Protein AF-0000000076603874 (afdb_homodimer)

Organism: NCBI:txid33932

Secondary structure (DSSP, 8-state):
-HHHHHHHHHHHHHHTHHHHHHHHHHHHHS--BTT--HHHHHHHHHHHHHTT-EEEEE---HHHHTTSTT---S-S--TT--EEEEEE----SS---EEEEEE--B-----GGG-SS-TT---EETTEEESTTIIIIIHHHHHHHHHHHHHHHTTPPBSS-EEEEEES-GGGT-HHHHHHHHTT---S-EEE----TT-EEEEE-EEEEEEEEEE-B--BGGGGGGSB-HHHHHHHHHHHHHHHHHHHHHT---GGGTT-S-SS-EEEEEEEE-S-TTB---EEEEEEEEEE-TTS-HHHHHHHHHHHHHTHHHH-THHHHSPPEEEEEEEEE--EE--TT-HHHHHHHHHHHHHHSSPPPEEEESS--THHHHHHTS---EEEE-S--GGGTTSTT-EEEHHHHHHHHHHHHHHHHHHH-B-/-HHHHHHHHHHHHHHTHHHHHHHHHHHHHS--BTT--HHHHHHHHHHHHHTT-EEEEE---HHHHTTSTT---S-S--TT--EEEEEE----SS---EEEEEE--B-----GGG-SS-TT---EETTEEESTTIIIIIHHHHHHHHHHHHHHHTTPPBSS-EEEEEES-GGGT-HHHHHHHHTT---S-EEE----TT-EEEEE-EEEEEEEEEE-B--BGGGGGGSB-HHHHHHHHHHHHHHHHHHHHHT---GGGTT-S-SS-EEEEEEEE-S-TTB---EEEEEEEEEE-TTS-HHHHHHHHHHHHHTHHHH-TH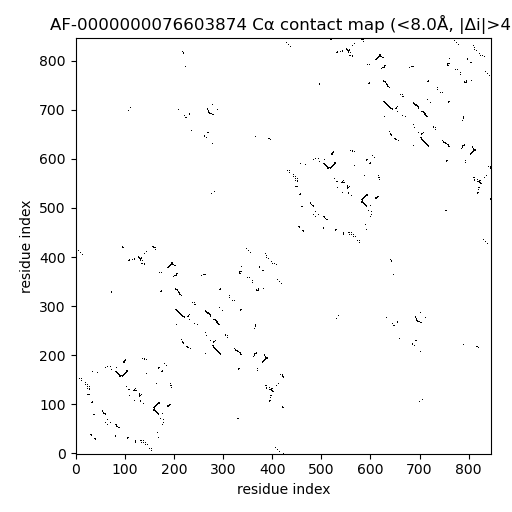HHHSPPEEEEEEEEE--EE--TT-HHHHHHHHHHHHHHSSPPPEEEESS--THHHHHHTS---EEEE-S--GGGTTSTT-EEEHHHHHHHHHHHHHHHHHHH-B-

Solvent-accessible surface area (backbone atoms only — not comparable to full-atom values): 40843 Å² total; per-residue (Å²): 108,67,65,59,52,46,52,52,30,44,51,48,45,63,74,41,45,64,59,47,52,52,52,40,26,57,44,23,50,33,73,16,32,85,68,38,28,38,68,34,43,51,54,53,49,52,53,42,51,75,71,66,36,52,72,48,76,47,55,56,55,46,79,64,45,67,72,38,90,80,54,46,52,75,64,87,62,36,69,57,31,45,31,39,38,34,34,49,79,32,76,69,65,93,29,41,29,32,31,42,44,33,42,62,36,32,75,81,76,70,67,66,87,68,32,89,57,62,54,47,58,26,48,74,56,94,63,24,34,33,12,56,28,25,12,47,21,42,35,22,44,42,18,52,52,49,18,53,47,28,39,53,77,68,69,56,51,37,8,14,36,39,35,39,34,44,22,32,40,50,93,44,28,18,60,31,55,52,44,43,49,74,69,63,62,79,46,66,29,36,43,28,27,44,31,45,59,57,24,38,22,42,30,28,15,5,30,36,30,39,34,37,40,28,59,40,30,34,6,29,21,38,48,41,85,67,28,37,46,4,64,63,52,42,54,56,52,50,50,52,53,52,49,48,30,54,57,59,48,72,67,67,75,62,72,46,40,70,88,44,98,50,51,44,30,60,24,70,2,28,39,38,28,38,88,38,34,56,25,27,12,37,40,25,40,38,28,19,25,40,47,33,48,63,90,53,53,71,66,57,54,54,48,52,54,52,51,56,58,58,52,44,35,79,79,37,69,65,34,65,84,42,55,70,44,79,43,80,46,35,24,35,28,42,33,26,65,42,67,90,80,36,66,66,58,49,46,46,45,51,28,35,23,69,72,69,73,42,80,65,53,68,34,44,39,35,40,52,50,58,52,8,48,38,34,69,73,66,66,24,52,36,39,39,42,14,32,8,38,53,77,35,27,67,20,61,69,11,34,23,44,50,68,40,32,53,51,42,13,45,28,51,33,44,27,48,46,66,55,12,26,67,106,108,68,65,60,53,45,52,52,30,45,50,50,46,64,74,42,46,65,60,49,52,53,52,40,26,58,42,23,50,33,72,16,32,84,71,41,28,40,67,34,44,50,53,52,50,52,53,41,52,76,71,65,36,53,72,48,75,47,54,57,55,45,78,64,45,66,72,38,92,80,54,47,53,74,64,86,60,38,70,57,33,44,31,39,37,34,33,48,79,33,74,67,67,94,28,41,29,33,31,42,44,33,42,63,35,33,76,81,77,71,66,66,87,68,31,90,55,64,54,45,58,28,48,75,55,95,62,25,34,33,11,57,27,27,11,46,22,42,35,20,43,42,18,51,52,50,17,55,47,29,39,53,76,67,68,55,51,36,7,14,36,39,34,39,33,43,22,31,40,50,91,44,28,18,59,32,54,52,45,44,48,74,71,64,60,80,47,66,29,35,43,27,26,44,30,46,60,58,24,39,22,42,30,28,15,6,28,36,31,36,36,36,41,28,60,40,30,34,5,29,22,39,48,41,86,67,27,37,47,4,64,65,52,41,53,55,52,53,50,51,53,52,50,49,31,56,55,60,48,70,68,67,74,62,72,46,40,68,88,44,96,51,51,43,30,62,25,69,2,28,40,41,27,38,89,39,33,56,26,26,12,37,40,25,39,40,27,19,26,40,44,32,50,61,89,52,53,71,66,58,53,55,49,52,54,53,51,56,60,57,53,44,34,79,79,36,68,65,35,65,84,44,55,71,43,79,42,83,46,35,23,35,28,41,34,25,65,42,68,90,78,36,65,67,58,49,48,45,45,50,28,36,22,68,72,70,71,43,78,67,55,71,36,44,40,36,38,51,48,59,49,9,47,38,34,70,72,65,65,24,52,37,37,38,42,15,32,7,38,52,76,34,27,68,21,61,68,10,34,24,44,51,66,40,29,53,50,42,14,47,27,50,33,44,25,47,46,67,55,12,27,66,106

Nearest PDB structures (foldseek):
  3pfo-assembly1_B  TM=9.427E-01  e=3.008E-47  Rhodopseudomonas palustris CGA009
  7uoi-assembly1_A  TM=8.224E-01  e=8.171E-36  Enterococcus faecium 1,231,410
  7rsf-assembly1_B  TM=7.096E-01  e=5.082E-32  Escherichia coli str. K-12 substr. MG1655
  3ic1-assembly1_A  TM=6.543E-01  e=7.851E-28  Haemophilus influenzae
  2pok-assembly1_B  TM=7.250E-01  e=7.933E-24  Streptococcus pneumoniae TIGR4

Foldseek 3Di:
DLVVLLVQLLVVLVVCLVVLLVLLLLLLLQQQAQLAQQSSVVSVVVLLVVLVWDKDKDWFDQVVQVPDPLDFAPDNGRPSFIKMKTKDAAQAPDFWEEEEEEESHFHDLPDQVQFPDGQRRQDDDPQKTWHTQAQRPSLQLSLQSSLVSSCVVSPFGFHYMYMYIHFYCQVFAQSGVLRCVVVPDDTQEYEYAHNPQQFKELWEKKKFKKKKKFFKFKDFLVPQVVIGASVVVVVVLVVLVVVLQVVVQVPDDDPLCVPPPRLWDKDWDDKDWDDDPRMRTGIMMIMIMTIGGLPGDPVVRVVSSVVSQVCVCVVDVVCVVPGMDMDTHRYIAAIGGDDCPDPLVVLLQVLLCVLVVDGHHYHYYSYGGNQRCCCPVVVHRYMYGHQGHPVCRSHHRGIGRSVSSSSSSSSSSSSSCVRRHTD/DLVVLLVQLLVVLVVCLVVLLVLLLLLLLQQQAQLAQQSSVVSVVVLLVVLVWDKDKDWFDQVVQVPDPLDFAPDNGRPSFIKMKTKDDAQAPDFWEEEEEEESHFHDLPDQVVFPDGQRRQDDDPQKTWHTQAQNPSLQLSLQSSLVSSCVVSPFGFHYMYMYIHFYCQVFAQSGVLSCVVVPDDTQEYEYAHNPQQFKALWEKKKFKKKKKFFKFKDFLVPQVVIGASVVVVVVLVVLVVVLQVVVQVPDDDVLCVPPPRLWDKDWDDKDWDDDPRMRTGIMMIMIMTIGGLPGDPVVRVVSSVVSQVCVCVVDVVCVVPGMDMDTHRYIAAIGGDDCPDPLVVLLQVLLCVLVVDGHHYHYYSYGGNQRCCCPVVVHRYMYGHQGHPVCRSHHRGIGRSVSSSSSSSSSSSSSCVRRHTD

Sequence (846 aa):
MTKQFKENIYEWIDKNEQKAVKLLQRLVQEKSVQGSESAAQAIVVEVCRELGFQIDIWEPNFKELEQNENFISNRKDFMNSPNVVAVMKGSGSGGNSIILNGHIDVVPEGEENQWNEAPYSGVVKEGKIYGRGTTDMKGGNVALLLAMEAIQQCGVKLKGDVIFQSVIEEESGGAGSLATILKNYHADAVLIPEPTNMKIFPKQQGSLWFRLKVHGRSAHGGTRYEGVSAIEKSVTVMEYVKDLETFRNSKIKDPLYSNIPIPLPINIGKIAGGNWPSSVPDLVTVEGRIGVGPDETIEEVKAELANKLVSLQKEDSWFIENPVELEWFGARWLPGSIPLDHSFLQVLSNNYLDVTKEKPIVEASPWGTDGGLFTNVANIPTVVFGPGVTEVAHYPNEYIEIKKMIQAAKIVASTLVDWCKVEMTKQFKENIYEWIDKNEQKAVKLLQRLVQEKSVQGSESAAQAIVVEVCRELGFQIDIWEPNFKELEQNENFISNRKDFMNSPNVVAVMKGSGSGGNSIILNGHIDVVPEGEENQWNEAPYSGVVKEGKIYGRGTTDMKGGNVALLLAMEAIQQCGVKLKGDVIFQSVIEEESGGAGSLATILKNYHADAVLIPEPTNMKIFPKQQGSLWFRLKVHGRSAHGGTRYEGVSAIEKSVTVMEYVKDLETFRNSKIKDPLYSNIPIPLPINIGKIAGGNWPSSVPDLVTVEGRIGVGPDETIEEVKAELANKLVSLQKEDSWFIENPVELEWFGARWLPGSIPLDHSFLQVLSNNYLDVTKEKPIVEASPWGTDGGLFTNVANIPTVVFGPGVTEVAHYPNEYIEIKKMIQAAKIVASTLVDWCKVE

Radius of gyration: 34.63 Å; Cα contacts (8 Å, |Δi|>4): 2188; chains: 2; bounding box: 53×109×70 Å

Structure (mmCIF, N/CA/C/O backbone):
data_AF-0000000076603874-model_v1
#
loop_
_entity.id
_entity.type
_entity.pdbx_description
1 polymer 'Acetylornithine deacetylase'
#
loop_
_atom_site.group_PDB
_atom_site.id
_atom_site.type_symbol
_atom_site.label_atom_id
_atom_site.label_alt_id
_atom_site.label_comp_id
_atom_site.label_asym_id
_atom_site.label_entity_id
_atom_site.label_seq_id
_atom_site.pdbx_PDB_ins_code
_atom_site.Cartn_x
_atom_site.Cartn_y
_atom_site.Cartn_z
_atom_site.occupancy
_atom_site.B_iso_or_equiv
_atom_site.auth_seq_id
_atom_site.auth_comp_id
_atom_site.auth_asym_id
_atom_site.auth_atom_id
_atom_site.pdbx_PDB_model_num
ATOM 1 N N . MET A 1 1 ? -10.219 55.344 25.531 1 64.38 1 MET A N 1
ATOM 2 C CA . MET A 1 1 ? -10.383 55.406 24.094 1 64.38 1 MET A CA 1
ATOM 3 C C . MET A 1 1 ? -10.219 54.031 23.453 1 64.38 1 MET A C 1
ATOM 5 O O . MET A 1 1 ? -11.094 53.594 22.703 1 64.38 1 MET A O 1
ATOM 9 N N . THR A 1 2 ? -9.336 53.438 24.031 1 80.88 2 THR A N 1
ATOM 10 C CA . THR A 1 2 ? -9.102 52.125 23.469 1 80.88 2 THR A CA 1
ATOM 11 C C . THR A 1 2 ? -10.211 51.156 23.859 1 80.88 2 THR A C 1
ATOM 13 O O . THR A 1 2 ? -10.656 50.344 23.062 1 80.88 2 THR A O 1
ATOM 16 N N . LYS A 1 3 ? -10.711 51.375 25.047 1 86.75 3 LYS A N 1
ATOM 17 C CA . LYS A 1 3 ? -11.789 50.5 25.516 1 86.75 3 LYS A CA 1
ATOM 18 C C . LYS A 1 3 ? -13.055 50.688 24.703 1 86.75 3 LYS A C 1
ATOM 20 O O . LYS A 1 3 ? -13.75 49.719 24.375 1 86.75 3 LYS A O 1
ATOM 25 N N . GLN A 1 4 ? -13.359 51.875 24.359 1 88 4 GLN A N 1
ATOM 26 C CA . GLN A 1 4 ? -14.547 52.156 23.562 1 88 4 GLN A CA 1
ATOM 27 C C . GLN A 1 4 ? -14.414 51.562 22.156 1 88 4 GLN A C 1
ATOM 29 O O . GLN A 1 4 ? -15.375 51.031 21.594 1 88 4 GLN A O 1
ATOM 34 N N . PHE A 1 5 ? -13.242 51.719 21.578 1 91.5 5 PHE A N 1
ATOM 35 C CA . PHE A 1 5 ? -12.984 51.125 20.266 1 91.5 5 PHE A CA 1
ATOM 36 C C . PHE A 1 5 ? -13.242 49.625 20.297 1 91.5 5 PHE A C 1
ATOM 38 O O . PHE A 1 5 ? -13.891 49.094 19.406 1 91.5 5 PHE A O 1
ATOM 45 N N . LYS A 1 6 ? -12.82 48.938 21.344 1 96.25 6 LYS A N 1
ATOM 46 C CA . LYS A 1 6 ? -12.953 47.5 21.453 1 96.25 6 LYS A CA 1
ATOM 47 C C . LYS A 1 6 ? -14.422 47.094 21.578 1 96.25 6 LYS A C 1
ATOM 49 O O . LYS A 1 6 ? -14.852 46.094 20.984 1 96.25 6 LYS A O 1
ATOM 54 N N . GLU A 1 7 ? -15.141 47.844 22.281 1 96.44 7 GLU A N 1
ATOM 55 C CA . GLU A 1 7 ? -16.562 47.562 22.453 1 96.44 7 GLU A CA 1
ATOM 56 C C . GLU A 1 7 ? -17.312 47.656 21.125 1 96.44 7 GLU A C 1
ATOM 58 O O . GLU A 1 7 ? -18.156 46.812 20.812 1 96.44 7 GLU A O 1
ATOM 63 N N . ASN A 1 8 ? -17 48.719 20.359 1 97.5 8 ASN A N 1
ATOM 64 C CA . ASN A 1 8 ? -17.594 48.875 19.031 1 97.5 8 ASN A CA 1
ATOM 65 C C . ASN A 1 8 ? -17.219 47.719 18.109 1 97.5 8 ASN A C 1
ATOM 67 O O . ASN A 1 8 ? -18.062 47.25 17.328 1 97.5 8 ASN A O 1
ATOM 71 N N . ILE A 1 9 ? -16.047 47.375 18.219 1 98.12 9 ILE A N 1
ATOM 72 C CA . ILE A 1 9 ? -15.531 46.281 17.406 1 98.12 9 ILE A CA 1
ATOM 73 C C . ILE A 1 9 ? -16.25 45 17.75 1 98.12 9 ILE A C 1
ATOM 75 O O . ILE A 1 9 ? -16.656 44.25 16.859 1 98.12 9 ILE A O 1
ATOM 79 N N . TYR A 1 10 ? -16.422 44.719 19.062 1 98.31 10 TYR A N 1
ATOM 80 C CA . TYR A 1 10 ? -17.109 43.5 19.5 1 98.31 10 TYR A CA 1
ATOM 81 C C . TYR A 1 10 ? -18.547 43.469 18.984 1 98.31 10 TYR A C 1
ATOM 83 O O . TYR A 1 10 ? -19.016 42.438 18.5 1 98.31 10 TYR A O 1
ATOM 91 N N . GLU A 1 11 ? -19.172 44.625 19.047 1 98.31 11 GLU A N 1
ATOM 92 C CA . GLU A 1 11 ? -20.547 44.719 18.594 1 98.31 11 GLU A CA 1
ATOM 93 C C . GLU A 1 11 ? -20.641 44.469 17.094 1 98.31 11 GLU A C 1
ATOM 95 O O . GLU A 1 11 ? -21.562 43.781 16.625 1 98.31 11 GLU A O 1
ATOM 100 N N . TRP A 1 12 ? -19.781 45.062 16.375 1 98.69 12 TRP A N 1
ATOM 101 C CA . TRP A 1 12 ? -19.781 44.875 14.93 1 98.69 12 TRP A CA 1
ATOM 102 C C . TRP A 1 12 ? -19.578 43.406 14.586 1 98.69 12 TRP A C 1
ATOM 104 O O . TRP A 1 12 ? -20.25 42.875 13.695 1 98.69 12 TRP A O 1
ATOM 114 N N . ILE A 1 13 ? -18.641 42.75 15.25 1 98.75 13 ILE A N 1
ATOM 115 C CA . ILE A 1 13 ? -18.344 41.344 14.992 1 98.75 13 ILE A CA 1
ATOM 116 C C . ILE A 1 13 ? -19.578 40.469 15.281 1 98.75 13 ILE A C 1
ATOM 118 O O . ILE A 1 13 ? -19.938 39.594 14.484 1 98.75 13 ILE A O 1
ATOM 122 N N . ASP A 1 14 ? -20.203 40.781 16.375 1 98.62 14 ASP A N 1
ATOM 123 C CA . ASP A 1 14 ? -21.406 40.031 16.734 1 98.62 14 ASP A CA 1
ATOM 124 C C . ASP A 1 14 ? -22.5 40.219 15.672 1 98.62 14 ASP A C 1
ATOM 126 O O . ASP A 1 14 ? -23.172 39.25 15.305 1 98.62 14 ASP A O 1
ATOM 130 N N . LYS A 1 15 ? -22.641 41.344 15.188 1 98.44 15 LYS A N 1
ATOM 131 C CA . LYS A 1 15 ? -23.688 41.656 14.211 1 98.44 15 LYS A CA 1
ATOM 132 C C . LYS A 1 15 ? -23.375 41.031 12.852 1 98.44 15 LYS A C 1
ATOM 134 O O . LYS A 1 15 ? -24.266 40.844 12.023 1 98.44 15 LYS A O 1
ATOM 139 N N . ASN A 1 16 ? -22.125 40.75 12.641 1 98.56 16 ASN A N 1
ATOM 140 C CA . ASN A 1 16 ? -21.719 40.219 11.336 1 98.56 16 ASN A CA 1
ATOM 141 C C . ASN A 1 16 ? -21.266 38.781 11.422 1 98.56 16 ASN A C 1
ATOM 143 O O . ASN A 1 16 ? -20.453 38.312 10.602 1 98.56 16 ASN A O 1
ATOM 147 N N . GLU A 1 17 ? -21.719 38.094 12.438 1 98.56 17 GLU A N 1
ATOM 148 C CA . GLU A 1 17 ? -21.438 36.656 12.609 1 98.56 17 GLU A CA 1
ATOM 149 C C . GLU A 1 17 ? -21.812 35.875 11.367 1 98.56 17 GLU A C 1
ATOM 151 O O . GLU A 1 17 ? -21.047 35 10.914 1 98.56 17 GLU A O 1
ATOM 156 N N . GLN A 1 18 ? -22.938 36.156 10.789 1 98.5 18 GLN A N 1
ATOM 157 C CA . GLN A 1 18 ? -23.438 35.438 9.633 1 98.5 18 GLN A CA 1
ATOM 158 C C . GLN A 1 18 ? -22.516 35.625 8.422 1 98.5 18 GLN A C 1
ATOM 160 O O . GLN A 1 18 ? -22.359 34.719 7.605 1 98.5 18 GLN A O 1
ATOM 165 N N . LYS A 1 19 ? -21.984 36.75 8.305 1 98.12 19 LYS A N 1
ATOM 166 C CA . LYS A 1 19 ? -21.016 37.031 7.242 1 98.12 19 LYS A CA 1
ATOM 167 C C . LYS A 1 19 ? -19.812 36.094 7.352 1 98.12 19 LYS A C 1
ATOM 169 O O . LYS A 1 19 ? -19.344 35.562 6.348 1 98.12 19 LYS A O 1
ATOM 174 N N . ALA A 1 20 ? -19.359 35.938 8.547 1 98.5 20 ALA A N 1
ATOM 175 C CA . ALA A 1 20 ? -18.234 35.031 8.797 1 98.5 20 ALA A CA 1
ATOM 176 C C . ALA A 1 20 ? -18.594 33.594 8.469 1 98.5 20 ALA A C 1
ATOM 178 O O . ALA A 1 20 ? -17.797 32.875 7.855 1 98.5 20 ALA A O 1
ATOM 179 N N . VAL A 1 21 ? -19.766 33.188 8.852 1 98.88 21 VAL A N 1
ATOM 180 C CA . VAL A 1 21 ? -20.25 31.828 8.602 1 98.88 21 VAL A CA 1
ATOM 181 C C . VAL A 1 21 ? -20.328 31.578 7.098 1 98.88 21 VAL A C 1
ATOM 183 O O . VAL A 1 21 ? -19.844 30.547 6.609 1 98.88 21 VAL A O 1
ATOM 186 N N . LYS A 1 22 ? -20.844 32.5 6.367 1 98.81 22 LYS A N 1
ATOM 187 C CA . LYS A 1 22 ? -21 32.344 4.922 1 98.81 22 LYS A CA 1
ATOM 188 C C . LYS A 1 22 ? -19.641 32.281 4.227 1 98.81 22 LYS A C 1
ATOM 190 O O . LYS A 1 22 ? -19.469 31.516 3.275 1 98.81 22 LYS A O 1
ATOM 195 N N . LEU A 1 23 ? -18.781 33.094 4.695 1 98.81 23 LEU A N 1
ATOM 196 C CA . LEU A 1 23 ? -17.438 33.062 4.113 1 98.81 23 LEU A CA 1
ATOM 197 C C . LEU A 1 23 ? -16.781 31.719 4.344 1 98.81 23 LEU A C 1
ATOM 199 O O . LEU A 1 23 ? -16.156 31.156 3.434 1 98.81 23 LEU A O 1
ATOM 203 N N . LEU A 1 24 ? -16.891 31.219 5.57 1 98.88 24 LEU A N 1
ATOM 204 C CA . LEU A 1 24 ? -16.281 29.922 5.867 1 98.88 24 LEU A CA 1
ATOM 205 C C . LEU A 1 24 ? -16.922 28.812 5.035 1 98.88 24 LEU A C 1
ATOM 207 O O . LEU A 1 24 ? -16.234 27.922 4.543 1 98.88 24 LEU A O 1
ATOM 211 N N . GLN A 1 25 ? -18.234 28.844 4.848 1 98.88 25 GLN A N 1
ATOM 212 C CA . GLN A 1 25 ? -18.922 27.859 4.012 1 98.88 25 GLN A CA 1
ATOM 213 C C . GLN A 1 25 ? -18.359 27.859 2.59 1 98.88 25 GLN A C 1
ATOM 215 O O . GLN A 1 25 ? -18.078 26.797 2.031 1 98.88 25 GLN A O 1
ATOM 220 N N . ARG A 1 26 ? -18.188 29.047 2.047 1 98.81 26 ARG A N 1
ATOM 221 C CA . ARG A 1 26 ? -17.672 29.156 0.689 1 98.81 26 ARG A CA 1
ATOM 222 C C . ARG A 1 26 ? -16.266 28.562 0.59 1 98.81 26 ARG A C 1
ATOM 224 O O . ARG A 1 26 ? -15.953 27.859 -0.371 1 98.81 26 ARG A O 1
ATOM 231 N N . LEU A 1 27 ? -15.492 28.859 1.568 1 98.88 27 LEU A N 1
ATOM 232 C CA . LEU A 1 27 ? -14.125 28.359 1.565 1 98.88 27 LEU A CA 1
ATOM 233 C C . LEU A 1 27 ? -14.094 26.844 1.699 1 98.88 27 LEU A C 1
ATOM 235 O O . LEU A 1 27 ? -13.312 26.172 1.021 1 98.88 27 LEU A O 1
ATOM 239 N N . VAL A 1 28 ? -14.938 26.297 2.572 1 98.75 28 VAL A N 1
ATOM 240 C CA . VAL A 1 28 ? -14.984 24.859 2.838 1 98.75 28 VAL A CA 1
ATOM 241 C C . VAL A 1 28 ? -15.477 24.125 1.597 1 98.75 28 VAL A C 1
ATOM 243 O O . VAL A 1 28 ? -15.016 23.016 1.306 1 98.75 28 VAL A O 1
ATOM 246 N N . GLN A 1 29 ? -16.312 24.703 0.869 1 98.69 29 GLN A N 1
ATOM 247 C CA . GLN A 1 29 ? -16.906 24.078 -0.311 1 98.69 29 GLN A CA 1
ATOM 248 C C . GLN A 1 29 ? -15.898 24 -1.454 1 98.69 29 GLN A C 1
ATOM 250 O O . GLN A 1 29 ? -16.109 23.281 -2.43 1 98.69 29 GLN A O 1
ATOM 255 N N . GLU A 1 30 ? -14.812 24.766 -1.323 1 98.31 30 GLU A N 1
ATOM 256 C CA . GLU A 1 30 ? -13.688 24.609 -2.242 1 98.31 30 GLU A CA 1
ATOM 257 C C . GLU A 1 30 ? -12.688 23.578 -1.711 1 98.31 30 GLU A C 1
ATOM 259 O O . GLU A 1 30 ? -12.062 23.797 -0.671 1 98.31 30 GLU A O 1
ATOM 264 N N . LYS A 1 31 ? -12.578 22.453 -2.387 1 97.19 31 LYS A N 1
ATOM 265 C CA . LYS A 1 31 ? -11.648 21.391 -2.012 1 97.19 31 LYS A CA 1
ATOM 266 C C . LYS A 1 31 ? -10.203 21.797 -2.287 1 97.19 31 LYS A C 1
ATOM 268 O O . LYS A 1 31 ? -9.656 21.484 -3.346 1 97.19 31 LYS A O 1
ATOM 273 N N . SER A 1 32 ? -9.57 22.375 -1.297 1 98.25 32 SER A N 1
ATOM 274 C CA . SER A 1 32 ? -8.234 22.938 -1.486 1 98.25 32 SER A CA 1
ATOM 275 C C . SER A 1 32 ? -7.156 21.953 -1.034 1 98.25 32 SER A C 1
ATOM 277 O O . SER A 1 32 ? -6.242 22.328 -0.294 1 98.25 32 SER A O 1
ATOM 279 N N . VAL A 1 33 ? -7.227 20.719 -1.446 1 97.38 33 VAL A N 1
ATOM 280 C CA . VAL A 1 33 ? -6.156 19.75 -1.191 1 97.38 33 VAL A CA 1
ATOM 281 C C . VAL A 1 33 ? -4.898 20.156 -1.958 1 97.38 33 VAL A C 1
ATOM 283 O O . VAL A 1 33 ? -4.953 21.031 -2.828 1 97.38 33 VAL A O 1
ATOM 286 N N . GLN A 1 34 ? -3.816 19.562 -1.618 1 96.12 34 GLN A N 1
ATOM 287 C CA . GLN A 1 34 ? -2.533 19.891 -2.232 1 96.12 34 GLN A CA 1
ATOM 288 C C . GLN A 1 34 ? -2.641 19.906 -3.754 1 96.12 34 GLN A C 1
ATOM 290 O O . GLN A 1 34 ? -3.123 18.953 -4.359 1 96.12 34 GLN A O 1
ATOM 295 N N . GLY A 1 35 ? -2.27 21 -4.332 1 96.19 35 GLY A N 1
ATOM 296 C CA . GLY A 1 35 ? -2.283 21.125 -5.781 1 96.19 35 GLY A CA 1
ATOM 297 C C . GLY A 1 35 ? -3.58 21.703 -6.316 1 96.19 35 GLY A C 1
ATOM 298 O O . GLY A 1 35 ? -3.686 22.016 -7.504 1 96.19 35 GLY A O 1
ATOM 299 N N . SER A 1 36 ? -4.566 21.953 -5.457 1 97.38 36 SER A N 1
ATOM 300 C CA . SER A 1 36 ? -5.883 22.422 -5.879 1 97.38 36 SER A CA 1
ATOM 301 C C . SER A 1 36 ? -6.359 23.578 -5.008 1 97.38 36 SER A C 1
ATOM 303 O O . SER A 1 36 ? -7.527 23.625 -4.613 1 97.38 36 SER A O 1
ATOM 305 N N . GLU A 1 37 ? -5.477 24.484 -4.719 1 98.31 37 GLU A N 1
ATOM 306 C CA . GLU A 1 37 ? -5.797 25.516 -3.746 1 98.31 37 GLU A CA 1
ATOM 307 C C . GLU A 1 37 ? -6.297 26.781 -4.434 1 98.31 37 GLU A C 1
ATOM 309 O O . GLU A 1 37 ? -6.801 27.703 -3.779 1 98.31 37 GLU A O 1
ATOM 314 N N . SER A 1 38 ? -6.297 26.844 -5.77 1 98.44 38 SER A N 1
ATOM 315 C CA . SER A 1 38 ? -6.523 28.078 -6.512 1 98.44 38 SER A CA 1
ATOM 316 C C . SER A 1 38 ? -7.93 28.625 -6.273 1 98.44 38 SER A C 1
ATOM 318 O O . SER A 1 38 ? -8.125 29.828 -6.105 1 98.44 38 SER A O 1
ATOM 320 N N . ALA A 1 39 ? -8.883 27.766 -6.27 1 98.5 39 ALA A N 1
ATOM 321 C CA . ALA A 1 39 ? -10.266 28.203 -6.141 1 98.5 39 ALA A CA 1
ATOM 322 C C . ALA A 1 39 ? -10.523 28.812 -4.762 1 98.5 39 ALA A C 1
ATOM 324 O O . ALA A 1 39 ? -11.211 29.812 -4.637 1 98.5 39 ALA A O 1
ATOM 325 N N . ALA A 1 40 ? -10.016 28.219 -3.74 1 98.75 40 ALA A N 1
ATOM 326 C CA . ALA A 1 40 ? -10.156 28.75 -2.391 1 98.75 40 ALA A CA 1
ATOM 327 C C . ALA A 1 40 ? -9.438 30.094 -2.262 1 98.75 40 ALA A C 1
ATOM 329 O O . ALA A 1 40 ? -9.953 31.031 -1.654 1 98.75 40 ALA A O 1
ATOM 330 N N . GLN A 1 41 ? -8.297 30.188 -2.854 1 98.88 41 GLN A N 1
ATOM 331 C CA . GLN A 1 41 ? -7.523 31.422 -2.793 1 98.88 41 GLN A CA 1
ATOM 332 C C . GLN A 1 41 ? -8.234 32.562 -3.537 1 98.88 41 GLN A C 1
ATOM 334 O O . GLN A 1 41 ? -8.125 33.719 -3.154 1 98.88 41 GLN A O 1
ATOM 339 N N . ALA A 1 42 ? -8.93 32.188 -4.578 1 98.81 42 ALA A N 1
ATOM 340 C CA . ALA A 1 42 ? -9.695 33.188 -5.309 1 98.81 42 ALA A CA 1
ATOM 341 C C . ALA A 1 42 ? -10.734 33.844 -4.402 1 98.81 42 ALA A C 1
ATOM 343 O O . ALA A 1 42 ? -10.984 35.062 -4.504 1 98.81 42 ALA A O 1
ATOM 344 N N . ILE A 1 43 ? -11.336 33.094 -3.564 1 98.88 43 ILE A N 1
ATOM 345 C CA . ILE A 1 43 ? -12.289 33.656 -2.607 1 98.88 43 ILE A CA 1
ATOM 346 C C . ILE A 1 43 ? -11.586 34.594 -1.65 1 98.88 43 ILE A C 1
ATOM 348 O O . ILE A 1 43 ? -12.094 35.688 -1.353 1 98.88 43 ILE A O 1
ATOM 352 N N . VAL A 1 44 ? -10.414 34.219 -1.182 1 98.88 44 VAL A N 1
ATOM 353 C CA . VAL A 1 44 ? -9.633 35.062 -0.277 1 98.88 44 VAL A CA 1
ATOM 354 C C . VAL A 1 44 ? -9.305 36.375 -0.955 1 98.88 44 VAL A C 1
ATOM 356 O O . VAL A 1 44 ? -9.445 37.438 -0.35 1 98.88 44 VAL A O 1
ATOM 359 N N . VAL A 1 45 ? -8.875 36.281 -2.184 1 98.81 45 VAL A N 1
ATOM 360 C CA . VAL A 1 45 ? -8.523 37.469 -2.957 1 98.81 45 VAL A CA 1
ATOM 361 C C . VAL A 1 45 ? -9.734 38.406 -3.057 1 98.81 45 VAL A C 1
ATOM 363 O O . VAL A 1 45 ? -9.617 39.625 -2.869 1 98.81 45 VAL A O 1
ATOM 366 N N . GLU A 1 46 ? -10.82 37.844 -3.359 1 98.75 46 GLU A N 1
ATOM 367 C CA . GLU A 1 46 ? -12.047 38.625 -3.494 1 98.75 46 GLU A CA 1
ATOM 368 C C . GLU A 1 46 ? -12.375 39.375 -2.203 1 98.75 46 GLU A C 1
ATOM 370 O O . GLU A 1 46 ? -12.688 40.562 -2.227 1 98.75 46 GLU A O 1
ATOM 375 N N . VAL A 1 47 ? -12.289 38.688 -1.109 1 98.62 47 VAL A N 1
ATOM 376 C CA . VAL A 1 47 ? -12.594 39.281 0.19 1 98.62 47 VAL A CA 1
ATOM 377 C C . VAL A 1 47 ? -11.617 40.406 0.487 1 98.62 47 VAL A C 1
ATOM 379 O O . V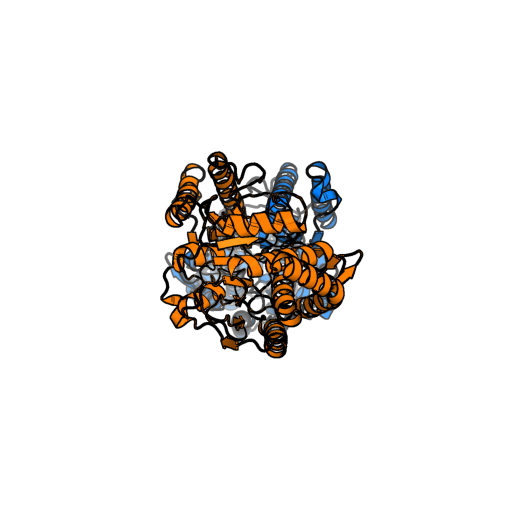AL A 1 47 ? -12.031 41.5 0.893 1 98.62 47 VAL A O 1
ATOM 382 N N . CYS A 1 48 ? -10.352 40.188 0.302 1 98.62 48 CYS A N 1
ATOM 383 C CA . CYS A 1 48 ? -9.328 41.188 0.6 1 98.62 48 CYS A CA 1
ATOM 384 C C . CYS A 1 48 ? -9.453 42.406 -0.322 1 98.62 48 CYS A C 1
ATOM 386 O O . CYS A 1 48 ? -9.219 43.531 0.096 1 98.62 48 CYS A O 1
ATOM 388 N N . ARG A 1 49 ? -9.82 42.125 -1.545 1 98.19 49 ARG A N 1
ATOM 389 C CA . ARG A 1 49 ? -10.047 43.188 -2.494 1 98.19 49 ARG A CA 1
ATOM 390 C C . ARG A 1 49 ? -11.219 44.062 -2.053 1 98.19 49 ARG A C 1
ATOM 392 O O . ARG A 1 49 ? -11.148 45.312 -2.119 1 98.19 49 ARG A O 1
ATOM 399 N N . GLU A 1 50 ? -12.25 43.469 -1.701 1 97.88 50 GLU A N 1
ATOM 400 C CA . GLU A 1 50 ? -13.43 44.188 -1.232 1 97.88 50 GLU A CA 1
ATOM 401 C C . GLU A 1 50 ? -13.102 45.062 -0.02 1 97.88 50 GLU A C 1
ATOM 403 O O . GLU A 1 50 ? -13.688 46.125 0.164 1 97.88 50 GLU A O 1
ATOM 408 N N . LEU A 1 51 ? -12.117 44.625 0.767 1 97.12 51 LEU A N 1
ATOM 409 C CA . LEU A 1 51 ? -11.727 45.344 1.971 1 97.12 51 LEU A CA 1
ATOM 410 C C . LEU A 1 51 ? -10.719 46.438 1.645 1 97.12 51 LEU A C 1
ATOM 412 O O . LEU A 1 51 ? -10.367 47.25 2.51 1 97.12 51 LEU A O 1
ATOM 416 N N . GLY A 1 52 ? -10.227 46.438 0.416 1 97.25 52 GLY A N 1
ATOM 417 C CA . GLY A 1 52 ? -9.328 47.5 -0.037 1 97.25 52 GLY A CA 1
ATOM 418 C C . GLY A 1 52 ? -7.891 47.281 0.411 1 97.25 52 GLY A C 1
ATOM 419 O O . GLY A 1 52 ? -7.117 48.25 0.499 1 97.25 52 GLY A O 1
ATOM 420 N N . PHE A 1 53 ? -7.516 46.094 0.74 1 97.94 53 PHE A N 1
ATOM 421 C CA . PHE A 1 53 ? -6.148 45.812 1.147 1 97.94 53 PHE A CA 1
ATOM 422 C C . PHE A 1 53 ? -5.215 45.781 -0.058 1 97.94 53 PHE A C 1
ATOM 424 O O . PHE A 1 53 ? -5.668 45.656 -1.195 1 97.94 53 PHE A O 1
ATOM 431 N N . GLN A 1 54 ? -3.943 46.094 0.215 1 98 54 GLN A N 1
ATOM 432 C CA . GLN A 1 54 ? -2.932 45.844 -0.807 1 98 54 GLN A CA 1
ATOM 433 C C . GLN A 1 54 ? -2.639 44.375 -0.949 1 98 54 GLN A C 1
ATOM 435 O O . GLN A 1 54 ? -2.242 43.719 0.018 1 98 54 GLN A O 1
ATOM 440 N N . ILE A 1 55 ? -2.826 43.875 -2.211 1 98.56 55 ILE A N 1
ATOM 441 C CA . ILE A 1 55 ? -2.807 42.438 -2.369 1 98.56 55 ILE A CA 1
ATOM 442 C C . ILE A 1 55 ? -1.622 42.031 -3.242 1 98.56 55 ILE A C 1
ATOM 444 O O . ILE A 1 55 ? -1.305 42.719 -4.223 1 98.56 55 ILE A O 1
ATOM 448 N N . ASP A 1 56 ? -0.944 41.031 -2.889 1 98.69 56 ASP A N 1
ATOM 449 C CA . ASP A 1 56 ? 0.072 40.312 -3.66 1 98.69 56 ASP A CA 1
ATOM 450 C C . ASP A 1 56 ? -0.31 38.844 -3.854 1 98.69 56 ASP A C 1
ATOM 452 O O . ASP A 1 56 ? -0.587 38.156 -2.885 1 98.69 56 ASP A O 1
ATOM 456 N N . ILE A 1 57 ? -0.447 38.438 -5.125 1 98.62 57 ILE A N 1
ATOM 457 C CA . ILE A 1 57 ? -0.805 37.062 -5.473 1 98.62 57 ILE A CA 1
ATOM 458 C C . ILE A 1 57 ? 0.281 36.469 -6.359 1 98.62 57 ILE A C 1
ATOM 460 O O . ILE A 1 57 ? 0.655 37.031 -7.379 1 98.62 57 ILE A O 1
ATOM 464 N N . TRP A 1 58 ? 0.855 35.281 -5.93 1 98.5 58 TRP A N 1
ATOM 465 C CA . TRP A 1 58 ? 1.86 34.656 -6.773 1 98.5 58 TRP A CA 1
ATOM 466 C C . TRP A 1 58 ? 1.95 33.156 -6.484 1 98.5 58 TRP A C 1
ATOM 468 O O . TRP A 1 58 ? 1.561 32.719 -5.406 1 98.5 58 TRP A O 1
ATOM 478 N N . GLU A 1 59 ? 2.338 32.375 -7.445 1 98.19 59 GLU A N 1
ATOM 479 C CA . GLU A 1 59 ? 2.752 31 -7.23 1 98.19 59 GLU A CA 1
ATOM 480 C C . GLU A 1 59 ? 4.207 30.922 -6.781 1 98.19 59 GLU A C 1
ATOM 482 O O . GLU A 1 59 ? 5.094 31.469 -7.438 1 98.19 59 GLU A O 1
ATOM 487 N N . PRO A 1 60 ? 4.457 30.312 -5.66 1 98.06 60 PRO A N 1
ATOM 488 C CA . PRO A 1 60 ? 5.848 30.203 -5.219 1 98.06 60 PRO A CA 1
ATOM 489 C C . PRO A 1 60 ? 6.758 29.594 -6.281 1 98.06 60 PRO A C 1
ATOM 491 O O . PRO A 1 60 ? 6.352 28.672 -6.992 1 98.06 60 PRO A O 1
ATOM 494 N N . ASN A 1 61 ? 7.969 30.125 -6.383 1 96.62 61 ASN A N 1
ATOM 495 C CA . ASN A 1 61 ? 8.953 29.641 -7.344 1 96.62 61 ASN A CA 1
ATOM 496 C C . ASN A 1 61 ? 9.781 28.5 -6.773 1 96.62 61 ASN A C 1
ATOM 498 O O . ASN A 1 61 ? 10.641 28.719 -5.91 1 96.62 61 ASN A O 1
ATOM 502 N N . PHE A 1 62 ? 9.586 27.391 -7.363 1 96.56 62 PHE A N 1
ATOM 503 C CA . PHE A 1 62 ? 10.25 26.188 -6.852 1 96.56 62 PHE A CA 1
ATOM 504 C C . PHE A 1 62 ? 11.758 26.359 -6.883 1 96.56 62 PHE A C 1
ATOM 506 O O . PHE A 1 62 ? 12.453 25.984 -5.934 1 96.56 62 PHE A O 1
ATOM 513 N N . LYS A 1 63 ? 12.391 26.859 -7.961 1 95.75 63 LYS A N 1
ATOM 514 C CA . LYS A 1 63 ? 13.836 27.016 -8.125 1 95.75 63 LYS A CA 1
ATOM 515 C C . LYS A 1 63 ? 14.406 27.953 -7.055 1 95.75 63 LYS A C 1
ATOM 517 O O . LYS A 1 63 ? 15.531 27.75 -6.582 1 95.75 63 LYS A O 1
ATOM 522 N N . GLU A 1 64 ? 13.648 28.906 -6.668 1 96.56 64 GLU A N 1
ATOM 523 C CA . GLU A 1 64 ? 14.062 29.812 -5.605 1 96.56 64 GLU A CA 1
ATOM 524 C C . GLU A 1 64 ? 14.008 29.125 -4.242 1 96.56 64 GLU A C 1
ATOM 526 O O . GLU A 1 64 ? 14.953 29.234 -3.451 1 96.56 64 GLU A O 1
ATOM 531 N N . LEU A 1 65 ? 12.945 28.438 -4.012 1 97.38 65 LEU A N 1
ATOM 532 C CA . LEU A 1 65 ? 12.742 27.797 -2.725 1 97.38 65 LEU A CA 1
ATOM 533 C C . LEU A 1 65 ? 13.781 26.703 -2.504 1 97.38 65 LEU A C 1
ATOM 535 O O . LEU A 1 65 ? 14.25 26.5 -1.38 1 97.38 65 LEU A O 1
ATOM 539 N N . GLU A 1 66 ? 14.117 25.984 -3.578 1 95.75 66 GLU A N 1
ATOM 540 C CA . GLU A 1 66 ? 15.016 24.828 -3.475 1 95.75 66 GLU A CA 1
ATOM 541 C C . GLU A 1 66 ? 16.406 25.266 -3.012 1 95.75 66 GLU A C 1
ATOM 543 O O . GLU A 1 66 ? 17.188 24.438 -2.541 1 95.75 66 GLU A O 1
ATOM 548 N N . GLN A 1 67 ? 16.75 26.578 -3.068 1 96.5 67 GLN A N 1
ATOM 549 C CA . GLN A 1 67 ? 18.047 27.109 -2.65 1 96.5 67 GLN A CA 1
ATOM 550 C C . GLN A 1 67 ? 18.109 27.266 -1.135 1 96.5 67 GLN A C 1
ATOM 552 O O . GLN A 1 67 ? 19.188 27.438 -0.568 1 96.5 67 GLN A O 1
ATOM 557 N N . ASN A 1 68 ? 16.984 27.25 -0.504 1 95.56 68 ASN A N 1
ATOM 558 C CA . ASN A 1 68 ? 16.938 27.391 0.947 1 95.56 68 ASN A CA 1
ATOM 559 C C . ASN A 1 68 ? 17.094 26.047 1.645 1 95.56 68 ASN A C 1
ATOM 561 O O . ASN A 1 68 ? 16.438 25.062 1.279 1 95.56 68 ASN A O 1
ATOM 565 N N . GLU A 1 69 ? 17.891 26 2.684 1 94.38 69 GLU A N 1
ATOM 566 C CA . GLU A 1 69 ? 18.234 24.75 3.365 1 94.38 69 GLU A CA 1
ATOM 567 C C . GLU A 1 69 ? 17.047 24.203 4.129 1 94.38 69 GLU A C 1
ATOM 569 O O . GLU A 1 69 ? 17.016 23.016 4.453 1 94.38 69 GLU A O 1
ATOM 574 N N . ASN A 1 70 ? 16.094 25.016 4.383 1 92.62 70 ASN A N 1
ATOM 575 C CA . ASN A 1 70 ? 14.945 24.594 5.172 1 92.62 70 ASN A CA 1
ATOM 576 C C . ASN A 1 70 ? 13.789 24.141 4.285 1 92.62 70 ASN A C 1
ATOM 578 O O . ASN A 1 70 ? 12.719 23.781 4.781 1 92.62 70 ASN A O 1
ATOM 582 N N . PHE A 1 71 ? 14.078 24.078 2.969 1 94.81 71 PHE A N 1
ATOM 583 C CA . PHE A 1 71 ? 13.039 23.703 2.02 1 94.81 71 PHE A CA 1
ATOM 584 C C . PHE A 1 71 ? 13.086 22.219 1.717 1 94.81 71 PHE A C 1
ATOM 586 O O . PHE A 1 71 ? 14.148 21.688 1.383 1 94.81 71 PHE A O 1
ATOM 593 N N . ILE A 1 72 ? 11.945 21.594 1.896 1 94.12 72 ILE A N 1
ATOM 594 C CA . ILE A 1 72 ? 11.688 20.25 1.398 1 94.12 72 ILE A CA 1
ATOM 595 C C . ILE A 1 72 ? 10.25 20.141 0.894 1 94.12 72 ILE A C 1
ATOM 597 O O . ILE A 1 72 ? 9.344 20.75 1.471 1 94.12 72 ILE A O 1
ATOM 601 N N . SER A 1 73 ? 10.023 19.438 -0.276 1 94.69 73 SER A N 1
ATOM 602 C CA . SER A 1 73 ? 8.695 19.328 -0.859 1 94.69 73 SER A CA 1
ATOM 603 C C . SER A 1 73 ? 8.523 18 -1.593 1 94.69 73 SER A C 1
ATOM 605 O O . SER A 1 73 ? 9.5 17.438 -2.104 1 94.69 73 SER A O 1
ATOM 607 N N . ASN A 1 74 ? 7.352 17.531 -1.527 1 93.75 74 ASN A N 1
ATOM 608 C CA . ASN A 1 74 ? 7.039 16.359 -2.324 1 93.75 74 ASN A CA 1
ATOM 609 C C . ASN A 1 74 ? 6.535 16.734 -3.713 1 93.75 74 ASN A C 1
ATOM 611 O O . ASN A 1 74 ? 6.082 15.875 -4.469 1 93.75 74 ASN A O 1
ATOM 615 N N . ARG A 1 75 ? 6.488 18.047 -4.027 1 95.19 75 ARG A N 1
ATOM 616 C CA . ARG A 1 75 ? 6.129 18.578 -5.34 1 95.19 75 ARG A CA 1
ATOM 617 C C . ARG A 1 75 ? 7.344 19.172 -6.043 1 95.19 75 ARG A C 1
ATOM 619 O O . ARG A 1 75 ? 8.336 19.516 -5.395 1 95.19 75 ARG A O 1
ATOM 626 N N . LYS A 1 76 ? 7.219 19.344 -7.426 1 94.88 76 LYS A N 1
ATOM 627 C CA . LYS A 1 76 ? 8.305 19.906 -8.211 1 94.88 76 LYS A CA 1
ATOM 628 C C . LYS A 1 76 ? 7.941 21.297 -8.734 1 94.88 76 LYS A C 1
ATOM 630 O O . LYS A 1 76 ? 8.781 21.984 -9.312 1 94.88 76 LYS A O 1
ATOM 635 N N . ASP A 1 77 ? 6.738 21.625 -8.516 1 96.12 77 ASP A N 1
ATOM 636 C CA . ASP A 1 77 ? 6.246 22.969 -8.828 1 96.12 77 ASP A CA 1
ATOM 637 C C . ASP A 1 77 ? 4.992 23.297 -8.016 1 96.12 77 ASP A C 1
ATOM 639 O O . ASP A 1 77 ? 4.434 22.422 -7.352 1 96.12 77 ASP A O 1
ATOM 643 N N . PHE A 1 78 ? 4.574 24.516 -8.086 1 97.62 78 PHE A N 1
ATOM 644 C CA . PHE A 1 78 ? 3.414 24.938 -7.312 1 97.62 78 PHE A CA 1
ATOM 645 C C . PHE A 1 78 ? 2.371 25.594 -8.211 1 97.62 78 PHE A C 1
ATOM 647 O O . PHE A 1 78 ? 1.74 26.578 -7.824 1 97.62 78 PHE A O 1
ATOM 654 N N . MET A 1 79 ? 2.232 24.984 -9.398 1 96.25 79 MET A N 1
ATOM 655 C CA . MET A 1 79 ? 1.216 25.469 -10.328 1 96.25 79 MET A CA 1
ATOM 656 C C . MET A 1 79 ? -0.181 25.312 -9.734 1 96.25 79 MET A C 1
ATOM 658 O O . MET A 1 79 ? -0.486 24.297 -9.109 1 96.25 79 MET A O 1
ATOM 662 N N . ASN A 1 80 ? -1.037 26.328 -9.859 1 95.12 80 ASN A N 1
ATOM 663 C CA . ASN A 1 80 ? -2.424 26.344 -9.406 1 95.12 80 ASN A CA 1
ATOM 664 C C . ASN A 1 80 ? -2.516 26.438 -7.887 1 95.12 80 ASN A C 1
ATOM 666 O O . ASN A 1 80 ? -3.555 26.125 -7.301 1 95.12 80 ASN A O 1
ATOM 670 N N . SER A 1 81 ? -1.451 26.812 -7.324 1 98 81 SER A N 1
ATOM 671 C CA . SER A 1 81 ? -1.397 26.969 -5.875 1 98 81 SER A CA 1
ATOM 672 C C . SER A 1 81 ? -0.797 28.312 -5.492 1 98 81 SER A C 1
ATOM 674 O O . SER A 1 81 ? 0.299 28.375 -4.93 1 98 81 SER A O 1
ATOM 676 N N . PRO A 1 82 ? -1.519 29.375 -5.672 1 98.62 82 PRO A N 1
ATOM 677 C CA . PRO A 1 82 ? -0.952 30.688 -5.336 1 98.62 82 PRO A CA 1
ATOM 678 C C . PRO A 1 82 ? -1.021 31 -3.844 1 98.62 82 PRO A C 1
ATOM 680 O O . PRO A 1 82 ? -1.943 30.547 -3.158 1 98.62 82 PRO A O 1
ATOM 683 N N . ASN A 1 83 ? -0.016 31.734 -3.385 1 98.81 83 ASN A N 1
ATOM 684 C CA . ASN A 1 83 ? -0.12 32.469 -2.123 1 98.81 83 ASN A CA 1
ATOM 685 C C . ASN A 1 83 ? -0.869 33.781 -2.291 1 98.81 83 ASN A C 1
ATOM 687 O O . ASN A 1 83 ? -0.878 34.344 -3.379 1 98.81 83 ASN A O 1
ATOM 691 N N . VAL A 1 84 ? -1.525 34.188 -1.248 1 98.94 84 VAL A N 1
ATOM 692 C CA . VAL A 1 84 ? -2.16 35.5 -1.195 1 98.94 84 VAL A CA 1
ATOM 693 C C . VAL A 1 84 ? -1.693 36.25 0.05 1 98.94 84 VAL A C 1
ATOM 695 O O . VAL A 1 84 ? -1.797 35.75 1.167 1 98.94 84 VAL A O 1
ATOM 698 N N . VAL A 1 85 ? -1.125 37.406 -0.143 1 98.88 85 VAL A N 1
ATOM 699 C CA . VAL A 1 85 ? -0.785 38.312 0.955 1 98.88 85 VAL A CA 1
ATOM 700 C C . VAL A 1 85 ? -1.568 39.625 0.816 1 98.88 85 VAL A C 1
ATOM 702 O O . VAL A 1 85 ? -1.66 40.188 -0.277 1 98.88 85 VAL A O 1
ATOM 705 N N . ALA A 1 86 ? -2.195 40.062 1.858 1 98.88 86 ALA A N 1
ATOM 706 C CA . ALA A 1 86 ? -2.949 41.312 1.908 1 98.88 86 ALA A CA 1
ATOM 707 C C . ALA A 1 86 ? -2.496 42.156 3.08 1 98.88 86 ALA A C 1
ATOM 709 O O . ALA A 1 86 ? -2.342 41.688 4.199 1 98.88 86 ALA A O 1
ATOM 710 N N . VAL A 1 87 ? -2.295 43.438 2.834 1 98.5 87 VAL A N 1
ATOM 711 C CA . VAL A 1 87 ? -1.748 44.312 3.857 1 98.5 87 VAL A CA 1
ATOM 712 C C . VAL A 1 87 ? -2.76 45.406 4.184 1 98.5 87 VAL A C 1
ATOM 714 O O . VAL A 1 87 ? -3.195 46.156 3.297 1 98.5 87 VAL A O 1
ATOM 717 N N . MET A 1 88 ? -3.176 45.406 5.402 1 98 88 MET A N 1
ATOM 718 C CA . MET A 1 88 ? -3.824 46.594 5.973 1 98 88 MET A CA 1
ATOM 719 C C . MET A 1 88 ? -2.793 47.594 6.508 1 98 88 MET A C 1
ATOM 721 O O . MET A 1 88 ? -2.27 47.406 7.609 1 98 88 MET A O 1
ATOM 725 N N . LYS A 1 89 ? -2.607 48.656 5.719 1 96.5 89 LYS A N 1
ATOM 726 C CA . LYS A 1 89 ? -1.521 49.562 6.012 1 96.5 89 LYS A CA 1
ATOM 727 C C . LYS A 1 89 ? -1.848 50.438 7.234 1 96.5 89 LYS A C 1
ATOM 729 O O . LYS A 1 89 ? -2.961 50.938 7.355 1 96.5 89 LYS A O 1
ATOM 734 N N . GLY A 1 90 ? -0.845 50.469 8.141 1 95.62 90 GLY A N 1
ATOM 735 C CA . GLY A 1 90 ? -0.947 51.406 9.266 1 95.62 90 GLY A CA 1
ATOM 736 C C . GLY A 1 90 ? -0.44 52.781 8.938 1 95.62 90 GLY A C 1
ATOM 737 O O . GLY A 1 90 ? -0.007 53.062 7.816 1 95.62 90 GLY A O 1
ATOM 738 N N . SER A 1 91 ? -0.512 53.625 9.945 1 92.25 91 SER A N 1
ATOM 739 C CA . SER A 1 91 ? -0.062 55 9.742 1 92.25 91 SER A CA 1
ATOM 740 C C . SER A 1 91 ? 1.452 55.125 9.875 1 92.25 91 SER A C 1
ATOM 742 O O . SER A 1 91 ? 2.045 56.125 9.469 1 92.25 91 SER A O 1
ATOM 744 N N . GLY A 1 92 ? 2.178 54.094 10.336 1 84.56 92 GLY A N 1
ATOM 745 C CA . GLY A 1 92 ? 3.627 54 10.328 1 84.56 92 GLY A CA 1
ATOM 746 C C . GLY A 1 92 ? 4.27 54.469 11.609 1 84.56 92 GLY A C 1
ATOM 747 O O . GLY A 1 92 ? 5.438 54.188 11.875 1 84.56 92 GLY A O 1
ATOM 748 N N . SER A 1 93 ? 3.627 55.156 12.5 1 82.56 93 SER A N 1
ATOM 749 C CA . SER A 1 93 ? 4.363 55.781 13.594 1 82.56 93 SER A CA 1
ATOM 750 C C . SER A 1 93 ? 3.99 55.156 14.938 1 82.56 93 SER A C 1
ATOM 752 O O . SER A 1 93 ? 2.844 55.25 15.383 1 82.56 93 SER A O 1
ATOM 754 N N . GLY A 1 94 ? 5.039 54.438 15.523 1 87.75 94 GLY A N 1
ATOM 755 C CA . GLY A 1 94 ? 4.957 54.125 16.938 1 87.75 94 GLY A CA 1
ATOM 756 C C . GLY A 1 94 ? 4.215 52.844 17.234 1 87.75 94 GLY A C 1
ATOM 757 O O . GLY A 1 94 ? 4.078 52.438 18.391 1 87.75 94 GLY A O 1
ATOM 758 N N . GLY A 1 95 ? 3.654 52.125 16.266 1 92.81 95 GLY A N 1
ATOM 759 C CA . GLY A 1 95 ? 2.977 50.844 16.5 1 92.81 95 GLY A CA 1
ATOM 760 C C . GLY A 1 95 ? 3.734 49.656 15.945 1 92.81 95 GLY A C 1
ATOM 761 O O . GLY A 1 95 ? 4.555 49.812 15.031 1 92.81 95 GLY A O 1
ATOM 762 N N . ASN A 1 96 ? 3.551 48.531 16.578 1 97.62 96 ASN A N 1
ATOM 763 C CA . ASN A 1 96 ? 4.168 47.281 16.094 1 97.62 96 ASN A CA 1
ATOM 764 C C . ASN A 1 96 ? 3.398 46.688 14.922 1 97.62 96 ASN A C 1
ATOM 766 O O . ASN A 1 96 ? 2.172 46.812 14.867 1 97.62 96 ASN A O 1
ATOM 770 N N . SER A 1 97 ? 4.047 46.125 13.984 1 98.38 97 SER A N 1
ATOM 771 C CA . SER A 1 97 ? 3.428 45.375 12.891 1 98.38 97 SER A CA 1
ATOM 772 C C . SER A 1 97 ? 3.209 43.906 13.266 1 98.38 97 SER A C 1
ATOM 774 O O . SER A 1 97 ? 3.799 43.406 14.227 1 98.38 97 SER A O 1
ATOM 776 N N . ILE A 1 98 ? 2.318 43.281 12.5 1 98.75 98 ILE A N 1
ATOM 777 C CA . ILE A 1 98 ? 2.025 41.906 12.797 1 98.75 98 ILE A CA 1
ATOM 778 C C . ILE A 1 98 ? 1.697 41.156 11.5 1 98.75 98 ILE A C 1
ATOM 780 O O . ILE A 1 98 ? 1.089 41.719 10.594 1 98.75 98 ILE A O 1
ATOM 784 N N . ILE A 1 99 ? 2.184 39.906 11.406 1 98.94 99 ILE A N 1
ATOM 785 C CA . ILE A 1 99 ? 1.767 38.969 10.367 1 98.94 99 ILE A CA 1
ATOM 786 C C . ILE A 1 99 ? 0.707 38 10.922 1 98.94 99 ILE A C 1
ATOM 788 O O . ILE A 1 99 ? 0.891 37.406 11.992 1 98.94 99 ILE A O 1
ATOM 792 N N . LEU A 1 100 ? -0.446 37.969 10.297 1 98.94 100 LEU A N 1
ATOM 793 C CA . LEU A 1 100 ? -1.471 36.938 10.492 1 98.94 100 LEU A CA 1
ATOM 794 C C . LEU A 1 100 ? -1.386 35.875 9.422 1 98.94 100 LEU A C 1
ATOM 796 O O . LEU A 1 100 ? -1.883 36.062 8.305 1 98.94 100 LEU A O 1
ATOM 800 N N . ASN A 1 101 ? -0.771 34.688 9.805 1 98.88 101 ASN A N 1
ATOM 801 C CA . ASN A 1 101 ? -0.463 33.656 8.836 1 98.88 101 ASN A CA 1
ATOM 802 C C . ASN A 1 101 ? -1.417 32.469 8.969 1 98.88 101 ASN A C 1
ATOM 804 O O . ASN A 1 101 ? -1.579 31.906 10.055 1 98.88 101 ASN A O 1
ATOM 808 N N . GLY A 1 102 ? -2.1 32.094 7.945 1 98.69 102 GLY A N 1
ATOM 809 C CA . GLY A 1 102 ? -2.988 30.953 7.922 1 98.69 102 GLY A CA 1
ATOM 810 C C . GLY A 1 102 ? -2.912 30.156 6.629 1 98.69 102 GLY A C 1
ATOM 811 O O . GLY A 1 102 ? -2.816 30.75 5.543 1 98.69 102 GLY A O 1
ATOM 812 N N . HIS A 1 103 ? -2.891 28.844 6.703 1 98.81 103 HIS A N 1
ATOM 813 C CA . HIS A 1 103 ? -2.811 28.047 5.484 1 98.81 103 HIS A CA 1
ATOM 814 C C . HIS A 1 103 ? -4.199 27.719 4.945 1 98.81 103 HIS A C 1
ATOM 816 O O . HIS A 1 103 ? -5.16 27.609 5.715 1 98.81 103 HIS A O 1
ATOM 822 N N . ILE A 1 104 ? -4.254 27.594 3.602 1 98.88 104 ILE A N 1
ATOM 823 C CA . ILE A 1 104 ? -5.52 27.375 2.906 1 98.88 104 ILE A CA 1
ATOM 824 C C . ILE A 1 104 ? -5.672 25.906 2.535 1 98.88 104 ILE A C 1
ATOM 826 O O . ILE A 1 104 ? -6.781 25.438 2.27 1 98.88 104 ILE A O 1
ATOM 830 N N . ASP A 1 105 ? -4.527 25.156 2.443 1 98.44 105 ASP A N 1
ATOM 831 C CA . ASP A 1 105 ? -4.547 23.766 2.027 1 98.44 105 ASP A CA 1
ATOM 832 C C . ASP A 1 105 ? -5.102 22.875 3.135 1 98.44 105 ASP A C 1
ATOM 834 O O . ASP A 1 105 ? -4.953 23.172 4.32 1 98.44 105 ASP A O 1
ATOM 838 N N . VAL A 1 106 ? -5.773 21.812 2.709 1 98.31 106 VAL A N 1
ATOM 839 C CA . VAL A 1 106 ? -6.297 20.812 3.637 1 98.31 106 VAL A CA 1
ATOM 840 C C . VAL A 1 106 ? -5.781 19.422 3.256 1 98.31 106 VAL A C 1
ATOM 842 O O . VAL A 1 106 ? -5.246 19.234 2.16 1 98.31 106 VAL A O 1
ATOM 845 N N . VAL A 1 107 ? -5.84 18.469 4.188 1 97.62 107 VAL A N 1
ATOM 846 C CA . VAL A 1 107 ? -5.418 17.094 3.934 1 97.62 107 VAL A CA 1
ATOM 847 C C . VAL A 1 107 ? -6.57 16.312 3.305 1 97.62 107 VAL A C 1
ATOM 849 O O . VAL A 1 107 ? -7.723 16.75 3.344 1 97.62 107 VAL A O 1
ATOM 852 N N . PRO A 1 108 ? -6.305 15.164 2.705 1 96.25 108 PRO A N 1
ATOM 853 C CA . PRO A 1 108 ? -7.371 14.344 2.131 1 96.25 108 PRO A CA 1
ATOM 854 C C . PRO A 1 108 ? -8.453 13.977 3.15 1 96.25 108 PRO A C 1
ATOM 856 O O . PRO A 1 108 ? -8.164 13.883 4.348 1 96.25 108 PRO A O 1
ATOM 859 N N . GLU A 1 109 ? -9.641 13.781 2.619 1 96.44 109 GLU A N 1
ATOM 860 C CA . GLU A 1 109 ? -10.797 13.594 3.49 1 96.44 109 GLU A CA 1
ATOM 861 C C . GLU A 1 109 ? -10.867 12.164 4.023 1 96.44 109 GLU A C 1
ATOM 863 O O . GLU A 1 109 ? -11.609 11.883 4.969 1 96.44 109 GLU A O 1
ATOM 868 N N . GLY A 1 110 ? -10.062 11.258 3.447 1 94.19 110 GLY A N 1
ATOM 869 C CA . GLY A 1 110 ? -10.141 9.875 3.889 1 94.19 110 GLY A CA 1
ATOM 870 C C . GLY A 1 110 ? -11.398 9.164 3.42 1 94.19 110 GLY A C 1
ATOM 871 O O . GLY A 1 110 ? -11.938 9.492 2.363 1 94.19 110 GLY A O 1
ATOM 872 N N . GLU A 1 111 ? -11.836 8.156 4.246 1 94.5 111 GLU A N 1
ATOM 873 C CA . GLU A 1 111 ? -12.992 7.348 3.883 1 94.5 111 GLU A CA 1
ATOM 874 C C . GLU A 1 111 ? -14.281 8.156 3.977 1 94.5 111 GLU A C 1
ATOM 876 O O . GLU A 1 111 ? -14.742 8.484 5.074 1 94.5 111 GLU A O 1
ATOM 881 N N . GLU A 1 112 ? -14.945 8.258 2.879 1 94.5 112 GLU A N 1
ATOM 882 C CA . GLU A 1 112 ? -16.141 9.086 2.807 1 94.5 112 GLU A CA 1
ATOM 883 C C . GLU A 1 112 ? -17.281 8.492 3.631 1 94.5 112 GLU A C 1
ATOM 885 O O . GLU A 1 112 ? -18.094 9.227 4.188 1 94.5 112 GLU A O 1
ATOM 890 N N . ASN A 1 113 ? -17.25 7.215 3.789 1 94 113 ASN A N 1
ATOM 891 C CA . ASN A 1 113 ? -18.328 6.543 4.488 1 94 113 ASN A CA 1
ATOM 892 C C . ASN A 1 113 ? -18.297 6.832 5.988 1 94 113 ASN A C 1
ATOM 894 O O . ASN A 1 113 ? -19.266 6.555 6.699 1 94 113 ASN A O 1
ATOM 898 N N . GLN A 1 114 ? -17.219 7.422 6.438 1 95.44 114 GLN A N 1
ATOM 899 C CA . GLN A 1 114 ? -17.109 7.762 7.852 1 95.44 114 GLN A CA 1
ATOM 900 C C . GLN A 1 114 ? -17.656 9.164 8.117 1 95.44 114 GLN A C 1
ATOM 902 O O . GLN A 1 114 ? -17.75 9.586 9.273 1 95.44 114 GLN A O 1
ATOM 907 N N . TRP A 1 115 ? -18.062 9.914 7.078 1 97.12 115 TRP A N 1
ATOM 908 C CA . TRP A 1 115 ? -18.609 11.266 7.203 1 97.12 115 TRP A CA 1
ATOM 909 C C . TRP A 1 115 ? -20.125 11.234 7.281 1 97.12 115 TRP A C 1
ATOM 911 O O . TRP A 1 115 ? -20.781 10.523 6.512 1 97.12 115 TRP A O 1
ATOM 921 N N . ASN A 1 116 ? -20.656 11.945 8.234 1 97.31 116 ASN A N 1
ATOM 922 C CA . ASN A 1 116 ? -22.109 12.086 8.32 1 97.31 116 ASN A CA 1
ATOM 923 C C . ASN A 1 116 ? -22.641 13.023 7.238 1 97.31 116 ASN A C 1
ATOM 925 O O . ASN A 1 116 ? -23.75 12.812 6.723 1 97.31 116 ASN A O 1
ATOM 929 N N . GLU A 1 117 ? -21.875 14.125 7.031 1 95.94 117 GLU A N 1
ATOM 930 C CA . GLU A 1 117 ? -22.094 15.039 5.918 1 95.94 117 GLU A CA 1
ATOM 931 C C . GLU A 1 117 ? -20.922 15.008 4.941 1 95.94 117 GLU A C 1
ATOM 933 O O . GLU A 1 117 ? -19.812 14.641 5.316 1 95.94 117 GLU A O 1
ATOM 938 N N . ALA A 1 118 ? -21.25 15.328 3.695 1 97.5 118 ALA A N 1
ATOM 939 C CA . ALA A 1 118 ? -20.156 15.352 2.725 1 97.5 118 ALA A CA 1
ATOM 940 C C . ALA A 1 118 ? -18.984 16.188 3.234 1 97.5 118 ALA A C 1
ATOM 942 O O . ALA A 1 118 ? -19.188 17.234 3.848 1 97.5 118 ALA A O 1
ATOM 943 N N . PRO A 1 119 ? -17.797 15.734 3.021 1 98.19 119 PRO A N 1
ATOM 944 C CA . PRO A 1 119 ? -16.625 16.375 3.607 1 98.19 119 PRO A CA 1
ATOM 945 C C . PRO A 1 119 ? -16.516 17.859 3.236 1 98.19 119 PRO A C 1
ATOM 947 O O . PRO A 1 119 ? -15.922 18.641 3.979 1 98.19 119 PRO A O 1
ATOM 950 N N . TYR A 1 120 ? -17.109 18.266 2.115 1 98.5 120 TYR A N 1
ATOM 951 C CA . TYR A 1 120 ? -16.969 19.641 1.667 1 98.5 120 TYR A CA 1
ATOM 952 C C . TYR A 1 120 ? -18.328 20.328 1.562 1 98.5 120 TYR A C 1
ATOM 954 O O . TYR A 1 120 ? -18.547 21.172 0.687 1 98.5 120 TYR A O 1
ATOM 962 N N . SER A 1 121 ? -19.172 20.031 2.5 1 97.62 121 SER A N 1
ATOM 963 C CA . SER A 1 121 ? -20.531 20.562 2.473 1 97.62 121 SER A CA 1
ATOM 964 C C . SER A 1 121 ? -20.594 21.969 3.07 1 97.62 121 SER A C 1
ATOM 966 O O . SER A 1 121 ? -21.344 22.828 2.596 1 97.62 121 SER A O 1
ATOM 968 N N . GLY A 1 122 ? -19.859 22.219 4.133 1 98.38 122 GLY A N 1
ATOM 969 C CA . GLY A 1 122 ? -19.969 23.469 4.875 1 98.38 122 GLY A CA 1
ATOM 970 C C . GLY A 1 122 ? -21.281 23.609 5.625 1 98.38 122 GLY A C 1
ATOM 971 O O . GLY A 1 122 ? -21.688 24.719 5.969 1 98.38 122 GLY A O 1
ATOM 972 N N . VAL A 1 123 ? -21.875 22.547 5.91 1 98.38 123 VAL A N 1
ATOM 973 C CA . VAL A 1 123 ? -23.203 22.562 6.52 1 98.38 123 VAL A CA 1
ATOM 974 C C . VAL A 1 123 ? -23.109 23.109 7.941 1 98.38 123 VAL A C 1
ATOM 976 O O . VAL A 1 123 ? -22.141 22.844 8.656 1 98.38 123 VAL A O 1
ATOM 979 N N . VAL A 1 124 ? -24.125 23.922 8.312 1 98.56 124 VAL A N 1
ATOM 980 C CA . VAL A 1 124 ? -24.234 24.469 9.656 1 98.56 124 VAL A CA 1
ATOM 981 C C . VAL A 1 124 ? -25.281 23.672 10.453 1 98.56 124 VAL A C 1
ATOM 983 O O . VAL A 1 124 ? -26.422 23.547 10.023 1 98.56 124 VAL A O 1
ATOM 986 N N . LYS A 1 125 ? -24.812 23.109 11.508 1 97.81 125 LYS A N 1
ATOM 987 C CA . LYS A 1 125 ? -25.719 22.359 12.383 1 97.81 125 LYS A CA 1
ATOM 988 C C . LYS A 1 125 ? -25.344 22.562 13.852 1 97.81 125 LYS A C 1
ATOM 990 O O . LYS A 1 125 ? -24.188 22.359 14.242 1 97.81 125 LYS A O 1
ATOM 995 N N . GLU A 1 126 ? -26.328 23.047 14.656 1 97.5 126 GLU A N 1
ATOM 996 C CA . GLU A 1 126 ? -26.203 23.141 16.109 1 97.5 126 GLU A CA 1
ATOM 997 C C . GLU A 1 126 ? -25 24 16.5 1 97.5 126 GLU A C 1
ATOM 999 O O . GLU A 1 126 ? -24.172 23.578 17.297 1 97.5 126 GLU A O 1
ATOM 1004 N N . GLY A 1 127 ? -24.781 25.047 15.852 1 98.44 127 GLY A N 1
ATOM 1005 C CA . GLY A 1 127 ? -23.766 26.031 16.203 1 98.44 127 GLY A CA 1
ATOM 1006 C C . GLY A 1 127 ? -22.391 25.672 15.703 1 98.44 127 GLY A C 1
ATOM 1007 O O . GLY A 1 127 ? -21.406 26.312 16.062 1 98.44 127 GLY A O 1
ATOM 1008 N N . LYS A 1 128 ? -22.391 24.641 14.812 1 98.69 128 LYS A N 1
ATOM 1009 C CA . LYS A 1 128 ? -21.125 24.172 14.242 1 98.69 128 LYS A CA 1
ATOM 1010 C C . LYS A 1 128 ? -21.156 24.203 12.719 1 98.69 128 LYS A C 1
ATOM 1012 O O . LYS A 1 128 ? -22.234 24.094 12.117 1 98.69 128 LYS A O 1
ATOM 1017 N N . ILE A 1 129 ? -20.047 24.469 12.148 1 98.81 129 ILE A N 1
ATOM 1018 C CA . ILE A 1 129 ? -19.875 24.297 10.711 1 98.81 129 ILE A CA 1
ATOM 1019 C C . ILE A 1 129 ? -19.031 23.047 10.438 1 98.81 129 ILE A C 1
ATOM 1021 O O . ILE A 1 129 ? -17.938 22.891 10.992 1 98.81 129 ILE A O 1
ATOM 1025 N N . TYR A 1 130 ? -19.594 22.188 9.625 1 98.69 130 TYR A N 1
ATOM 1026 C CA . TYR A 1 130 ? -18.938 20.922 9.359 1 98.69 130 TYR A CA 1
ATOM 1027 C C . TYR A 1 130 ? -18.266 20.938 7.984 1 98.69 130 TYR A C 1
ATOM 1029 O O . TYR A 1 130 ? -18.781 21.562 7.047 1 98.69 130 TYR A O 1
ATOM 1037 N N . GLY A 1 131 ? -17.125 20.234 7.938 1 98.62 131 GLY A N 1
ATOM 1038 C CA . GLY A 1 131 ? -16.406 20.047 6.684 1 98.62 131 GLY A CA 1
ATOM 1039 C C . GLY A 1 131 ? -14.906 20.047 6.848 1 98.62 131 GLY A C 1
ATOM 1040 O O . GLY A 1 131 ? -14.383 20.594 7.816 1 98.62 131 GLY A O 1
ATOM 1041 N N . ARG A 1 132 ? -14.242 19.406 5.863 1 98.69 132 ARG A N 1
ATOM 1042 C CA . ARG A 1 132 ? -12.781 19.406 5.863 1 98.69 132 ARG A CA 1
ATOM 1043 C C . ARG A 1 132 ? -12.227 20.812 5.754 1 98.69 132 ARG A C 1
ATOM 1045 O O . ARG A 1 132 ? -12.586 21.562 4.836 1 98.69 132 ARG A O 1
ATOM 1052 N N . GLY A 1 133 ? -11.422 21.25 6.738 1 98.56 133 GLY A N 1
ATOM 1053 C CA . GLY A 1 133 ? -10.797 22.562 6.734 1 98.56 133 GLY A CA 1
ATOM 1054 C C . GLY A 1 133 ? -11.469 23.547 7.668 1 98.56 133 GLY A C 1
ATOM 1055 O O . GLY A 1 133 ? -10.93 24.625 7.949 1 98.56 133 GLY A O 1
ATOM 1056 N N . THR A 1 134 ? -12.609 23.203 8.203 1 98.75 134 THR A N 1
ATOM 1057 C CA . THR A 1 134 ? -13.289 24.125 9.109 1 98.75 134 THR A CA 1
ATOM 1058 C C . THR A 1 134 ? -12.414 24.422 10.32 1 98.75 134 THR A C 1
ATOM 1060 O O . THR A 1 134 ? -12.117 25.578 10.602 1 98.75 134 THR A O 1
ATOM 1063 N N . THR A 1 135 ? -11.945 23.375 10.945 1 98.56 135 THR A N 1
ATOM 1064 C CA . THR A 1 135 ? -11.109 23.547 12.133 1 98.56 135 THR A CA 1
ATOM 1065 C C . THR A 1 135 ? -9.648 23.734 11.742 1 98.56 135 THR A C 1
ATOM 1067 O O . THR A 1 135 ? -8.891 24.406 12.453 1 98.56 135 THR A O 1
ATOM 1070 N N . ASP A 1 136 ? -9.086 23.203 10.664 1 98.12 136 ASP A N 1
ATOM 1071 C CA . ASP A 1 136 ? -7.68 23.156 10.281 1 98.12 136 ASP A CA 1
ATOM 1072 C C . ASP A 1 136 ? -7.492 23.562 8.82 1 98.12 136 ASP A C 1
ATOM 1074 O O . ASP A 1 136 ? -7.441 22.719 7.934 1 98.12 136 ASP A O 1
ATOM 1078 N N . MET A 1 137 ? -7.484 24.844 8.461 1 97.56 137 MET A N 1
ATOM 1079 C CA . MET A 1 137 ? -7.789 25.812 9.508 1 97.56 137 MET A CA 1
ATOM 1080 C C . MET A 1 137 ? -8.477 27.047 8.922 1 97.56 137 MET A C 1
ATOM 1082 O O . MET A 1 137 ? -8.172 28.172 9.312 1 97.56 137 MET A O 1
ATOM 1086 N N . LYS A 1 138 ? -9.336 26.812 7.918 1 98.81 138 LYS A N 1
ATOM 1087 C CA . LYS A 1 138 ? -10.016 27.906 7.23 1 98.81 138 LYS A CA 1
ATOM 1088 C C . LYS A 1 138 ? -10.867 28.719 8.195 1 98.81 138 LYS A C 1
ATOM 1090 O O . LYS A 1 138 ? -11.039 29.922 8.008 1 98.81 138 LYS A O 1
ATOM 1095 N N . GLY A 1 139 ? -11.43 28.109 9.203 1 98.88 139 GLY A N 1
ATOM 1096 C CA . GLY A 1 139 ? -12.156 28.844 10.227 1 98.88 139 GLY A CA 1
ATOM 1097 C C . GLY A 1 139 ? -11.297 29.844 10.961 1 98.88 139 GLY A C 1
ATOM 1098 O O . GLY A 1 139 ? -11.75 30.953 11.266 1 98.88 139 GLY A O 1
ATOM 1099 N N . GLY A 1 140 ? -10.078 29.438 11.297 1 98.88 140 GLY A N 1
ATOM 1100 C CA . GLY A 1 140 ? -9.133 30.391 11.867 1 98.88 140 GLY A CA 1
ATOM 1101 C C . GLY A 1 140 ? -8.828 31.562 10.953 1 98.88 140 GLY A C 1
ATOM 1102 O O . GLY A 1 140 ? -8.734 32.688 11.398 1 98.88 140 GLY A O 1
ATOM 1103 N N . ASN A 1 141 ? -8.664 31.297 9.656 1 98.88 141 ASN A N 1
ATOM 1104 C CA . ASN A 1 141 ? -8.438 32.344 8.672 1 98.88 141 ASN A CA 1
ATOM 1105 C C . ASN A 1 141 ? -9.594 33.344 8.633 1 98.88 141 ASN A C 1
ATOM 1107 O O . ASN A 1 141 ? -9.383 34.562 8.562 1 98.88 141 ASN A O 1
ATOM 1111 N N . VAL A 1 142 ? -10.773 32.812 8.672 1 98.94 142 VAL A N 1
ATOM 1112 C CA . VAL A 1 142 ? -11.969 33.656 8.633 1 98.94 142 VAL A CA 1
ATOM 1113 C C . VAL A 1 142 ? -12.016 34.531 9.867 1 98.94 142 VAL A C 1
ATOM 1115 O O . VAL A 1 142 ? -12.391 35.719 9.781 1 98.94 142 VAL A O 1
ATOM 1118 N N . ALA A 1 143 ? -11.641 33.969 11.023 1 98.94 143 ALA A N 1
ATOM 1119 C CA . ALA A 1 143 ? -11.578 34.781 12.25 1 98.94 143 ALA A CA 1
ATOM 1120 C C . ALA A 1 143 ? -10.625 35.969 12.086 1 98.94 143 ALA A C 1
ATOM 1122 O O . ALA A 1 143 ? -10.914 37.062 12.531 1 98.94 143 ALA A O 1
ATOM 1123 N N . LEU A 1 144 ? -9.484 35.719 11.469 1 98.94 144 LEU A N 1
ATOM 1124 C CA . LEU A 1 144 ? -8.508 36.781 11.242 1 98.94 144 LEU A CA 1
ATOM 1125 C C . LEU A 1 144 ? -9.094 37.875 10.344 1 98.94 144 LEU A C 1
ATOM 1127 O O . LEU A 1 144 ? -8.977 39.062 10.648 1 98.94 144 LEU A O 1
ATOM 1131 N N . LEU A 1 145 ? -9.688 37.469 9.25 1 98.88 145 LEU A N 1
ATOM 1132 C CA . LEU A 1 145 ? -10.25 38.438 8.289 1 98.88 145 LEU A CA 1
ATOM 1133 C C . LEU A 1 145 ? -11.383 39.219 8.922 1 98.88 145 LEU A C 1
ATOM 1135 O O . LEU A 1 145 ? -11.5 40.438 8.672 1 98.88 145 LEU A O 1
ATOM 1139 N N . LEU A 1 146 ? -12.195 38.562 9.68 1 98.81 146 LEU A N 1
ATOM 1140 C CA . LEU A 1 146 ? -13.289 39.219 10.359 1 98.81 146 LEU A CA 1
ATOM 1141 C C . LEU A 1 146 ? -12.758 40.281 11.328 1 98.81 146 LEU A C 1
ATOM 1143 O O . LEU A 1 146 ? -13.32 41.375 11.43 1 98.81 146 LEU A O 1
ATOM 1147 N N . ALA A 1 147 ? -11.703 39.938 12.086 1 98.88 147 ALA A N 1
ATOM 1148 C CA . ALA A 1 147 ? -11.078 40.875 13 1 98.88 147 ALA A CA 1
ATOM 1149 C C . ALA A 1 147 ? -10.594 42.125 12.258 1 98.88 147 ALA A C 1
ATOM 1151 O O . ALA A 1 147 ? -10.844 43.25 12.695 1 98.88 147 ALA A O 1
ATOM 1152 N N . MET A 1 148 ? -9.906 41.938 11.156 1 98.81 148 MET A N 1
ATOM 1153 C CA . MET A 1 148 ? -9.383 43.062 10.359 1 98.81 148 MET A CA 1
ATOM 1154 C C . MET A 1 148 ? -10.508 43.906 9.812 1 98.81 148 MET A C 1
ATOM 1156 O O . MET A 1 148 ? -10.438 45.156 9.859 1 98.81 148 MET A O 1
ATOM 1160 N N . GLU A 1 149 ? -11.508 43.25 9.289 1 98.69 149 GLU A N 1
ATOM 1161 C CA . GLU A 1 149 ? -12.648 43.969 8.742 1 98.69 149 GLU A CA 1
ATOM 1162 C C . GLU A 1 149 ? -13.344 44.812 9.812 1 98.69 149 GLU A C 1
ATOM 1164 O O . GLU A 1 149 ? -13.742 45.969 9.562 1 98.69 149 GLU A O 1
ATOM 1169 N N . ALA A 1 150 ? -13.547 44.219 10.945 1 98.69 150 ALA A N 1
ATOM 1170 C CA . ALA A 1 150 ? -14.211 44.906 12.039 1 98.69 150 ALA A CA 1
ATOM 1171 C C . ALA A 1 150 ? -13.477 46.188 12.406 1 98.69 150 ALA A C 1
ATOM 1173 O O . ALA A 1 150 ? -14.094 47.219 12.625 1 98.69 150 ALA A O 1
ATOM 1174 N N . ILE A 1 151 ? -12.18 46.094 12.516 1 98.25 151 ILE A N 1
ATOM 1175 C CA . ILE A 1 151 ? -11.359 47.25 12.844 1 98.25 151 ILE A CA 1
ATOM 1176 C C . ILE A 1 151 ? -11.57 48.344 11.797 1 98.25 151 ILE A C 1
ATOM 1178 O O . ILE A 1 151 ? -11.781 49.531 12.141 1 98.25 151 ILE A O 1
ATOM 1182 N N . GLN A 1 152 ? -11.547 47.969 10.578 1 97.06 152 GLN A N 1
ATOM 1183 C CA . GLN A 1 152 ? -11.727 48.906 9.477 1 97.06 152 GLN A CA 1
ATOM 1184 C C . GLN A 1 152 ? -13.125 49.531 9.508 1 97.06 152 GLN A C 1
ATOM 1186 O O . GLN A 1 152 ? -13.281 50.75 9.375 1 97.06 152 GLN A O 1
ATOM 1191 N N . GLN A 1 153 ? -14.117 48.719 9.648 1 97.12 153 GLN A N 1
ATOM 1192 C CA . GLN A 1 153 ? -15.508 49.156 9.562 1 97.12 153 GLN A CA 1
ATOM 1193 C C . GLN A 1 153 ? -15.883 50.031 10.75 1 97.12 153 GLN A C 1
ATOM 1195 O O . GLN A 1 153 ? -16.797 50.875 10.664 1 97.12 153 GLN A O 1
ATOM 1200 N N . CYS A 1 154 ? -15.18 49.906 11.805 1 97.38 154 CYS A N 1
ATOM 1201 C CA . CYS A 1 154 ? -15.438 50.719 12.992 1 97.38 154 CYS A CA 1
ATOM 1202 C C . CYS A 1 154 ? -14.625 52 12.953 1 97.38 154 CYS A C 1
ATOM 1204 O O . CYS A 1 154 ? -14.641 52.781 13.906 1 97.38 154 CYS A O 1
ATOM 1206 N N . GLY A 1 155 ? -13.828 52.25 11.93 1 95.06 155 GLY A N 1
ATOM 1207 C CA . GLY A 1 155 ? -13.102 53.469 11.719 1 95.06 155 GLY A CA 1
ATOM 1208 C C . GLY A 1 155 ? -11.828 53.562 12.539 1 95.06 155 GLY A C 1
ATOM 1209 O O . GLY A 1 155 ? -11.305 54.656 12.758 1 95.06 155 GLY A O 1
ATOM 1210 N N . VAL A 1 156 ? -11.367 52.5 13 1 95.44 156 VAL A N 1
ATOM 1211 C CA . VAL A 1 156 ? -10.148 52.469 13.797 1 95.44 156 VAL A CA 1
ATOM 1212 C C . VAL A 1 156 ? -8.93 52.438 12.875 1 95.44 156 VAL A C 1
ATOM 1214 O O . VAL A 1 156 ? -8.805 51.5 12.062 1 95.44 156 VAL A O 1
ATOM 1217 N N . LYS A 1 157 ? -8.086 53.406 12.992 1 95.06 157 LYS A N 1
ATOM 1218 C CA . LYS A 1 157 ? -6.844 53.438 12.227 1 95.06 157 LYS A CA 1
ATOM 1219 C C . LYS A 1 157 ? -5.668 52.969 13.086 1 95.06 157 LYS A C 1
ATOM 1221 O O . LYS A 1 157 ? -5.375 53.562 14.117 1 95.06 157 LYS A O 1
ATOM 1226 N N . LEU A 1 158 ? -4.988 51.938 12.625 1 97.19 158 LEU A N 1
ATOM 1227 C CA . LEU A 1 158 ? -3.857 51.406 13.375 1 97.19 158 LEU A CA 1
ATOM 1228 C C . LEU A 1 158 ? -2.559 52.094 12.953 1 97.19 158 LEU A C 1
ATOM 1230 O O . LEU A 1 158 ? -2.451 52.594 11.836 1 97.19 158 LEU A O 1
ATOM 1234 N N . LYS A 1 159 ? -1.612 52.125 13.875 1 97.5 159 LYS A N 1
ATOM 1235 C CA . LYS A 1 159 ? -0.286 52.656 13.57 1 97.5 159 LYS A CA 1
ATOM 1236 C C . LYS A 1 159 ? 0.578 51.594 12.875 1 97.5 159 LYS A C 1
ATOM 1238 O O . LYS A 1 159 ? 1.292 51.906 11.922 1 97.5 159 LYS A O 1
ATOM 1243 N N . GLY A 1 160 ? 0.556 50.375 13.344 1 97.75 160 GLY A N 1
ATOM 1244 C CA . GLY A 1 160 ? 1.337 49.312 12.75 1 97.75 160 GLY A CA 1
ATOM 1245 C C . GLY A 1 160 ? 0.624 48.625 11.602 1 97.75 160 GLY A C 1
ATOM 1246 O O . GLY A 1 160 ? -0.607 48.562 11.57 1 97.75 160 GLY A O 1
ATOM 1247 N N . ASP A 1 161 ? 1.352 48.062 10.68 1 98.06 161 ASP A N 1
ATOM 1248 C CA . ASP A 1 161 ? 0.804 47.281 9.57 1 98.06 161 ASP A CA 1
ATOM 1249 C C . ASP A 1 161 ? 0.281 45.938 10.047 1 98.06 161 ASP A C 1
ATOM 1251 O O . ASP A 1 161 ? 0.855 45.312 10.945 1 98.06 161 ASP A O 1
ATOM 1255 N N . VAL A 1 162 ? -0.82 45.562 9.492 1 98.75 162 VAL A N 1
ATOM 1256 C CA . VAL A 1 162 ? -1.316 44.188 9.641 1 98.75 162 VAL A CA 1
ATOM 1257 C C . VAL A 1 162 ? -1.205 43.438 8.312 1 98.75 162 VAL A C 1
ATOM 1259 O O . VAL A 1 162 ? -1.832 43.844 7.324 1 98.75 162 VAL A O 1
ATOM 1262 N N . ILE A 1 163 ? -0.417 42.406 8.289 1 98.88 163 ILE A N 1
ATOM 1263 C CA . ILE A 1 163 ? -0.156 41.625 7.074 1 98.88 163 ILE A CA 1
ATOM 1264 C C . ILE A 1 163 ? -0.847 40.281 7.164 1 98.88 163 ILE A C 1
ATOM 1266 O O . ILE A 1 163 ? -0.422 39.406 7.93 1 98.88 163 ILE A O 1
ATOM 1270 N N . PHE A 1 164 ? -1.895 40.094 6.402 1 98.88 164 PHE A N 1
ATOM 1271 C CA . PHE A 1 164 ? -2.596 38.812 6.312 1 98.88 164 PHE A CA 1
ATOM 1272 C C . PHE A 1 164 ? -1.983 37.938 5.23 1 98.88 164 PHE A C 1
ATOM 1274 O O . PHE A 1 164 ? -1.807 38.375 4.094 1 98.88 164 PHE A O 1
ATOM 1281 N N . GLN A 1 165 ? -1.647 36.719 5.602 1 98.94 165 GLN A N 1
ATOM 1282 C CA . GLN A 1 165 ? -1.093 35.781 4.652 1 98.94 165 GLN A CA 1
ATOM 1283 C C . GLN A 1 165 ? -1.957 34.531 4.57 1 98.94 165 GLN A C 1
ATOM 1285 O O . GLN A 1 165 ? -2.15 33.812 5.57 1 98.94 165 GLN A O 1
ATOM 1290 N N . SER A 1 166 ? -2.557 34.219 3.424 1 98.94 166 SER A N 1
ATOM 1291 C CA . SER A 1 166 ? -3.143 32.938 3.084 1 98.94 166 SER A CA 1
ATOM 1292 C C . SER A 1 166 ? -2.182 32.094 2.252 1 98.94 166 SER A C 1
ATOM 1294 O O . SER A 1 166 ? -1.996 32.344 1.06 1 98.94 166 SER A O 1
ATOM 1296 N N . VAL A 1 167 ? -1.609 31 2.896 1 98.88 167 VAL A N 1
ATOM 1297 C CA . VAL A 1 167 ? -0.478 30.312 2.277 1 98.88 167 VAL A CA 1
ATOM 1298 C C . VAL A 1 167 ? -0.86 28.875 1.949 1 98.88 167 VAL A C 1
ATOM 1300 O O . VAL A 1 167 ? -1.839 28.359 2.484 1 98.88 167 VAL A O 1
ATOM 1303 N N . ILE A 1 168 ? -0.094 28.266 1.024 1 98.5 168 ILE A N 1
ATOM 1304 C CA . ILE A 1 168 ? -0.303 26.891 0.615 1 98.5 168 ILE A CA 1
ATOM 1305 C C . ILE A 1 168 ? 0.757 26 1.256 1 98.5 168 ILE A C 1
ATOM 1307 O O . ILE A 1 168 ? 1.726 26.484 1.837 1 98.5 168 ILE A O 1
ATOM 1311 N N . GLU A 1 169 ? 0.578 24.719 1.316 1 97.38 169 GLU A N 1
ATOM 1312 C CA . GLU A 1 169 ? 1.555 23.656 1.541 1 97.38 169 GLU A CA 1
ATOM 1313 C C . GLU A 1 169 ? 1.93 23.547 3.018 1 97.38 169 GLU A C 1
ATOM 1315 O O . GLU A 1 169 ? 2.934 22.922 3.367 1 97.38 169 GLU A O 1
ATOM 1320 N N . GLU A 1 170 ? 1.204 24.172 3.904 1 97.62 170 GLU A N 1
ATOM 1321 C CA . GLU A 1 170 ? 1.495 23.938 5.316 1 97.62 170 GLU A CA 1
ATOM 1322 C C . GLU A 1 170 ? 1.387 22.453 5.664 1 97.62 170 GLU A C 1
ATOM 1324 O O . GLU A 1 170 ? 2.223 21.922 6.395 1 97.62 170 GLU A O 1
ATOM 1329 N N . GLU A 1 171 ? 0.46 21.734 5.133 1 96.56 171 GLU A N 1
ATOM 1330 C CA . GLU A 1 171 ? 0.203 20.344 5.438 1 96.56 171 GLU A CA 1
ATOM 1331 C C . GLU A 1 171 ? 1.313 19.438 4.895 1 96.56 171 GLU A C 1
ATOM 1333 O O . GLU A 1 171 ? 1.366 18.25 5.207 1 96.56 171 GLU A O 1
ATOM 1338 N N . SER A 1 172 ? 2.176 20.031 4.059 1 94.56 172 SER A N 1
ATOM 1339 C CA . SER A 1 172 ? 3.268 19.281 3.453 1 94.56 172 SER A CA 1
ATOM 1340 C C . SER A 1 172 ? 4.59 20.031 3.564 1 94.56 172 SER A C 1
ATOM 1342 O O . SER A 1 172 ? 5.406 20 2.643 1 94.56 172 SER A O 1
ATOM 1344 N N . GLY A 1 173 ? 4.754 20.859 4.582 1 93.06 173 GLY A N 1
ATOM 1345 C CA . GLY A 1 173 ? 6.105 21.312 4.883 1 93.06 173 GLY A CA 1
ATOM 1346 C C . GLY A 1 173 ? 6.234 22.828 4.922 1 93.06 173 GLY A C 1
ATOM 1347 O O . GLY A 1 173 ? 7.285 23.359 5.293 1 93.06 173 GLY A O 1
ATOM 1348 N N . GLY A 1 174 ? 5.332 23.656 4.398 1 96.62 174 GLY A N 1
ATOM 1349 C CA . GLY A 1 174 ? 5.309 25.094 4.645 1 96.62 174 GLY A CA 1
ATOM 1350 C C . GLY A 1 174 ? 5.926 25.906 3.521 1 96.62 174 GLY A C 1
ATOM 1351 O O . GLY A 1 174 ? 6.402 27.016 3.742 1 96.62 174 GLY A O 1
ATOM 1352 N N . ALA A 1 175 ? 5.988 25.344 2.289 1 97.44 175 ALA A N 1
ATOM 1353 C CA . ALA A 1 175 ? 6.574 26.031 1.15 1 97.44 175 ALA A CA 1
ATOM 1354 C C . ALA A 1 175 ? 5.953 27.422 0.975 1 97.44 175 ALA A C 1
ATOM 1356 O O . ALA A 1 175 ? 6.645 28.375 0.617 1 97.44 175 ALA A O 1
ATOM 1357 N N . GLY A 1 176 ? 4.695 27.516 1.223 1 98.44 176 GLY A N 1
ATOM 1358 C CA . GLY A 1 176 ? 4.012 28.797 1.088 1 98.44 176 GLY A CA 1
ATOM 1359 C C . GLY A 1 176 ? 4.531 29.844 2.041 1 98.44 176 GLY A C 1
ATOM 1360 O O . GLY A 1 176 ? 4.82 30.969 1.629 1 98.44 176 GLY A O 1
ATOM 1361 N N . SER A 1 177 ? 4.625 29.547 3.307 1 98.69 177 SER A N 1
ATOM 1362 C CA . SER A 1 177 ? 5.125 30.5 4.305 1 98.69 177 SER A CA 1
ATOM 1363 C C . SER A 1 177 ? 6.59 30.844 4.047 1 98.69 177 SER A C 1
ATOM 1365 O O . SER A 1 177 ? 6.992 32 4.199 1 98.69 177 SER A O 1
ATOM 1367 N N . LEU A 1 178 ? 7.387 29.828 3.672 1 98.5 178 LEU A N 1
ATOM 1368 C CA . LEU A 1 178 ? 8.781 30.094 3.336 1 98.5 178 LEU A CA 1
ATOM 1369 C C . LEU A 1 178 ? 8.875 31.109 2.195 1 98.5 178 LEU A C 1
ATOM 1371 O O . LEU A 1 178 ? 9.727 32 2.219 1 98.5 178 LEU A O 1
ATOM 1375 N N . ALA A 1 179 ? 8.031 30.953 1.218 1 98.62 179 ALA A N 1
ATOM 1376 C CA . ALA A 1 179 ? 8.023 31.875 0.076 1 98.62 179 ALA A CA 1
ATOM 1377 C C . ALA A 1 179 ? 7.754 33.312 0.52 1 98.62 179 ALA A C 1
ATOM 1379 O O . ALA A 1 179 ? 8.328 34.25 -0.029 1 98.62 179 ALA A O 1
ATOM 1380 N N . THR A 1 180 ? 6.844 33.562 1.493 1 98.75 180 THR A N 1
ATOM 1381 C CA . THR A 1 180 ? 6.57 34.906 1.979 1 98.75 180 THR A CA 1
ATOM 1382 C C . THR A 1 180 ? 7.793 35.469 2.682 1 98.75 180 THR A C 1
ATOM 1384 O O . THR A 1 180 ? 8.078 36.688 2.562 1 98.75 180 THR A O 1
ATOM 1387 N N . ILE A 1 181 ? 8.469 34.625 3.449 1 98.56 181 ILE A N 1
ATOM 1388 C CA . ILE A 1 181 ? 9.672 35.031 4.152 1 98.56 181 ILE A CA 1
ATOM 1389 C C . ILE A 1 181 ? 10.727 35.469 3.141 1 98.56 181 ILE A C 1
ATOM 1391 O O . ILE A 1 181 ? 11.359 36.531 3.305 1 98.56 181 ILE A O 1
ATOM 1395 N N . LEU A 1 182 ? 10.883 34.719 2.068 1 97.88 182 LEU A N 1
ATOM 1396 C CA . LEU A 1 182 ? 11.891 35 1.052 1 97.88 182 LEU A CA 1
ATOM 1397 C C . LEU A 1 182 ? 11.523 36.25 0.245 1 97.88 182 LEU A C 1
ATOM 1399 O O . LEU A 1 182 ? 12.391 36.875 -0.352 1 97.88 182 LEU A O 1
ATOM 1403 N N . LYS A 1 183 ? 10.297 36.594 0.209 1 97.56 183 LYS A N 1
ATOM 1404 C CA . LYS A 1 183 ? 9.852 37.812 -0.439 1 97.56 183 LYS A CA 1
ATOM 1405 C C . LYS A 1 183 ? 9.961 39 0.507 1 97.56 183 LYS A C 1
ATOM 1407 O O . LYS A 1 183 ? 9.492 40.094 0.19 1 97.56 183 LYS A O 1
ATOM 1412 N N . ASN A 1 184 ? 10.414 38.812 1.718 1 97.12 184 ASN A N 1
ATOM 1413 C CA . ASN A 1 184 ? 10.797 39.844 2.703 1 97.12 184 ASN A CA 1
ATOM 1414 C C . ASN A 1 184 ? 9.578 40.438 3.395 1 97.12 184 ASN A C 1
ATOM 1416 O O . ASN A 1 184 ? 9.586 41.594 3.764 1 97.12 184 ASN A O 1
ATOM 1420 N N . TYR A 1 185 ? 8.539 39.688 3.41 1 98.06 185 TYR A N 1
ATOM 1421 C CA . TYR A 1 185 ? 7.496 40.094 4.34 1 98.06 185 TYR A CA 1
ATOM 1422 C C . TYR A 1 185 ? 7.953 39.938 5.781 1 98.06 185 TYR A C 1
ATOM 1424 O O . TYR A 1 185 ? 8.398 38.875 6.188 1 98.06 185 TYR A O 1
ATOM 1432 N N . HIS A 1 186 ? 7.91 40.906 6.508 1 97.44 186 HIS A N 1
ATOM 1433 C CA . HIS A 1 186 ? 8.398 40.938 7.883 1 97.44 186 HIS A CA 1
ATOM 1434 C C . HIS A 1 186 ? 7.457 41.719 8.789 1 97.44 186 HIS A C 1
ATOM 1436 O O . HIS A 1 186 ? 6.695 42.562 8.32 1 97.44 186 HIS A O 1
ATOM 1442 N N . ALA A 1 187 ? 7.453 41.406 10.102 1 98.38 187 ALA A N 1
ATOM 1443 C CA . ALA A 1 187 ? 6.68 42.094 11.133 1 98.38 187 ALA A CA 1
ATOM 1444 C C . ALA A 1 187 ? 7.281 41.875 12.516 1 98.38 187 ALA A C 1
ATOM 1446 O O . ALA A 1 187 ? 8.281 41.156 12.648 1 98.38 187 ALA A O 1
ATOM 1447 N N . ASP A 1 188 ? 6.719 42.5 13.469 1 98.31 188 ASP A N 1
ATOM 1448 C CA . ASP A 1 188 ? 7.246 42.438 14.828 1 98.31 188 ASP A CA 1
ATOM 1449 C C . ASP A 1 188 ? 6.77 41.156 15.539 1 98.31 188 ASP A C 1
ATOM 1451 O O . ASP A 1 188 ? 7.355 40.75 16.531 1 98.31 188 ASP A O 1
ATOM 1455 N N . ALA A 1 189 ? 5.73 40.562 15.047 1 98.75 189 ALA A N 1
ATOM 1456 C CA . ALA A 1 189 ? 5.211 39.312 15.57 1 98.75 189 ALA A CA 1
ATOM 1457 C C . ALA A 1 189 ? 4.395 38.562 14.516 1 98.75 189 ALA A C 1
ATOM 1459 O O . ALA A 1 189 ? 3.986 39.156 13.516 1 98.75 189 ALA A O 1
ATOM 1460 N N . VAL A 1 190 ? 4.223 37.25 14.758 1 98.88 190 VAL A N 1
ATOM 1461 C CA . VAL A 1 190 ? 3.371 36.438 13.906 1 98.88 190 VAL A CA 1
ATOM 1462 C C . VAL A 1 190 ? 2.328 35.719 14.766 1 98.88 190 VAL A C 1
ATOM 1464 O O . VAL A 1 190 ? 2.643 35.219 15.852 1 98.88 190 VAL A O 1
ATOM 1467 N N . LEU A 1 191 ? 1.099 35.75 14.336 1 98.88 191 LEU A N 1
ATOM 1468 C CA . LEU A 1 191 ? 0.018 34.938 14.914 1 98.88 191 LEU A CA 1
ATOM 1469 C C . LEU A 1 191 ? -0.519 33.938 13.898 1 98.88 191 LEU A C 1
ATOM 1471 O O . LEU A 1 191 ? -0.832 34.312 12.758 1 98.88 191 LEU A O 1
ATOM 1475 N N . ILE A 1 192 ? -0.572 32.688 14.266 1 98.88 192 ILE A N 1
ATOM 1476 C CA . ILE A 1 192 ? -1.083 31.609 13.406 1 98.88 192 ILE A CA 1
ATOM 1477 C C . ILE A 1 192 ? -2.32 30.984 14.047 1 98.88 192 ILE A C 1
ATOM 1479 O O . ILE A 1 192 ? -2.246 30.438 15.148 1 98.88 192 ILE A O 1
ATOM 1483 N N . PRO A 1 193 ? -3.465 30.969 13.359 1 98.81 193 PRO A N 1
ATOM 1484 C CA . PRO A 1 193 ? -4.723 30.562 13.992 1 98.81 193 PRO A CA 1
ATOM 1485 C C . PRO A 1 193 ? -5.012 29.078 13.828 1 98.81 193 PRO A C 1
ATOM 1487 O O . PRO A 1 193 ? -6.121 28.688 13.445 1 98.81 193 PRO A O 1
ATOM 1490 N N . GLU A 1 194 ? -4.098 28.234 14.164 1 98.44 194 GLU A N 1
ATOM 1491 C CA . GLU A 1 194 ? -4.266 26.781 14.141 1 98.44 194 GLU A CA 1
ATOM 1492 C C . GLU A 1 194 ? -5.34 26.328 15.133 1 98.44 194 GLU A C 1
ATOM 1494 O O . GLU A 1 194 ? -5.734 27.109 16.016 1 98.44 194 GLU A O 1
ATOM 1499 N N . PRO A 1 195 ? -5.828 25.125 14.945 1 98.44 195 PRO A N 1
ATOM 1500 C CA . PRO A 1 195 ? -6.863 24.641 15.867 1 98.44 195 PRO A CA 1
ATOM 1501 C C . PRO A 1 195 ? -6.301 24.234 17.219 1 98.44 195 PRO A C 1
ATOM 1503 O O . PRO A 1 195 ? -6.102 23.047 17.484 1 98.44 195 PRO A O 1
ATOM 1506 N N . THR A 1 196 ? -6.297 25.172 18.172 1 98.12 196 THR A N 1
ATOM 1507 C CA . THR A 1 196 ? -5.66 24.969 19.469 1 98.12 196 THR A CA 1
ATOM 1508 C C . THR A 1 196 ? -6.703 24.797 20.562 1 98.12 196 THR A C 1
ATOM 1510 O O . THR A 1 196 ? -6.367 24.75 21.75 1 98.12 196 THR A O 1
ATOM 1513 N N . ASN A 1 197 ? -7.973 24.766 20.234 1 97.88 197 ASN A N 1
ATOM 1514 C CA . ASN A 1 197 ? -9.023 24.797 21.25 1 97.88 197 ASN A CA 1
ATOM 1515 C C . ASN A 1 197 ? -8.953 26.062 22.094 1 97.88 197 ASN A C 1
ATOM 1517 O O . ASN A 1 197 ? -9.133 26.031 23.312 1 97.88 197 ASN A O 1
ATOM 1521 N N . MET A 1 198 ? -8.555 27.156 21.547 1 98.56 198 MET A N 1
ATOM 1522 C CA . MET A 1 198 ? -8.438 28.469 22.156 1 98.56 198 MET A CA 1
ATOM 1523 C C . MET A 1 198 ? -7.281 28.5 23.156 1 98.56 198 MET A C 1
ATOM 1525 O O . MET A 1 198 ? -7.168 29.438 23.953 1 98.56 198 MET A O 1
ATOM 1529 N N . LYS A 1 199 ? -6.453 27.5 23.125 1 98.5 199 LYS A N 1
ATOM 1530 C CA . LYS A 1 199 ? -5.23 27.547 23.922 1 98.5 199 LYS A CA 1
ATOM 1531 C C . LYS A 1 199 ? -4.145 28.359 23.219 1 98.5 199 LYS A C 1
ATOM 1533 O O . LYS A 1 199 ? -4.156 28.469 21.984 1 98.5 199 LYS A O 1
ATOM 1538 N N . ILE A 1 200 ? -3.273 28.938 24.031 1 98.62 200 ILE A N 1
ATOM 1539 C CA . ILE A 1 200 ? -2.17 29.719 23.469 1 98.62 200 ILE A CA 1
ATOM 1540 C C . ILE A 1 200 ? -0.892 28.875 23.484 1 98.62 200 ILE A C 1
ATOM 1542 O O . ILE A 1 200 ? -0.489 28.375 24.531 1 98.62 200 ILE A O 1
ATOM 1546 N N . PHE A 1 201 ? -0.252 28.703 22.312 1 98.38 201 PHE A N 1
ATOM 1547 C CA . PHE A 1 201 ? 0.965 27.906 22.203 1 98.38 201 PHE A CA 1
ATOM 1548 C C . PHE A 1 201 ? 2.16 28.797 21.875 1 98.38 201 PHE A C 1
ATOM 1550 O O . PHE A 1 201 ? 2.385 29.156 20.719 1 98.38 201 PHE A O 1
ATOM 1557 N N . PRO A 1 202 ? 2.988 29.156 22.859 1 98 202 PRO A N 1
ATOM 1558 C CA . PRO A 1 202 ? 4.234 29.875 22.594 1 98 202 PRO A CA 1
ATOM 1559 C C . PRO A 1 202 ? 5.355 28.953 22.109 1 98 202 PRO A C 1
ATOM 1561 O O . PRO A 1 202 ? 6.422 29.438 21.719 1 98 202 PRO A O 1
ATOM 1564 N N . LYS A 1 203 ? 5.016 27.688 22.172 1 96.38 203 LYS A N 1
ATOM 1565 C CA . LYS A 1 203 ? 5.969 26.641 21.828 1 96.38 203 LYS A CA 1
ATOM 1566 C C . LYS A 1 203 ? 5.32 25.594 20.922 1 96.38 203 LYS A C 1
ATOM 1568 O O . LYS A 1 203 ? 4.172 25.203 21.141 1 96.38 203 LYS A O 1
ATOM 1573 N N . GLN A 1 204 ? 6.086 25.219 19.844 1 94.81 204 GLN A N 1
ATOM 1574 C CA . GLN A 1 204 ? 5.543 24.219 18.938 1 94.81 204 GLN A CA 1
ATOM 1575 C C . GLN A 1 204 ? 6.613 23.203 18.516 1 94.81 204 GLN A C 1
ATOM 1577 O O . GLN A 1 204 ? 7.789 23.562 18.391 1 94.81 204 GLN A O 1
ATOM 1582 N N . GLN A 1 205 ? 6.211 22.016 18.344 1 95.62 205 GLN A N 1
ATOM 1583 C CA . GLN A 1 205 ? 7.07 20.953 17.828 1 95.62 205 GLN A CA 1
ATOM 1584 C C . GLN A 1 205 ? 7.312 21.125 16.328 1 95.62 205 GLN A C 1
ATOM 1586 O O . GLN A 1 205 ? 6.543 21.812 15.648 1 95.62 205 GLN A O 1
ATOM 1591 N N . GLY A 1 206 ? 8.484 20.625 15.828 1 96.69 206 GLY A N 1
ATOM 1592 C CA . GLY A 1 206 ? 8.656 20.344 14.414 1 96.69 206 GLY A CA 1
ATOM 1593 C C . GLY A 1 206 ? 8.297 18.922 14.023 1 96.69 206 GLY A C 1
ATOM 1594 O O . GLY A 1 206 ? 7.797 18.156 14.852 1 96.69 206 GLY A O 1
ATOM 1595 N N . SER A 1 207 ? 8.453 18.641 12.805 1 97.56 207 SER A N 1
ATOM 1596 C CA . SER A 1 207 ? 8.195 17.297 12.312 1 97.56 207 SER A CA 1
ATOM 1597 C C . SER A 1 207 ? 8.945 17.016 11.016 1 97.56 207 SER A C 1
ATOM 1599 O O . SER A 1 207 ? 9.266 17.953 10.273 1 97.56 207 SER A O 1
ATOM 1601 N N . LEU A 1 208 ? 9.203 15.781 10.797 1 98.06 208 LEU A N 1
ATOM 1602 C CA . LEU A 1 208 ? 9.852 15.32 9.578 1 98.06 208 LEU A CA 1
ATOM 1603 C C . LEU A 1 208 ? 9.109 14.125 8.984 1 98.06 208 LEU A C 1
ATOM 1605 O O . LEU A 1 208 ? 8.75 13.188 9.711 1 98.06 208 LEU A O 1
ATOM 1609 N N . TRP A 1 209 ? 8.875 14.188 7.688 1 98.44 209 TRP A N 1
ATOM 1610 C CA . TRP A 1 209 ? 8.43 12.977 7.012 1 98.44 209 TRP A CA 1
ATOM 1611 C C . TRP A 1 209 ? 9.602 12.039 6.738 1 98.44 209 TRP A C 1
ATOM 1613 O O . TRP A 1 209 ? 10.695 12.492 6.414 1 98.44 209 TRP A O 1
ATOM 1623 N N . PHE A 1 210 ? 9.32 10.797 6.898 1 98.69 210 PHE A N 1
ATOM 1624 C CA . PHE A 1 210 ? 10.305 9.781 6.555 1 98.69 210 PHE A CA 1
ATOM 1625 C C . PHE A 1 210 ? 9.672 8.648 5.762 1 98.69 210 PHE A C 1
ATOM 1627 O O . PHE A 1 210 ? 8.453 8.453 5.82 1 98.69 210 PHE A O 1
ATOM 1634 N N . ARG A 1 211 ? 10.453 8.047 4.973 1 98.75 2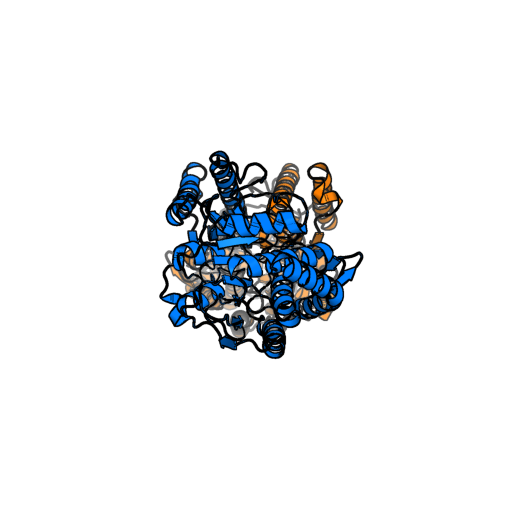11 ARG A N 1
ATOM 1635 C CA . ARG A 1 211 ? 10.086 6.848 4.219 1 98.75 211 ARG A CA 1
ATOM 1636 C C . ARG A 1 211 ? 11.062 5.707 4.504 1 98.75 211 ARG A C 1
ATOM 1638 O O . ARG A 1 211 ? 12.273 5.895 4.445 1 98.75 211 ARG A O 1
ATOM 1645 N N . LEU A 1 212 ? 10.492 4.582 4.812 1 98.88 212 LEU A N 1
ATOM 1646 C CA . LEU A 1 212 ? 11.266 3.367 5.039 1 98.88 212 LEU A CA 1
ATOM 1647 C C . LEU A 1 212 ? 10.992 2.336 3.947 1 98.88 212 LEU A C 1
ATOM 1649 O O . LEU A 1 212 ? 9.836 2.029 3.654 1 98.88 212 LEU A O 1
ATOM 1653 N N . LYS A 1 213 ? 12 1.891 3.322 1 98.62 213 LYS A N 1
ATOM 1654 C CA . LYS A 1 213 ? 11.898 0.739 2.432 1 98.62 213 LYS A CA 1
ATOM 1655 C C . LYS A 1 213 ? 12.406 -0.53 3.115 1 98.62 213 LYS A C 1
ATOM 1657 O O . LYS A 1 213 ? 13.562 -0.601 3.523 1 98.62 213 LYS A O 1
ATOM 1662 N N . VAL A 1 214 ? 11.578 -1.45 3.266 1 98.69 214 VAL A N 1
ATOM 1663 C CA . VAL A 1 214 ? 11.875 -2.727 3.904 1 98.69 214 VAL A CA 1
ATOM 1664 C C . VAL A 1 214 ? 11.93 -3.832 2.85 1 98.69 214 VAL A C 1
ATOM 1666 O O . VAL A 1 214 ? 10.945 -4.086 2.154 1 98.69 214 VAL A O 1
ATOM 1669 N N . HIS A 1 215 ? 13.07 -4.461 2.77 1 98.19 215 HIS A N 1
ATOM 1670 C CA . HIS A 1 215 ? 13.297 -5.457 1.729 1 98.19 215 HIS A CA 1
ATOM 1671 C C . HIS A 1 215 ? 13.047 -6.867 2.25 1 98.19 215 HIS A C 1
ATOM 1673 O O . HIS A 1 215 ? 13.305 -7.152 3.424 1 98.19 215 HIS A O 1
ATOM 1679 N N . GLY A 1 216 ? 12.539 -7.684 1.419 1 98.25 216 GLY A N 1
ATOM 1680 C CA . GLY A 1 216 ? 12.43 -9.125 1.587 1 98.25 216 GLY A CA 1
ATOM 1681 C C . GLY A 1 216 ? 13.008 -9.906 0.424 1 98.25 216 GLY A C 1
ATOM 1682 O O . GLY A 1 216 ? 13.984 -9.484 -0.189 1 98.25 216 GLY A O 1
ATOM 1683 N N . ARG A 1 217 ? 12.484 -11.07 0.243 1 97.38 217 ARG A N 1
ATOM 1684 C CA . ARG A 1 217 ? 12.867 -11.961 -0.852 1 97.38 217 ARG A CA 1
ATOM 1685 C C . ARG A 1 217 ? 11.656 -12.742 -1.365 1 97.38 217 ARG A C 1
ATOM 1687 O O . ARG A 1 217 ? 11.031 -13.492 -0.612 1 97.38 217 ARG A O 1
ATOM 1694 N N . SER A 1 218 ? 11.391 -12.539 -2.625 1 97.25 218 SER A N 1
ATOM 1695 C CA . SER A 1 218 ? 10.195 -13.133 -3.203 1 97.25 218 SER A CA 1
ATOM 1696 C C . SER A 1 218 ? 10.312 -14.656 -3.27 1 97.25 218 SER A C 1
ATOM 1698 O O . SER A 1 218 ? 11.414 -15.195 -3.35 1 97.25 218 SER A O 1
ATOM 1700 N N . ALA A 1 219 ? 9.18 -15.328 -3.256 1 97.56 219 ALA A N 1
ATOM 1701 C CA . ALA A 1 219 ? 8.992 -16.766 -3.445 1 97.56 219 ALA A CA 1
ATOM 1702 C C . ALA A 1 219 ? 7.539 -17.094 -3.77 1 97.56 219 ALA A C 1
ATOM 1704 O O . ALA A 1 219 ? 6.668 -16.219 -3.688 1 97.56 219 ALA A O 1
ATOM 1705 N N . HIS A 1 220 ? 7.367 -18.234 -4.191 1 97.31 220 HIS A N 1
ATOM 1706 C CA . HIS A 1 220 ? 6.004 -18.703 -4.441 1 97.31 220 HIS A CA 1
ATOM 1707 C C . HIS A 1 220 ? 5.199 -18.766 -3.152 1 97.31 220 HIS A C 1
ATOM 1709 O O . HIS A 1 220 ? 5.711 -19.188 -2.115 1 97.31 220 HIS A O 1
ATOM 1715 N N . GLY A 1 221 ? 3.949 -18.359 -3.215 1 96.75 221 GLY A N 1
ATOM 1716 C CA . GLY A 1 221 ? 3.094 -18.391 -2.041 1 96.75 221 GLY A CA 1
ATOM 1717 C C . GLY A 1 221 ? 2.91 -19.781 -1.462 1 96.75 221 GLY A C 1
ATOM 1718 O O . GLY A 1 221 ? 2.672 -19.938 -0.262 1 96.75 221 GLY A O 1
ATOM 1719 N N . GLY A 1 222 ? 2.986 -20.812 -2.287 1 96.31 222 GLY A N 1
ATOM 1720 C CA . GLY A 1 222 ? 2.846 -22.203 -1.854 1 96.31 222 GLY A CA 1
ATOM 1721 C C . GLY A 1 222 ? 4.078 -22.734 -1.142 1 96.31 222 GLY A C 1
ATOM 1722 O O . GLY A 1 222 ? 4.02 -23.766 -0.485 1 96.31 222 GLY A O 1
ATOM 1723 N N . THR A 1 223 ? 5.188 -22.094 -1.312 1 96.56 223 THR A N 1
ATOM 1724 C CA . THR A 1 223 ? 6.445 -22.391 -0.636 1 96.56 223 THR A CA 1
ATOM 1725 C C . THR A 1 223 ? 7.035 -21.125 -0.019 1 96.56 223 THR A C 1
ATOM 1727 O O . THR A 1 223 ? 8.234 -20.859 -0.157 1 96.56 223 THR A O 1
ATOM 1730 N N . ARG A 1 224 ? 6.215 -20.406 0.655 1 96.44 224 ARG A N 1
ATOM 1731 C CA . ARG A 1 224 ? 6.582 -19.078 1.107 1 96.44 224 ARG A CA 1
ATOM 1732 C C . ARG A 1 224 ? 7.805 -19.125 2.02 1 96.44 224 ARG A C 1
ATOM 1734 O O . ARG A 1 224 ? 8.508 -18.125 2.18 1 96.44 224 ARG A O 1
ATOM 1741 N N . TYR A 1 225 ? 8.141 -20.328 2.594 1 96.12 225 TYR A N 1
ATOM 1742 C CA . TYR A 1 225 ? 9.289 -20.484 3.482 1 96.12 225 TYR A CA 1
ATOM 1743 C C . TYR A 1 225 ? 10.594 -20.406 2.705 1 96.12 225 TYR A C 1
ATOM 1745 O O . TYR A 1 225 ? 11.672 -20.297 3.299 1 96.12 225 TYR A O 1
ATOM 1753 N N . GLU A 1 226 ? 10.484 -20.391 1.396 1 96.38 226 GLU A N 1
ATOM 1754 C CA . GLU A 1 226 ? 11.672 -20.203 0.569 1 96.38 226 GLU A CA 1
ATOM 1755 C C . GLU A 1 226 ? 12.047 -18.734 0.456 1 96.38 226 GLU A C 1
ATOM 1757 O O . GLU A 1 226 ? 13.156 -18.406 0.034 1 96.38 226 GLU A O 1
ATOM 1762 N N . GLY A 1 227 ? 11.133 -17.844 0.823 1 97.31 227 GLY A N 1
ATOM 1763 C CA . GLY A 1 227 ? 11.359 -16.406 0.731 1 97.31 227 GLY A CA 1
ATOM 1764 C C . GLY A 1 227 ? 11.422 -15.719 2.084 1 97.31 227 GLY A C 1
ATOM 1765 O O . GLY A 1 227 ? 11.594 -16.375 3.111 1 97.31 227 GLY A O 1
ATOM 1766 N N . VAL A 1 228 ? 11.492 -14.461 2.098 1 98.12 228 VAL A N 1
ATOM 1767 C CA . VAL A 1 228 ? 11.43 -13.602 3.271 1 98.12 228 VAL A CA 1
ATOM 1768 C C . VAL A 1 228 ? 10.391 -12.508 3.049 1 98.12 228 VAL A C 1
ATOM 1770 O O . VAL A 1 228 ? 10.547 -11.664 2.158 1 98.12 228 VAL A O 1
ATOM 1773 N N . SER A 1 229 ? 9.359 -12.484 3.846 1 98.31 229 SER A N 1
ATOM 1774 C CA . SER A 1 229 ? 8.25 -11.562 3.656 1 98.31 229 SER A CA 1
ATOM 1775 C C . SER A 1 229 ? 8.617 -10.148 4.098 1 98.31 229 SER A C 1
ATOM 1777 O O . SER A 1 229 ? 8.789 -9.891 5.289 1 98.31 229 SER A O 1
ATOM 1779 N N . ALA A 1 230 ? 8.609 -9.227 3.146 1 98.69 230 ALA A N 1
ATOM 1780 C CA . ALA A 1 230 ? 8.836 -7.82 3.482 1 98.69 230 ALA A CA 1
ATOM 1781 C C . ALA A 1 230 ? 7.73 -7.289 4.387 1 98.69 230 ALA A C 1
ATOM 1783 O O . ALA A 1 230 ? 7.969 -6.41 5.219 1 98.69 230 ALA A O 1
ATOM 1784 N N . ILE A 1 231 ? 6.504 -7.82 4.258 1 98.75 231 ILE A N 1
ATOM 1785 C CA . ILE A 1 231 ? 5.391 -7.41 5.109 1 98.75 231 ILE A CA 1
ATOM 1786 C C . ILE A 1 231 ? 5.68 -7.797 6.559 1 98.75 231 ILE A C 1
ATOM 1788 O O . ILE A 1 231 ? 5.562 -6.969 7.461 1 98.75 231 ILE A O 1
ATOM 1792 N N . GLU A 1 232 ? 6.113 -9.016 6.77 1 98.12 232 GLU A N 1
ATOM 1793 C CA . GLU A 1 232 ? 6.43 -9.453 8.125 1 98.12 232 GLU A CA 1
ATOM 1794 C C . GLU A 1 232 ? 7.594 -8.656 8.703 1 98.12 232 GLU A C 1
ATOM 1796 O O . GLU A 1 232 ? 7.566 -8.273 9.875 1 98.12 232 GLU A O 1
ATOM 1801 N N . LYS A 1 233 ? 8.617 -8.406 7.887 1 98.56 233 LYS A N 1
ATOM 1802 C CA . LYS A 1 233 ? 9.758 -7.617 8.344 1 98.56 233 LYS A CA 1
ATOM 1803 C C . LYS A 1 233 ? 9.336 -6.184 8.664 1 98.56 233 LYS A C 1
ATOM 1805 O O . LYS A 1 233 ? 9.867 -5.566 9.594 1 98.56 233 LYS A O 1
ATOM 1810 N N . SER A 1 234 ? 8.391 -5.629 7.91 1 98.62 234 SER A N 1
ATOM 1811 C CA . SER A 1 234 ? 7.91 -4.273 8.156 1 98.62 234 SER A CA 1
ATOM 1812 C C . SER A 1 234 ? 7.219 -4.168 9.516 1 98.62 234 SER A C 1
ATOM 1814 O O . SER A 1 234 ? 7.285 -3.129 10.172 1 98.62 234 SER A O 1
ATOM 1816 N N . VAL A 1 235 ? 6.52 -5.254 9.945 1 98.12 235 VAL A N 1
ATOM 1817 C CA . VAL A 1 235 ? 5.898 -5.277 11.266 1 98.12 235 VAL A CA 1
ATOM 1818 C C . VAL A 1 235 ? 6.965 -5.082 12.344 1 98.12 235 VAL A C 1
ATOM 1820 O O . VAL A 1 235 ? 6.781 -4.289 13.266 1 98.12 235 VAL A O 1
ATOM 1823 N N . THR A 1 236 ? 8.078 -5.762 12.172 1 97.88 236 THR A N 1
ATOM 1824 C CA . THR A 1 236 ? 9.188 -5.617 13.109 1 97.88 236 THR A CA 1
ATOM 1825 C C . THR A 1 236 ? 9.727 -4.191 13.094 1 97.88 236 THR A C 1
ATOM 1827 O O . THR A 1 236 ? 9.984 -3.607 14.148 1 97.88 236 THR A O 1
ATOM 1830 N N . VAL A 1 237 ? 9.891 -3.646 11.93 1 98.56 237 VAL A N 1
ATOM 1831 C CA . VAL A 1 237 ? 10.406 -2.291 11.773 1 98.56 237 VAL A CA 1
ATOM 1832 C C . VAL A 1 237 ? 9.484 -1.298 12.477 1 98.56 237 VAL A C 1
ATOM 1834 O O . VAL A 1 237 ? 9.945 -0.424 13.211 1 98.56 237 VAL A O 1
ATOM 1837 N N . MET A 1 238 ? 8.195 -1.442 12.281 1 98.31 238 MET A N 1
ATOM 1838 C CA . MET A 1 238 ? 7.215 -0.531 12.875 1 98.31 238 MET A CA 1
ATOM 1839 C C . MET A 1 238 ? 7.223 -0.64 14.398 1 98.31 238 MET A C 1
ATOM 1841 O O . MET A 1 238 ? 7 0.351 15.094 1 98.31 238 MET A O 1
ATOM 1845 N N . GLU A 1 239 ? 7.477 -1.818 14.914 1 97.75 239 GLU A N 1
ATOM 1846 C CA . GLU A 1 239 ? 7.602 -1.992 16.359 1 97.75 239 GLU A CA 1
ATOM 1847 C C . GLU A 1 239 ? 8.781 -1.194 16.906 1 97.75 239 GLU A C 1
ATOM 1849 O O . GLU A 1 239 ? 8.688 -0.598 17.984 1 97.75 239 GLU A O 1
ATOM 1854 N N . TYR A 1 240 ? 9.836 -1.192 16.203 1 98.19 240 TYR A N 1
ATOM 1855 C CA . TYR A 1 240 ? 11.016 -0.452 16.625 1 98.19 240 TYR A CA 1
ATOM 1856 C C . TYR A 1 240 ? 10.766 1.051 16.578 1 98.19 240 TYR A C 1
ATOM 1858 O O . TYR A 1 240 ? 11.258 1.795 17.438 1 98.19 240 TYR A O 1
ATOM 1866 N N . VAL A 1 241 ? 10.047 1.479 15.578 1 98.56 241 VAL A N 1
ATOM 1867 C CA . VAL A 1 241 ? 9.68 2.889 15.492 1 98.56 241 VAL A CA 1
ATOM 1868 C C . VAL A 1 241 ? 8.812 3.27 16.688 1 98.56 241 VAL A C 1
ATOM 1870 O O . VAL A 1 241 ? 9.016 4.328 17.297 1 98.56 241 VAL A O 1
ATOM 1873 N N . LYS A 1 242 ? 7.883 2.416 17.047 1 98.19 242 LYS A N 1
ATOM 1874 C CA . LYS A 1 242 ? 7.039 2.643 18.203 1 98.19 242 LYS A CA 1
ATOM 1875 C C . LYS A 1 242 ? 7.867 2.711 19.484 1 98.19 242 LYS A C 1
ATOM 1877 O O . LYS A 1 242 ? 7.609 3.541 20.359 1 98.19 242 LYS A O 1
ATOM 1882 N N . ASP A 1 243 ? 8.844 1.852 19.609 1 98.31 243 ASP A N 1
ATOM 1883 C CA . ASP A 1 243 ? 9.75 1.851 20.766 1 98.31 243 ASP A CA 1
ATOM 1884 C C . ASP A 1 243 ? 10.508 3.17 20.859 1 98.31 243 ASP A C 1
ATOM 1886 O O . ASP A 1 243 ? 10.727 3.686 21.953 1 98.31 243 ASP A O 1
ATOM 1890 N N . LEU A 1 244 ? 10.914 3.631 19.734 1 98.69 244 LEU A N 1
ATOM 1891 C CA . LEU A 1 244 ? 11.609 4.914 19.719 1 98.69 244 LEU A CA 1
ATOM 1892 C C . LEU A 1 244 ? 10.711 6.027 20.234 1 98.69 244 LEU A C 1
ATOM 1894 O O . LEU A 1 244 ? 11.156 6.887 21 1 98.69 244 LEU A O 1
ATOM 1898 N N . GLU A 1 245 ? 9.469 6.008 19.797 1 98.62 245 GLU A N 1
ATOM 1899 C CA . GLU A 1 245 ? 8.516 7.004 20.281 1 98.62 245 GLU A CA 1
ATOM 1900 C C . GLU A 1 245 ? 8.422 6.977 21.812 1 98.62 245 GLU A C 1
ATOM 1902 O O . GLU A 1 245 ? 8.469 8.023 22.453 1 98.62 245 GLU A O 1
ATOM 1907 N N . THR A 1 246 ? 8.25 5.777 22.328 1 98.56 246 THR A N 1
ATOM 1908 C CA . THR A 1 246 ? 8.141 5.602 23.781 1 98.56 246 THR A CA 1
ATOM 1909 C C . THR A 1 246 ? 9.375 6.152 24.484 1 98.56 246 THR A C 1
ATOM 1911 O O . THR A 1 246 ? 9.258 6.871 25.484 1 98.56 246 THR A O 1
ATOM 1914 N N . PHE A 1 247 ? 10.508 5.844 23.969 1 98.5 247 PHE A N 1
ATOM 1915 C CA . PHE A 1 247 ? 11.773 6.281 24.547 1 98.5 247 PHE A CA 1
ATOM 1916 C C . PHE A 1 247 ? 11.875 7.801 24.531 1 98.5 247 PHE A C 1
ATOM 1918 O O . PHE A 1 247 ? 12.188 8.414 25.547 1 98.5 247 PHE A O 1
ATOM 1925 N N . ARG A 1 248 ? 11.625 8.422 23.406 1 98.12 248 ARG A N 1
ATOM 1926 C CA . ARG A 1 248 ? 11.734 9.867 23.25 1 98.12 248 ARG A CA 1
ATOM 1927 C C . ARG A 1 248 ? 10.781 10.594 24.188 1 98.12 248 ARG A C 1
ATOM 1929 O O . ARG A 1 248 ? 11.156 11.594 24.797 1 98.12 248 ARG A O 1
ATOM 1936 N N . ASN A 1 249 ? 9.594 10.062 24.312 1 98.12 249 ASN A N 1
ATOM 1937 C CA . ASN A 1 249 ? 8.594 10.727 25.141 1 98.12 249 ASN A CA 1
ATOM 1938 C C . ASN A 1 249 ? 8.891 10.555 26.625 1 98.12 249 ASN A C 1
ATOM 1940 O O . ASN A 1 249 ? 8.492 11.383 27.438 1 98.12 249 ASN A O 1
ATOM 1944 N N . SER A 1 250 ? 9.625 9.523 27.031 1 97.75 250 SER A N 1
ATOM 1945 C CA . SER A 1 250 ? 10 9.305 28.422 1 97.75 250 SER A CA 1
ATOM 1946 C C . SER A 1 250 ? 10.969 10.375 28.906 1 97.75 250 SER A C 1
ATOM 1948 O O . SER A 1 250 ? 11.117 10.578 30.109 1 97.75 250 SER A O 1
ATOM 1950 N N . LYS A 1 251 ? 11.547 11.156 28.016 1 95.75 251 LYS A N 1
ATOM 1951 C CA . LYS A 1 251 ? 12.57 12.133 28.359 1 95.75 251 LYS A CA 1
ATOM 1952 C C . LYS A 1 251 ? 11.984 13.531 28.484 1 95.75 251 LYS A C 1
ATOM 1954 O O . LYS A 1 251 ? 12.656 14.469 28.922 1 95.75 251 LYS A O 1
ATOM 1959 N N . ILE A 1 252 ? 10.789 13.711 28.141 1 95.31 252 ILE A N 1
ATOM 1960 C CA . ILE A 1 252 ? 10.18 15.039 28.109 1 95.31 252 ILE A CA 1
ATOM 1961 C C . ILE A 1 252 ? 9.867 15.492 29.531 1 95.31 252 ILE A C 1
ATOM 1963 O O . ILE A 1 252 ? 9.188 14.789 30.281 1 95.31 252 ILE A O 1
ATOM 1967 N N . LYS A 1 253 ? 10.359 16.766 29.938 1 93.75 253 LYS A N 1
ATOM 1968 C CA . LYS A 1 253 ? 10.148 17.312 31.266 1 93.75 253 LYS A CA 1
ATOM 1969 C C . LYS A 1 253 ? 9.484 18.688 31.203 1 93.75 253 LYS A C 1
ATOM 1971 O O . LYS A 1 253 ? 9.039 19.219 32.219 1 93.75 253 LYS A O 1
ATOM 1976 N N . ASP A 1 254 ? 9.344 19.266 30.062 1 94.56 254 ASP A N 1
ATOM 1977 C CA . ASP A 1 254 ? 8.75 20.594 29.891 1 94.56 254 ASP A CA 1
ATOM 1978 C C . ASP A 1 254 ? 7.305 20.625 30.375 1 94.56 254 ASP A C 1
ATOM 1980 O O . ASP A 1 254 ? 6.461 19.891 29.859 1 94.56 254 ASP A O 1
ATOM 1984 N N . PRO A 1 255 ? 6.984 21.469 31.297 1 95.62 255 PRO A N 1
ATOM 1985 C CA . PRO A 1 255 ? 5.637 21.5 31.859 1 95.62 255 PRO A CA 1
ATOM 1986 C C . PRO A 1 255 ? 4.562 21.859 30.844 1 95.62 255 PRO A C 1
ATOM 1988 O O . PRO A 1 255 ? 3.393 21.516 31.016 1 95.62 255 PRO A O 1
ATOM 1991 N N . LEU A 1 256 ? 4.898 22.484 29.75 1 96.75 256 LEU A N 1
ATOM 1992 C CA . LEU A 1 256 ? 3.928 22.875 28.734 1 96.75 256 LEU A CA 1
ATOM 1993 C C . LEU A 1 256 ? 3.385 21.656 28 1 96.75 256 LEU A C 1
ATOM 1995 O O . LEU A 1 256 ? 2.379 21.75 27.297 1 96.75 256 LEU A O 1
ATOM 1999 N N . TYR A 1 257 ? 4.031 20.469 28.219 1 96.06 257 TYR A N 1
ATOM 2000 C CA . TYR A 1 257 ? 3.59 19.234 27.578 1 96.06 257 TYR A CA 1
ATOM 2001 C C . TYR A 1 257 ? 2.887 18.312 28.578 1 96.06 257 TYR A C 1
ATOM 2003 O O . TYR A 1 257 ? 2.506 17.188 28.25 1 96.06 257 TYR A O 1
ATOM 2011 N N . SER A 1 258 ? 2.625 18.781 29.781 1 95.38 258 SER A N 1
ATOM 2012 C CA . SER A 1 258 ? 2.205 17.922 30.891 1 95.38 258 SER A CA 1
ATOM 2013 C C . SER A 1 258 ? 0.843 17.297 30.609 1 95.38 258 SER A C 1
ATOM 2015 O O . SER A 1 258 ? 0.563 16.188 31.062 1 95.38 258 SER A O 1
ATOM 2017 N N . ASN A 1 259 ? 0.01 17.953 29.828 1 94.69 259 ASN A N 1
ATOM 2018 C CA . ASN A 1 259 ? -1.338 17.453 29.594 1 94.69 259 ASN A CA 1
ATOM 2019 C C . ASN A 1 259 ? -1.466 16.828 28.203 1 94.69 259 ASN A C 1
ATOM 2021 O O . ASN A 1 259 ? -2.576 16.609 27.719 1 94.69 259 ASN A O 1
ATOM 2025 N N . ILE A 1 260 ? -0.394 16.578 27.578 1 95.31 260 ILE A N 1
ATOM 2026 C CA . ILE A 1 260 ? -0.378 15.992 26.234 1 95.31 260 ILE A CA 1
ATOM 2027 C C . ILE A 1 260 ? -0.012 14.508 26.328 1 95.31 260 ILE A C 1
ATOM 2029 O O . ILE A 1 260 ? 1.079 14.156 26.781 1 95.31 260 ILE A O 1
ATOM 2033 N N . PRO A 1 261 ? -0.886 13.562 25.875 1 96.38 261 PRO A N 1
ATOM 2034 C CA . PRO A 1 261 ? -0.635 12.125 26.016 1 96.38 261 PRO A CA 1
ATOM 2035 C C . PRO A 1 261 ? 0.664 11.688 25.344 1 96.38 261 PRO A C 1
ATOM 2037 O O . PRO A 1 261 ? 1.413 10.883 25.906 1 96.38 261 PRO A O 1
ATOM 2040 N N . ILE A 1 262 ? 0.964 12.195 24.141 1 97.56 262 ILE A N 1
ATOM 2041 C CA . ILE A 1 262 ? 2.184 11.891 23.406 1 97.56 262 ILE A CA 1
ATOM 2042 C C . ILE A 1 262 ? 2.797 13.188 22.859 1 97.56 262 ILE A C 1
ATOM 2044 O O . ILE A 1 262 ? 2.484 13.609 21.75 1 97.56 262 ILE A O 1
ATOM 2048 N N . PRO A 1 263 ? 3.65 13.773 23.531 1 97.19 263 PRO A N 1
ATOM 2049 C CA . PRO A 1 263 ? 4.227 15.07 23.172 1 97.19 263 PRO A CA 1
ATOM 2050 C C . PRO A 1 263 ? 4.977 15.039 21.844 1 97.19 263 PRO A C 1
ATOM 2052 O O . PRO A 1 263 ? 4.902 15.992 21.062 1 97.19 263 PRO A O 1
ATOM 2055 N N . LEU A 1 264 ? 5.727 13.938 21.625 1 97.75 264 LEU A N 1
ATOM 2056 C CA . LEU A 1 264 ? 6.496 13.766 20.391 1 97.75 264 LEU A CA 1
ATOM 2057 C C . LEU A 1 264 ? 6.062 12.508 19.641 1 97.75 264 LEU A C 1
ATOM 2059 O O . LEU A 1 264 ? 6.824 11.539 19.547 1 97.75 264 LEU A O 1
ATOM 2063 N N . PRO A 1 265 ? 4.977 12.609 19.016 1 98.12 265 PRO A N 1
ATOM 2064 C CA . PRO A 1 265 ? 4.445 11.414 18.359 1 98.12 265 PRO A CA 1
ATOM 2065 C C . PRO A 1 265 ? 5.223 11.039 17.094 1 98.12 265 PRO A C 1
ATOM 2067 O O . PRO A 1 265 ? 5.793 11.914 16.438 1 98.12 265 PRO A O 1
ATOM 2070 N N . ILE A 1 266 ? 5.344 9.805 16.844 1 98.69 266 ILE A N 1
ATOM 2071 C CA . ILE A 1 266 ? 5.719 9.25 15.547 1 98.69 266 ILE A CA 1
ATOM 2072 C C . ILE A 1 266 ? 4.523 8.531 14.922 1 98.69 266 ILE A C 1
ATOM 2074 O O . ILE A 1 266 ? 3.977 7.598 15.516 1 98.69 266 ILE A O 1
ATOM 2078 N N . ASN A 1 267 ? 4.102 8.977 13.758 1 98.56 267 ASN A N 1
ATOM 2079 C CA . ASN A 1 267 ? 2.934 8.422 13.086 1 98.56 267 ASN A CA 1
ATOM 2080 C C . ASN A 1 267 ? 3.314 7.738 11.773 1 98.56 267 ASN A C 1
ATOM 2082 O O . ASN A 1 267 ? 4.078 8.297 10.984 1 98.56 267 ASN A O 1
ATOM 2086 N N . ILE A 1 268 ? 2.881 6.527 11.633 1 98.69 268 ILE A N 1
ATOM 2087 C CA . ILE A 1 268 ? 2.957 5.871 10.336 1 98.69 268 ILE A CA 1
ATOM 2088 C C . ILE A 1 268 ? 1.636 6.047 9.586 1 98.69 268 ILE A C 1
ATOM 2090 O O . ILE A 1 268 ? 0.611 5.488 9.984 1 98.69 268 ILE A O 1
ATOM 2094 N N . GLY A 1 269 ? 1.719 6.766 8.477 1 98.56 269 GLY A N 1
ATOM 2095 C CA . GLY A 1 269 ? 0.475 7.18 7.852 1 98.56 269 GLY A CA 1
ATOM 2096 C C . GLY A 1 269 ? 0.195 6.457 6.547 1 98.56 269 GLY A C 1
ATOM 2097 O O . GLY A 1 269 ? -0.924 6.508 6.031 1 98.56 269 GLY A O 1
ATOM 2098 N N . LYS A 1 270 ? 1.179 5.754 5.98 1 98.5 270 LYS A N 1
ATOM 2099 C CA . LYS A 1 270 ? 1.011 5.055 4.711 1 98.5 270 LYS A CA 1
ATOM 2100 C C . LYS A 1 270 ? 1.87 3.795 4.66 1 98.5 270 LYS A C 1
ATOM 2102 O O . LYS A 1 270 ? 2.992 3.781 5.168 1 98.5 270 LYS A O 1
ATOM 2107 N N . ILE A 1 271 ? 1.356 2.768 4.055 1 98.81 271 ILE A N 1
ATOM 2108 C CA . ILE A 1 271 ? 2.084 1.523 3.822 1 98.81 271 ILE A CA 1
ATOM 2109 C C . ILE A 1 271 ? 1.707 0.952 2.457 1 98.81 271 ILE A C 1
ATOM 2111 O O . ILE A 1 271 ? 0.55 1.038 2.037 1 98.81 271 ILE A O 1
ATOM 2115 N N . ALA A 1 272 ? 2.654 0.469 1.734 1 98.62 272 ALA A N 1
ATOM 2116 C CA . ALA A 1 272 ? 2.402 -0.166 0.443 1 98.62 272 ALA A CA 1
ATOM 2117 C C . ALA A 1 272 ? 3.508 -1.158 0.094 1 98.62 272 ALA A C 1
ATOM 2119 O O . ALA A 1 272 ? 4.691 -0.865 0.273 1 98.62 272 ALA A O 1
ATOM 2120 N N . GLY A 1 273 ? 3.08 -2.322 -0.355 1 98.12 273 GLY A N 1
ATOM 2121 C CA . GLY A 1 273 ? 4.082 -3.283 -0.786 1 98.12 273 GLY A CA 1
ATOM 2122 C C . GLY A 1 273 ? 3.486 -4.582 -1.292 1 98.12 273 GLY A C 1
ATOM 2123 O O . GLY A 1 273 ? 2.322 -4.883 -1.021 1 98.12 273 GLY A O 1
ATOM 2124 N N . GLY A 1 274 ? 4.32 -5.316 -2.016 1 96.94 274 GLY A N 1
ATOM 2125 C CA . GLY A 1 274 ? 3.883 -6.543 -2.658 1 96.94 274 GLY A CA 1
ATOM 2126 C C . GLY A 1 274 ? 3.195 -6.312 -3.99 1 96.94 274 GLY A C 1
ATOM 2127 O O . GLY A 1 274 ? 2.582 -5.262 -4.203 1 96.94 274 GLY A O 1
ATOM 2128 N N . ASN A 1 275 ? 3.309 -7.336 -4.844 1 93.12 275 ASN A N 1
ATOM 2129 C CA . ASN A 1 275 ? 2.811 -7.148 -6.203 1 93.12 275 ASN A CA 1
ATOM 2130 C C . ASN A 1 275 ? 1.841 -8.258 -6.605 1 93.12 275 ASN A C 1
ATOM 2132 O O . ASN A 1 275 ? 1.187 -8.164 -7.645 1 93.12 275 ASN A O 1
ATOM 2136 N N . TRP A 1 276 ? 1.754 -9.25 -5.832 1 95.75 276 TRP A N 1
ATOM 2137 C CA . TRP A 1 276 ? 0.984 -10.43 -6.207 1 95.75 276 TRP A CA 1
ATOM 2138 C C . TRP A 1 276 ? 0.528 -11.195 -4.969 1 95.75 276 TRP A C 1
ATOM 2140 O O . TRP A 1 276 ? 1.34 -11.539 -4.105 1 95.75 276 TRP A O 1
ATOM 2150 N N . PRO A 1 277 ? -0.766 -11.492 -4.824 1 97 277 PRO A N 1
ATOM 2151 C CA . PRO A 1 277 ? -1.255 -12.188 -3.629 1 97 277 PRO A CA 1
ATOM 2152 C C . PRO A 1 277 ? -0.577 -13.539 -3.41 1 97 277 PRO A C 1
ATOM 2154 O O . PRO A 1 277 ? -0.365 -13.945 -2.268 1 97 277 PRO A O 1
ATOM 2157 N N . SER A 1 278 ? -0.195 -14.18 -4.484 1 97.19 278 SER A N 1
ATOM 2158 C CA . SER A 1 278 ? 0.352 -15.531 -4.422 1 97.19 278 SER A CA 1
ATOM 2159 C C . SER A 1 278 ? 1.877 -15.508 -4.41 1 97.19 278 SER A C 1
ATOM 2161 O O . SER A 1 278 ? 2.52 -16.531 -4.66 1 97.19 278 SER A O 1
ATOM 2163 N N . SER A 1 279 ? 2.502 -14.414 -4.152 1 97.81 279 SER A N 1
ATOM 2164 C CA . SER A 1 279 ? 3.951 -14.297 -4.023 1 97.81 279 SER A CA 1
ATOM 2165 C C . SER A 1 279 ? 4.336 -13.641 -2.703 1 97.81 279 SER A C 1
ATOM 2167 O O . SER A 1 279 ? 3.625 -12.758 -2.213 1 97.81 279 SER A O 1
ATOM 2169 N N . VAL A 1 280 ? 5.438 -14.102 -2.152 1 98.31 280 VAL A N 1
ATOM 2170 C CA . VAL A 1 280 ? 6.012 -13.438 -0.986 1 98.31 280 VAL A CA 1
ATOM 2171 C C . VAL A 1 280 ? 6.504 -12.047 -1.372 1 98.31 280 VAL A C 1
ATOM 2173 O O . VAL A 1 280 ? 7.25 -11.891 -2.34 1 98.31 280 VAL A O 1
ATOM 2176 N N . PRO A 1 281 ? 6.031 -11.031 -0.689 1 98.31 281 PRO A N 1
ATOM 2177 C CA . PRO A 1 281 ? 6.449 -9.68 -1.063 1 98.31 281 PRO A CA 1
ATOM 2178 C C . PRO A 1 281 ? 7.918 -9.406 -0.751 1 98.31 281 PRO A C 1
ATOM 2180 O O . PRO A 1 281 ? 8.398 -9.773 0.323 1 98.31 281 PRO A O 1
ATOM 2183 N N . ASP A 1 282 ? 8.586 -8.703 -1.686 1 98.44 282 ASP A N 1
ATOM 2184 C CA . ASP A 1 282 ? 10.023 -8.508 -1.513 1 98.44 282 ASP A CA 1
ATOM 2185 C C . ASP A 1 282 ? 10.352 -7.047 -1.211 1 98.44 282 ASP A C 1
ATOM 2187 O O . ASP A 1 282 ? 11.508 -6.703 -0.959 1 98.44 282 ASP A O 1
ATOM 2191 N N . LEU A 1 283 ? 9.312 -6.234 -1.16 1 98.56 283 LEU A N 1
ATOM 2192 C CA . LEU A 1 283 ? 9.523 -4.828 -0.828 1 98.56 283 LEU A CA 1
ATOM 2193 C C . LEU A 1 283 ? 8.258 -4.211 -0.24 1 98.56 283 LEU A C 1
ATOM 2195 O O . LEU A 1 283 ? 7.164 -4.41 -0.77 1 98.56 283 LEU A O 1
ATOM 2199 N N . VAL A 1 284 ? 8.383 -3.529 0.841 1 98.69 284 VAL A N 1
ATOM 2200 C CA . VAL A 1 284 ? 7.324 -2.73 1.446 1 98.69 284 VAL A CA 1
ATOM 2201 C C . VAL A 1 284 ? 7.848 -1.328 1.754 1 98.69 284 VAL A C 1
ATOM 2203 O O . VAL A 1 284 ? 8.977 -1.167 2.223 1 98.69 284 VAL A O 1
ATOM 2206 N N . THR A 1 285 ? 7.117 -0.36 1.426 1 98.75 285 THR A N 1
ATOM 2207 C CA . THR A 1 285 ? 7.414 1.025 1.771 1 98.75 285 THR A CA 1
ATOM 2208 C C . THR A 1 285 ? 6.488 1.521 2.877 1 98.75 285 THR A C 1
ATOM 2210 O O . THR A 1 285 ? 5.27 1.331 2.805 1 98.75 285 THR A O 1
ATOM 2213 N N . VAL A 1 286 ? 7.051 2.111 3.887 1 98.75 286 VAL A N 1
ATOM 2214 C CA . VAL A 1 286 ? 6.336 2.709 5.012 1 98.75 286 VAL A CA 1
ATOM 2215 C C . VAL A 1 286 ? 6.66 4.199 5.094 1 98.75 286 VAL A C 1
ATOM 2217 O O . VAL A 1 286 ? 7.828 4.594 5.055 1 98.75 286 VAL A O 1
ATOM 2220 N N . GLU A 1 287 ? 5.645 5.031 5.125 1 98.75 287 GLU A N 1
ATOM 2221 C CA . GLU A 1 287 ? 5.832 6.473 5.254 1 98.75 287 GLU A CA 1
ATOM 2222 C C . GLU A 1 287 ? 5.219 6.996 6.551 1 98.75 287 GLU A C 1
ATOM 2224 O O . GLU A 1 287 ? 4.121 6.586 6.934 1 98.75 287 GLU A O 1
ATOM 2229 N N . GLY A 1 288 ? 5.969 7.859 7.199 1 98.56 288 GLY A N 1
ATOM 2230 C CA . GLY A 1 288 ? 5.496 8.398 8.461 1 98.56 288 GLY A CA 1
ATOM 2231 C C . GLY A 1 288 ? 6.059 9.773 8.773 1 98.56 288 GLY A C 1
ATOM 2232 O O . GLY A 1 288 ? 6.66 10.414 7.906 1 98.56 288 GLY A O 1
ATOM 2233 N N . ARG A 1 289 ? 5.668 10.242 9.961 1 98.12 289 ARG A N 1
ATOM 2234 C CA . ARG A 1 289 ? 6.113 11.523 10.492 1 98.12 289 ARG A CA 1
ATOM 2235 C C . ARG A 1 289 ? 6.695 11.359 11.898 1 98.12 289 ARG A C 1
ATOM 2237 O O . ARG A 1 289 ? 6.137 10.641 12.727 1 98.12 289 ARG A O 1
ATOM 2244 N N . ILE A 1 290 ? 7.836 12.016 12.133 1 98.75 290 ILE A N 1
ATOM 2245 C CA . ILE A 1 290 ? 8.453 12.008 13.461 1 98.75 290 ILE A CA 1
ATOM 2246 C C . ILE A 1 290 ? 8.531 13.43 14 1 98.75 290 ILE A C 1
ATOM 2248 O O . ILE A 1 290 ? 8.977 14.344 13.305 1 98.75 290 ILE A O 1
ATOM 2252 N N . GLY A 1 291 ? 8.055 13.625 15.195 1 98.38 291 GLY A N 1
ATOM 2253 C CA . GLY A 1 291 ? 8.094 14.93 15.828 1 98.38 291 GLY A CA 1
ATOM 2254 C C . GLY A 1 291 ? 9.484 15.344 16.266 1 98.38 291 GLY A C 1
ATOM 2255 O O . GLY A 1 291 ? 10.273 14.508 16.719 1 98.38 291 GLY A O 1
ATOM 2256 N N . VAL A 1 292 ? 9.742 16.625 16.172 1 97.88 292 VAL A N 1
ATOM 2257 C CA . VAL A 1 292 ? 10.977 17.25 16.656 1 97.88 292 VAL A CA 1
ATOM 2258 C C . VAL A 1 292 ? 10.664 18.219 17.797 1 97.88 292 VAL A C 1
ATOM 2260 O O . VAL A 1 292 ? 9.938 19.188 17.609 1 97.88 292 VAL A O 1
ATOM 2263 N N . GLY A 1 293 ? 11.195 18 18.922 1 96.12 293 GLY A N 1
ATOM 2264 C CA . GLY A 1 293 ? 10.945 18.859 20.062 1 96.12 293 GLY A CA 1
ATOM 2265 C C . GLY A 1 293 ? 11.562 20.234 19.906 1 96.12 293 GLY A C 1
ATOM 2266 O O . GLY A 1 293 ? 12.531 20.406 19.172 1 96.12 293 GLY A O 1
ATOM 2267 N N . PRO A 1 294 ? 10.992 21.172 20.656 1 92.38 294 PRO A N 1
ATOM 2268 C CA . PRO A 1 294 ? 11.508 22.547 20.562 1 92.38 294 PRO A CA 1
ATOM 2269 C C . PRO A 1 294 ? 12.969 22.656 21.016 1 92.38 294 PRO A C 1
ATOM 2271 O O . PRO A 1 294 ? 13.656 23.594 20.641 1 92.38 294 PRO A O 1
ATOM 2274 N N . ASP A 1 295 ? 13.422 21.719 21.781 1 91.25 295 ASP A N 1
ATOM 2275 C CA . ASP A 1 295 ? 14.781 21.781 22.297 1 91.25 295 ASP A CA 1
ATOM 2276 C C . ASP A 1 295 ? 15.695 20.812 21.547 1 91.25 295 ASP A C 1
ATOM 2278 O O . ASP A 1 295 ? 16.812 20.547 21.984 1 91.25 295 ASP A O 1
ATOM 2282 N N . GLU A 1 296 ? 15.172 20.25 20.5 1 94.94 296 GLU A N 1
ATOM 2283 C CA . GLU A 1 296 ? 15.945 19.328 19.672 1 94.94 296 GLU A CA 1
ATOM 2284 C C . GLU A 1 296 ? 16.312 19.953 18.344 1 94.94 296 GLU A C 1
ATOM 2286 O O . GLU A 1 296 ? 15.688 20.922 17.906 1 94.94 296 GLU A O 1
ATOM 2291 N N . THR A 1 297 ? 17.406 19.453 17.766 1 94.62 297 THR A N 1
ATOM 2292 C CA . THR A 1 297 ? 17.703 19.797 16.391 1 94.62 297 THR A CA 1
ATOM 2293 C C . THR A 1 297 ? 17.172 18.734 15.43 1 94.62 297 THR A C 1
ATOM 2295 O O . THR A 1 297 ? 16.969 17.594 15.828 1 94.62 297 THR A O 1
ATOM 2298 N N . ILE A 1 298 ? 17.016 19.156 14.266 1 95.69 298 ILE A N 1
ATOM 2299 C CA . ILE A 1 298 ? 16.562 18.25 13.211 1 95.69 298 ILE A CA 1
ATOM 2300 C C . ILE A 1 298 ? 17.562 17.094 13.062 1 95.69 298 ILE A C 1
ATOM 2302 O O . ILE A 1 298 ? 17.172 15.93 12.977 1 95.69 298 ILE A O 1
ATOM 2306 N N . GLU A 1 299 ? 18.812 17.391 13.109 1 97 299 GLU A N 1
ATOM 2307 C CA . GLU A 1 299 ? 19.875 16.406 12.898 1 97 299 GLU A CA 1
ATOM 2308 C C . GLU A 1 299 ? 19.891 15.383 14.023 1 97 299 GLU A C 1
ATOM 2310 O O . GLU A 1 299 ? 20.141 14.203 13.781 1 97 299 GLU A O 1
ATOM 2315 N N . GLU A 1 300 ? 19.625 15.836 15.203 1 97.69 300 GLU A N 1
ATOM 2316 C CA . GLU A 1 300 ? 19.578 14.906 16.328 1 97.69 300 GLU A CA 1
ATOM 2317 C C . GLU A 1 300 ? 18.453 13.891 16.156 1 97.69 300 GLU A C 1
ATOM 2319 O O . GLU A 1 300 ? 18.641 12.703 16.406 1 97.69 300 GLU A O 1
ATOM 2324 N N . VAL A 1 301 ? 17.328 14.328 15.742 1 98.44 301 VAL A N 1
ATOM 2325 C CA . VAL A 1 301 ? 16.172 13.461 15.578 1 98.44 301 VAL A CA 1
ATOM 2326 C C . VAL A 1 301 ? 16.391 12.5 14.422 1 98.44 301 VAL A C 1
ATOM 2328 O O . VAL A 1 301 ? 16.078 11.312 14.516 1 98.44 301 VAL A O 1
ATOM 2331 N N . LYS A 1 302 ? 16.969 13.008 13.312 1 98.38 302 LYS A N 1
ATOM 2332 C CA . LYS A 1 302 ? 17.312 12.148 12.188 1 98.38 302 LYS A CA 1
ATOM 2333 C C . LYS A 1 302 ? 18.25 11.023 12.625 1 98.38 302 LYS A C 1
ATOM 2335 O O . LYS A 1 302 ? 18.047 9.859 12.258 1 98.38 302 LYS A O 1
ATOM 2340 N N . ALA A 1 303 ? 19.219 11.344 13.422 1 98.56 303 ALA A N 1
ATOM 2341 C CA . ALA A 1 303 ? 20.203 10.367 13.898 1 98.56 303 ALA A CA 1
ATOM 2342 C C . ALA A 1 303 ? 19.547 9.336 14.805 1 98.56 303 ALA A C 1
ATOM 2344 O O . ALA A 1 303 ? 19.906 8.148 14.773 1 98.56 303 ALA A O 1
ATOM 2345 N N . GLU A 1 304 ? 18.625 9.766 15.609 1 98.44 304 GLU A N 1
ATOM 2346 C CA . GLU A 1 304 ? 17.953 8.852 16.531 1 98.44 304 GLU A CA 1
ATOM 2347 C C . GLU A 1 304 ? 17.188 7.77 15.758 1 98.44 304 GLU A C 1
ATOM 2349 O O . GLU A 1 304 ? 17.266 6.59 16.109 1 98.44 304 GLU A O 1
ATOM 2354 N N . LEU A 1 305 ? 16.469 8.195 14.734 1 98.75 305 LEU A N 1
ATOM 2355 C CA . LEU A 1 305 ? 15.727 7.211 13.953 1 98.75 305 LEU A CA 1
ATOM 2356 C C . LEU A 1 305 ? 16.672 6.289 13.195 1 98.75 305 LEU A C 1
ATOM 2358 O O . LEU A 1 305 ? 16.484 5.07 13.18 1 98.75 305 LEU A O 1
ATOM 2362 N N . ALA A 1 306 ? 17.688 6.859 12.617 1 98.62 306 ALA A N 1
ATOM 2363 C CA . ALA A 1 306 ? 18.672 6.062 11.891 1 98.62 306 ALA A CA 1
ATOM 2364 C C . ALA A 1 306 ? 19.312 5.012 12.797 1 98.62 306 ALA A C 1
ATOM 2366 O O . ALA A 1 306 ? 19.438 3.846 12.414 1 98.62 306 ALA A O 1
ATOM 2367 N N . ASN A 1 307 ? 19.703 5.465 13.953 1 98.44 307 ASN A N 1
ATOM 2368 C CA . ASN A 1 307 ? 20.344 4.562 14.906 1 98.44 307 ASN A CA 1
ATOM 2369 C C . ASN A 1 307 ? 19.391 3.455 15.359 1 98.44 307 ASN A C 1
ATOM 2371 O O . ASN A 1 307 ? 19.812 2.311 15.539 1 98.44 307 ASN A O 1
ATOM 2375 N N . LYS A 1 308 ? 18.172 3.818 15.602 1 98.31 308 LYS A N 1
ATOM 2376 C CA . LYS A 1 308 ? 17.188 2.82 16 1 98.31 308 LYS A CA 1
ATOM 2377 C C . LYS A 1 308 ? 17.016 1.746 14.93 1 98.31 308 LYS A C 1
ATOM 2379 O O . LYS A 1 308 ? 16.922 0.559 15.25 1 98.31 308 LYS A O 1
ATOM 2384 N N . LEU A 1 309 ? 16.984 2.133 13.656 1 98.31 309 LEU A N 1
ATOM 2385 C CA . LEU A 1 309 ? 16.844 1.196 12.547 1 98.31 309 LEU A CA 1
ATOM 2386 C C . LEU A 1 309 ? 18.062 0.285 12.438 1 98.31 309 LEU A C 1
ATOM 2388 O O . LEU A 1 309 ? 17.922 -0.903 12.133 1 98.31 309 LEU A O 1
ATOM 2392 N N . VAL A 1 310 ? 19.203 0.809 12.695 1 97.38 310 VAL A N 1
ATOM 2393 C CA . VAL A 1 310 ? 20.422 0.014 12.672 1 97.38 310 VAL A CA 1
ATOM 2394 C C . VAL A 1 310 ? 20.375 -1.047 13.766 1 97.38 310 VAL A C 1
ATOM 2396 O O . VAL A 1 310 ? 20.875 -2.162 13.586 1 97.38 310 VAL A O 1
ATOM 2399 N N . SER A 1 311 ? 19.781 -0.733 14.844 1 97.44 311 SER A N 1
ATOM 2400 C CA . SER A 1 311 ? 19.734 -1.642 15.984 1 97.44 311 SER A CA 1
ATOM 2401 C C . SER A 1 311 ? 18.891 -2.881 15.672 1 97.44 311 SER A C 1
ATOM 2403 O O . SER A 1 311 ? 19 -3.893 16.375 1 97.44 311 SER A O 1
ATOM 2405 N N . LEU A 1 312 ? 18.109 -2.832 14.641 1 96.62 312 LEU A N 1
ATOM 2406 C CA . LEU A 1 312 ? 17.344 -3.986 14.195 1 96.62 312 LEU A CA 1
ATOM 2407 C C . LEU A 1 312 ? 18.266 -5.168 13.898 1 96.62 312 LEU A C 1
ATOM 2409 O O . LEU A 1 312 ? 17.844 -6.324 14.008 1 96.62 312 LEU A O 1
ATOM 2413 N N . GLN A 1 313 ? 19.469 -4.848 13.453 1 96.19 313 GLN A N 1
ATOM 2414 C CA . GLN A 1 313 ? 20.438 -5.867 13.07 1 96.19 313 GLN A CA 1
ATOM 2415 C C . GLN A 1 313 ? 20.75 -6.797 14.234 1 96.19 313 GLN A C 1
ATOM 2417 O O . GLN A 1 313 ? 21.141 -7.945 14.031 1 96.19 313 GLN A O 1
ATOM 2422 N N . LYS A 1 314 ? 20.547 -6.355 15.43 1 94.69 314 LYS A N 1
ATOM 2423 C CA . LYS A 1 314 ? 20.844 -7.141 16.625 1 94.69 314 LYS A CA 1
ATOM 2424 C C . LYS A 1 314 ? 19.75 -8.18 16.875 1 94.69 314 LYS A C 1
ATOM 2426 O O . LYS A 1 314 ? 20.016 -9.242 17.438 1 94.69 314 LYS A O 1
ATOM 2431 N N . GLU A 1 315 ? 18.562 -7.891 16.469 1 89.94 315 GLU A N 1
ATOM 2432 C CA . GLU A 1 315 ? 17.422 -8.75 16.766 1 89.94 315 GLU A CA 1
ATOM 2433 C C . GLU A 1 315 ? 17.141 -9.711 15.609 1 89.94 315 GLU A C 1
ATOM 2435 O O . GLU A 1 315 ? 16.656 -10.82 15.828 1 89.94 315 GLU A O 1
ATOM 2440 N N . ASP A 1 316 ? 17.391 -9.289 14.461 1 93.94 316 ASP A N 1
ATOM 2441 C CA . ASP A 1 316 ? 17.078 -10.055 13.258 1 93.94 316 ASP A CA 1
ATOM 2442 C C . ASP A 1 316 ? 18.219 -9.969 12.242 1 93.94 316 ASP A C 1
ATOM 2444 O O . ASP A 1 316 ? 18.453 -8.914 11.648 1 93.94 316 ASP A O 1
ATOM 2448 N N . SER A 1 317 ? 18.891 -11.086 11.992 1 95.5 317 SER A N 1
ATOM 2449 C CA . SER A 1 317 ? 20.078 -11.133 11.156 1 95.5 317 SER A CA 1
ATOM 2450 C C . SER A 1 317 ? 19.766 -10.766 9.711 1 95.5 317 SER A C 1
ATOM 2452 O O . SER A 1 317 ? 20.656 -10.398 8.945 1 95.5 317 SER A O 1
ATOM 2454 N N . TRP A 1 318 ? 18.5 -10.828 9.336 1 97.31 318 TRP A N 1
ATOM 2455 C CA . TRP A 1 318 ? 18.094 -10.438 7.988 1 97.31 318 TRP A CA 1
ATOM 2456 C C . TRP A 1 318 ? 18.484 -9 7.695 1 97.31 318 TRP A C 1
ATOM 2458 O O . TRP A 1 318 ? 18.891 -8.672 6.574 1 97.31 318 TRP A O 1
ATOM 2468 N N . PHE A 1 319 ? 18.469 -8.117 8.672 1 97.88 319 PHE A N 1
ATOM 2469 C CA . PHE A 1 319 ? 18.672 -6.684 8.492 1 97.88 319 PHE A CA 1
ATOM 2470 C C . PHE A 1 319 ? 20.156 -6.359 8.383 1 97.88 319 PHE A C 1
ATOM 2472 O O . PHE A 1 319 ? 20.531 -5.227 8.07 1 97.88 319 PHE A O 1
ATOM 2479 N N . ILE A 1 320 ? 21.047 -7.328 8.703 1 97.19 320 ILE A N 1
ATOM 2480 C CA . ILE A 1 320 ? 22.469 -7.113 8.5 1 97.19 320 ILE A CA 1
ATOM 2481 C C . ILE A 1 320 ? 22.781 -7.02 7.004 1 97.19 320 ILE A C 1
ATOM 2483 O O . ILE A 1 320 ? 23.422 -6.07 6.551 1 97.19 320 ILE A O 1
ATOM 2487 N N . GLU A 1 321 ? 22.203 -7.938 6.227 1 95.88 321 GLU A N 1
ATOM 2488 C CA . GLU A 1 321 ? 22.469 -7.984 4.789 1 95.88 321 GLU A CA 1
ATOM 2489 C C . GLU A 1 321 ? 21.469 -7.129 4.023 1 95.88 321 GLU A C 1
ATOM 2491 O O . GLU A 1 321 ? 21.719 -6.723 2.887 1 95.88 321 GLU A O 1
ATOM 2496 N N . ASN A 1 322 ? 20.328 -6.902 4.605 1 97.25 322 ASN A N 1
ATOM 2497 C CA . ASN A 1 322 ? 19.25 -6.141 3.992 1 97.25 322 ASN A CA 1
ATOM 2498 C C . ASN A 1 322 ? 18.766 -5.016 4.906 1 97.25 322 ASN A C 1
ATOM 2500 O O . ASN A 1 322 ? 17.609 -5.027 5.359 1 97.25 322 ASN A O 1
ATOM 2504 N N . PRO A 1 323 ? 19.609 -4.035 5.109 1 97.62 323 PRO A N 1
ATOM 2505 C CA . PRO A 1 323 ? 19.219 -2.953 6.02 1 97.62 323 PRO A CA 1
ATOM 2506 C C . PRO A 1 323 ? 18.016 -2.162 5.516 1 97.62 323 PRO A C 1
ATOM 2508 O O . PRO A 1 323 ? 17.797 -2.064 4.309 1 97.62 323 PRO A O 1
ATOM 2511 N N . VAL A 1 324 ? 17.281 -1.641 6.438 1 98.5 324 VAL A N 1
ATOM 2512 C CA . VAL A 1 324 ? 16.172 -0.754 6.094 1 98.5 324 VAL A CA 1
ATOM 2513 C C . VAL A 1 324 ? 16.703 0.52 5.449 1 98.5 324 VAL A C 1
ATOM 2515 O O . VAL A 1 324 ? 17.672 1.117 5.945 1 98.5 324 VAL A O 1
ATOM 2518 N N . GLU A 1 325 ? 16.172 0.935 4.281 1 98.5 325 GLU A N 1
ATOM 2519 C CA . GLU A 1 325 ? 16.531 2.209 3.67 1 98.5 325 GLU A CA 1
ATOM 2520 C C . GLU A 1 325 ? 15.695 3.352 4.234 1 98.5 325 GLU A C 1
ATOM 2522 O O . GLU A 1 325 ? 14.461 3.275 4.258 1 98.5 325 GLU A O 1
ATOM 2527 N N . LEU A 1 326 ? 16.328 4.348 4.746 1 98.62 326 LEU A N 1
ATOM 2528 C CA . LEU A 1 326 ? 15.688 5.527 5.309 1 98.62 326 LEU A CA 1
ATOM 2529 C C . LEU A 1 326 ? 15.844 6.727 4.375 1 98.62 326 LEU A C 1
ATOM 2531 O O . LEU A 1 326 ? 16.969 7.055 3.969 1 98.62 326 LEU A O 1
ATOM 2535 N N . GLU A 1 327 ? 14.766 7.324 4 1 98.31 327 GLU A N 1
ATOM 2536 C CA . GLU A 1 327 ? 14.758 8.539 3.189 1 98.31 327 GLU A CA 1
ATOM 2537 C C . GLU A 1 327 ? 13.945 9.648 3.863 1 98.31 327 GLU A C 1
ATOM 2539 O O . GLU A 1 327 ? 12.812 9.422 4.281 1 98.31 327 GLU A O 1
ATOM 2544 N N . TRP A 1 328 ? 14.602 10.781 4.031 1 97.31 328 TRP A N 1
ATOM 2545 C CA . TRP A 1 328 ? 13.875 11.977 4.449 1 97.31 328 TRP A CA 1
ATOM 2546 C C . TRP A 1 328 ? 13.289 12.703 3.242 1 97.31 328 TRP A C 1
ATOM 2548 O O . TRP A 1 328 ? 14.031 13.18 2.375 1 97.31 328 TRP A O 1
ATOM 2558 N N . PHE A 1 329 ? 11.961 12.836 3.195 1 95.06 329 PHE A N 1
ATOM 2559 C CA . PHE A 1 329 ? 11.359 13.312 1.96 1 95.06 329 PHE A CA 1
ATOM 2560 C C . PHE A 1 329 ? 10.164 14.219 2.258 1 95.06 329 PHE A C 1
ATOM 2562 O O . PHE A 1 329 ? 9.711 14.297 3.4 1 95.06 329 PHE A O 1
ATOM 2569 N N . GLY A 1 330 ? 9.773 14.914 1.368 1 93.62 330 GLY A N 1
ATOM 2570 C CA . GLY A 1 330 ? 8.406 15.391 1.201 1 93.62 330 GLY A CA 1
ATOM 2571 C C . GLY A 1 330 ? 8.094 16.609 2.057 1 93.62 330 GLY A C 1
ATOM 2572 O O . GLY A 1 330 ? 7.531 17.578 1.566 1 93.62 330 GLY A O 1
ATOM 2573 N N . ALA A 1 331 ? 8.5 16.547 3.416 1 96.31 331 ALA A N 1
ATOM 2574 C CA . ALA A 1 331 ? 8.031 17.641 4.27 1 96.31 331 ALA A CA 1
ATOM 2575 C C . ALA A 1 331 ? 8.883 17.75 5.535 1 96.31 331 ALA A C 1
ATOM 2577 O O . ALA A 1 331 ? 9.359 16.734 6.059 1 96.31 331 ALA A O 1
ATOM 2578 N N . ARG A 1 332 ? 9 18.984 5.977 1 96.62 332 ARG A N 1
ATOM 2579 C CA . ARG A 1 332 ? 9.719 19.328 7.203 1 96.62 332 ARG A CA 1
ATOM 2580 C C . ARG A 1 332 ? 9.125 20.578 7.852 1 96.62 332 ARG A C 1
ATOM 2582 O O . ARG A 1 332 ? 8.883 21.578 7.18 1 96.62 332 ARG A O 1
ATOM 2589 N N . TRP A 1 333 ? 8.82 20.484 9.055 1 97.38 333 TRP A N 1
ATOM 2590 C CA . TRP A 1 333 ? 8.445 21.609 9.906 1 97.38 333 TRP A CA 1
ATOM 2591 C C . TRP A 1 333 ? 9.508 21.875 10.969 1 97.38 333 TRP A C 1
ATOM 2593 O O . TRP A 1 333 ? 9.961 20.938 11.641 1 97.38 333 TRP A O 1
ATOM 2603 N N . LEU A 1 334 ? 9.906 23.094 11.102 1 96.94 334 LEU A N 1
ATOM 2604 C CA . LEU A 1 334 ? 10.867 23.453 12.141 1 96.94 334 LEU A CA 1
ATOM 2605 C C . LEU A 1 334 ? 10.164 23.703 13.469 1 96.94 334 LEU A C 1
ATOM 2607 O O . LEU A 1 334 ? 9.062 24.266 13.5 1 96.94 334 LEU A O 1
ATOM 2611 N N . PRO A 1 335 ? 10.797 23.219 14.531 1 96.75 335 PRO A N 1
ATOM 2612 C CA . PRO A 1 335 ? 10.258 23.609 15.836 1 96.75 335 PRO A CA 1
ATOM 2613 C C . PRO A 1 335 ? 10.477 25.094 16.141 1 96.75 335 PRO A C 1
ATOM 2615 O O . PRO A 1 335 ? 11.195 25.781 15.414 1 96.75 335 PRO A O 1
ATOM 2618 N N . GLY A 1 336 ? 9.766 25.609 17.141 1 94.62 336 GLY A N 1
ATOM 2619 C CA . GLY A 1 336 ? 9.938 27 17.516 1 94.62 336 GLY A CA 1
ATOM 2620 C C . GLY A 1 336 ? 9.344 27.328 18.875 1 94.62 336 GLY A C 1
ATOM 2621 O O . GLY A 1 336 ? 8.492 26.594 19.375 1 94.62 336 GLY A O 1
ATOM 2622 N N . SER A 1 337 ? 9.859 28.344 19.469 1 95.94 337 SER A N 1
ATOM 2623 C CA . SER A 1 337 ? 9.344 28.844 20.734 1 95.94 337 SER A CA 1
ATOM 2624 C C . SER A 1 337 ? 9.672 30.328 20.938 1 95.94 337 SER A C 1
ATOM 2626 O O . SER A 1 337 ? 10.578 30.844 20.281 1 95.94 337 SER A O 1
ATOM 2628 N N . ILE A 1 338 ? 8.891 30.953 21.688 1 96.5 338 ILE A N 1
ATOM 2629 C CA . ILE A 1 338 ? 9.203 32.312 22.172 1 96.5 338 ILE A CA 1
ATOM 2630 C C . ILE A 1 338 ? 9.258 32.312 23.688 1 96.5 338 ILE A C 1
ATOM 2632 O O . ILE A 1 338 ? 8.656 31.453 24.344 1 96.5 338 ILE A O 1
ATOM 2636 N N . PRO A 1 339 ? 10 33.281 24.234 1 96.44 339 PRO A N 1
ATOM 2637 C CA . PRO A 1 339 ? 9.992 33.375 25.688 1 96.44 339 PRO A CA 1
ATOM 2638 C C . PRO A 1 339 ? 8.602 33.594 26.266 1 96.44 339 PRO A C 1
ATOM 2640 O O . PRO A 1 339 ? 7.812 34.375 25.688 1 96.44 339 PRO A O 1
ATOM 2643 N N . LEU A 1 340 ? 8.32 33 27.422 1 96.38 340 LEU A N 1
ATOM 2644 C CA . LEU A 1 340 ? 6.996 33.062 28.031 1 96.38 340 LEU A CA 1
ATOM 2645 C C . LEU A 1 340 ? 6.691 34.469 28.516 1 96.38 340 LEU A C 1
ATOM 2647 O O . LEU A 1 340 ? 5.535 34.812 28.781 1 96.38 340 LEU A O 1
ATOM 2651 N N . ASP A 1 341 ? 7.684 35.281 28.641 1 97.06 341 ASP A N 1
ATOM 2652 C CA . ASP A 1 341 ? 7.473 36.656 29.109 1 97.06 341 ASP A CA 1
ATOM 2653 C C . ASP A 1 341 ? 7.496 37.625 27.938 1 97.06 341 ASP A C 1
ATOM 2655 O O . ASP A 1 341 ? 7.562 38.844 28.141 1 97.06 341 ASP A O 1
ATOM 2659 N N . HIS A 1 342 ? 7.547 37.125 26.766 1 97.81 342 HIS A N 1
ATOM 2660 C CA . HIS A 1 342 ? 7.555 38 25.609 1 97.81 342 HIS A CA 1
ATOM 2661 C C . HIS A 1 342 ? 6.344 38.938 25.609 1 97.81 342 HIS A C 1
ATOM 2663 O O . HIS A 1 342 ? 5.234 38.531 25.953 1 97.81 342 HIS A O 1
ATOM 2669 N N . SER A 1 343 ? 6.48 40.125 25.188 1 98.12 343 SER A N 1
ATOM 2670 C CA . SER A 1 343 ? 5.449 41.156 25.234 1 98.12 343 SER A CA 1
ATOM 2671 C C . SER A 1 343 ? 4.25 40.781 24.375 1 98.12 343 SER A C 1
ATOM 2673 O O . SER A 1 343 ? 3.105 41.062 24.734 1 98.12 343 SER A O 1
ATOM 2675 N N . PHE A 1 344 ? 4.48 40.188 23.266 1 98.12 344 PHE A N 1
ATOM 2676 C CA . PHE A 1 344 ? 3.383 39.812 22.391 1 98.12 344 PHE A CA 1
ATOM 2677 C C . PHE A 1 344 ? 2.479 38.781 23.062 1 98.12 344 PHE A C 1
ATOM 2679 O O . PHE A 1 344 ? 1.253 38.875 22.953 1 98.12 344 PHE A O 1
ATOM 2686 N N . LEU A 1 345 ? 3.092 37.844 23.703 1 98.31 345 LEU A N 1
ATOM 2687 C CA . LEU A 1 345 ? 2.326 36.812 24.438 1 98.31 345 LEU A CA 1
ATOM 2688 C C . LEU A 1 345 ? 1.487 37.469 25.531 1 98.31 345 LEU A C 1
ATOM 2690 O O . LEU A 1 345 ? 0.339 37.094 25.766 1 98.31 345 LEU A O 1
ATOM 2694 N N . GLN A 1 346 ? 2.004 38.469 26.125 1 98.12 346 GLN A N 1
ATOM 2695 C CA . GLN A 1 346 ? 1.293 39.188 27.172 1 98.12 346 GLN A CA 1
ATOM 2696 C C . GLN A 1 346 ? 0.09 39.938 26.609 1 98.12 346 GLN A C 1
ATOM 2698 O O . GLN A 1 346 ? -1 39.906 27.188 1 98.12 346 GLN A O 1
ATOM 2703 N N . VAL A 1 347 ? 0.312 40.625 25.5 1 98.38 347 VAL A N 1
ATOM 2704 C CA . VAL A 1 347 ? -0.76 41.375 24.875 1 98.38 347 VAL A CA 1
ATOM 2705 C C . VAL A 1 347 ? -1.896 40.438 24.469 1 98.38 347 VAL A C 1
ATOM 2707 O O . VAL A 1 347 ? -3.066 40.719 24.734 1 98.38 347 VAL A O 1
ATOM 2710 N N . LEU A 1 348 ? -1.539 39.344 23.875 1 98.69 348 LEU A N 1
ATOM 2711 C CA . LEU A 1 348 ? -2.537 38.344 23.453 1 98.69 348 LEU A CA 1
ATOM 2712 C C . LEU A 1 348 ? -3.283 37.781 24.641 1 98.69 348 LEU A C 1
ATOM 2714 O O . LEU A 1 348 ? -4.512 37.688 24.625 1 98.69 348 LEU A O 1
ATOM 2718 N N . SER A 1 349 ? -2.572 37.406 25.719 1 98.62 349 SER A N 1
ATOM 2719 C CA . SER A 1 349 ? -3.16 36.844 26.906 1 98.62 349 SER A CA 1
ATOM 2720 C C . SER A 1 349 ? -4.098 37.812 27.609 1 98.62 349 SER A C 1
ATOM 2722 O O . SER A 1 349 ? -5.164 37.438 28.078 1 98.62 349 SER A O 1
ATOM 2724 N N . ASN A 1 350 ? -3.705 39.062 27.656 1 98.31 350 ASN A N 1
ATOM 2725 C CA . ASN A 1 350 ? -4.539 40.094 28.281 1 98.31 350 ASN A CA 1
ATOM 2726 C C . ASN A 1 350 ? -5.848 40.281 27.516 1 98.31 350 ASN A C 1
ATOM 2728 O O . ASN A 1 350 ? -6.906 40.438 28.125 1 98.31 350 ASN A O 1
ATOM 2732 N N . ASN A 1 351 ? -5.734 40.344 26.234 1 98.5 351 ASN A N 1
ATOM 2733 C CA . ASN A 1 351 ? -6.941 40.531 25.438 1 98.5 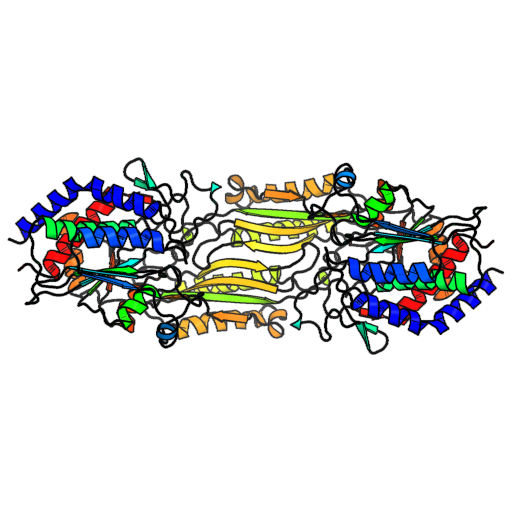351 ASN A CA 1
ATOM 2734 C C . ASN A 1 351 ? -7.836 39.281 25.469 1 98.5 351 ASN A C 1
ATOM 2736 O O . ASN A 1 351 ? -9.062 39.406 25.422 1 98.5 351 ASN A O 1
ATOM 2740 N N . TYR A 1 352 ? -7.211 38.062 25.562 1 98.62 352 TYR A N 1
ATOM 2741 C CA . TYR A 1 352 ? -7.977 36.844 25.812 1 98.62 352 TYR A CA 1
ATOM 2742 C C . TYR A 1 352 ? -8.812 36.969 27.078 1 98.62 352 TYR A C 1
ATOM 2744 O O . TYR A 1 352 ? -10.016 36.688 27.078 1 98.62 352 TYR A O 1
ATOM 2752 N N . LEU A 1 353 ? -8.164 37.406 28.141 1 98.19 353 LEU A N 1
ATOM 2753 C CA . LEU A 1 353 ? -8.812 37.562 29.438 1 98.19 353 LEU A CA 1
ATOM 2754 C C . LEU A 1 353 ? -9.922 38.594 29.344 1 98.19 353 LEU A C 1
ATOM 2756 O O . LEU A 1 353 ? -11 38.438 29.922 1 98.19 353 LEU A O 1
ATOM 2760 N N . ASP A 1 354 ? -9.68 39.656 28.656 1 96.94 354 ASP A N 1
ATOM 2761 C CA . ASP A 1 354 ? -10.648 40.75 28.547 1 96.94 354 ASP A CA 1
ATOM 2762 C C . ASP A 1 354 ? -11.922 40.25 27.844 1 96.94 354 ASP A C 1
ATOM 2764 O O . ASP A 1 354 ? -13.023 40.656 28.234 1 96.94 354 ASP A O 1
ATOM 2768 N N . VAL A 1 355 ? -11.742 39.469 26.812 1 97.69 355 VAL A N 1
ATOM 2769 C CA . VAL A 1 355 ? -12.867 39.062 25.984 1 97.69 355 VAL A CA 1
ATOM 2770 C C . VAL A 1 355 ? -13.609 37.906 26.672 1 97.69 355 VAL A C 1
ATOM 2772 O O . VAL A 1 355 ? -14.844 37.875 26.688 1 97.69 355 VAL A O 1
ATOM 2775 N N . THR A 1 356 ? -12.852 36.969 27.234 1 97.69 356 THR A N 1
ATOM 2776 C CA . THR A 1 356 ? -13.469 35.719 27.719 1 97.69 356 THR A CA 1
ATOM 2777 C C . THR A 1 356 ? -13.727 35.781 29.219 1 97.69 356 THR A C 1
ATOM 2779 O O . THR A 1 356 ? -14.484 34.969 29.75 1 97.69 356 THR A O 1
ATOM 2782 N N . LYS A 1 357 ? -13.016 36.625 29.891 1 97.5 357 LYS A N 1
ATOM 2783 C CA . LYS A 1 357 ? -13.07 36.781 31.344 1 97.5 357 LYS A CA 1
ATOM 2784 C C . LYS A 1 357 ? -12.438 35.562 32.031 1 97.5 357 LYS A C 1
ATOM 2786 O O . LYS A 1 357 ? -12.695 35.312 33.219 1 97.5 357 LYS A O 1
ATOM 2791 N N . GLU A 1 358 ? -11.648 34.812 31.312 1 97.81 358 GLU A N 1
ATOM 2792 C CA . GLU A 1 358 ? -10.867 33.688 31.828 1 97.81 358 GLU A CA 1
ATOM 2793 C C . GLU A 1 358 ? -9.422 33.781 31.344 1 97.81 358 GLU A C 1
ATOM 2795 O O . GLU A 1 358 ? -9.148 34.219 30.234 1 97.81 358 GLU A O 1
ATOM 2800 N N . LYS A 1 359 ? -8.539 33.281 32.188 1 97.5 359 LYS A N 1
ATOM 2801 C CA . LYS A 1 359 ? -7.145 33.188 31.75 1 97.5 359 LYS A CA 1
ATOM 2802 C C . LYS A 1 359 ? -6.961 32.125 30.672 1 97.5 359 LYS A C 1
ATOM 2804 O O . LYS A 1 359 ? -7.566 31.047 30.75 1 97.5 359 LYS A O 1
ATOM 2809 N N . PRO A 1 360 ? -6.176 32.438 29.734 1 97.75 360 PRO A N 1
ATOM 2810 C CA . PRO A 1 360 ? -5.941 31.391 28.719 1 97.75 360 PRO A CA 1
ATOM 2811 C C . PRO A 1 360 ? -5.102 30.234 29.25 1 97.75 360 PRO A C 1
ATOM 2813 O O . PRO A 1 360 ? -4.27 30.422 30.141 1 97.75 360 PRO A O 1
ATOM 2816 N N . ILE A 1 361 ? -5.336 29.047 28.766 1 97.75 361 ILE A N 1
ATOM 2817 C CA . ILE A 1 361 ? -4.449 27.906 28.969 1 97.75 361 ILE A CA 1
ATOM 2818 C C . ILE A 1 361 ? -3.26 28 28.016 1 97.75 361 ILE A C 1
ATOM 2820 O O . ILE A 1 361 ? -3.438 28.156 26.812 1 97.75 361 ILE A O 1
ATOM 2824 N N . VAL A 1 362 ? -2.049 27.984 28.531 1 97.88 362 VAL A N 1
ATOM 2825 C CA . VAL A 1 362 ? -0.82 28.047 27.734 1 97.88 362 VAL A CA 1
ATOM 2826 C C . VAL A 1 362 ? -0.173 26.656 27.703 1 97.88 362 VAL A C 1
ATOM 2828 O O . VAL A 1 362 ? 0.095 26.062 28.75 1 97.88 362 VAL A O 1
ATOM 2831 N N . GLU A 1 363 ? 0.044 26.078 26.562 1 97.44 363 GLU A N 1
ATOM 2832 C CA . GLU A 1 363 ? 0.654 24.766 26.359 1 97.44 363 GLU A CA 1
ATOM 2833 C C . GLU A 1 363 ? 1.572 24.781 25.141 1 97.44 363 GLU A C 1
ATOM 2835 O O . GLU A 1 363 ? 1.796 25.828 24.531 1 97.44 363 GLU A O 1
ATOM 2840 N N . ALA A 1 364 ? 2.225 23.672 24.922 1 96.5 364 ALA A N 1
ATOM 2841 C CA . ALA A 1 364 ? 3.023 23.469 23.719 1 96.5 364 ALA A CA 1
ATOM 2842 C C . ALA A 1 364 ? 2.285 22.594 22.703 1 96.5 364 ALA A C 1
ATOM 2844 O O . ALA A 1 364 ? 1.538 21.688 23.094 1 96.5 364 ALA A O 1
ATOM 2845 N N . SER A 1 365 ? 2.518 22.875 21.484 1 95.62 365 SER A N 1
ATOM 2846 C CA . SER A 1 365 ? 1.855 22.094 20.453 1 95.62 365 SER A CA 1
ATOM 2847 C C . SER A 1 365 ? 2.572 20.766 20.219 1 95.62 365 SER A C 1
ATOM 2849 O O . SER A 1 365 ? 3.795 20.734 20.062 1 95.62 365 SER A O 1
ATOM 2851 N N . PRO A 1 366 ? 1.872 19.672 20.125 1 94.69 366 PRO A N 1
ATOM 2852 C CA . PRO A 1 366 ? 2.471 18.391 19.75 1 94.69 366 PRO A CA 1
ATOM 2853 C C . PRO A 1 366 ? 2.541 18.188 18.234 1 94.69 366 PRO A C 1
ATOM 2855 O O . PRO A 1 366 ? 2.758 17.062 17.781 1 94.69 366 PRO A O 1
ATOM 2858 N N . TRP A 1 367 ? 2.256 19.172 17.469 1 95.25 367 TRP A N 1
ATOM 2859 C CA . TRP A 1 367 ? 2.314 19.125 16 1 95.25 367 TRP A CA 1
ATOM 2860 C C . TRP A 1 367 ? 3.055 20.344 15.461 1 95.25 367 TRP A C 1
ATOM 2862 O O . TRP A 1 367 ? 3.258 21.328 16.172 1 95.25 367 TRP A O 1
ATOM 2872 N N . GLY A 1 368 ? 3.521 20.156 14.273 1 95.25 368 GLY A N 1
ATOM 2873 C CA . GLY A 1 368 ? 4.23 21.234 13.617 1 95.25 368 GLY A CA 1
ATOM 2874 C C . GLY A 1 368 ? 3.307 22.188 12.875 1 95.25 368 GLY A C 1
ATOM 2875 O O . GLY A 1 368 ? 2.205 21.797 12.477 1 95.25 368 GLY A O 1
ATOM 2876 N N . THR A 1 369 ? 3.713 23.406 12.805 1 96.75 369 THR A N 1
ATOM 2877 C CA . THR A 1 369 ? 3.057 24.453 12.016 1 96.75 369 THR A CA 1
ATOM 2878 C C . THR A 1 369 ? 4.086 25.266 11.242 1 96.75 369 THR A C 1
ATOM 2880 O O . THR A 1 369 ? 5.281 24.969 11.281 1 96.75 369 THR A O 1
ATOM 2883 N N . ASP A 1 370 ? 3.602 26.25 10.547 1 98 370 ASP A N 1
ATOM 2884 C CA . ASP A 1 370 ? 4.504 27.156 9.836 1 98 370 ASP A CA 1
ATOM 2885 C C . ASP A 1 370 ? 5.27 28.047 10.805 1 98 370 ASP A C 1
ATOM 2887 O O . ASP A 1 370 ? 6.199 28.75 10.406 1 98 370 ASP A O 1
ATOM 2891 N N . GLY A 1 371 ? 4.895 28.016 12.039 1 97.81 371 GLY A N 1
ATOM 2892 C CA . GLY A 1 371 ? 5.484 28.906 13.031 1 97.81 371 GLY A CA 1
ATOM 2893 C C . GLY A 1 371 ? 6.988 28.75 13.156 1 97.81 371 GLY A C 1
ATOM 2894 O O . GLY A 1 371 ? 7.711 29.719 13.375 1 97.81 371 GLY A O 1
ATOM 2895 N N . GLY A 1 372 ? 7.449 27.547 12.992 1 96.81 372 GLY A N 1
ATOM 2896 C CA . GLY A 1 372 ? 8.875 27.281 13.078 1 96.81 372 GLY A CA 1
ATOM 2897 C C . GLY A 1 372 ? 9.688 28.016 12.031 1 96.81 372 GLY A C 1
ATOM 2898 O O . GLY A 1 372 ? 10.82 28.422 12.281 1 96.81 372 GLY A O 1
ATOM 2899 N N . LEU A 1 373 ? 9.133 28.188 10.875 1 97.5 373 LEU A N 1
ATOM 2900 C CA . LEU A 1 373 ? 9.805 28.922 9.812 1 97.5 373 LEU A CA 1
ATOM 2901 C C . LEU A 1 373 ? 9.984 30.391 10.188 1 97.5 373 LEU A C 1
ATOM 2903 O O . LEU A 1 373 ? 11.047 30.969 9.977 1 97.5 373 LEU A O 1
ATOM 2907 N N . PHE A 1 374 ? 8.969 30.969 10.797 1 98.38 374 PHE A N 1
ATOM 2908 C CA . PHE A 1 374 ? 9.031 32.375 11.172 1 98.38 374 PHE A CA 1
ATOM 2909 C C . PHE A 1 374 ? 10.023 32.594 12.312 1 98.38 374 PHE A C 1
ATOM 2911 O O . PHE A 1 374 ? 10.797 33.531 12.305 1 98.38 374 PHE A O 1
ATOM 2918 N N . THR A 1 375 ? 9.977 31.672 13.242 1 96.44 375 THR A N 1
ATOM 2919 C CA . THR A 1 375 ? 10.852 31.828 14.398 1 96.44 375 THR A CA 1
ATOM 2920 C C . THR A 1 375 ? 12.312 31.594 14 1 96.44 375 THR A C 1
ATOM 2922 O O . THR A 1 375 ? 13.195 32.344 14.414 1 96.44 375 THR A O 1
ATOM 2925 N N . ASN A 1 376 ? 12.57 30.625 13.156 1 94.69 376 ASN A N 1
ATOM 2926 C CA . ASN A 1 376 ? 13.938 30.172 12.938 1 94.69 376 ASN A CA 1
ATOM 2927 C C . ASN A 1 376 ? 14.539 30.797 11.688 1 94.69 376 ASN A C 1
ATOM 2929 O O . ASN A 1 376 ? 15.758 31 11.602 1 94.69 376 ASN A O 1
ATOM 2933 N N . VAL A 1 377 ? 13.734 31.031 10.703 1 95.5 377 VAL A N 1
ATOM 2934 C CA . VAL A 1 377 ? 14.25 31.531 9.438 1 95.5 377 VAL A CA 1
ATOM 2935 C C . VAL A 1 377 ? 14.133 33.062 9.398 1 95.5 377 VAL A C 1
ATOM 2937 O O . VAL A 1 377 ? 15.078 33.75 9.031 1 95.5 377 VAL A O 1
ATOM 2940 N N . ALA A 1 378 ? 13.016 33.594 9.875 1 97.31 378 ALA A N 1
ATOM 2941 C CA . ALA A 1 378 ? 12.766 35.031 9.789 1 97.31 378 ALA A CA 1
ATOM 2942 C C . ALA A 1 378 ? 13.078 35.719 11.109 1 97.31 378 ALA A C 1
ATOM 2944 O O . ALA A 1 378 ? 13.156 36.938 11.172 1 97.31 378 ALA A O 1
ATOM 2945 N N . ASN A 1 379 ? 13.312 34.938 12.18 1 97.25 379 ASN A N 1
ATOM 2946 C CA . ASN A 1 379 ? 13.578 35.469 13.516 1 97.25 379 ASN A CA 1
ATOM 2947 C C . ASN A 1 379 ? 12.453 36.406 13.992 1 97.25 379 ASN A C 1
ATOM 2949 O O . ASN A 1 379 ? 12.719 37.5 14.492 1 97.25 379 ASN A O 1
ATOM 2953 N N . ILE A 1 380 ? 11.266 36.031 13.805 1 98.38 380 ILE A N 1
ATOM 2954 C CA . ILE A 1 380 ? 10.102 36.781 14.258 1 98.38 380 ILE A CA 1
ATOM 2955 C C . ILE A 1 380 ? 9.383 36 15.359 1 98.38 380 ILE A C 1
ATOM 2957 O O . ILE A 1 380 ? 9.062 34.812 15.188 1 98.38 380 ILE A O 1
ATOM 2961 N N . PRO A 1 381 ? 9.141 36.594 16.547 1 98.44 381 PRO A N 1
ATOM 2962 C CA . PRO A 1 381 ? 8.359 35.906 17.562 1 98.44 381 PRO A CA 1
ATOM 2963 C C . PRO A 1 381 ? 6.988 35.469 17.047 1 98.44 381 PRO A C 1
ATOM 2965 O O . PRO A 1 381 ? 6.254 36.25 16.469 1 98.44 381 PRO A O 1
ATOM 2968 N N . THR A 1 382 ? 6.672 34.188 17.281 1 98.38 382 THR A N 1
ATOM 2969 C CA . THR A 1 382 ? 5.477 33.594 16.703 1 98.38 382 THR A CA 1
ATOM 2970 C C . THR A 1 382 ? 4.664 32.844 17.766 1 98.38 382 THR A C 1
ATOM 2972 O O . THR A 1 382 ? 5.219 32.094 18.578 1 98.38 382 THR A O 1
ATOM 2975 N N . VAL A 1 383 ? 3.375 33.094 17.797 1 98.62 383 VAL A N 1
ATOM 2976 C CA . VAL A 1 383 ? 2.447 32.406 18.688 1 98.62 383 VAL A CA 1
ATOM 2977 C C . VAL A 1 383 ? 1.352 31.734 17.859 1 98.62 383 VAL A C 1
ATOM 2979 O O . VAL A 1 383 ? 0.908 32.25 16.844 1 98.62 383 VAL A O 1
ATOM 2982 N N . VAL A 1 384 ? 0.985 30.531 18.297 1 98.5 384 VAL A N 1
ATOM 2983 C CA . VAL A 1 384 ? -0.11 29.781 17.688 1 98.5 384 VAL A CA 1
ATOM 2984 C C . VAL A 1 384 ? -1.342 29.844 18.594 1 98.5 384 VAL A C 1
ATOM 2986 O O . VAL A 1 384 ? -1.264 29.531 19.781 1 98.5 384 VAL A O 1
ATOM 2989 N N . PHE A 1 385 ? -2.439 30.344 18.062 1 98.69 385 PHE A N 1
ATOM 2990 C CA . PHE A 1 385 ? -3.699 30.5 18.781 1 98.69 385 PHE A CA 1
ATOM 2991 C C . PHE A 1 385 ? -4.871 30.547 17.812 1 98.69 385 PHE A C 1
ATOM 2993 O O . PHE A 1 385 ? -4.891 31.375 16.891 1 98.69 385 PHE A O 1
ATOM 3000 N N . GLY A 1 386 ? -5.867 29.656 18.031 1 98.44 386 GLY A N 1
ATOM 3001 C CA . GLY A 1 386 ? -7.023 29.703 17.156 1 98.44 386 GLY A CA 1
ATOM 3002 C C . GLY A 1 386 ? -8.219 28.938 17.688 1 98.44 386 GLY A C 1
ATOM 3003 O O . GLY A 1 386 ? -8.125 28.281 18.734 1 98.44 386 GLY A O 1
ATOM 3004 N N . PRO A 1 387 ? -9.273 29.047 17.031 1 98.56 387 PRO A N 1
ATOM 3005 C CA . PRO A 1 387 ? -10.562 28.578 17.547 1 98.56 387 PRO A CA 1
ATOM 3006 C C . PRO A 1 387 ? -10.828 27.109 17.219 1 98.56 387 PRO A C 1
ATOM 3008 O O . PRO A 1 387 ? -11.773 26.516 17.75 1 98.56 387 PRO A O 1
ATOM 3011 N N . GLY A 1 388 ? -10.078 26.5 16.391 1 97.5 388 GLY A N 1
ATOM 3012 C CA . GLY A 1 388 ? -10.398 25.172 15.93 1 97.5 388 GLY A CA 1
ATOM 3013 C C . GLY A 1 388 ? -10.289 24.109 17.016 1 97.5 388 GLY A C 1
ATOM 3014 O O . GLY A 1 388 ? -9.539 24.297 17.984 1 97.5 388 GLY A O 1
ATOM 3015 N N . VAL A 1 389 ? -10.992 23.016 16.797 1 97.25 389 VAL A N 1
ATOM 3016 C CA . VAL A 1 389 ? -11.016 21.875 17.703 1 97.25 389 VAL A CA 1
ATOM 3017 C C . VAL A 1 389 ? -9.898 20.891 17.328 1 97.25 389 VAL A C 1
ATOM 3019 O O . VAL A 1 389 ? -9.945 20.266 16.281 1 97.25 389 VAL A O 1
ATOM 3022 N N . THR A 1 390 ? -8.953 20.719 18.219 1 96 390 THR A N 1
ATOM 3023 C CA . THR A 1 390 ? -7.75 19.938 17.938 1 96 390 THR A CA 1
ATOM 3024 C C . THR A 1 390 ? -8.102 18.484 17.625 1 96 390 THR A C 1
ATOM 3026 O O . THR A 1 390 ? -7.559 17.906 16.688 1 96 390 THR A O 1
ATOM 3029 N N . GLU A 1 391 ? -9.055 17.938 18.297 1 95.44 391 GLU A N 1
ATOM 3030 C CA . GLU A 1 391 ? -9.375 16.5 18.25 1 95.44 391 GLU A CA 1
ATOM 3031 C C . GLU A 1 391 ? -9.984 16.109 16.906 1 95.44 391 GLU A C 1
ATOM 3033 O O . GLU A 1 391 ? -9.984 14.938 16.547 1 95.44 391 GLU A O 1
ATOM 3038 N N . VAL A 1 392 ? -10.492 17.078 16.188 1 96.75 392 VAL A N 1
ATOM 3039 C CA . VAL A 1 392 ? -11.203 16.719 14.961 1 96.75 392 VAL A CA 1
ATOM 3040 C C . VAL A 1 392 ? -10.414 17.188 13.75 1 96.75 392 VAL A C 1
ATOM 3042 O O . VAL A 1 392 ? -10.914 17.156 12.617 1 96.75 392 VAL A O 1
ATOM 3045 N N . ALA A 1 393 ? -9.172 17.672 14.016 1 96.81 393 ALA A N 1
ATOM 3046 C CA . ALA A 1 393 ? -8.281 17.938 12.883 1 96.81 393 ALA A CA 1
ATOM 3047 C C . ALA A 1 393 ? -7.926 16.625 12.164 1 96.81 393 ALA A C 1
ATOM 3049 O O . ALA A 1 393 ? -7.605 15.625 12.805 1 96.81 393 ALA A O 1
ATOM 3050 N N . HIS A 1 394 ? -7.934 16.609 10.82 1 96.38 394 HIS A N 1
ATOM 3051 C CA . HIS A 1 394 ? -7.672 15.438 9.992 1 96.38 394 HIS A CA 1
ATOM 3052 C C . HIS A 1 394 ? -8.672 14.32 10.273 1 96.38 394 HIS A C 1
ATOM 3054 O O . HIS A 1 394 ? -8.438 13.172 9.914 1 96.38 394 HIS A O 1
ATOM 3060 N N . TYR A 1 395 ? -9.758 14.609 10.891 1 96.06 395 TYR A N 1
ATOM 3061 C CA . TYR A 1 395 ? -10.75 13.664 11.383 1 96.06 395 TYR A CA 1
ATOM 3062 C C . TYR A 1 395 ? -12.023 13.719 10.539 1 96.06 395 TYR A C 1
ATOM 3064 O O . TYR A 1 395 ? -12.352 14.766 9.977 1 96.06 395 TYR A O 1
ATOM 3072 N N . PRO A 1 396 ? -12.664 12.578 10.383 1 96.25 396 PRO A N 1
ATOM 3073 C CA . PRO A 1 396 ? -13.992 12.703 9.781 1 96.25 396 PRO A CA 1
ATOM 3074 C C . PRO A 1 396 ? -14.938 13.562 10.617 1 96.25 396 PRO A C 1
ATOM 3076 O O . PRO A 1 396 ? -14.812 13.617 11.844 1 96.25 396 PRO A O 1
ATOM 3079 N N . ASN A 1 397 ? -15.844 14.203 9.93 1 97.44 397 ASN A N 1
ATOM 3080 C CA . ASN A 1 397 ? -16.797 15.086 10.586 1 97.44 397 ASN A CA 1
ATOM 3081 C C . ASN A 1 397 ? -16.109 16.25 11.289 1 97.44 397 ASN A C 1
ATOM 3083 O O . ASN A 1 397 ? -16.484 16.641 12.391 1 97.44 397 ASN A O 1
ATOM 3087 N N . GLU A 1 398 ? -15.062 16.641 10.68 1 98.38 398 GLU A N 1
ATOM 3088 C CA . GLU A 1 398 ? -14.375 17.844 11.133 1 98.38 398 GLU A CA 1
ATOM 3089 C C . GLU A 1 398 ? -15.352 19.016 11.266 1 98.38 398 GLU A C 1
ATOM 3091 O O . GLU A 1 398 ? -16.266 19.172 10.453 1 98.38 398 GLU A O 1
ATOM 3096 N N . TYR A 1 399 ? -15.164 19.844 12.336 1 98.69 399 TYR A N 1
ATOM 3097 C CA . TYR A 1 399 ? -16.047 20.969 12.539 1 98.69 399 TYR A CA 1
ATOM 3098 C C . TYR A 1 399 ? -15.359 22.078 13.32 1 98.69 399 TYR A C 1
ATOM 3100 O O . TYR A 1 399 ? -14.281 21.875 13.891 1 98.69 399 TYR A O 1
ATOM 3108 N N . ILE A 1 400 ? -15.906 23.219 13.273 1 98.81 400 ILE A N 1
ATOM 3109 C CA . ILE A 1 400 ? -15.539 24.328 14.141 1 98.81 400 ILE A CA 1
ATOM 3110 C C . ILE A 1 400 ? -16.797 24.906 14.805 1 98.81 400 ILE A C 1
ATOM 3112 O O . ILE A 1 400 ? -17.891 24.828 14.242 1 98.81 400 ILE A O 1
ATOM 3116 N N . GLU A 1 401 ? -16.656 25.359 15.984 1 98.88 401 GLU A N 1
ATOM 3117 C CA . GLU A 1 401 ? -17.766 26.031 16.672 1 98.88 401 GLU A CA 1
ATOM 3118 C C . GLU A 1 401 ? -17.844 27.5 16.297 1 98.88 401 GLU A C 1
ATOM 3120 O O . GLU A 1 401 ? -16.859 28.234 16.422 1 98.88 401 GLU A O 1
ATOM 3125 N N . ILE A 1 402 ? -18.984 27.938 15.891 1 98.88 402 ILE A N 1
ATOM 3126 C CA . ILE A 1 402 ? -19.172 29.312 15.438 1 98.88 402 ILE A CA 1
ATOM 3127 C C . ILE A 1 402 ? -18.859 30.281 16.578 1 98.88 402 ILE A C 1
ATOM 3129 O O . ILE A 1 402 ? -18.172 31.281 16.375 1 98.88 402 ILE A O 1
ATOM 3133 N N . LYS A 1 403 ? -19.281 29.953 17.734 1 98.69 403 LYS A N 1
ATOM 3134 C CA . LYS A 1 403 ? -19.062 30.812 18.891 1 98.69 403 LYS A CA 1
ATOM 3135 C C . LYS A 1 403 ? -17.562 31.016 19.141 1 98.69 403 LYS A C 1
ATOM 3137 O O . LYS A 1 403 ? -17.125 32.125 19.438 1 98.69 403 LYS A O 1
ATOM 3142 N N . LYS A 1 404 ? -16.828 29.953 19.016 1 98.81 404 LYS A N 1
ATOM 3143 C CA . LYS A 1 404 ? -15.383 30.047 19.234 1 98.81 404 LYS A CA 1
ATOM 3144 C C . LYS A 1 404 ? -14.711 30.844 18.125 1 98.81 404 LYS A C 1
ATOM 3146 O O . LYS A 1 404 ? -13.75 31.578 18.359 1 98.81 404 LYS A O 1
ATOM 3151 N N . MET A 1 405 ? -15.164 30.656 16.891 1 98.81 405 MET A N 1
ATOM 3152 C CA . MET A 1 405 ? -14.648 31.438 15.766 1 98.81 405 MET A CA 1
ATOM 3153 C C . MET A 1 405 ? -14.844 32.938 16 1 98.81 405 MET A C 1
ATOM 3155 O O . MET A 1 405 ? -13.922 33.719 15.797 1 98.81 405 MET A O 1
ATOM 3159 N N . ILE A 1 406 ? -16 33.312 16.547 1 98.88 406 ILE A N 1
ATOM 3160 C CA . ILE A 1 406 ? -16.344 34.688 16.797 1 98.88 406 ILE A CA 1
ATOM 3161 C C . ILE A 1 406 ? -15.531 35.219 17.969 1 98.88 406 ILE A C 1
ATOM 3163 O O . ILE A 1 406 ? -15.016 36.344 17.938 1 98.88 406 ILE A O 1
ATOM 3167 N N . GLN A 1 407 ? -15.422 34.406 18.953 1 98.81 407 GLN A N 1
ATOM 3168 C CA . GLN A 1 407 ? -14.617 34.781 20.109 1 98.81 407 GLN A CA 1
ATOM 3169 C C . GLN A 1 407 ? -13.164 35 19.719 1 98.81 407 GLN A C 1
ATOM 3171 O O . GLN A 1 407 ? -12.547 35.969 20.188 1 98.81 407 GLN A O 1
ATOM 3176 N N . ALA A 1 408 ? -12.664 34.125 18.953 1 98.88 408 ALA A N 1
ATOM 3177 C CA . ALA A 1 408 ? -11.289 34.281 18.469 1 98.88 408 ALA A CA 1
ATOM 3178 C C . ALA A 1 408 ? -11.125 35.594 17.688 1 98.88 408 ALA A C 1
ATOM 3180 O O . ALA A 1 408 ? -10.117 36.281 17.828 1 98.88 408 ALA A O 1
ATOM 3181 N N . ALA A 1 409 ? -12.078 35.906 16.844 1 98.94 409 ALA A N 1
ATOM 3182 C CA . ALA A 1 409 ? -12.031 37.156 16.078 1 98.94 409 ALA A CA 1
ATOM 3183 C C . ALA A 1 409 ? -11.961 38.344 17 1 98.94 409 ALA A C 1
ATOM 3185 O O . ALA A 1 409 ? -11.203 39.281 16.75 1 98.94 409 ALA A O 1
ATOM 3186 N N . LYS A 1 410 ? -12.719 38.344 18.062 1 98.88 410 LYS A N 1
ATOM 3187 C CA . LYS A 1 410 ? -12.719 39.469 19.031 1 98.88 410 LYS A CA 1
ATOM 3188 C C . LYS A 1 410 ? -11.359 39.594 19.719 1 98.88 410 LYS A C 1
ATOM 3190 O O . LYS A 1 410 ? -10.836 40.688 19.859 1 98.88 410 LYS A O 1
ATOM 3195 N N . ILE A 1 411 ? -10.844 38.469 20.094 1 98.88 411 ILE A N 1
ATOM 3196 C CA . ILE A 1 411 ? -9.555 38.469 20.766 1 98.88 411 ILE A CA 1
ATOM 3197 C C . ILE A 1 411 ? -8.469 38.969 19.828 1 98.88 411 ILE A C 1
ATOM 3199 O O . ILE A 1 411 ? -7.641 39.812 20.219 1 98.88 411 ILE A O 1
ATOM 3203 N N . VAL A 1 412 ? -8.492 38.5 18.609 1 98.94 412 VAL A N 1
ATOM 3204 C CA . VAL A 1 412 ? -7.508 38.938 17.609 1 98.94 412 VAL A CA 1
ATOM 3205 C C . VAL A 1 412 ? -7.652 40.438 17.344 1 98.94 412 VAL A C 1
ATOM 3207 O O . VAL A 1 412 ? -6.66 41.156 17.328 1 98.94 412 VAL A O 1
ATOM 3210 N N . ALA A 1 413 ? -8.875 40.906 17.172 1 98.81 413 ALA A N 1
ATOM 3211 C CA . ALA A 1 413 ? -9.102 42.312 16.922 1 98.81 413 ALA A CA 1
ATOM 3212 C C . ALA A 1 413 ? -8.562 43.188 18.062 1 98.81 413 ALA A C 1
ATOM 3214 O O . ALA A 1 413 ? -7.895 44.188 17.828 1 98.81 413 ALA A O 1
ATOM 3215 N N . SER A 1 414 ? -8.852 42.75 19.266 1 98.56 414 SER A N 1
ATOM 3216 C CA . SER A 1 414 ? -8.367 43.469 20.422 1 98.56 414 SER A CA 1
ATOM 3217 C C . SER A 1 414 ? -6.844 43.469 20.5 1 98.56 414 SER A C 1
ATOM 3219 O O . SER A 1 414 ? -6.223 44.469 20.875 1 98.56 414 SER A O 1
ATOM 3221 N N . THR A 1 415 ? -6.309 42.312 20.172 1 98.75 415 THR A N 1
ATOM 3222 C CA . THR A 1 415 ? -4.855 42.188 20.156 1 98.75 415 THR A CA 1
ATOM 3223 C C . THR A 1 415 ? -4.238 43.125 19.109 1 98.75 415 THR A C 1
ATOM 3225 O O . THR A 1 415 ? -3.209 43.75 19.375 1 98.75 415 THR A O 1
ATOM 3228 N N . LEU A 1 416 ? -4.855 43.188 17.953 1 98.56 416 LEU A N 1
ATOM 3229 C CA . LEU A 1 416 ? -4.375 44.062 16.906 1 98.56 416 LEU A CA 1
ATOM 3230 C C . LEU A 1 416 ? -4.418 45.531 17.375 1 98.56 416 LEU A C 1
ATOM 3232 O O . LEU A 1 416 ? -3.475 46.281 17.141 1 98.56 416 LEU A O 1
ATOM 3236 N N . VAL A 1 417 ? -5.457 45.906 18.031 1 98.06 417 VAL A N 1
ATOM 3237 C CA . VAL A 1 417 ? -5.637 47.281 18.516 1 98.06 417 VAL A CA 1
ATOM 3238 C C . VAL A 1 417 ? -4.527 47.625 19.516 1 98.06 417 VAL A C 1
ATOM 3240 O O . VAL A 1 417 ? -3.92 48.688 19.438 1 98.06 417 VAL A O 1
ATOM 3243 N N . ASP A 1 418 ? -4.262 46.719 20.391 1 97.94 418 ASP A N 1
ATOM 3244 C CA . ASP A 1 418 ? -3.293 46.969 21.453 1 97.94 418 ASP A CA 1
ATOM 3245 C C . ASP A 1 418 ? -1.863 46.844 20.938 1 97.94 418 ASP A C 1
ATOM 3247 O O . ASP A 1 418 ? -0.98 47.625 21.328 1 97.94 418 ASP A O 1
ATOM 3251 N N . TRP A 1 419 ? -1.575 45.844 20.109 1 97.94 419 TRP A N 1
ATOM 3252 C CA . TRP A 1 419 ? -0.228 45.562 19.625 1 97.94 419 TRP A CA 1
ATOM 3253 C C . TRP A 1 419 ? 0.204 46.594 18.578 1 97.94 419 TRP A C 1
ATOM 3255 O O . TRP A 1 419 ? 1.331 47.094 18.625 1 97.94 419 TRP A O 1
ATOM 3265 N N . CYS A 1 420 ? -0.706 46.906 17.656 1 97.88 420 CYS A N 1
ATOM 3266 C CA . CYS A 1 420 ? -0.396 47.812 16.562 1 97.88 420 CYS A CA 1
ATOM 3267 C C . CYS A 1 420 ? -0.654 49.25 16.984 1 97.88 420 CYS A C 1
ATOM 3269 O O . CYS A 1 420 ? -0.172 50.188 16.328 1 97.88 420 CYS A O 1
ATOM 3271 N N . LYS A 1 421 ? -1.443 49.469 18 1 96.25 421 LYS A N 1
ATOM 3272 C CA . LYS A 1 421 ? -1.775 50.781 18.531 1 96.25 421 LYS A CA 1
ATOM 3273 C C . LYS A 1 421 ? -2.703 51.562 17.594 1 96.25 421 LYS A C 1
ATOM 3275 O O . LYS A 1 421 ? -2.668 51.344 16.375 1 96.25 421 LYS A O 1
ATOM 3280 N N . VAL A 1 422 ? -3.441 52.344 18.219 1 94.38 422 VAL A N 1
ATOM 3281 C CA . VAL A 1 422 ? -4.387 53.156 17.469 1 94.38 422 VAL A CA 1
ATOM 3282 C C . VAL A 1 422 ? -3.777 54.531 17.203 1 94.38 422 VAL A C 1
ATOM 3284 O O . VAL A 1 422 ? -3.053 55.062 18.031 1 94.38 422 VAL A O 1
ATOM 3287 N N . GLU A 1 423 ? -4.059 54.969 16.094 1 90.19 423 GLU A N 1
ATOM 3288 C CA . GLU A 1 423 ? -3.6 56.312 15.75 1 90.19 423 GLU A CA 1
ATOM 3289 C C . GLU A 1 423 ? -4.254 57.375 16.641 1 90.19 423 GLU A C 1
ATOM 3291 O O . GLU A 1 423 ? -5.457 57.312 16.906 1 90.19 423 GLU A O 1
ATOM 3296 N N . MET B 1 1 ? 9.812 -54 -29.625 1 64.19 1 MET B N 1
ATOM 3297 C CA . MET B 1 1 ? 9.508 -52.938 -30.578 1 64.19 1 MET B CA 1
ATOM 3298 C C . MET B 1 1 ? 9.367 -51.594 -29.875 1 64.19 1 MET B C 1
ATOM 3300 O O . MET B 1 1 ? 10.016 -50.625 -30.25 1 64.19 1 MET B O 1
ATOM 3304 N N . THR B 1 2 ? 8.789 -51.75 -28.797 1 80.56 2 THR B N 1
ATOM 3305 C CA . THR B 1 2 ? 8.586 -50.5 -28.078 1 80.56 2 THR B CA 1
ATOM 3306 C C . THR B 1 2 ? 9.898 -50.031 -27.469 1 80.56 2 THR B C 1
ATOM 3308 O O . THR B 1 2 ? 10.188 -48.812 -27.469 1 80.56 2 THR B O 1
ATOM 3311 N N . LYS B 1 3 ? 10.703 -50.969 -27.078 1 86.31 3 LYS B N 1
ATOM 3312 C CA . LYS B 1 3 ? 11.984 -50.594 -26.484 1 86.31 3 LYS B CA 1
ATOM 3313 C C . LYS B 1 3 ? 12.898 -49.938 -27.516 1 86.31 3 LYS B C 1
ATOM 3315 O O . LYS B 1 3 ? 13.586 -48.969 -27.188 1 86.31 3 LYS B O 1
ATOM 3320 N N . GLN B 1 4 ? 12.914 -50.406 -28.688 1 87.88 4 GLN B N 1
ATOM 3321 C CA . GLN B 1 4 ? 13.742 -49.812 -29.734 1 87.88 4 GLN B CA 1
ATOM 3322 C C . GLN B 1 4 ? 13.266 -48.406 -30.078 1 87.88 4 GLN B C 1
ATOM 3324 O O . GLN B 1 4 ? 14.078 -47.5 -30.312 1 87.88 4 GLN B O 1
ATOM 3329 N N . PHE B 1 5 ? 11.953 -48.25 -30.188 1 91.38 5 PHE B N 1
ATOM 3330 C CA . PHE B 1 5 ? 11.391 -46.906 -30.438 1 91.38 5 PHE B CA 1
ATOM 3331 C C . PHE B 1 5 ? 11.867 -45.938 -29.375 1 91.38 5 PHE B C 1
ATOM 3333 O O . PHE B 1 5 ? 12.281 -44.812 -29.703 1 91.38 5 PHE B O 1
ATOM 3340 N N . LYS B 1 6 ? 11.906 -46.312 -28.125 1 96.31 6 LYS B N 1
ATOM 3341 C CA . LYS B 1 6 ? 12.273 -45.438 -27.016 1 96.31 6 LYS B CA 1
ATOM 3342 C C . LYS B 1 6 ? 13.75 -45.062 -27.094 1 96.31 6 LYS B C 1
ATOM 3344 O O . LYS B 1 6 ? 14.117 -43.906 -26.844 1 96.31 6 LYS B O 1
ATOM 3349 N N . GLU B 1 7 ? 14.531 -45.969 -27.453 1 96.44 7 GLU B N 1
ATOM 3350 C CA . GLU B 1 7 ? 15.961 -45.688 -27.562 1 96.44 7 GLU B CA 1
ATOM 3351 C C . GLU B 1 7 ? 16.234 -44.688 -28.672 1 96.44 7 GLU B C 1
ATOM 3353 O O . GLU B 1 7 ? 17.062 -43.781 -28.484 1 96.44 7 GLU B O 1
ATOM 3358 N N . ASN B 1 8 ? 15.555 -44.812 -29.812 1 97.44 8 ASN B N 1
ATOM 3359 C CA . ASN B 1 8 ? 15.688 -43.875 -30.906 1 97.44 8 ASN B CA 1
ATOM 3360 C C . ASN B 1 8 ? 15.211 -42.469 -30.484 1 97.44 8 ASN B C 1
ATOM 3362 O O . ASN B 1 8 ? 15.828 -41.469 -30.844 1 97.44 8 ASN B O 1
ATOM 3366 N N . ILE B 1 9 ? 14.203 -42.5 -29.797 1 98.12 9 ILE B N 1
ATOM 3367 C CA . ILE B 1 9 ? 13.625 -41.281 -29.312 1 98.12 9 ILE B CA 1
ATOM 3368 C C . ILE B 1 9 ? 14.602 -40.594 -28.359 1 98.12 9 ILE B C 1
ATOM 3370 O O . ILE B 1 9 ? 14.82 -39.375 -28.438 1 98.12 9 ILE B O 1
ATOM 3374 N N . TYR B 1 10 ? 15.203 -41.344 -27.422 1 98.31 10 TYR B N 1
ATOM 3375 C CA . TYR B 1 10 ? 16.172 -40.781 -26.469 1 98.31 10 TYR B CA 1
ATOM 3376 C C . TYR B 1 10 ? 17.359 -40.188 -27.203 1 98.31 10 TYR B C 1
ATOM 3378 O O . TYR B 1 10 ? 17.797 -39.094 -26.875 1 98.31 10 TYR B O 1
ATOM 3386 N N . GLU B 1 11 ? 17.797 -40.875 -28.188 1 98.31 11 GLU B N 1
ATOM 3387 C CA . GLU B 1 11 ? 18.938 -40.406 -28.969 1 98.31 11 GLU B CA 1
ATOM 3388 C C . GLU B 1 11 ? 18.594 -39.094 -29.703 1 98.31 11 GLU B C 1
ATOM 3390 O O . GLU B 1 11 ? 19.406 -38.188 -29.734 1 98.31 11 GLU B O 1
ATOM 3395 N N . TRP B 1 12 ? 17.484 -39.094 -30.297 1 98.69 12 TRP B N 1
ATOM 3396 C CA . TRP B 1 12 ? 17.062 -37.875 -31.016 1 98.69 12 TRP B CA 1
ATOM 3397 C C . TRP B 1 12 ? 16.984 -36.688 -30.062 1 98.69 12 TRP B C 1
ATOM 3399 O O . TRP B 1 12 ? 17.422 -35.594 -30.391 1 98.69 12 TRP B O 1
ATOM 3409 N N . ILE B 1 13 ? 16.406 -36.906 -28.891 1 98.75 13 ILE B N 1
ATOM 3410 C CA . ILE B 1 13 ? 16.234 -35.844 -27.891 1 98.75 13 ILE B CA 1
ATOM 3411 C C . ILE B 1 13 ? 17.609 -35.312 -27.469 1 98.75 13 ILE B C 1
ATOM 3413 O O . ILE B 1 13 ? 17.828 -34.094 -27.406 1 98.75 13 ILE B O 1
ATOM 3417 N N . ASP B 1 14 ? 18.5 -36.219 -27.234 1 98.62 14 ASP B N 1
ATOM 3418 C CA . ASP B 1 14 ? 19.844 -35.844 -26.844 1 98.62 14 ASP B CA 1
ATOM 3419 C C . ASP B 1 14 ? 20.516 -35 -27.938 1 98.62 14 ASP B C 1
ATOM 3421 O O . ASP B 1 14 ? 21.172 -34 -27.641 1 98.62 14 ASP B O 1
ATOM 3425 N N . LYS B 1 15 ? 20.344 -35.375 -29.125 1 98.44 15 LYS B N 1
ATOM 3426 C CA . LYS B 1 15 ? 20.969 -34.688 -30.25 1 98.44 15 LYS B CA 1
ATOM 3427 C C . LYS B 1 15 ? 20.344 -33.312 -30.484 1 98.44 15 LYS B C 1
ATOM 3429 O O . LYS B 1 15 ? 20.953 -32.438 -31.125 1 98.44 15 LYS B O 1
ATOM 3434 N N . ASN B 1 16 ? 19.156 -33.156 -30.016 1 98.62 16 ASN B N 1
ATOM 3435 C CA . ASN B 1 16 ? 18.453 -31.891 -30.266 1 98.62 16 ASN B CA 1
ATOM 3436 C C . ASN B 1 16 ? 18.25 -31.078 -28.984 1 98.62 16 ASN B C 1
ATOM 3438 O O . ASN B 1 16 ? 17.312 -30.297 -28.891 1 98.62 16 ASN B O 1
ATOM 3442 N N . GLU B 1 17 ? 19.094 -31.328 -28.031 1 98.56 17 GLU B N 1
ATOM 3443 C CA . GLU B 1 17 ? 19.094 -30.578 -26.766 1 98.56 17 GLU B CA 1
ATOM 3444 C C . GLU B 1 17 ? 19.188 -29.078 -27.031 1 98.56 17 GLU B C 1
ATOM 3446 O O . GLU B 1 17 ? 18.453 -28.297 -26.422 1 98.56 17 GLU B O 1
ATOM 3451 N N . GLN B 1 18 ? 20.016 -28.688 -27.938 1 98.5 18 GLN B N 1
ATOM 3452 C CA . GLN B 1 18 ? 20.234 -27.266 -28.203 1 98.5 18 GLN B CA 1
ATOM 3453 C C . GLN B 1 18 ? 18.969 -26.625 -28.781 1 98.5 18 GLN B C 1
ATOM 3455 O O . GLN B 1 18 ? 18.703 -25.438 -28.547 1 98.5 18 GLN B O 1
ATOM 3460 N N . LYS B 1 19 ? 18.266 -27.359 -29.547 1 98.12 19 LYS B N 1
ATOM 3461 C CA . LYS B 1 19 ? 17 -26.875 -30.078 1 98.12 19 LYS B CA 1
ATOM 3462 C C . LYS B 1 19 ? 16.031 -26.531 -28.953 1 98.12 19 LYS B C 1
ATOM 3464 O O . LYS B 1 19 ? 15.359 -25.484 -29 1 98.12 19 LYS B O 1
ATOM 3469 N N . ALA B 1 20 ? 15.992 -27.359 -27.969 1 98.5 20 ALA B N 1
ATOM 3470 C CA . ALA B 1 20 ? 15.141 -27.125 -26.812 1 98.5 20 ALA B CA 1
ATOM 3471 C C . ALA B 1 20 ? 15.594 -25.891 -26.047 1 98.5 20 ALA B C 1
ATOM 3473 O O . ALA B 1 20 ? 14.766 -25.078 -25.625 1 98.5 20 ALA B O 1
ATOM 3474 N N . VAL B 1 21 ? 16.875 -25.75 -25.891 1 98.88 21 VAL B N 1
ATOM 3475 C CA . VAL B 1 21 ? 17.438 -24.625 -25.172 1 98.88 21 VAL B CA 1
ATOM 3476 C C . VAL B 1 21 ? 17.094 -23.312 -25.891 1 98.88 21 VAL B C 1
ATOM 3478 O O . VAL B 1 21 ? 16.641 -22.359 -25.266 1 98.88 21 VAL B O 1
ATOM 3481 N N . LYS B 1 22 ? 17.219 -23.281 -27.156 1 98.81 22 LYS B N 1
ATOM 3482 C CA . LYS B 1 22 ? 16.938 -22.094 -27.953 1 98.81 22 LYS B CA 1
ATOM 3483 C C . LYS B 1 22 ? 15.469 -21.719 -27.891 1 98.81 22 LYS B C 1
ATOM 3485 O O . LYS B 1 22 ? 15.117 -20.547 -27.828 1 98.81 22 LYS B O 1
ATOM 3490 N N . LEU B 1 23 ? 14.672 -22.734 -27.969 1 98.81 23 LEU B N 1
ATOM 3491 C CA . LEU B 1 23 ? 13.242 -22.469 -27.875 1 98.81 23 LEU B CA 1
ATOM 3492 C C . LEU B 1 23 ? 12.883 -21.859 -26.516 1 98.81 23 LEU B C 1
ATOM 3494 O O . LEU B 1 23 ? 12.109 -20.906 -26.453 1 98.81 23 LEU B O 1
ATOM 3498 N N . LEU B 1 24 ? 13.438 -22.422 -25.453 1 98.88 24 LEU B N 1
ATOM 3499 C CA . LEU B 1 24 ? 13.156 -21.891 -24.125 1 98.88 24 LEU B CA 1
ATOM 3500 C C . LEU B 1 24 ? 13.664 -20.469 -23.984 1 98.88 24 LEU B C 1
ATOM 3502 O O . LEU B 1 24 ? 12.992 -19.609 -23.406 1 98.88 24 LEU B O 1
ATOM 3506 N N . GLN B 1 25 ? 14.828 -20.156 -24.516 1 98.88 25 GLN B N 1
ATOM 3507 C CA . GLN B 1 25 ? 15.359 -18.797 -24.5 1 98.88 25 GLN B CA 1
ATOM 3508 C C . GLN B 1 25 ? 14.398 -17.812 -25.156 1 98.88 25 GLN B C 1
ATOM 3510 O O . GLN B 1 25 ? 14.102 -16.75 -24.609 1 98.88 25 GLN B O 1
ATOM 3515 N N . ARG B 1 26 ? 13.906 -18.203 -26.297 1 98.81 26 ARG B N 1
ATOM 3516 C CA . ARG B 1 26 ? 12.977 -17.328 -27.031 1 98.81 26 ARG B CA 1
ATOM 3517 C C . ARG B 1 26 ? 11.711 -17.078 -26.219 1 98.81 26 ARG B C 1
ATOM 3519 O O . ARG B 1 26 ? 11.219 -15.953 -26.156 1 98.81 26 ARG B O 1
ATOM 3526 N N . LEU B 1 27 ? 11.242 -18.109 -25.609 1 98.88 27 LEU B N 1
ATOM 3527 C CA . LEU B 1 27 ? 10.023 -17.984 -24.828 1 98.88 27 LEU B CA 1
ATOM 3528 C C . LEU B 1 27 ? 10.258 -17.109 -23.609 1 98.88 27 LEU B C 1
ATOM 3530 O O . LEU B 1 27 ? 9.414 -16.281 -23.266 1 98.88 27 LEU B O 1
ATOM 3534 N N . VAL B 1 28 ? 11.398 -17.281 -22.953 1 98.75 28 VAL B N 1
ATOM 3535 C CA . VAL B 1 28 ? 11.734 -16.531 -21.734 1 98.75 28 VAL B CA 1
ATOM 3536 C C . VAL B 1 28 ? 11.914 -15.055 -22.062 1 98.75 28 VAL B C 1
ATOM 3538 O O . VAL B 1 28 ? 11.562 -14.188 -21.266 1 98.75 28 VAL B O 1
ATOM 3541 N N . GLN B 1 29 ? 12.398 -14.766 -23.188 1 98.69 29 GLN B N 1
ATOM 3542 C CA . GLN B 1 29 ? 12.68 -13.398 -23.594 1 98.69 29 GLN B CA 1
ATOM 3543 C C . GLN B 1 29 ? 11.391 -12.641 -23.906 1 98.69 29 GLN B C 1
ATOM 3545 O O . GLN B 1 29 ? 11.398 -11.406 -24 1 98.69 29 GLN B O 1
ATOM 3550 N N . GLU B 1 30 ? 10.305 -13.391 -24.062 1 98.31 30 GLU B N 1
ATOM 3551 C CA . GLU B 1 30 ? 8.984 -12.766 -24.125 1 98.31 30 GLU B CA 1
ATOM 3552 C C . GLU B 1 30 ? 8.359 -12.641 -22.75 1 98.31 30 GLU B C 1
ATOM 3554 O O . GLU B 1 30 ? 8.055 -13.656 -22.109 1 98.31 30 GLU B O 1
ATOM 3559 N N . LYS B 1 31 ? 8.219 -11.422 -22.266 1 97.25 31 LYS B N 1
ATOM 3560 C CA . LYS B 1 31 ? 7.625 -11.148 -20.969 1 97.25 31 LYS B CA 1
ATOM 3561 C C . LYS B 1 31 ? 6.121 -11.406 -20.984 1 97.25 31 LYS B C 1
ATOM 3563 O O . LYS B 1 31 ? 5.332 -10.484 -21.203 1 97.25 31 LYS B O 1
ATOM 3568 N N . SER B 1 32 ? 5.738 -12.609 -20.641 1 98.25 32 SER B N 1
ATOM 3569 C CA . SER B 1 32 ? 4.34 -13.016 -20.766 1 98.25 32 SER B CA 1
ATOM 3570 C C . SER B 1 32 ? 3.611 -12.875 -19.422 1 98.25 32 SER B C 1
ATOM 3572 O O . SER B 1 32 ? 2.924 -13.797 -18.984 1 98.25 32 SER B O 1
ATOM 3574 N N . VAL B 1 33 ? 3.732 -11.75 -18.766 1 97.44 33 VAL B N 1
ATOM 3575 C CA . VAL B 1 33 ? 2.945 -11.469 -17.562 1 97.44 33 VAL B CA 1
ATOM 3576 C C . VAL B 1 33 ? 1.469 -11.344 -17.938 1 97.44 33 VAL B C 1
ATOM 3578 O O . VAL B 1 33 ? 1.126 -11.25 -19.125 1 97.44 33 VAL B O 1
ATOM 3581 N N . GLN B 1 34 ? 0.648 -11.359 -16.953 1 96.19 34 GLN B N 1
ATOM 3582 C CA . GLN B 1 34 ? -0.795 -11.305 -17.156 1 96.19 34 GLN B CA 1
ATOM 3583 C C . GLN B 1 34 ? -1.168 -10.164 -18.109 1 96.19 34 GLN B C 1
ATOM 3585 O O . GLN B 1 34 ? -0.761 -9.023 -17.906 1 96.19 34 GLN B O 1
ATOM 3590 N N . GLY B 1 35 ? -1.859 -10.508 -19.141 1 96.25 35 GLY B N 1
ATOM 3591 C CA . GLY B 1 35 ? -2.316 -9.508 -20.094 1 96.25 35 GLY B CA 1
ATOM 3592 C C . GLY B 1 35 ? -1.351 -9.297 -21.25 1 96.25 35 GLY B C 1
ATOM 3593 O O . GLY B 1 35 ? -1.667 -8.594 -22.219 1 96.25 35 GLY B O 1
ATOM 3594 N N . SER B 1 36 ? -0.192 -9.938 -21.219 1 97.44 36 SER B N 1
ATOM 3595 C CA . SER B 1 36 ? 0.845 -9.742 -22.234 1 97.44 36 SER B CA 1
ATOM 3596 C C . SER B 1 36 ? 1.393 -11.078 -22.719 1 97.44 36 SER B C 1
ATOM 3598 O O . SER B 1 36 ? 2.605 -11.234 -22.875 1 97.44 36 SER B O 1
ATOM 3600 N N . GLU B 1 37 ? 0.521 -12.008 -22.969 1 98.31 37 GLU B N 1
ATOM 3601 C CA . GLU B 1 37 ? 0.976 -13.367 -23.266 1 98.31 37 GLU B CA 1
ATOM 3602 C C . GLU B 1 37 ? 1.046 -13.602 -24.766 1 98.31 37 GLU B C 1
ATOM 3604 O O . GLU B 1 37 ? 1.589 -14.617 -25.219 1 98.31 37 GLU B O 1
ATOM 3609 N N . SER B 1 38 ? 0.614 -12.648 -25.594 1 98.44 38 SER B N 1
ATOM 3610 C CA . SER B 1 38 ? 0.419 -12.867 -27.031 1 98.44 38 SER B CA 1
ATOM 3611 C C . SER B 1 38 ? 1.738 -13.188 -27.719 1 98.44 38 SER B C 1
ATOM 3613 O O . SER B 1 38 ? 1.795 -14.07 -28.594 1 98.44 38 SER B O 1
ATOM 3615 N N . ALA B 1 39 ? 2.76 -12.492 -27.375 1 98.5 39 ALA B N 1
ATOM 3616 C CA . ALA B 1 39 ? 4.035 -12.68 -28.062 1 98.5 39 ALA B CA 1
ATOM 3617 C C . ALA B 1 39 ? 4.617 -14.062 -27.781 1 98.5 39 ALA B C 1
ATOM 3619 O O . ALA B 1 39 ? 5.16 -14.711 -28.672 1 98.5 39 ALA B O 1
ATOM 3620 N N . ALA B 1 40 ? 4.551 -14.508 -26.578 1 98.75 40 ALA B N 1
ATOM 3621 C CA . ALA B 1 40 ? 5.02 -15.852 -26.234 1 98.75 40 ALA B CA 1
ATOM 3622 C C . ALA B 1 40 ? 4.188 -16.922 -26.938 1 98.75 40 ALA B C 1
ATOM 3624 O O . ALA B 1 40 ? 4.73 -17.906 -27.438 1 98.75 40 ALA B O 1
ATOM 3625 N N . GLN B 1 41 ? 2.922 -16.703 -26.984 1 98.88 41 GLN B N 1
ATOM 3626 C CA . GLN B 1 41 ? 2.035 -17.672 -27.641 1 98.88 41 GLN B CA 1
ATOM 3627 C C . GLN B 1 41 ? 2.307 -17.734 -29.141 1 98.88 41 GLN B C 1
ATOM 3629 O O . GLN B 1 41 ? 2.158 -18.797 -29.75 1 98.88 41 GLN B O 1
ATOM 3634 N N . ALA B 1 42 ? 2.676 -16.625 -29.703 1 98.81 42 ALA B N 1
ATOM 3635 C CA . ALA B 1 42 ? 3.029 -16.625 -31.125 1 98.81 42 ALA B CA 1
ATOM 3636 C C . ALA B 1 42 ? 4.184 -17.578 -31.391 1 98.81 42 ALA B C 1
ATOM 3638 O O . ALA B 1 42 ? 4.207 -18.25 -32.438 1 98.81 42 ALA B O 1
ATOM 3639 N N . ILE B 1 43 ? 5.113 -17.641 -30.547 1 98.88 43 ILE B N 1
ATOM 3640 C CA . ILE B 1 43 ? 6.23 -18.562 -30.672 1 98.88 43 ILE B CA 1
ATOM 3641 C C . ILE B 1 43 ? 5.723 -20 -30.609 1 98.88 43 ILE B C 1
ATOM 3643 O O . ILE B 1 43 ? 6.133 -20.844 -31.406 1 98.88 43 ILE B O 1
ATOM 3647 N N . VAL B 1 44 ? 4.836 -20.266 -29.672 1 98.88 44 VAL B N 1
ATOM 3648 C CA . VAL B 1 44 ? 4.262 -21.594 -29.516 1 98.88 44 VAL B CA 1
ATOM 3649 C C . VAL B 1 44 ? 3.545 -22 -30.797 1 98.88 44 VAL B C 1
ATOM 3651 O O . VAL B 1 44 ? 3.707 -23.125 -31.281 1 98.88 44 VAL B O 1
ATOM 3654 N N . VAL B 1 45 ? 2.771 -21.078 -31.328 1 98.81 45 VAL B N 1
ATOM 3655 C CA . VAL B 1 45 ? 2.029 -21.328 -32.562 1 98.81 45 VAL B CA 1
ATOM 3656 C C . VAL B 1 45 ? 3 -21.688 -33.688 1 98.81 45 VAL B C 1
ATOM 3658 O O . VAL B 1 45 ? 2.77 -22.625 -34.438 1 98.81 45 VAL B O 1
ATOM 3661 N N . GLU B 1 46 ? 4.004 -20.938 -33.781 1 98.75 46 GLU B N 1
ATOM 3662 C CA . GLU B 1 46 ? 5 -21.156 -34.812 1 98.75 46 GLU B CA 1
ATOM 3663 C C . GLU B 1 46 ? 5.598 -22.562 -34.719 1 98.75 46 GLU B C 1
ATOM 3665 O O . GLU B 1 46 ? 5.703 -23.266 -35.719 1 98.75 46 GLU B O 1
ATOM 3670 N N . VAL B 1 47 ? 5.965 -22.953 -33.531 1 98.62 47 VAL B N 1
ATOM 3671 C CA . VAL B 1 47 ? 6.57 -24.266 -33.312 1 98.62 47 VAL B CA 1
ATOM 3672 C C . VAL B 1 47 ? 5.578 -25.359 -33.688 1 98.62 47 VAL B C 1
ATOM 3674 O O . VAL B 1 47 ? 5.934 -26.312 -34.375 1 98.62 47 VAL B O 1
ATOM 3677 N N . CYS B 1 48 ? 4.359 -25.266 -33.219 1 98.62 48 CYS B N 1
ATOM 3678 C CA . CYS B 1 48 ? 3.344 -26.281 -33.469 1 98.62 48 CYS B CA 1
ATOM 3679 C C . CYS B 1 48 ? 3.004 -26.359 -34.969 1 98.62 48 CYS B C 1
ATOM 3681 O O . CYS B 1 48 ? 2.752 -27.453 -35.5 1 98.62 48 CYS B O 1
ATOM 3683 N N . ARG B 1 49 ? 3.004 -25.219 -35.594 1 98.19 49 ARG B N 1
ATOM 3684 C CA . ARG B 1 49 ? 2.77 -25.188 -37.031 1 98.19 49 ARG B CA 1
ATOM 3685 C C . ARG B 1 49 ? 3.881 -25.906 -37.781 1 98.19 49 ARG B C 1
ATOM 3687 O O . ARG B 1 49 ? 3.609 -26.672 -38.719 1 98.19 49 ARG B O 1
ATOM 3694 N N . GLU B 1 50 ? 5.039 -25.641 -37.438 1 97.94 50 GLU B N 1
ATOM 3695 C CA . GLU B 1 50 ? 6.191 -26.281 -38.062 1 97.94 50 GLU B CA 1
ATOM 3696 C C . GLU B 1 50 ? 6.129 -27.797 -37.906 1 97.94 50 GLU B C 1
ATOM 3698 O O . GLU B 1 50 ? 6.582 -28.547 -38.781 1 97.94 50 GLU B O 1
ATOM 3703 N N . LEU B 1 51 ? 5.512 -28.234 -36.812 1 97.19 51 LEU B N 1
ATOM 3704 C CA . LEU B 1 51 ? 5.414 -29.672 -36.531 1 97.19 51 LEU B CA 1
ATOM 3705 C C . LEU B 1 51 ? 4.203 -30.281 -37.219 1 97.19 51 LEU B C 1
ATOM 3707 O O . LEU B 1 51 ? 4.02 -31.5 -37.188 1 97.19 51 LEU B O 1
ATOM 3711 N N . GLY B 1 52 ? 3.359 -29.438 -37.781 1 97.25 52 GLY B N 1
ATOM 3712 C CA . GLY B 1 52 ? 2.219 -29.906 -38.562 1 97.25 52 GLY B CA 1
ATOM 3713 C C . GLY B 1 52 ? 1.042 -30.312 -37.688 1 97.25 52 GLY B C 1
ATOM 3714 O O . GLY B 1 52 ? 0.202 -31.125 -38.125 1 97.25 52 GLY B O 1
ATOM 3715 N N . PHE B 1 53 ? 0.959 -29.859 -36.5 1 97.94 53 PHE B N 1
ATOM 3716 C CA . PHE B 1 53 ? -0.158 -30.172 -35.625 1 97.94 53 PHE B CA 1
ATOM 3717 C C . PHE B 1 53 ? -1.403 -29.391 -36.031 1 97.94 53 PHE B C 1
ATOM 3719 O O . PHE B 1 53 ? -1.309 -28.391 -36.75 1 97.94 53 PHE B O 1
ATOM 3726 N N . GLN B 1 54 ? -2.555 -29.969 -35.719 1 97.94 54 GLN B N 1
ATOM 3727 C CA . GLN B 1 54 ? -3.787 -29.203 -35.812 1 97.94 54 GLN B CA 1
ATOM 3728 C C . GLN B 1 54 ? -3.887 -28.156 -34.688 1 97.94 54 GLN B C 1
ATOM 3730 O O . GLN B 1 54 ? -3.859 -28.516 -33.531 1 97.94 54 GLN B O 1
ATOM 3735 N N . ILE B 1 55 ? -4.039 -26.891 -35.156 1 98.56 55 ILE B N 1
ATOM 3736 C CA . ILE B 1 55 ? -3.889 -25.828 -34.156 1 98.56 55 ILE B CA 1
ATOM 3737 C C . ILE B 1 55 ? -5.211 -25.094 -34 1 98.56 55 ILE B C 1
ATOM 3739 O O . ILE B 1 55 ? -5.918 -24.844 -35 1 98.56 55 ILE B O 1
ATOM 3743 N N . ASP B 1 56 ? -5.59 -24.781 -32.844 1 98.69 56 ASP B N 1
ATOM 3744 C CA . ASP B 1 56 ? -6.68 -23.891 -32.438 1 98.69 56 ASP B CA 1
ATOM 3745 C C . ASP B 1 56 ? -6.168 -22.75 -31.578 1 98.69 56 ASP B C 1
ATOM 3747 O O . ASP B 1 56 ? -5.5 -22.969 -30.578 1 98.69 56 ASP B O 1
ATOM 3751 N N . ILE B 1 57 ? -6.375 -21.5 -32.062 1 98.62 57 ILE B N 1
ATOM 3752 C CA . ILE B 1 57 ? -5.945 -20.297 -31.359 1 98.62 57 ILE B CA 1
ATOM 3753 C C . ILE B 1 57 ? -7.148 -19.406 -31.094 1 98.62 57 ILE B C 1
ATOM 3755 O O . ILE B 1 57 ? -7.906 -19.078 -32 1 98.62 57 ILE B O 1
ATOM 3759 N N . TRP B 1 58 ? -7.371 -19.031 -29.781 1 98.56 58 TRP B N 1
ATOM 3760 C CA . TRP B 1 58 ? -8.484 -18.141 -29.484 1 98.56 58 TRP B CA 1
ATOM 3761 C C . TRP B 1 58 ? -8.258 -17.391 -28.172 1 98.56 58 TRP B C 1
ATOM 3763 O O . TRP B 1 58 ? -7.492 -17.844 -27.328 1 98.56 58 TRP B O 1
ATOM 3773 N N . GLU B 1 59 ? -8.812 -16.234 -28.062 1 98.19 59 GLU B N 1
ATOM 3774 C CA . GLU B 1 59 ? -8.938 -15.562 -26.766 1 98.19 59 GLU B CA 1
ATOM 3775 C C . GLU B 1 59 ? -10.156 -16.062 -26 1 98.19 59 GLU B C 1
ATOM 3777 O O . GLU B 1 59 ? -11.273 -16.047 -26.516 1 98.19 59 GLU B O 1
ATOM 3782 N N . PRO B 1 60 ? -9.945 -16.531 -24.797 1 98.06 60 PRO B N 1
ATOM 3783 C CA . PRO B 1 60 ? -11.102 -16.984 -24.031 1 98.06 60 PRO B CA 1
ATOM 3784 C C . PRO B 1 60 ? -12.195 -15.93 -23.922 1 98.06 60 PRO B C 1
ATOM 3786 O O . PRO B 1 60 ? -11.898 -14.734 -23.781 1 98.06 60 PRO B O 1
ATOM 3789 N N . ASN B 1 61 ? -13.445 -16.359 -24 1 96.69 61 ASN B N 1
ATOM 3790 C CA . ASN B 1 61 ? -14.602 -15.477 -23.906 1 96.69 61 ASN B CA 1
ATOM 3791 C C . ASN B 1 61 ? -15.039 -15.273 -22.453 1 96.69 61 ASN B C 1
ATOM 3793 O O . ASN B 1 61 ? -15.609 -16.172 -21.844 1 96.69 61 ASN B O 1
ATOM 3797 N N . PHE B 1 62 ? -14.852 -14.094 -22.031 1 96.62 62 PHE B N 1
ATOM 3798 C CA . PHE B 1 62 ? -15.148 -13.789 -20.641 1 96.62 62 PHE B CA 1
ATOM 3799 C C . PHE B 1 62 ? -16.609 -14.094 -20.312 1 96.62 62 PHE B C 1
ATOM 3801 O O . PHE B 1 62 ? -16.906 -14.664 -19.266 1 96.62 62 PHE B O 1
ATOM 3808 N N . LYS B 1 63 ? -17.609 -13.695 -21.125 1 95.75 63 LYS B N 1
ATOM 3809 C CA . LYS B 1 63 ? -19.047 -13.883 -20.891 1 95.75 63 LYS B CA 1
ATOM 3810 C C . LYS B 1 63 ? -19.391 -15.367 -20.781 1 95.75 63 LYS B C 1
ATOM 3812 O O . LYS B 1 63 ? -20.266 -15.742 -20 1 95.75 63 LYS B O 1
ATOM 3817 N N . GLU B 1 64 ? -18.703 -16.156 -21.5 1 96.56 64 GLU B N 1
ATOM 3818 C CA . GLU B 1 64 ? -18.906 -17.594 -21.422 1 96.56 64 GLU B CA 1
ATOM 3819 C C . GLU B 1 64 ? -18.328 -18.172 -20.125 1 96.56 64 GLU B C 1
ATOM 3821 O O . GLU B 1 64 ? -19 -18.969 -19.438 1 96.56 64 GLU B O 1
ATOM 3826 N N . LEU B 1 65 ? -17.156 -17.75 -19.812 1 97.38 65 LEU B N 1
ATOM 3827 C CA . LEU B 1 65 ? -16.484 -18.266 -18.625 1 97.38 65 LEU B CA 1
ATOM 3828 C C . LEU B 1 65 ? -17.234 -17.859 -17.359 1 97.38 65 LEU B C 1
ATOM 3830 O O . LEU B 1 65 ? -17.297 -18.641 -16.406 1 97.38 65 LEU B O 1
ATOM 3834 N N . GLU B 1 66 ? -17.766 -16.641 -17.344 1 95.75 66 GLU B N 1
ATOM 3835 C CA . GLU B 1 66 ? -18.406 -16.109 -16.156 1 95.75 66 GLU B CA 1
ATOM 3836 C C . GLU B 1 66 ? -19.625 -16.938 -15.773 1 95.75 66 GLU B C 1
ATOM 3838 O O . GLU B 1 66 ? -20.109 -16.859 -14.633 1 95.75 66 GLU B O 1
ATOM 3843 N N . GLN B 1 67 ? -20.172 -17.781 -16.688 1 96.56 67 GLN B N 1
ATOM 3844 C CA . GLN B 1 67 ? -21.344 -18.625 -16.438 1 96.56 67 GLN B CA 1
ATOM 3845 C C . GLN B 1 67 ? -20.953 -19.875 -15.648 1 96.56 67 GLN B C 1
ATOM 3847 O O . GLN B 1 67 ? -21.828 -20.562 -15.109 1 96.56 67 GLN B O 1
ATOM 3852 N N . ASN B 1 68 ? -19.703 -20.172 -15.617 1 95.62 68 ASN B N 1
ATOM 3853 C CA . ASN B 1 68 ? -19.234 -21.344 -14.883 1 95.62 68 ASN B CA 1
ATOM 3854 C C . ASN B 1 68 ? -18.984 -21.016 -13.414 1 95.62 68 ASN B C 1
ATOM 3856 O O . ASN B 1 68 ? -18.328 -20.016 -13.102 1 95.62 68 ASN B O 1
ATOM 3860 N N . GLU B 1 69 ? -19.406 -21.875 -12.516 1 94.38 69 GLU B N 1
ATOM 3861 C CA . GLU B 1 69 ? -19.344 -21.625 -11.078 1 94.38 69 GLU B CA 1
ATOM 3862 C C . GLU B 1 69 ? -17.891 -21.672 -10.578 1 94.38 69 GLU B C 1
ATOM 3864 O O . GLU B 1 69 ? -17.594 -21.141 -9.508 1 94.38 69 GLU B O 1
ATOM 3869 N N . ASN B 1 70 ? -17.047 -22.25 -11.352 1 92.75 70 ASN B N 1
ATOM 3870 C CA . ASN B 1 70 ? -15.664 -22.406 -10.922 1 92.75 70 ASN B CA 1
ATOM 3871 C C . ASN B 1 70 ? -14.781 -21.281 -11.469 1 92.75 70 ASN B C 1
ATOM 3873 O O . ASN B 1 70 ? -13.57 -21.281 -11.25 1 92.75 70 ASN B O 1
ATOM 3877 N N . PHE B 1 71 ? -15.453 -20.297 -12.102 1 94.81 71 PHE B N 1
ATOM 3878 C CA . PHE B 1 71 ? -14.711 -19.203 -12.703 1 94.81 71 PHE B CA 1
ATOM 3879 C C . PHE B 1 71 ? -14.633 -18.016 -11.75 1 94.81 71 PHE B C 1
ATOM 3881 O O . PHE B 1 71 ? -15.648 -17.562 -11.227 1 94.81 71 PHE B O 1
ATOM 3888 N N . ILE B 1 72 ? -13.398 -17.578 -11.531 1 94.12 72 ILE B N 1
ATOM 3889 C CA . ILE B 1 72 ? -13.109 -16.297 -10.898 1 94.12 72 ILE B CA 1
ATOM 3890 C C . ILE B 1 72 ? -11.898 -15.648 -11.562 1 94.12 72 ILE B C 1
ATOM 3892 O O . ILE B 1 72 ? -10.953 -16.344 -11.945 1 94.12 72 ILE B O 1
ATOM 3896 N N . SER B 1 73 ? -11.945 -14.289 -11.797 1 94.88 73 SER B N 1
ATOM 3897 C CA . SER B 1 73 ? -10.852 -13.586 -12.461 1 94.88 73 SER B CA 1
ATOM 3898 C C . SER B 1 73 ? -10.727 -12.148 -11.961 1 94.88 73 SER B C 1
ATOM 3900 O O . SER B 1 73 ? -11.719 -11.547 -11.547 1 94.88 73 SER B O 1
ATOM 3902 N N . ASN B 1 74 ? -9.539 -11.727 -11.93 1 93.94 74 ASN B N 1
ATOM 3903 C CA . ASN B 1 74 ? -9.32 -10.32 -11.617 1 93.94 74 ASN B CA 1
ATOM 3904 C C . ASN B 1 74 ? -9.32 -9.461 -12.875 1 93.94 74 ASN B C 1
ATOM 3906 O O . ASN B 1 74 ? -9.008 -8.266 -12.82 1 93.94 74 ASN B O 1
ATOM 3910 N N . ARG B 1 75 ? -9.555 -10.078 -14.047 1 95.06 75 ARG B N 1
ATOM 3911 C CA . ARG B 1 75 ? -9.695 -9.383 -15.328 1 95.06 75 ARG B CA 1
ATOM 3912 C C . ARG B 1 75 ? -11.141 -9.422 -15.812 1 95.06 75 ARG B C 1
ATOM 3914 O O . ARG B 1 75 ? -11.922 -10.273 -15.383 1 95.06 75 ARG B O 1
ATOM 3921 N N . LYS B 1 76 ? -11.492 -8.477 -16.797 1 94.88 76 LYS B N 1
ATOM 3922 C CA . LYS B 1 76 ? -12.844 -8.414 -17.344 1 94.88 76 LYS B CA 1
ATOM 3923 C C . LYS B 1 76 ? -12.859 -8.867 -18.797 1 94.88 76 LYS B C 1
ATOM 3925 O O . LYS B 1 76 ? -13.93 -9 -19.406 1 94.88 76 LYS B O 1
ATOM 3930 N N . ASP B 1 77 ? -11.719 -9.078 -19.281 1 96.19 77 ASP B N 1
ATOM 3931 C CA . ASP B 1 77 ? -11.547 -9.648 -20.625 1 96.19 77 ASP B CA 1
ATOM 3932 C C . ASP B 1 77 ? -10.172 -10.281 -20.781 1 96.19 77 ASP B C 1
ATOM 3934 O O . ASP B 1 77 ? -9.305 -10.125 -19.906 1 96.19 77 ASP B O 1
ATOM 3938 N N . PHE B 1 78 ? -9.977 -10.961 -21.859 1 97.69 78 PHE B N 1
ATOM 3939 C CA . PHE B 1 78 ? -8.711 -11.648 -22.078 1 97.69 78 PHE B CA 1
ATOM 3940 C C . PHE B 1 78 ? -8.102 -11.25 -23.422 1 97.69 78 PHE B C 1
ATOM 3942 O O . PHE B 1 78 ? -7.535 -12.094 -24.125 1 97.69 78 PHE B O 1
ATOM 3949 N N . MET B 1 79 ? -8.25 -9.953 -23.703 1 96.19 79 MET B N 1
ATOM 3950 C CA . MET B 1 79 ? -7.648 -9.422 -24.922 1 96.19 79 MET B CA 1
ATOM 3951 C C . MET B 1 79 ? -6.133 -9.57 -24.891 1 96.19 79 MET B C 1
ATOM 3953 O O . MET B 1 79 ? -5.504 -9.344 -23.859 1 96.19 79 MET B O 1
ATOM 3957 N N . ASN B 1 80 ? -5.523 -10 -25.984 1 95.06 80 ASN B N 1
ATOM 3958 C CA . ASN B 1 80 ? -4.082 -10.148 -26.172 1 95.06 80 ASN B CA 1
ATOM 3959 C C . ASN B 1 80 ? -3.541 -11.336 -25.375 1 95.06 80 ASN B C 1
ATOM 3961 O O . ASN B 1 80 ? -2.338 -11.414 -25.109 1 95.06 80 ASN B O 1
ATOM 3965 N N . SER B 1 81 ? -4.414 -12.148 -25 1 98 81 SER B N 1
ATOM 3966 C CA . SER B 1 81 ? -4.039 -13.344 -24.234 1 98 81 SER B CA 1
ATOM 3967 C C . SER B 1 81 ? -4.68 -14.594 -24.844 1 98 81 SER B C 1
ATOM 3969 O O . SER B 1 81 ? -5.543 -15.211 -24.203 1 98 81 SER B O 1
ATOM 3971 N N . PRO B 1 82 ? -4.215 -15.047 -25.953 1 98.62 82 PRO B N 1
ATOM 3972 C CA . PRO B 1 82 ? -4.832 -16.234 -26.562 1 98.62 82 PRO B CA 1
ATOM 3973 C C . PRO B 1 82 ? -4.348 -17.531 -25.938 1 98.62 82 PRO B C 1
ATOM 3975 O O . PRO B 1 82 ? -3.199 -17.625 -25.484 1 98.62 82 PRO B O 1
ATOM 3978 N N . ASN B 1 83 ? -5.266 -18.5 -25.906 1 98.81 83 ASN B N 1
ATOM 3979 C CA . ASN B 1 83 ? -4.879 -19.906 -25.734 1 98.81 83 ASN B CA 1
ATOM 3980 C C . ASN B 1 83 ? -4.418 -20.531 -27.047 1 98.81 83 ASN B C 1
ATOM 3982 O O . ASN B 1 83 ? -4.828 -20.078 -28.125 1 98.81 83 ASN B O 1
ATOM 3986 N N . VAL B 1 84 ? -3.537 -21.484 -26.953 1 98.94 84 VAL B N 1
ATOM 3987 C CA . VAL B 1 84 ? -3.115 -22.281 -28.094 1 98.94 84 VAL B CA 1
ATOM 3988 C C . VAL B 1 84 ? -3.281 -23.766 -27.781 1 98.94 84 VAL B C 1
ATOM 3990 O O . VAL B 1 84 ? -2.764 -24.25 -26.766 1 98.94 84 VAL B O 1
ATOM 3993 N N . VAL B 1 85 ? -4.047 -24.453 -28.578 1 98.88 85 VAL B N 1
ATOM 3994 C CA . VAL B 1 85 ? -4.156 -25.906 -28.484 1 98.88 85 VAL B CA 1
ATOM 3995 C C . VAL B 1 85 ? -3.652 -26.531 -29.781 1 98.88 85 VAL B C 1
ATOM 3997 O O . VAL B 1 85 ? -3.98 -26.062 -30.875 1 98.88 85 VAL B O 1
ATOM 4000 N N . ALA B 1 86 ? -2.805 -27.5 -29.688 1 98.88 86 ALA B N 1
ATOM 4001 C CA . ALA B 1 86 ? -2.264 -28.234 -30.828 1 98.88 86 ALA B CA 1
ATOM 4002 C C . ALA B 1 86 ? -2.459 -29.75 -30.641 1 98.88 86 ALA B C 1
ATOM 4004 O O . ALA B 1 86 ? -2.186 -30.281 -29.562 1 98.88 86 ALA B O 1
ATOM 4005 N N . VAL B 1 87 ? -2.908 -30.422 -31.672 1 98.5 87 VAL B N 1
ATOM 4006 C CA . VAL B 1 87 ? -3.24 -31.828 -31.547 1 98.5 87 VAL B CA 1
ATOM 4007 C C . VAL B 1 87 ? -2.352 -32.656 -32.5 1 98.5 87 VAL B C 1
ATOM 4009 O O . VAL B 1 87 ? -2.32 -32.406 -33.688 1 98.5 87 VAL B O 1
ATOM 4012 N N . MET B 1 88 ? -1.588 -33.5 -31.906 1 98 88 MET B N 1
ATOM 4013 C CA . MET B 1 88 ? -0.975 -34.594 -32.656 1 98 88 MET B CA 1
ATOM 4014 C C . MET B 1 88 ? -1.927 -35.781 -32.75 1 98 88 MET B C 1
ATOM 4016 O O . MET B 1 88 ? -2.049 -36.562 -31.797 1 98 88 MET B O 1
ATOM 4020 N N . LYS B 1 89 ? -2.498 -35.906 -33.938 1 96.5 89 LYS B N 1
ATOM 4021 C CA . LYS B 1 89 ? -3.562 -36.906 -34.125 1 96.5 89 LYS B CA 1
ATOM 4022 C C . LYS B 1 89 ? -3.002 -38.312 -34.156 1 96.5 89 LYS B C 1
ATOM 4024 O O . LYS B 1 89 ? -1.998 -38.594 -34.812 1 96.5 89 LYS B O 1
ATOM 4029 N N . GLY B 1 90 ? -3.676 -39.156 -33.312 1 95.62 90 GLY B N 1
ATOM 4030 C CA . GLY B 1 90 ? -3.369 -40.594 -33.375 1 95.62 90 GLY B CA 1
ATOM 4031 C C . GLY B 1 90 ? -4.145 -41.312 -34.469 1 95.62 90 GLY B C 1
ATOM 4032 O O . GLY B 1 90 ? -4.945 -40.719 -35.188 1 95.62 90 GLY B O 1
ATOM 4033 N N . SER B 1 91 ? -3.877 -42.594 -34.5 1 92.19 91 SER B N 1
ATOM 4034 C CA . SER B 1 91 ? -4.559 -43.406 -35.531 1 92.19 91 SER B CA 1
ATOM 4035 C C . SER B 1 91 ? -5.957 -43.812 -35.062 1 92.19 91 SER B C 1
ATOM 4037 O O . SER B 1 91 ? -6.781 -44.25 -35.875 1 92.19 91 SER B O 1
ATOM 4039 N N . GLY B 1 92 ? -6.359 -43.594 -33.812 1 84.5 92 GLY B N 1
ATOM 4040 C CA . GLY B 1 92 ? -7.711 -43.75 -33.312 1 84.5 92 GLY B CA 1
ATOM 4041 C C . GLY B 1 92 ? -7.98 -45.094 -32.688 1 84.5 92 GLY B C 1
ATOM 4042 O O . GLY B 1 92 ? -8.953 -45.281 -31.969 1 84.5 92 GLY B O 1
ATOM 4043 N N . SER B 1 93 ? -7.207 -46.125 -32.875 1 82.5 93 SER B N 1
ATOM 4044 C CA . SER B 1 93 ? -7.648 -47.469 -32.469 1 82.5 93 SER B CA 1
ATOM 4045 C C . SER B 1 93 ? -6.797 -48 -31.328 1 82.5 93 SER B C 1
ATOM 4047 O O . SER B 1 93 ? -5.598 -48.25 -31.516 1 82.5 93 SER B O 1
ATOM 4049 N N . GLY B 1 94 ? -7.496 -48.094 -30.109 1 87.62 94 GLY B N 1
ATOM 4050 C CA . GLY B 1 94 ? -6.938 -48.938 -29.062 1 87.62 94 GLY B CA 1
ATOM 4051 C C . GLY B 1 94 ? -5.961 -48.219 -28.156 1 87.62 94 GLY B C 1
ATOM 4052 O O . GLY B 1 94 ? -5.418 -48.781 -27.219 1 87.62 94 GLY B O 1
ATOM 4053 N N . GLY B 1 95 ? -5.625 -46.938 -28.375 1 92.88 95 GLY B N 1
ATOM 4054 C CA . GLY B 1 95 ? -4.734 -46.188 -27.5 1 92.88 95 GLY B CA 1
ATOM 4055 C C . GLY B 1 95 ? -5.445 -45.125 -26.703 1 92.88 95 GLY B C 1
ATOM 4056 O O . GLY B 1 95 ? -6.523 -44.656 -27.094 1 92.88 95 GLY B O 1
ATOM 4057 N N . ASN B 1 96 ? -4.918 -44.844 -25.547 1 97.56 96 ASN B N 1
ATOM 4058 C CA . ASN B 1 96 ? -5.465 -43.75 -24.719 1 97.56 96 ASN B CA 1
ATOM 4059 C C . ASN B 1 96 ? -5.016 -42.375 -25.219 1 97.56 96 ASN B C 1
ATOM 4061 O O . ASN B 1 96 ? -3.895 -42.25 -25.703 1 97.56 96 ASN B O 1
ATOM 4065 N N . SER B 1 97 ? -5.832 -41.406 -25.141 1 98.38 97 SER B N 1
ATOM 4066 C CA . SER B 1 97 ? -5.477 -40 -25.422 1 98.38 97 SER B CA 1
ATOM 4067 C C . SER B 1 97 ? -4.941 -39.312 -24.172 1 98.38 97 SER B C 1
ATOM 4069 O O . SER B 1 97 ? -5.125 -39.781 -23.047 1 98.38 97 SER B O 1
ATOM 4071 N N . ILE B 1 98 ? -4.246 -38.219 -24.438 1 98.75 98 ILE B N 1
ATOM 4072 C CA . ILE B 1 98 ? -3.68 -37.5 -23.312 1 98.75 98 ILE B CA 1
ATOM 4073 C C . ILE B 1 98 ? -3.66 -36 -23.625 1 98.75 98 ILE B C 1
ATOM 4075 O O . ILE B 1 98 ? -3.445 -35.594 -24.766 1 98.75 98 ILE B O 1
ATOM 4079 N N . ILE B 1 99 ? -3.961 -35.156 -22.594 1 98.94 99 ILE B N 1
ATOM 4080 C CA . ILE B 1 99 ? -3.752 -33.719 -22.641 1 98.94 99 ILE B CA 1
ATOM 4081 C C . ILE B 1 99 ? -2.443 -33.375 -21.938 1 98.94 99 ILE B C 1
ATOM 4083 O O . ILE B 1 99 ? -2.199 -33.812 -20.812 1 98.94 99 ILE B O 1
ATOM 4087 N N . LEU B 1 100 ? -1.556 -32.719 -22.625 1 98.94 100 LEU B N 1
ATOM 4088 C CA . LEU B 1 100 ? -0.381 -32.062 -22.062 1 98.94 100 LEU B CA 1
ATOM 4089 C C . LEU B 1 100 ? -0.635 -30.562 -21.875 1 98.94 100 LEU B C 1
ATOM 4091 O O . LEU B 1 100 ? -0.545 -29.781 -22.828 1 98.94 100 LEU B O 1
ATOM 4095 N N . ASN B 1 101 ? -0.91 -30.172 -20.578 1 98.88 101 ASN B N 1
ATOM 4096 C CA . ASN B 1 101 ? -1.345 -28.812 -20.281 1 98.88 101 ASN B CA 1
ATOM 4097 C C . ASN B 1 101 ? -0.234 -28 -19.609 1 98.88 101 ASN B C 1
ATOM 4099 O O . ASN B 1 101 ? 0.338 -28.438 -18.609 1 98.88 101 ASN B O 1
ATOM 4103 N N . GLY B 1 102 ? 0.15 -26.906 -20.141 1 98.69 102 GLY B N 1
ATOM 4104 C CA . GLY B 1 102 ? 1.146 -26.016 -19.578 1 98.69 102 GLY B CA 1
ATOM 4105 C C . GLY B 1 102 ? 0.789 -24.547 -19.734 1 98.69 102 GLY B C 1
ATOM 4106 O O . GLY B 1 102 ? 0.281 -24.125 -20.766 1 98.69 102 GLY B O 1
ATOM 4107 N N . HIS B 1 103 ? 0.989 -23.734 -18.688 1 98.81 103 HIS B N 1
ATOM 4108 C CA . HIS B 1 103 ? 0.651 -22.328 -18.797 1 98.81 103 HIS B CA 1
ATOM 4109 C C . HIS B 1 103 ? 1.838 -21.516 -19.297 1 98.81 103 HIS B C 1
ATOM 4111 O O . HIS B 1 103 ? 2.992 -21.875 -19.062 1 98.81 103 HIS B O 1
ATOM 4117 N N . ILE B 1 104 ? 1.486 -20.422 -20 1 98.88 104 ILE B N 1
ATOM 4118 C CA . ILE B 1 104 ? 2.488 -19.578 -20.656 1 98.88 104 ILE B CA 1
ATOM 4119 C C . ILE B 1 104 ? 2.732 -18.328 -19.828 1 98.88 104 ILE B C 1
ATOM 4121 O O . ILE B 1 104 ? 3.756 -17.656 -19.984 1 98.88 104 ILE B O 1
ATOM 4125 N N . ASP B 1 105 ? 1.737 -17.938 -18.969 1 98.44 105 ASP B N 1
ATOM 4126 C CA . ASP B 1 105 ? 1.833 -16.719 -18.172 1 98.44 105 ASP B CA 1
ATOM 4127 C C . ASP B 1 105 ? 2.828 -16.875 -17.031 1 98.44 105 ASP B C 1
ATOM 4129 O O . ASP B 1 105 ? 3.012 -17.984 -16.516 1 98.44 105 ASP B O 1
ATOM 4133 N N . VAL B 1 106 ? 3.486 -15.773 -16.688 1 98.31 106 VAL B N 1
ATOM 4134 C CA . VAL B 1 106 ? 4.41 -15.742 -15.562 1 98.31 106 VAL B CA 1
ATOM 4135 C C . VAL B 1 106 ? 4.008 -14.633 -14.594 1 98.31 106 VAL B C 1
ATOM 4137 O O . VAL B 1 106 ? 3.199 -13.773 -14.93 1 98.31 106 VAL B O 1
ATOM 4140 N N . VAL B 1 107 ? 4.488 -14.703 -13.359 1 97.69 107 VAL B N 1
ATOM 4141 C CA . VAL B 1 107 ? 4.215 -13.68 -12.352 1 97.69 107 VAL B CA 1
ATOM 4142 C C . VAL B 1 107 ? 5.219 -12.539 -12.492 1 97.69 107 VAL B C 1
ATOM 4144 O O . VAL B 1 107 ? 6.246 -12.68 -13.156 1 97.69 107 VAL B O 1
ATOM 4147 N N . PRO B 1 108 ? 4.957 -11.375 -11.898 1 96.38 108 PRO B N 1
ATOM 4148 C CA . PRO B 1 108 ? 5.902 -10.266 -11.961 1 96.38 108 PRO B CA 1
ATOM 4149 C C . PRO B 1 108 ? 7.281 -10.633 -11.414 1 96.38 108 PRO B C 1
ATOM 4151 O O . PRO B 1 108 ? 7.398 -11.5 -10.555 1 96.38 108 PRO B O 1
ATOM 4154 N N . GLU B 1 109 ? 8.273 -9.938 -11.953 1 96.5 109 GLU B N 1
ATOM 4155 C CA . GLU B 1 109 ? 9.656 -10.297 -11.656 1 96.5 109 GLU B CA 1
ATOM 4156 C C . GLU B 1 109 ? 10.086 -9.75 -10.297 1 96.5 109 GLU B C 1
ATOM 4158 O O . GLU B 1 109 ? 11.117 -10.156 -9.758 1 96.5 109 GLU B O 1
ATOM 4163 N N . GLY B 1 110 ? 9.289 -8.836 -9.711 1 94.31 110 GLY B N 1
ATOM 4164 C CA . GLY B 1 110 ? 9.695 -8.25 -8.445 1 94.31 110 GLY 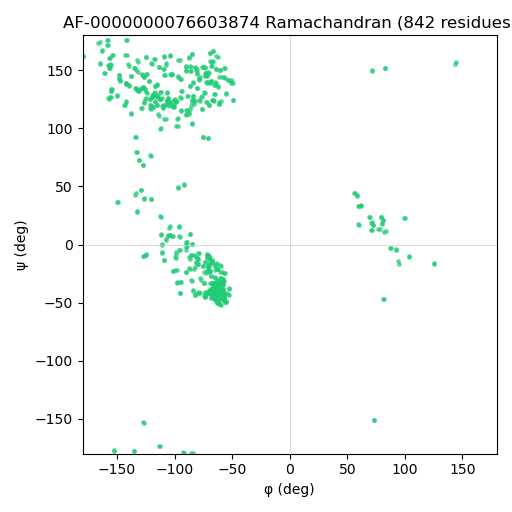B CA 1
ATOM 4165 C C . GLY B 1 110 ? 10.836 -7.258 -8.586 1 94.31 110 GLY B C 1
ATOM 4166 O O . GLY B 1 110 ? 10.977 -6.605 -9.625 1 94.31 110 GLY B O 1
ATOM 4167 N N . GLU B 1 111 ? 11.648 -7.152 -7.477 1 94.56 111 GLU B N 1
ATOM 4168 C CA . GLU B 1 111 ? 12.75 -6.191 -7.453 1 94.56 111 GLU B CA 1
ATOM 4169 C C . GLU B 1 111 ? 13.867 -6.605 -8.398 1 94.56 111 GLU B C 1
ATOM 4171 O O . GLU B 1 111 ? 14.586 -7.57 -8.133 1 94.56 111 GLU B O 1
ATOM 4176 N N . GLU B 1 112 ? 14.133 -5.758 -9.328 1 94.62 112 GLU B N 1
ATOM 4177 C CA . GLU B 1 112 ? 15.117 -6.078 -10.359 1 94.62 112 GLU B CA 1
ATOM 4178 C C . GLU B 1 112 ? 16.531 -6.148 -9.773 1 94.62 112 GLU B C 1
ATOM 4180 O O . GLU B 1 112 ? 17.359 -6.93 -10.242 1 94.62 112 GLU B O 1
ATOM 4185 N N . ASN B 1 113 ? 16.734 -5.434 -8.719 1 94.06 113 ASN B N 1
ATOM 4186 C CA . ASN B 1 113 ? 18.078 -5.367 -8.141 1 94.06 113 ASN B CA 1
ATOM 4187 C C . ASN B 1 113 ? 18.453 -6.68 -7.461 1 94.06 113 ASN B C 1
ATOM 4189 O O . ASN B 1 113 ? 19.625 -6.891 -7.129 1 94.06 113 ASN B O 1
ATOM 4193 N N . GLN B 1 114 ? 17.484 -7.547 -7.297 1 95.5 114 GLN B N 1
ATOM 4194 C CA . GLN B 1 114 ? 17.781 -8.836 -6.68 1 95.5 114 GLN B CA 1
ATOM 4195 C C . GLN B 1 114 ? 18.156 -9.875 -7.734 1 95.5 114 GLN B C 1
ATOM 4197 O O . GLN B 1 114 ? 18.531 -11 -7.398 1 95.5 114 GLN B O 1
ATOM 4202 N N . TRP B 1 115 ? 18.125 -9.531 -9.039 1 97.19 115 TRP B N 1
ATOM 4203 C CA . TRP B 1 115 ? 18.484 -10.422 -10.133 1 97.19 115 TRP B CA 1
ATOM 4204 C C . TRP B 1 115 ? 19.938 -10.242 -10.539 1 97.19 115 TRP B C 1
ATOM 4206 O O . TRP B 1 115 ? 20.422 -9.109 -10.664 1 97.19 115 TRP B O 1
ATOM 4216 N N . ASN B 1 116 ? 20.609 -11.336 -10.664 1 97.38 116 ASN B N 1
ATOM 4217 C CA . ASN B 1 116 ? 21.984 -11.281 -11.164 1 97.38 116 ASN B CA 1
ATOM 4218 C C . ASN B 1 116 ? 22.016 -11 -12.664 1 97.38 116 ASN B C 1
ATOM 4220 O O . ASN B 1 116 ? 22.922 -10.32 -13.148 1 97.38 116 ASN B O 1
ATOM 4224 N N . GLU B 1 117 ? 21.078 -11.688 -13.367 1 95.94 117 GLU B N 1
ATOM 4225 C CA . GLU B 1 117 ? 20.812 -11.414 -14.781 1 95.94 117 GLU B CA 1
ATOM 4226 C C . GLU B 1 117 ? 19.406 -10.836 -14.969 1 95.94 117 GLU B C 1
ATOM 4228 O O . GLU B 1 117 ? 18.531 -11.031 -14.133 1 95.94 117 GLU B O 1
ATOM 4233 N N . ALA B 1 118 ? 19.297 -10.062 -16.047 1 97.56 118 ALA B N 1
ATOM 4234 C CA . ALA B 1 118 ? 17.969 -9.516 -16.312 1 97.56 118 ALA B CA 1
ATOM 4235 C C . ALA B 1 118 ? 16.906 -10.609 -16.266 1 97.56 118 ALA B C 1
ATOM 4237 O O . ALA B 1 118 ? 17.125 -11.719 -16.75 1 97.56 118 ALA B O 1
ATOM 4238 N N . PRO B 1 119 ? 15.781 -10.32 -15.688 1 98.25 119 PRO B N 1
ATOM 4239 C CA . PRO B 1 119 ? 14.758 -11.344 -15.453 1 98.25 119 PRO B CA 1
ATOM 4240 C C . PRO B 1 119 ? 14.32 -12.039 -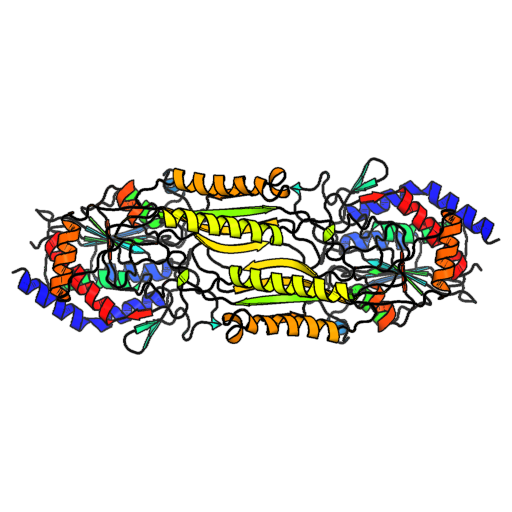16.734 1 98.25 119 PRO B C 1
ATOM 4242 O O . PRO B 1 119 ? 13.883 -13.195 -16.703 1 98.25 119 PRO B O 1
ATOM 4245 N N . TYR B 1 120 ? 14.477 -11.391 -17.891 1 98.5 120 TYR B N 1
ATOM 4246 C CA . TYR B 1 120 ? 14.008 -11.977 -19.141 1 98.5 120 TYR B CA 1
ATOM 4247 C C . TYR B 1 120 ? 15.156 -12.148 -20.125 1 98.5 120 TYR B C 1
ATOM 4249 O O . TYR B 1 120 ? 14.969 -12.008 -21.344 1 98.5 120 TYR B O 1
ATOM 4257 N N . SER B 1 121 ? 16.266 -12.531 -19.625 1 97.62 121 SER B N 1
ATOM 4258 C CA . SER B 1 121 ? 17.453 -12.664 -20.453 1 97.62 121 SER B CA 1
ATOM 4259 C C . SER B 1 121 ? 17.484 -14.016 -21.156 1 97.62 121 SER B C 1
ATOM 4261 O O . SER B 1 121 ? 17.922 -14.109 -22.312 1 97.62 121 SER B O 1
ATOM 4263 N N . GLY B 1 122 ? 17.094 -15.086 -20.5 1 98.38 122 GLY B N 1
ATOM 4264 C CA . GLY B 1 122 ? 17.25 -16.438 -21.031 1 98.38 122 GLY B CA 1
ATOM 4265 C C . GLY B 1 122 ? 18.688 -16.891 -21.094 1 98.38 122 GLY B C 1
ATOM 4266 O O . GLY B 1 122 ? 19.016 -17.812 -21.844 1 98.38 122 GLY B O 1
ATOM 4267 N N . VAL B 1 123 ? 19.5 -16.328 -20.312 1 98.38 123 VAL B N 1
ATOM 4268 C CA . VAL B 1 123 ? 20.922 -16.609 -20.375 1 98.38 123 VAL B CA 1
ATOM 4269 C C . VAL B 1 123 ? 21.203 -18.031 -19.922 1 98.38 123 VAL B C 1
ATOM 4271 O O . VAL B 1 123 ? 20.562 -18.531 -19 1 98.38 123 VAL B O 1
ATOM 4274 N N . VAL B 1 124 ? 22.141 -18.688 -20.625 1 98.56 124 VAL B N 1
ATOM 4275 C CA . VAL B 1 124 ? 22.594 -20.031 -20.281 1 98.56 124 VAL B CA 1
ATOM 4276 C C . VAL B 1 124 ? 23.922 -19.953 -19.547 1 98.56 124 VAL B C 1
ATOM 4278 O O . VAL B 1 124 ? 24.891 -19.391 -20.047 1 98.56 124 VAL B O 1
ATOM 4281 N N . LYS B 1 125 ? 23.906 -20.438 -18.359 1 97.81 125 LYS B N 1
ATOM 4282 C CA . LYS B 1 125 ? 25.125 -20.469 -17.547 1 97.81 125 LYS B CA 1
ATOM 4283 C C . LYS B 1 125 ? 25.203 -21.75 -16.719 1 97.81 125 LYS B C 1
ATOM 4285 O O . LYS B 1 125 ? 24.266 -22.078 -15.992 1 97.81 125 LYS B O 1
ATOM 4290 N N . GLU B 1 126 ? 26.312 -22.531 -16.906 1 97.5 126 GLU B N 1
ATOM 4291 C CA . GLU B 1 126 ? 26.609 -23.688 -16.078 1 97.5 126 GLU B CA 1
ATOM 4292 C C . GLU B 1 126 ? 25.484 -24.703 -16.125 1 97.5 126 GLU B C 1
ATOM 4294 O O . GLU B 1 126 ? 25.016 -25.156 -15.07 1 97.5 126 GLU B O 1
ATOM 4299 N N . GLY B 1 127 ? 24.938 -24.969 -17.219 1 98.44 127 GLY B N 1
ATOM 4300 C CA . GLY B 1 127 ? 23.953 -26.016 -17.438 1 98.44 127 GLY B CA 1
ATOM 4301 C C . GLY B 1 127 ? 22.547 -25.594 -17.047 1 98.44 127 GLY B C 1
ATOM 4302 O O . GLY B 1 127 ? 21.641 -26.422 -17 1 98.44 127 GLY B O 1
ATOM 4303 N N . LYS B 1 128 ? 22.422 -24.266 -16.797 1 98.69 128 LYS B N 1
ATOM 4304 C CA . LYS B 1 128 ? 21.125 -23.719 -16.391 1 98.69 128 LYS B CA 1
ATOM 4305 C C . LYS B 1 128 ? 20.688 -22.594 -17.328 1 98.69 128 LYS B C 1
ATOM 4307 O O . LYS B 1 128 ? 21.516 -21.922 -17.938 1 98.69 128 LYS B O 1
ATOM 4312 N N . ILE B 1 129 ? 19.422 -22.5 -17.516 1 98.81 129 ILE B N 1
ATOM 4313 C CA . ILE B 1 129 ? 18.844 -21.328 -18.172 1 98.81 129 ILE B CA 1
ATOM 4314 C C . ILE B 1 129 ? 18.141 -20.438 -17.156 1 98.81 129 ILE B C 1
ATOM 4316 O O . ILE B 1 129 ? 17.312 -20.922 -16.375 1 98.81 129 ILE B O 1
ATOM 4320 N N . TYR B 1 130 ? 18.547 -19.203 -17.172 1 98.69 130 TYR B N 1
ATOM 4321 C CA . TYR B 1 130 ? 18.031 -18.281 -16.172 1 98.69 130 TYR B CA 1
ATOM 4322 C C . TYR B 1 130 ? 16.984 -17.359 -16.797 1 98.69 130 TYR B C 1
ATOM 4324 O O . TYR B 1 130 ? 17.078 -16.984 -17.969 1 98.69 130 TYR B O 1
ATOM 4332 N N . GLY B 1 131 ? 16 -17.016 -15.938 1 98.69 131 GLY B N 1
ATOM 4333 C CA . GLY B 1 131 ? 14.969 -16.078 -16.328 1 98.69 131 GLY B CA 1
ATOM 4334 C C . GLY B 1 131 ? 13.602 -16.422 -15.758 1 98.69 131 GLY B C 1
ATOM 4335 O O . GLY B 1 131 ? 13.328 -17.578 -15.445 1 98.69 131 GLY B O 1
ATOM 4336 N N . ARG B 1 132 ? 12.773 -15.352 -15.656 1 98.69 132 ARG B N 1
ATOM 4337 C CA . ARG B 1 132 ? 11.398 -15.555 -15.195 1 98.69 132 ARG B CA 1
ATOM 4338 C C . ARG B 1 132 ? 10.641 -16.469 -16.141 1 98.69 132 ARG B C 1
ATOM 4340 O O . ARG B 1 132 ? 10.586 -16.219 -17.359 1 98.69 132 ARG B O 1
ATOM 4347 N N . GLY B 1 133 ? 10.125 -17.609 -15.633 1 98.56 133 GLY B N 1
ATOM 4348 C CA . GLY B 1 133 ? 9.336 -18.547 -16.422 1 98.56 133 GLY B CA 1
ATOM 4349 C C . GLY B 1 133 ? 10.117 -19.781 -16.812 1 98.56 133 GLY B C 1
ATOM 4350 O O . GLY B 1 133 ? 9.531 -20.766 -17.281 1 98.56 133 GLY B O 1
ATOM 4351 N N . THR B 1 134 ? 11.398 -19.797 -16.609 1 98.75 134 THR B N 1
ATOM 4352 C CA . THR B 1 134 ? 12.172 -20.969 -16.969 1 98.75 134 THR B CA 1
ATOM 4353 C C . THR B 1 134 ? 11.68 -22.203 -16.203 1 98.75 134 THR B C 1
ATOM 4355 O O . THR B 1 134 ? 11.312 -23.203 -16.812 1 98.75 134 THR B O 1
ATOM 4358 N N . THR B 1 135 ? 11.602 -22.062 -14.914 1 98.56 135 THR B N 1
ATOM 4359 C CA . THR B 1 135 ? 11.156 -23.172 -14.086 1 98.56 135 THR B CA 1
ATOM 4360 C C . THR B 1 135 ? 9.633 -23.219 -14 1 98.56 135 THR B C 1
ATOM 4362 O O . THR B 1 135 ? 9.047 -24.281 -13.836 1 98.56 135 THR B O 1
ATOM 4365 N N . ASP B 1 136 ? 8.852 -22.141 -14.055 1 98.12 136 ASP B N 1
ATOM 4366 C CA . ASP B 1 136 ? 7.422 -22.031 -13.812 1 98.12 136 ASP B CA 1
ATOM 4367 C C . ASP B 1 136 ? 6.734 -21.234 -14.922 1 98.12 136 ASP B C 1
ATOM 4369 O O . ASP B 1 136 ? 6.551 -20.016 -14.797 1 98.12 136 ASP B O 1
ATOM 4373 N N . MET B 1 137 ? 6.441 -21.781 -16.078 1 97.69 137 MET B N 1
ATOM 4374 C CA . MET B 1 137 ? 6.906 -23.156 -16.281 1 97.69 137 MET B CA 1
ATOM 4375 C C . MET B 1 137 ? 7.188 -23.422 -17.75 1 97.69 137 MET B C 1
ATOM 4377 O O . MET B 1 137 ? 6.855 -24.484 -18.281 1 97.69 137 MET B O 1
ATOM 4381 N N . LYS B 1 138 ? 7.715 -22.406 -18.438 1 98.81 138 LYS B N 1
ATOM 4382 C CA . LYS B 1 138 ? 7.977 -22.5 -19.875 1 98.81 138 LYS B CA 1
ATOM 4383 C C . LYS B 1 138 ? 8.961 -23.625 -20.172 1 98.81 138 LYS B C 1
ATOM 4385 O O . LYS B 1 138 ? 8.898 -24.25 -21.234 1 98.81 138 LYS B O 1
ATOM 4390 N N . GLY B 1 139 ? 9.883 -23.906 -19.297 1 98.88 139 GLY B N 1
ATOM 4391 C CA . GLY B 1 139 ? 10.773 -25.047 -19.469 1 98.88 139 GLY B CA 1
ATOM 4392 C C . GLY B 1 139 ? 10.039 -26.375 -19.531 1 98.88 139 GLY B C 1
ATOM 4393 O O . GLY B 1 139 ? 10.398 -27.25 -20.312 1 98.88 139 GLY B O 1
ATOM 4394 N N . GLY B 1 140 ? 9.062 -26.531 -18.641 1 98.88 140 GLY B N 1
ATOM 4395 C CA . GLY B 1 140 ? 8.211 -27.703 -18.719 1 98.88 140 GLY B CA 1
ATOM 4396 C C . GLY B 1 140 ? 7.477 -27.828 -20.047 1 98.88 140 GLY B C 1
ATOM 4397 O O . GLY B 1 140 ? 7.367 -28.922 -20.609 1 98.88 140 GLY B O 1
ATOM 4398 N N . ASN B 1 141 ? 6.949 -26.703 -20.562 1 98.88 141 ASN B N 1
ATOM 4399 C CA . ASN B 1 141 ? 6.281 -26.688 -21.859 1 98.88 141 ASN B CA 1
ATOM 4400 C C . ASN B 1 141 ? 7.219 -27.141 -22.984 1 98.88 141 ASN B C 1
ATOM 4402 O O . ASN B 1 141 ? 6.82 -27.906 -23.859 1 98.88 141 ASN B O 1
ATOM 4406 N N . VAL B 1 142 ? 8.422 -26.656 -22.922 1 98.94 142 VAL B N 1
ATOM 4407 C CA . VAL B 1 142 ? 9.406 -27 -23.938 1 98.94 142 VAL B CA 1
ATOM 4408 C C . VAL B 1 142 ? 9.695 -28.5 -23.891 1 98.94 142 VAL B C 1
ATOM 4410 O O . VAL B 1 142 ? 9.852 -29.141 -24.922 1 98.94 142 VAL B O 1
ATOM 4413 N N . ALA B 1 143 ? 9.789 -29.047 -22.672 1 98.94 143 ALA B N 1
ATOM 4414 C CA . ALA B 1 143 ? 9.992 -30.484 -22.531 1 98.94 143 ALA B CA 1
ATOM 4415 C C . ALA B 1 143 ? 8.867 -31.266 -23.203 1 98.94 143 ALA B C 1
ATOM 4417 O O . ALA B 1 143 ? 9.117 -32.281 -23.875 1 98.94 143 ALA B O 1
ATOM 4418 N N . LEU B 1 144 ? 7.645 -30.828 -23.047 1 98.94 144 LEU B N 1
ATOM 4419 C CA . LEU B 1 144 ? 6.5 -31.484 -23.672 1 98.94 144 LEU B CA 1
ATOM 4420 C C . LEU B 1 144 ? 6.609 -31.438 -25.188 1 98.94 144 LEU B C 1
ATOM 4422 O O . LEU B 1 144 ? 6.43 -32.469 -25.859 1 98.94 144 LEU B O 1
ATOM 4426 N N . LEU B 1 145 ? 6.887 -30.281 -25.719 1 98.88 145 LEU B N 1
ATOM 4427 C CA . LEU B 1 145 ? 6.984 -30.094 -27.172 1 98.88 145 LEU B CA 1
ATOM 4428 C C . LEU B 1 145 ? 8.125 -30.922 -27.75 1 98.88 145 LEU B C 1
ATOM 4430 O O . LEU B 1 145 ? 7.98 -31.5 -28.828 1 98.88 145 LEU B O 1
ATOM 4434 N N . LEU B 1 146 ? 9.227 -30.938 -27.047 1 98.88 146 LEU B N 1
ATOM 4435 C CA . LEU B 1 146 ? 10.367 -31.734 -27.484 1 98.88 146 LEU B CA 1
ATOM 4436 C C . LEU B 1 146 ? 10.008 -33.219 -27.547 1 98.88 146 LEU B C 1
ATOM 4438 O O . LEU B 1 146 ? 10.406 -33.938 -28.469 1 98.88 146 LEU B O 1
ATOM 4442 N N . ALA B 1 147 ? 9.305 -33.719 -26.516 1 98.88 147 ALA B N 1
ATOM 4443 C CA . ALA B 1 147 ? 8.852 -35.094 -26.484 1 98.88 147 ALA B CA 1
ATOM 4444 C C . ALA B 1 147 ? 7.988 -35.406 -27.688 1 98.88 147 ALA B C 1
ATOM 4446 O O . ALA B 1 147 ? 8.195 -36.438 -28.359 1 98.88 147 ALA B O 1
ATOM 4447 N N . MET B 1 148 ? 7.031 -34.562 -28 1 98.81 148 MET B N 1
ATOM 4448 C CA . MET B 1 148 ? 6.129 -34.781 -29.125 1 98.81 148 MET B CA 1
ATOM 4449 C C . MET B 1 148 ? 6.898 -34.75 -30.453 1 98.81 148 MET B C 1
ATOM 4451 O O . MET B 1 148 ? 6.668 -35.594 -31.312 1 98.81 148 MET B O 1
ATOM 4455 N N . GLU B 1 149 ? 7.773 -33.781 -30.578 1 98.69 149 GLU B N 1
ATOM 4456 C CA . GLU B 1 149 ? 8.57 -33.688 -31.797 1 98.69 149 GLU B CA 1
ATOM 4457 C C . GLU B 1 149 ? 9.43 -34.938 -32 1 98.69 149 GLU B C 1
ATOM 4459 O O . GLU B 1 149 ? 9.555 -35.438 -33.125 1 98.69 149 GLU B O 1
ATOM 4464 N N . ALA B 1 150 ? 10.055 -35.375 -30.938 1 98.69 150 ALA B N 1
ATOM 4465 C CA . ALA B 1 150 ? 10.922 -36.531 -31.016 1 98.69 150 ALA B CA 1
ATOM 4466 C C . ALA B 1 150 ? 10.148 -37.75 -31.531 1 98.69 150 ALA B C 1
ATOM 4468 O O . ALA B 1 150 ? 10.648 -38.5 -32.375 1 98.69 150 ALA B O 1
ATOM 4469 N N . ILE B 1 151 ? 8.977 -37.969 -31 1 98.25 151 ILE B N 1
ATOM 4470 C CA . ILE B 1 151 ? 8.141 -39.062 -31.422 1 98.25 151 ILE B CA 1
ATOM 4471 C C . ILE B 1 151 ? 7.855 -38.969 -32.906 1 98.25 151 ILE B C 1
ATOM 4473 O O . ILE B 1 151 ? 7.988 -39.969 -33.656 1 98.25 151 ILE B O 1
ATOM 4477 N N . GLN B 1 152 ? 7.508 -37.812 -33.344 1 97.06 152 GLN B N 1
ATOM 4478 C CA . GLN B 1 152 ? 7.207 -37.594 -34.75 1 97.06 152 GLN B CA 1
ATOM 4479 C C . GLN B 1 152 ? 8.438 -37.812 -35.625 1 97.06 152 GLN B C 1
ATOM 4481 O O . GLN B 1 152 ? 8.367 -38.469 -36.656 1 97.06 152 GLN B O 1
ATOM 4486 N N . GLN B 1 153 ? 9.531 -37.25 -35.25 1 97.12 153 GLN B N 1
ATOM 4487 C CA . GLN B 1 153 ? 10.75 -37.281 -36.062 1 97.12 153 GLN B CA 1
ATOM 4488 C C . GLN B 1 153 ? 11.344 -38.688 -36.125 1 97.12 153 GLN B C 1
ATOM 4490 O O . GLN B 1 153 ? 12.062 -39 -37.062 1 97.12 153 GLN B O 1
ATOM 4495 N N . CYS B 1 154 ? 11.031 -39.469 -35.188 1 97.38 154 CYS B N 1
ATOM 4496 C CA . CYS B 1 154 ? 11.523 -40.844 -35.156 1 97.38 154 CYS B CA 1
ATOM 4497 C C . CYS B 1 154 ? 10.555 -41.781 -35.906 1 97.38 154 CYS B C 1
ATOM 4499 O O . CYS B 1 154 ? 10.75 -43 -35.938 1 97.38 154 CYS B O 1
ATOM 4501 N N . GLY B 1 155 ? 9.453 -41.281 -36.438 1 95 155 GLY B N 1
ATOM 4502 C CA . GLY B 1 155 ? 8.516 -42.031 -37.25 1 95 155 GLY B CA 1
ATOM 4503 C C . GLY B 1 155 ? 7.562 -42.875 -36.438 1 95 155 GLY B C 1
ATOM 4504 O O . GLY B 1 155 ? 6.988 -43.844 -36.969 1 95 155 GLY B O 1
ATOM 4505 N N . VAL B 1 156 ? 7.438 -42.594 -35.219 1 95.38 156 VAL B N 1
ATOM 4506 C CA . VAL B 1 156 ? 6.535 -43.375 -34.375 1 95.38 156 VAL B CA 1
ATOM 4507 C C . VAL B 1 156 ? 5.113 -42.812 -34.5 1 95.38 156 VAL B C 1
ATOM 4509 O O . VAL B 1 156 ? 4.879 -41.625 -34.25 1 95.38 156 VAL B O 1
ATOM 4512 N N . LYS B 1 157 ? 4.207 -43.656 -34.906 1 95 157 LYS B N 1
ATOM 4513 C CA . LYS B 1 157 ? 2.801 -43.25 -35 1 95 157 LYS B CA 1
ATOM 4514 C C . LYS B 1 157 ? 2.027 -43.781 -33.781 1 95 157 LYS B C 1
ATOM 4516 O O . LYS B 1 157 ? 1.984 -45 -33.531 1 95 157 LYS B O 1
ATOM 4521 N N . LEU B 1 158 ? 1.392 -42.875 -33.062 1 97.19 158 LEU B N 1
ATOM 4522 C CA . LEU B 1 158 ? 0.635 -43.25 -31.875 1 97.19 158 LEU B CA 1
ATOM 4523 C C . LEU B 1 158 ? -0.815 -43.562 -32.219 1 97.19 158 LEU B C 1
ATOM 4525 O O . LEU B 1 158 ? -1.335 -43.062 -33.25 1 97.19 158 LEU B O 1
ATOM 4529 N N . LYS B 1 159 ? -1.42 -44.406 -31.406 1 97.5 159 LYS B N 1
ATOM 4530 C CA . LYS B 1 159 ? -2.838 -44.688 -31.578 1 97.5 159 LYS B CA 1
ATOM 4531 C C . LYS B 1 159 ? -3.709 -43.625 -30.938 1 97.5 159 LYS B C 1
ATOM 4533 O O . LYS B 1 159 ? -4.723 -43.219 -31.5 1 97.5 159 LYS B O 1
ATOM 4538 N N . GLY B 1 160 ? -3.373 -43.188 -29.75 1 97.75 160 GLY B N 1
ATOM 4539 C CA . GLY B 1 160 ? -4.133 -42.156 -29.062 1 97.75 160 GLY B CA 1
ATOM 4540 C C . GLY B 1 160 ? -3.713 -40.75 -29.438 1 97.75 160 GLY B C 1
ATOM 4541 O O . GLY B 1 160 ? -2.555 -40.531 -29.797 1 97.75 160 GLY B O 1
ATOM 4542 N N . ASP B 1 161 ? -4.598 -39.812 -29.344 1 98.06 161 ASP B N 1
ATOM 4543 C CA . ASP B 1 161 ? -4.312 -38.406 -29.594 1 98.06 161 ASP B CA 1
ATOM 4544 C C . ASP B 1 161 ? -3.475 -37.781 -28.469 1 98.06 161 ASP B C 1
ATOM 4546 O O . ASP B 1 161 ? -3.643 -38.156 -27.312 1 98.06 161 ASP B O 1
ATOM 4550 N N . VAL B 1 162 ? -2.553 -36.969 -28.859 1 98.75 162 VAL B N 1
ATOM 4551 C CA . VAL B 1 162 ? -1.841 -36.125 -27.906 1 98.75 162 VAL B CA 1
ATOM 4552 C C . VAL B 1 162 ? -2.248 -34.688 -28.109 1 98.75 162 VAL B C 1
ATOM 4554 O O . VAL B 1 162 ? -2.02 -34.094 -29.172 1 98.75 162 VAL B O 1
ATOM 4557 N N . ILE B 1 163 ? -2.842 -34.094 -27.094 1 98.88 163 ILE B N 1
ATOM 4558 C CA . ILE B 1 163 ? -3.352 -32.719 -27.156 1 98.88 163 ILE B CA 1
ATOM 4559 C C . ILE B 1 163 ? -2.477 -31.812 -26.312 1 98.88 163 ILE B C 1
ATOM 4561 O O . ILE B 1 163 ? -2.52 -31.875 -25.078 1 98.88 163 ILE B O 1
ATOM 4565 N N . PHE B 1 164 ? -1.696 -30.969 -26.953 1 98.88 164 PHE B N 1
ATOM 4566 C CA . PHE B 1 164 ? -0.878 -29.984 -26.266 1 98.88 164 PHE B CA 1
ATOM 4567 C C . PHE B 1 164 ? -1.658 -28.688 -26.062 1 98.88 164 PHE B C 1
ATOM 4569 O O . PHE B 1 164 ? -2.236 -28.141 -27 1 98.88 164 PHE B O 1
ATOM 4576 N N . GLN B 1 165 ? -1.684 -28.234 -24.844 1 98.94 165 GLN B N 1
ATOM 4577 C CA . GLN B 1 165 ? -2.357 -26.984 -24.516 1 98.94 165 GLN B CA 1
ATOM 4578 C C . GLN B 1 165 ? -1.388 -25.984 -23.906 1 98.94 165 GLN B C 1
ATOM 4580 O O . GLN B 1 165 ? -0.796 -26.25 -22.859 1 98.94 165 GLN B O 1
ATOM 4585 N N . SER B 1 166 ? -1.143 -24.859 -24.547 1 98.94 166 SER B N 1
ATOM 4586 C CA . SER B 1 166 ? -0.506 -23.672 -23.969 1 98.94 166 SER B CA 1
ATOM 4587 C C . SER B 1 166 ? -1.542 -22.641 -23.531 1 98.94 166 SER B C 1
ATOM 4589 O O . SER B 1 166 ? -2.123 -21.953 -24.359 1 98.94 166 SER B O 1
ATOM 4591 N N . VAL B 1 167 ? -1.713 -22.484 -22.156 1 98.88 167 VAL B N 1
ATOM 4592 C CA . VAL B 1 167 ? -2.867 -21.734 -21.656 1 98.88 167 VAL B CA 1
ATOM 4593 C C . VAL B 1 167 ? -2.396 -20.5 -20.891 1 98.88 167 VAL B C 1
ATOM 4595 O O . VAL B 1 167 ? -1.232 -20.422 -20.5 1 98.88 167 VAL B O 1
ATOM 4598 N N . ILE B 1 168 ? -3.316 -19.531 -20.75 1 98.5 168 ILE B N 1
ATOM 4599 C CA . ILE B 1 168 ? -3.041 -18.297 -20.016 1 98.5 168 ILE B CA 1
ATOM 4600 C C . ILE B 1 168 ? -3.709 -18.344 -18.641 1 98.5 168 ILE B C 1
ATOM 4602 O O . ILE B 1 168 ? -4.512 -19.25 -18.375 1 98.5 168 ILE B O 1
ATOM 4606 N N . GLU B 1 169 ? -3.336 -17.531 -17.719 1 97.44 169 GLU B N 1
ATOM 4607 C CA . GLU B 1 169 ? -4.027 -17.141 -16.484 1 97.44 169 GLU B CA 1
ATOM 4608 C C . GLU B 1 169 ? -3.912 -18.234 -15.43 1 97.44 169 GLU B C 1
ATOM 4610 O O . GLU B 1 169 ? -4.648 -18.234 -14.445 1 97.44 169 GLU B O 1
ATOM 4615 N N . GLU B 1 170 ? -3.049 -19.203 -15.594 1 97.75 170 GLU B N 1
ATOM 4616 C CA . GLU B 1 170 ? -2.854 -20.156 -14.492 1 97.75 170 GLU B CA 1
ATOM 4617 C C . GLU B 1 170 ? -2.428 -19.438 -13.219 1 97.75 170 GLU B C 1
ATOM 4619 O O . GLU B 1 170 ? -2.91 -19.75 -12.125 1 97.75 170 GLU B O 1
ATOM 4624 N N . GLU B 1 171 ? -1.62 -18.438 -13.273 1 96.69 171 GLU B N 1
ATOM 4625 C CA . GLU B 1 171 ? -1.079 -17.703 -12.133 1 96.69 171 GLU B CA 1
ATOM 4626 C C . GLU B 1 171 ? -2.158 -16.875 -11.445 1 96.69 171 GLU B C 1
ATOM 4628 O O . GLU B 1 171 ? -1.938 -16.344 -10.352 1 96.69 171 GLU B O 1
ATOM 4633 N N . SER B 1 172 ? -3.305 -16.766 -12.117 1 94.69 172 SER B N 1
ATOM 4634 C CA . SER B 1 172 ? -4.402 -15.977 -11.57 1 94.69 172 SER B CA 1
ATOM 4635 C C . SER B 1 172 ? -5.723 -16.734 -11.656 1 94.69 172 SER B C 1
ATOM 4637 O O . SER B 1 172 ? -6.773 -16.141 -11.914 1 94.69 172 SER B O 1
ATOM 4639 N N . GLY B 1 173 ? -5.699 -18.062 -11.625 1 93.06 173 GLY B N 1
ATOM 4640 C CA . GLY B 1 173 ? -6.938 -18.781 -11.359 1 93.06 173 GLY B CA 1
ATOM 4641 C C . GLY B 1 173 ? -7.273 -19.797 -12.43 1 93.06 173 GLY B C 1
ATOM 4642 O O . GLY B 1 173 ? -8.234 -20.562 -12.281 1 93.06 173 GLY B O 1
ATOM 4643 N N . GLY B 1 174 ? -6.711 -19.828 -13.633 1 96.69 174 GLY B N 1
ATOM 4644 C CA . GLY B 1 174 ? -6.82 -20.938 -14.562 1 96.69 174 GLY B CA 1
ATOM 4645 C C . GLY B 1 174 ? -7.871 -20.719 -15.641 1 96.69 174 GLY B C 1
ATOM 4646 O O . GLY B 1 174 ? -8.414 -21.688 -16.188 1 96.69 174 GLY B O 1
ATOM 4647 N N . ALA B 1 175 ? -8.227 -19.438 -15.93 1 97.44 175 ALA B N 1
ATOM 4648 C CA . ALA B 1 175 ? -9.227 -19.125 -16.938 1 97.44 175 ALA B CA 1
ATOM 4649 C C . ALA B 1 175 ? -8.898 -19.812 -18.266 1 97.44 175 ALA B C 1
ATOM 4651 O O . ALA B 1 175 ? -9.797 -20.266 -18.984 1 97.44 175 ALA B O 1
ATOM 4652 N N . GLY B 1 176 ? -7.656 -19.859 -18.578 1 98.44 176 GLY B N 1
ATOM 4653 C CA . GLY B 1 176 ? -7.238 -20.5 -19.828 1 98.44 176 GLY B CA 1
ATOM 4654 C C . GLY B 1 176 ? -7.59 -21.969 -19.891 1 98.44 176 GLY B C 1
ATOM 4655 O O . GLY B 1 176 ? -8.156 -22.438 -20.891 1 98.44 176 GLY B O 1
ATOM 4656 N N . SER B 1 177 ? -7.246 -22.75 -18.891 1 98.69 177 SER B N 1
ATOM 4657 C CA . SER B 1 177 ? -7.547 -24.172 -18.859 1 98.69 177 SER B CA 1
ATOM 4658 C C . SER B 1 177 ? -9.055 -24.422 -18.812 1 98.69 177 SER B C 1
ATOM 4660 O O . SER B 1 177 ? -9.555 -25.344 -19.469 1 98.69 177 SER B O 1
ATOM 4662 N N . LEU B 1 178 ? -9.773 -23.594 -18.031 1 98.5 178 LEU B N 1
ATOM 4663 C CA . LEU B 1 178 ? -11.227 -23.719 -18 1 98.5 178 LEU B CA 1
ATOM 4664 C C . LEU B 1 178 ? -11.812 -23.531 -19.391 1 98.5 178 LEU B C 1
ATOM 4666 O O . LEU B 1 178 ? -12.734 -24.25 -19.781 1 98.5 178 LEU B O 1
ATOM 4670 N N . ALA B 1 179 ? -11.305 -22.578 -20.125 1 98.62 179 ALA B N 1
ATOM 4671 C CA . ALA B 1 179 ? -11.781 -22.312 -21.469 1 98.62 179 ALA B CA 1
ATOM 4672 C C . ALA B 1 179 ? -11.602 -23.547 -22.375 1 98.62 179 ALA B C 1
ATOM 4674 O O . ALA B 1 179 ? -12.445 -23.828 -23.219 1 98.62 179 ALA B O 1
ATOM 4675 N N . THR B 1 180 ? -10.477 -24.297 -22.266 1 98.75 180 THR B N 1
ATOM 4676 C CA . THR B 1 180 ? -10.266 -25.5 -23.062 1 98.75 180 THR B CA 1
ATOM 4677 C C . THR B 1 180 ? -11.281 -26.578 -22.703 1 98.75 180 THR B C 1
ATOM 4679 O O . THR B 1 180 ? -11.758 -27.297 -23.578 1 98.75 180 THR B O 1
ATOM 4682 N N . ILE B 1 181 ? -11.539 -26.688 -21.406 1 98.56 181 ILE B N 1
ATOM 4683 C CA . ILE B 1 181 ? -12.523 -27.656 -20.938 1 98.56 181 ILE B CA 1
ATOM 4684 C C . ILE B 1 181 ? -13.891 -27.344 -21.531 1 98.56 181 ILE B C 1
ATOM 4686 O O . ILE B 1 181 ? -14.578 -28.234 -22.016 1 98.56 181 ILE B O 1
ATOM 4690 N N . LEU B 1 182 ? -14.273 -26.078 -21.547 1 97.88 182 LEU B N 1
ATOM 4691 C CA . LEU B 1 182 ? -15.578 -25.641 -22.047 1 97.88 182 LEU B CA 1
ATOM 4692 C C . LEU B 1 182 ? -15.656 -25.797 -23.562 1 97.88 182 LEU B C 1
ATOM 4694 O O . LEU B 1 182 ? -16.75 -25.891 -24.125 1 97.88 182 LEU B O 1
ATOM 4698 N N . LYS B 1 183 ? -14.562 -25.812 -24.219 1 97.56 183 LYS B N 1
ATOM 4699 C CA . LYS B 1 183 ? -14.523 -26.047 -25.656 1 97.56 183 LYS B CA 1
ATOM 4700 C C . LYS B 1 183 ? -14.508 -27.547 -25.953 1 97.56 183 LYS B C 1
ATOM 4702 O O . LYS B 1 183 ? -14.328 -27.953 -27.109 1 97.56 183 LYS B O 1
ATOM 4707 N N . ASN B 1 184 ? -14.531 -28.406 -24.953 1 97.12 184 ASN B N 1
ATOM 4708 C CA . ASN B 1 184 ? -14.734 -29.844 -25.016 1 97.12 184 ASN B CA 1
ATOM 4709 C C . ASN B 1 184 ? -13.469 -30.578 -25.422 1 97.12 184 ASN B C 1
ATOM 4711 O O . ASN B 1 184 ? -13.531 -31.609 -26.094 1 97.12 184 ASN B O 1
ATOM 4715 N N . TYR B 1 185 ? -12.383 -29.969 -25.188 1 98.06 185 TYR B N 1
ATOM 4716 C CA . TYR B 1 185 ? -11.172 -30.781 -25.266 1 98.06 185 TYR B CA 1
ATOM 4717 C C . TYR B 1 185 ? -11.141 -31.828 -24.156 1 98.06 185 TYR B C 1
ATOM 4719 O O . TYR B 1 185 ? -11.281 -31.484 -22.984 1 98.06 185 TYR B O 1
ATOM 4727 N N . HIS B 1 186 ? -11.008 -33 -24.469 1 97.44 186 HIS B N 1
ATOM 4728 C CA . HIS B 1 186 ? -11.047 -34.094 -23.516 1 97.44 186 HIS B CA 1
ATOM 4729 C C . HIS B 1 186 ? -9.992 -35.156 -23.859 1 97.44 186 HIS B C 1
ATOM 4731 O O . HIS B 1 186 ? -9.547 -35.25 -25 1 97.44 186 HIS B O 1
ATOM 4737 N N . ALA B 1 187 ? -9.547 -35.938 -22.875 1 98.38 187 ALA B N 1
ATOM 4738 C CA . ALA B 1 187 ? -8.602 -37.031 -23.016 1 98.38 187 ALA B CA 1
ATOM 4739 C C . ALA B 1 187 ? -8.711 -38 -21.844 1 98.38 187 ALA B C 1
ATOM 4741 O O . ALA B 1 187 ? -9.492 -37.781 -20.922 1 98.38 187 ALA B O 1
ATOM 4742 N N . ASP B 1 188 ? -7.977 -39.031 -21.906 1 98.31 188 ASP B N 1
ATOM 4743 C CA . ASP B 1 188 ? -8.039 -40.094 -20.891 1 98.31 188 ASP B CA 1
ATOM 4744 C C . ASP B 1 188 ? -7.191 -39.719 -19.688 1 98.31 188 ASP B C 1
ATOM 4746 O O . ASP B 1 188 ? -7.375 -40.281 -18.594 1 98.31 188 ASP B O 1
ATOM 4750 N N . ALA B 1 189 ? -6.281 -38.844 -19.844 1 98.75 189 ALA B N 1
ATOM 4751 C CA . ALA B 1 189 ? -5.445 -38.344 -18.766 1 98.75 189 ALA B CA 1
ATOM 4752 C C . ALA B 1 189 ? -4.891 -36.938 -19.094 1 98.75 189 ALA B C 1
ATOM 4754 O O . ALA B 1 189 ? -4.906 -36.531 -20.25 1 98.75 189 ALA B O 1
ATOM 4755 N N . VAL B 1 190 ? -4.465 -36.25 -18.016 1 98.88 190 VAL B N 1
ATOM 4756 C CA . VAL B 1 190 ? -3.803 -34.938 -18.172 1 98.88 190 VAL B CA 1
ATOM 4757 C C . VAL B 1 190 ? -2.453 -34.969 -17.453 1 98.88 190 VAL B C 1
ATOM 4759 O O . VAL B 1 190 ? -2.342 -35.5 -16.344 1 98.88 190 VAL B O 1
ATOM 4762 N N . LEU B 1 191 ? -1.427 -34.5 -18.094 1 98.88 191 LEU B N 1
ATOM 4763 C CA . LEU B 1 191 ? -0.118 -34.25 -17.5 1 98.88 191 LEU B CA 1
ATOM 4764 C C . LEU B 1 191 ? 0.22 -32.781 -17.516 1 98.88 191 LEU B C 1
ATOM 4766 O O . LEU B 1 191 ? 0.113 -32.125 -18.562 1 98.88 191 LEU B O 1
ATOM 4770 N N . ILE B 1 192 ? 0.572 -32.219 -16.375 1 98.88 192 ILE B N 1
ATOM 4771 C CA . ILE B 1 192 ? 0.944 -30.812 -16.25 1 98.88 192 ILE B CA 1
ATOM 4772 C C . ILE B 1 192 ? 2.395 -30.703 -15.789 1 98.88 192 ILE B C 1
ATOM 4774 O O . ILE B 1 192 ? 2.744 -31.188 -14.703 1 98.88 192 ILE B O 1
ATOM 4778 N N . PRO B 1 193 ? 3.262 -30.016 -16.531 1 98.81 193 PRO B N 1
ATOM 4779 C CA . PRO B 1 193 ? 4.699 -30.031 -16.25 1 98.81 193 PRO B CA 1
ATOM 4780 C C . PRO B 1 193 ? 5.133 -28.906 -15.32 1 98.81 193 PRO B C 1
ATOM 4782 O O . PRO B 1 193 ? 6.113 -28.219 -15.602 1 98.81 193 PRO B O 1
ATOM 4785 N N . GLU B 1 194 ? 4.508 -28.734 -14.211 1 98.44 194 GLU B N 1
ATOM 4786 C CA . GLU B 1 194 ? 4.871 -27.766 -13.188 1 98.44 194 GLU B CA 1
ATOM 4787 C C . GLU B 1 194 ? 6.25 -28.047 -12.609 1 98.44 194 GLU B C 1
ATOM 4789 O O . GLU B 1 194 ? 6.781 -29.156 -12.781 1 98.44 194 GLU B O 1
ATOM 4794 N N . PRO B 1 195 ? 6.824 -27.047 -11.969 1 98.44 195 PRO B N 1
ATOM 4795 C CA . PRO B 1 195 ? 8.148 -27.266 -11.391 1 98.44 195 PRO B CA 1
ATOM 4796 C C . PRO B 1 195 ? 8.102 -28.109 -10.109 1 98.44 195 PRO B C 1
ATOM 4798 O O . PRO B 1 195 ? 8.156 -27.562 -9.008 1 98.44 195 PRO B O 1
ATOM 4801 N N . THR B 1 196 ? 8.258 -29.422 -10.25 1 98.12 196 THR B N 1
ATOM 4802 C CA . THR B 1 196 ? 8.086 -30.344 -9.141 1 98.12 196 THR B CA 1
ATOM 4803 C C . THR B 1 196 ? 9.438 -30.906 -8.68 1 98.12 196 THR B C 1
ATOM 4805 O O . THR B 1 196 ? 9.492 -31.812 -7.848 1 98.12 196 THR B O 1
ATOM 4808 N N . ASN B 1 197 ? 10.531 -30.453 -9.234 1 97.88 197 ASN B N 1
ATOM 4809 C CA . ASN B 1 197 ? 11.828 -31.078 -8.992 1 97.88 197 ASN B CA 1
ATOM 4810 C C . ASN B 1 197 ? 11.836 -32.531 -9.422 1 97.88 197 ASN B C 1
ATOM 4812 O O . ASN B 1 197 ? 12.383 -33.406 -8.727 1 97.88 197 ASN B O 1
ATOM 4816 N N . MET B 1 198 ? 11.133 -32.906 -10.43 1 98.56 198 MET B N 1
ATOM 4817 C CA . MET B 1 198 ? 11.023 -34.219 -11.016 1 98.56 198 MET B CA 1
ATOM 4818 C C . MET B 1 198 ? 10.242 -35.156 -10.094 1 98.56 198 MET B C 1
ATOM 4820 O O . MET B 1 198 ? 10.25 -36.375 -10.289 1 98.56 198 MET B O 1
ATOM 4824 N N . LYS B 1 199 ? 9.602 -34.625 -9.109 1 98.5 199 LYS B N 1
ATOM 4825 C CA . LYS B 1 199 ? 8.688 -35.438 -8.305 1 98.5 199 LYS B CA 1
ATOM 4826 C C . LYS B 1 199 ? 7.332 -35.562 -8.992 1 98.5 199 LYS B C 1
ATOM 4828 O O . LYS B 1 199 ? 6.949 -34.719 -9.805 1 98.5 199 LYS B O 1
ATOM 4833 N N . ILE B 1 200 ? 6.672 -36.688 -8.672 1 98.62 200 ILE B N 1
ATOM 4834 C CA . ILE B 1 200 ? 5.348 -36.938 -9.234 1 98.62 200 ILE B CA 1
ATOM 4835 C C . ILE B 1 200 ? 4.277 -36.562 -8.203 1 98.62 200 ILE B C 1
ATOM 4837 O O . ILE B 1 200 ? 4.297 -37.094 -7.082 1 98.62 200 ILE B O 1
ATOM 4841 N N . PHE B 1 201 ? 3.338 -35.688 -8.57 1 98.38 201 PHE B N 1
ATOM 4842 C CA . PHE B 1 201 ? 2.275 -35.25 -7.668 1 98.38 201 PHE B CA 1
ATOM 4843 C C . PHE B 1 201 ? 0.92 -35.75 -8.148 1 98.38 201 PHE B C 1
ATOM 4845 O O . PHE B 1 201 ? 0.3 -35.156 -9.023 1 98.38 201 PHE B O 1
ATOM 4852 N N . PRO B 1 202 ? 0.399 -36.844 -7.582 1 98 202 PRO B N 1
ATOM 4853 C CA . PRO B 1 202 ? -0.959 -37.281 -7.887 1 98 202 PRO B CA 1
ATOM 4854 C C . PRO B 1 202 ? -2.029 -36.5 -7.148 1 98 202 PRO B C 1
ATOM 4856 O O . PRO B 1 202 ? -3.223 -36.656 -7.41 1 98 202 PRO B O 1
ATOM 4859 N N . LYS B 1 203 ? -1.515 -35.688 -6.258 1 96.38 203 LYS B N 1
ATOM 4860 C CA . LYS B 1 203 ? -2.365 -34.875 -5.391 1 96.38 203 LYS B CA 1
ATOM 4861 C C . LYS B 1 203 ? -1.881 -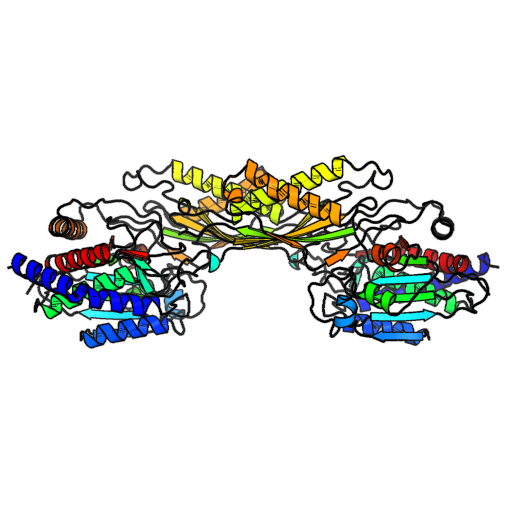33.438 -5.344 1 96.38 203 LYS B C 1
ATOM 4863 O O . LYS B 1 203 ? -0.677 -33.156 -5.273 1 96.38 203 LYS B O 1
ATOM 4868 N N . GLN B 1 204 ? -2.887 -32.5 -5.473 1 94.88 204 GLN B N 1
ATOM 4869 C CA . GLN B 1 204 ? -2.508 -31.078 -5.422 1 94.88 204 GLN B CA 1
ATOM 4870 C C . GLN B 1 204 ? -3.496 -30.266 -4.586 1 94.88 204 GLN B C 1
ATOM 4872 O O . GLN B 1 204 ? -4.691 -30.562 -4.574 1 94.88 204 GLN B O 1
ATOM 4877 N N . GLN B 1 205 ? -2.996 -29.297 -3.91 1 95.75 205 GLN B N 1
ATOM 4878 C CA . GLN B 1 205 ? -3.814 -28.344 -3.164 1 95.75 205 GLN B CA 1
ATOM 4879 C C . GLN B 1 205 ? -4.527 -27.375 -4.102 1 95.75 205 GLN B C 1
ATOM 4881 O O . GLN B 1 205 ? -4.117 -27.203 -5.254 1 95.75 205 GLN B O 1
ATOM 4886 N N . GLY B 1 206 ? -5.691 -26.844 -3.654 1 96.75 206 GLY B N 1
ATOM 4887 C CA . GLY B 1 206 ? -6.254 -25.625 -4.234 1 96.75 206 GLY B CA 1
ATOM 4888 C C . GLY B 1 206 ? -5.828 -24.375 -3.512 1 96.75 206 GLY B C 1
ATOM 4889 O O . GLY B 1 206 ? -4.98 -24.422 -2.617 1 96.75 206 GLY B O 1
ATOM 4890 N N . SER B 1 207 ? -6.316 -23.297 -3.975 1 97.5 207 SER B N 1
ATOM 4891 C CA . SER B 1 207 ? -6.027 -22.016 -3.338 1 97.5 207 SER B CA 1
ATOM 4892 C C . SER B 1 207 ? -7.09 -20.984 -3.672 1 97.5 207 SER B C 1
ATOM 4894 O O . SER B 1 207 ? -7.758 -21.078 -4.703 1 97.5 207 SER B O 1
ATOM 4896 N N . LEU B 1 208 ? -7.219 -20.047 -2.797 1 98.06 208 LEU B N 1
ATOM 4897 C CA . LEU B 1 208 ? -8.141 -18.922 -2.971 1 98.06 208 LEU B CA 1
ATOM 4898 C C . LEU B 1 208 ? -7.445 -17.609 -2.658 1 98.06 208 LEU B C 1
ATOM 4900 O O . LEU B 1 208 ? -6.758 -17.484 -1.644 1 98.06 208 LEU B O 1
ATOM 4904 N N . TRP B 1 209 ? -7.637 -16.656 -3.549 1 98.44 209 TRP B N 1
ATOM 4905 C CA . TRP B 1 209 ? -7.246 -15.297 -3.18 1 98.44 209 TRP B CA 1
ATOM 4906 C C . TRP B 1 209 ? -8.297 -14.648 -2.285 1 98.44 209 TRP B C 1
ATOM 4908 O O . TRP B 1 209 ? -9.492 -14.867 -2.471 1 98.44 209 TRP B O 1
ATOM 4918 N N . PHE B 1 210 ? -7.797 -13.906 -1.352 1 98.69 210 PHE B N 1
ATOM 4919 C CA . PHE B 1 210 ? -8.688 -13.133 -0.495 1 98.69 210 PHE B CA 1
ATOM 4920 C C . PHE B 1 210 ? -8.172 -11.711 -0.313 1 98.69 210 PHE B C 1
ATOM 4922 O O . PHE B 1 210 ? -6.98 -11.453 -0.504 1 98.69 210 PHE B O 1
ATOM 4929 N N . ARG B 1 211 ? -9.062 -10.852 -0.087 1 98.75 211 ARG B N 1
ATOM 4930 C CA . ARG B 1 211 ? -8.773 -9.461 0.246 1 98.75 211 ARG B CA 1
ATOM 4931 C C . ARG B 1 211 ? -9.438 -9.07 1.562 1 98.75 211 ARG B C 1
ATOM 4933 O O . ARG B 1 211 ? -10.625 -9.32 1.766 1 98.75 211 ARG B O 1
ATOM 4940 N N . LEU B 1 212 ? -8.648 -8.477 2.408 1 98.88 212 LEU B N 1
ATOM 4941 C CA . LEU B 1 212 ? -9.133 -7.965 3.686 1 98.88 212 LEU B CA 1
ATOM 4942 C C . LEU B 1 212 ? -9.062 -6.441 3.723 1 98.88 212 LEU B C 1
ATOM 4944 O O . LEU B 1 212 ? -8.023 -5.855 3.418 1 98.88 212 LEU B O 1
ATOM 4948 N N . LYS B 1 213 ? -10.141 -5.836 4.004 1 98.62 213 LYS B N 1
ATOM 4949 C CA . LYS B 1 213 ? -10.148 -4.41 4.305 1 98.62 213 LYS B CA 1
ATOM 4950 C C . LYS B 1 213 ? -10.234 -4.164 5.809 1 98.62 213 LYS B C 1
ATOM 4952 O O . LYS B 1 213 ? -11.188 -4.59 6.461 1 98.62 213 LYS B O 1
ATOM 4957 N N . VAL B 1 214 ? -9.273 -3.559 6.324 1 98.69 214 VAL B N 1
ATOM 4958 C CA . VAL B 1 214 ? -9.18 -3.246 7.746 1 98.69 214 VAL B CA 1
ATOM 4959 C C . VAL B 1 214 ? -9.398 -1.751 7.965 1 98.69 214 VAL B C 1
ATOM 4961 O O . VAL B 1 214 ? -8.648 -0.924 7.438 1 98.69 214 VAL B O 1
ATOM 4964 N N . HIS B 1 215 ? -10.398 -1.439 8.734 1 98.19 215 HIS B N 1
ATOM 4965 C CA . HIS B 1 215 ? -10.789 -0.048 8.93 1 98.19 215 HIS B CA 1
ATOM 4966 C C . HIS B 1 215 ? -10.195 0.516 10.219 1 98.19 215 HIS B C 1
ATOM 4968 O O . HIS B 1 215 ? -10.031 -0.209 11.203 1 98.19 215 HIS B O 1
ATOM 4974 N N . GLY B 1 216 ? -9.852 1.735 10.172 1 98.19 216 GLY B N 1
ATOM 4975 C CA . GLY B 1 216 ? -9.484 2.564 11.312 1 98.19 216 GLY B CA 1
ATOM 4976 C C . GLY B 1 216 ? -10.273 3.857 11.391 1 98.19 216 GLY B C 1
ATOM 4977 O O . GLY B 1 216 ? -11.445 3.895 11.008 1 98.19 216 GLY B O 1
ATOM 4978 N N . ARG B 1 217 ? -9.672 4.828 12 1 97.31 217 ARG B N 1
ATOM 4979 C CA . ARG B 1 217 ? -10.242 6.168 12.133 1 97.31 217 ARG B CA 1
ATOM 4980 C C . ARG B 1 217 ? -9.156 7.234 12.031 1 97.31 217 ARG B C 1
ATOM 4982 O O . ARG B 1 217 ? -8.227 7.254 12.844 1 97.31 217 ARG B O 1
ATOM 4989 N N . SER B 1 218 ? -9.328 8.07 11.047 1 97.25 218 SER B N 1
ATOM 4990 C CA . SER B 1 218 ? -8.289 9.07 10.781 1 97.25 218 SER B CA 1
ATOM 4991 C C . SER B 1 218 ? -8.203 10.086 11.906 1 97.25 218 SER B C 1
ATOM 4993 O O . SER B 1 218 ? -9.188 10.344 12.609 1 97.25 218 SER B O 1
ATOM 4995 N N . ALA B 1 219 ? -7.035 10.68 12.07 1 97.56 219 ALA B N 1
ATOM 4996 C CA . ALA B 1 219 ? -6.711 11.789 12.977 1 97.56 219 ALA B CA 1
ATOM 4997 C C . ALA B 1 219 ? -5.398 12.453 12.578 1 97.56 219 ALA B C 1
ATOM 4999 O O . ALA B 1 219 ? -4.684 11.953 11.703 1 97.56 219 ALA B O 1
ATOM 5000 N N . HIS B 1 220 ? -5.191 13.531 13.133 1 97.31 220 HIS B N 1
ATOM 5001 C CA . HIS B 1 220 ? -3.926 14.219 12.906 1 97.31 220 HIS B CA 1
ATOM 5002 C C . HIS B 1 220 ? -2.756 13.414 13.469 1 97.31 220 HIS B C 1
ATOM 5004 O O . HIS B 1 220 ? -2.854 12.844 14.555 1 97.31 220 HIS B O 1
ATOM 5010 N N . GLY B 1 221 ? -1.665 13.383 12.742 1 96.88 221 GLY B N 1
ATOM 5011 C CA . GLY B 1 221 ? -0.492 12.648 13.188 1 96.88 221 GLY B CA 1
ATOM 5012 C C . GLY B 1 221 ? 0.061 13.148 14.508 1 96.88 221 GLY B C 1
ATOM 5013 O O . GLY B 1 221 ? 0.684 12.391 15.258 1 96.88 221 GLY B O 1
ATOM 5014 N N . GLY B 1 222 ? -0.116 14.43 14.82 1 96.44 222 GLY B N 1
ATOM 5015 C CA . GLY B 1 222 ? 0.348 15.023 16.062 1 96.44 222 GLY B CA 1
ATOM 5016 C C . GLY B 1 222 ? -0.512 14.656 17.266 1 96.44 222 GLY B C 1
ATOM 5017 O O . GLY B 1 222 ? -0.105 14.852 18.406 1 96.44 222 GLY B O 1
ATOM 5018 N N . THR B 1 223 ? -1.697 14.211 17.047 1 96.62 223 THR B N 1
ATOM 5019 C CA . THR B 1 223 ? -2.627 13.719 18.047 1 96.62 223 THR B CA 1
ATOM 5020 C C . THR B 1 223 ? -3.176 12.352 17.656 1 96.62 223 THR B C 1
ATOM 5022 O O . THR B 1 223 ? -4.383 12.109 17.734 1 96.62 223 THR B O 1
ATOM 5025 N N . ARG B 1 224 ? -2.297 11.508 17.266 1 96.56 224 ARG B N 1
ATOM 5026 C CA . ARG B 1 224 ? -2.697 10.25 16.641 1 96.56 224 ARG B CA 1
ATOM 5027 C C . ARG B 1 224 ? -3.557 9.414 17.594 1 96.56 224 ARG B C 1
ATOM 5029 O O . ARG B 1 224 ? -4.309 8.547 17.156 1 96.56 224 ARG B O 1
ATOM 5036 N N . TYR B 1 225 ? -3.525 9.719 18.938 1 96.12 225 TYR B N 1
ATOM 5037 C CA . TYR B 1 225 ? -4.305 8.992 19.938 1 96.12 225 TYR B CA 1
ATOM 5038 C C . TYR B 1 225 ? -5.789 9.328 19.812 1 96.12 225 TYR B C 1
ATOM 5040 O O . TYR B 1 225 ? -6.633 8.648 20.406 1 96.12 225 TYR B O 1
ATOM 5048 N N . GLU B 1 226 ? -6.09 10.312 19 1 96.44 226 GLU B N 1
ATOM 5049 C CA . GLU B 1 226 ? -7.488 10.641 18.75 1 96.44 226 GLU B CA 1
ATOM 5050 C C . GLU B 1 226 ? -8.094 9.711 17.703 1 96.44 226 GLU B C 1
ATOM 5052 O O . GLU B 1 226 ? -9.312 9.648 17.547 1 96.44 226 GLU B O 1
ATOM 5057 N N . GLY B 1 227 ? -7.242 8.992 16.953 1 97.31 227 GLY B N 1
ATOM 5058 C CA . GLY B 1 227 ? -7.695 8.094 15.906 1 97.31 227 GLY B CA 1
ATOM 5059 C C . GLY B 1 227 ? -7.43 6.629 16.219 1 97.31 227 GLY B C 1
ATOM 5060 O O . GLY B 1 227 ? -7.188 6.27 17.375 1 97.31 227 GLY B O 1
ATOM 5061 N N . VAL B 1 228 ? -7.68 5.797 15.312 1 98.06 228 VAL B N 1
ATOM 5062 C CA . VAL B 1 228 ? -7.375 4.367 15.344 1 98.06 228 VAL B CA 1
ATOM 5063 C C . VAL B 1 228 ? -6.625 3.973 14.07 1 98.06 228 VAL B C 1
ATOM 5065 O O . VAL B 1 228 ? -7.168 4.066 12.969 1 98.06 228 VAL B O 1
ATOM 5068 N N . SER B 1 229 ? -5.414 3.518 14.211 1 98.31 229 SER B N 1
ATOM 5069 C CA . SER B 1 229 ? -4.559 3.221 13.062 1 98.31 229 SER B CA 1
ATOM 5070 C C . SER B 1 229 ? -4.969 1.919 12.391 1 98.31 229 SER B C 1
ATOM 5072 O O . SER B 1 229 ? -4.797 0.837 12.953 1 98.31 229 SER B O 1
ATOM 5074 N N . ALA B 1 230 ? -5.402 2.023 11.141 1 98.75 230 ALA B N 1
ATOM 5075 C CA . ALA B 1 230 ? -5.715 0.826 10.359 1 98.75 230 ALA B CA 1
ATOM 5076 C C . ALA B 1 230 ? -4.473 -0.034 10.156 1 98.75 230 ALA B C 1
ATOM 5078 O O . ALA B 1 230 ? -4.566 -1.261 10.07 1 98.75 230 ALA B O 1
ATOM 5079 N N . ILE B 1 231 ? -3.279 0.578 10.086 1 98.75 231 ILE B N 1
ATOM 5080 C CA . ILE B 1 231 ? -2.031 -0.163 9.938 1 98.75 231 ILE B CA 1
ATOM 5081 C C . ILE B 1 231 ? -1.797 -1.03 11.172 1 98.75 231 ILE B C 1
ATOM 5083 O O . ILE B 1 231 ? -1.529 -2.229 11.055 1 98.75 231 ILE B O 1
ATOM 5087 N N . GLU B 1 232 ? -1.959 -0.446 12.344 1 98.12 232 GLU B N 1
ATOM 5088 C CA . GLU B 1 232 ? -1.772 -1.216 13.57 1 98.12 232 GLU B CA 1
ATOM 5089 C C . GLU B 1 232 ? -2.805 -2.336 13.68 1 98.12 232 GLU B C 1
ATOM 5091 O O . GLU B 1 232 ? -2.475 -3.453 14.086 1 98.12 232 GLU B O 1
ATOM 5096 N N . LYS B 1 233 ? -4.059 -2.033 13.328 1 98.56 233 LYS B N 1
ATOM 5097 C CA . LYS B 1 233 ? -5.098 -3.055 13.367 1 98.56 233 LYS B CA 1
ATOM 5098 C C . LYS B 1 233 ? -4.812 -4.164 12.359 1 98.56 233 LYS B C 1
ATOM 5100 O O . LYS B 1 233 ? -5.113 -5.332 12.609 1 98.56 233 LYS B O 1
ATOM 5105 N N . SER B 1 234 ? -4.238 -3.836 11.195 1 98.62 234 SER B N 1
ATOM 5106 C CA . SER B 1 234 ? -3.912 -4.836 10.188 1 98.62 234 SER B CA 1
ATOM 5107 C C . SER B 1 234 ? -2.859 -5.812 10.703 1 98.62 234 SER B C 1
ATOM 5109 O O . SER B 1 234 ? -2.867 -6.992 10.336 1 98.62 234 SER B O 1
ATOM 5111 N N . VAL B 1 235 ? -1.906 -5.32 11.547 1 98.12 235 VAL B N 1
ATOM 5112 C CA . VAL B 1 235 ? -0.912 -6.203 12.148 1 98.12 235 VAL B CA 1
ATOM 5113 C C . VAL B 1 235 ? -1.61 -7.285 12.969 1 98.12 235 VAL B C 1
ATOM 5115 O O . VAL B 1 235 ? -1.268 -8.469 12.867 1 98.12 235 VAL B O 1
ATOM 5118 N N . THR B 1 236 ? -2.611 -6.871 13.719 1 97.88 236 THR B N 1
ATOM 5119 C CA . THR B 1 236 ? -3.387 -7.824 14.508 1 97.88 236 THR B CA 1
ATOM 5120 C C . THR B 1 236 ? -4.102 -8.82 13.602 1 97.88 236 THR B C 1
ATOM 5122 O O . THR B 1 236 ? -4.098 -10.023 13.875 1 97.88 236 THR B O 1
ATOM 5125 N N . VAL B 1 237 ? -4.691 -8.336 12.57 1 98.56 237 VAL B N 1
ATOM 5126 C CA . VAL B 1 237 ? -5.422 -9.18 11.625 1 98.56 237 VAL B CA 1
ATOM 5127 C C . VAL B 1 237 ? -4.48 -10.211 11.016 1 98.56 237 VAL B C 1
ATOM 5129 O O . VAL B 1 237 ? -4.812 -11.398 10.938 1 98.56 237 VAL B O 1
ATOM 5132 N N . MET B 1 238 ? -3.297 -9.789 10.602 1 98.38 238 MET B N 1
ATOM 5133 C CA . MET B 1 238 ? -2.328 -10.68 9.969 1 98.38 238 MET B CA 1
ATOM 5134 C C . MET B 1 238 ? -1.848 -11.742 10.953 1 98.38 238 MET B C 1
ATOM 5136 O O . MET B 1 238 ? -1.568 -12.883 10.562 1 98.38 238 MET B O 1
ATOM 5140 N N . GLU B 1 239 ? -1.761 -11.398 12.219 1 97.75 239 GLU B N 1
ATOM 5141 C CA . GLU B 1 239 ? -1.409 -12.383 13.242 1 97.75 239 GLU B CA 1
ATOM 5142 C C . GLU B 1 239 ? -2.463 -13.477 13.336 1 97.75 239 GLU B C 1
ATOM 5144 O O . GLU B 1 239 ? -2.127 -14.656 13.492 1 97.75 239 GLU B O 1
ATOM 5149 N N . TYR B 1 240 ? -3.674 -13.102 13.242 1 98.19 240 TYR B N 1
ATOM 5150 C CA . TYR B 1 240 ? -4.762 -14.078 13.312 1 98.19 240 TYR B CA 1
ATOM 5151 C C . TYR B 1 240 ? -4.758 -14.984 12.086 1 98.19 240 TYR B C 1
ATOM 5153 O O . TYR B 1 240 ? -5.059 -16.172 12.188 1 98.19 240 TYR B O 1
ATOM 5161 N N . VAL B 1 241 ? -4.457 -14.422 10.953 1 98.56 241 VAL B N 1
ATOM 5162 C CA . VAL B 1 241 ? -4.344 -15.219 9.734 1 98.56 241 VAL B CA 1
ATOM 5163 C C . VAL B 1 241 ? -3.217 -16.234 9.898 1 98.56 241 VAL B C 1
ATOM 5165 O O . VAL B 1 241 ? -3.371 -17.406 9.531 1 98.56 241 VAL B O 1
ATOM 5168 N N . LYS B 1 242 ? -2.104 -15.805 10.445 1 98.25 242 LYS B N 1
ATOM 5169 C CA . LYS B 1 242 ? -0.98 -16.703 10.703 1 98.25 242 LYS B CA 1
ATOM 5170 C C . LYS B 1 242 ? -1.378 -17.812 11.672 1 98.25 242 LYS B C 1
ATOM 5172 O O . LYS B 1 242 ? -0.984 -18.969 11.484 1 98.25 242 LYS B O 1
ATOM 5177 N N . ASP B 1 243 ? -2.135 -17.484 12.688 1 98.31 243 ASP B N 1
ATOM 5178 C CA . ASP B 1 243 ? -2.629 -18.469 13.648 1 98.31 243 ASP B CA 1
ATOM 5179 C C . ASP B 1 243 ? -3.506 -19.516 12.953 1 98.31 243 ASP B C 1
ATOM 5181 O O . ASP B 1 243 ? -3.449 -20.703 13.289 1 98.31 243 ASP B O 1
ATOM 5185 N N . LEU B 1 244 ? -4.297 -19.047 12.078 1 98.69 244 LEU B N 1
ATOM 5186 C CA . LEU B 1 244 ? -5.145 -19.969 11.328 1 98.69 244 LEU B CA 1
ATOM 5187 C C . LEU B 1 244 ? -4.301 -20.953 10.523 1 98.69 244 LEU B C 1
ATOM 5189 O O . LEU B 1 244 ? -4.605 -22.141 10.477 1 98.69 244 LEU B O 1
ATOM 5193 N N . GLU B 1 245 ? -3.266 -20.422 9.875 1 98.62 245 GLU B N 1
ATOM 5194 C CA . GLU B 1 245 ? -2.369 -21.312 9.133 1 98.62 245 GLU B CA 1
ATOM 5195 C C . GLU B 1 245 ? -1.809 -22.406 10.023 1 98.62 245 GLU B C 1
ATOM 5197 O O . GLU B 1 245 ? -1.809 -23.578 9.648 1 98.62 245 GLU B O 1
ATOM 5202 N N . THR B 1 246 ? -1.305 -22 11.18 1 98.56 246 THR B N 1
ATOM 5203 C CA . THR B 1 246 ? -0.73 -22.938 12.133 1 98.56 246 THR B CA 1
ATOM 5204 C C . THR B 1 246 ? -1.753 -24 12.523 1 98.56 246 THR B C 1
ATOM 5206 O O . THR B 1 246 ? -1.441 -25.203 12.531 1 98.56 246 THR B O 1
ATOM 5209 N N . PHE B 1 247 ? -2.941 -23.562 12.797 1 98.44 247 PHE B N 1
ATOM 5210 C CA . PHE B 1 247 ? -4.016 -24.469 13.203 1 98.44 247 PHE B CA 1
ATOM 5211 C C . PHE B 1 247 ? -4.34 -25.453 12.094 1 98.44 247 PHE B C 1
ATOM 5213 O O . PHE B 1 247 ? -4.406 -26.672 12.336 1 98.44 247 PHE B O 1
ATOM 5220 N N . ARG B 1 248 ? -4.531 -25 10.891 1 98.12 248 ARG B N 1
ATOM 5221 C CA . ARG B 1 248 ? -4.895 -25.844 9.75 1 98.12 248 ARG B CA 1
ATOM 5222 C C . ARG B 1 248 ? -3.818 -26.891 9.477 1 98.12 248 ARG B C 1
ATOM 5224 O O . ARG B 1 248 ? -4.125 -28.047 9.203 1 98.12 248 ARG B O 1
ATOM 5231 N N . ASN B 1 249 ? -2.586 -26.453 9.555 1 98.12 249 ASN B N 1
ATOM 5232 C CA . ASN B 1 249 ? -1.488 -27.359 9.242 1 98.12 249 ASN B CA 1
ATOM 5233 C C . ASN B 1 249 ? -1.287 -28.406 10.344 1 98.12 249 ASN B C 1
ATOM 5235 O O . ASN B 1 249 ? -0.784 -29.5 10.086 1 98.12 249 ASN B O 1
ATOM 5239 N N . SER B 1 250 ? -1.696 -28.141 11.578 1 97.75 250 SER B N 1
ATOM 5240 C CA . SER B 1 250 ? -1.589 -29.094 12.68 1 97.75 250 SER B CA 1
ATOM 5241 C C . SER B 1 250 ? -2.504 -30.281 12.469 1 97.75 250 SER B C 1
ATOM 5243 O O . SER B 1 250 ? -2.309 -31.344 13.078 1 97.75 250 SER B O 1
ATOM 5245 N N . LYS B 1 251 ? -3.447 -30.203 11.539 1 95.75 251 LYS B N 1
ATOM 5246 C CA . LYS B 1 251 ? -4.445 -31.25 11.328 1 95.75 251 LYS B CA 1
ATOM 5247 C C . LYS B 1 251 ? -4.055 -32.156 10.172 1 95.75 251 LYS B C 1
ATOM 5249 O O . LYS B 1 251 ? -4.688 -33.188 9.945 1 95.75 251 LYS B O 1
ATOM 5254 N N . ILE B 1 252 ? -3.059 -31.859 9.484 1 95.38 252 ILE B N 1
ATOM 5255 C CA . ILE B 1 252 ? -2.691 -32.594 8.289 1 95.38 252 ILE B CA 1
ATOM 5256 C C . ILE B 1 252 ? -2.021 -33.906 8.695 1 95.38 252 ILE B C 1
ATOM 5258 O O . ILE B 1 252 ? -1.044 -33.906 9.445 1 95.38 252 ILE B O 1
ATOM 5262 N N . LYS B 1 253 ? -2.543 -35.094 8.133 1 93.75 253 LYS B N 1
ATOM 5263 C CA . LYS B 1 253 ? -2.01 -36.406 8.445 1 93.75 253 LYS B CA 1
ATOM 5264 C C . LYS B 1 253 ? -1.607 -37.156 7.18 1 93.75 253 LYS B C 1
ATOM 5266 O O . LYS B 1 253 ? -0.951 -38.219 7.25 1 93.75 253 LYS B O 1
ATOM 5271 N N . ASP B 1 254 ? -1.916 -36.688 6.027 1 94.69 254 ASP B N 1
ATOM 5272 C CA . ASP B 1 254 ? -1.607 -37.344 4.758 1 94.69 254 ASP B CA 1
ATOM 5273 C C . ASP B 1 254 ? -0.1 -37.531 4.582 1 94.69 254 ASP B C 1
ATOM 5275 O O . ASP B 1 254 ? 0.642 -36.531 4.559 1 94.69 254 ASP B O 1
ATOM 5279 N N . PRO B 1 255 ? 0.356 -38.719 4.371 1 95.69 255 PRO B N 1
ATOM 5280 C CA . PRO B 1 255 ? 1.795 -38.969 4.273 1 95.69 255 PRO B CA 1
ATOM 5281 C C . PRO B 1 255 ? 2.434 -38.281 3.068 1 95.69 255 PRO B C 1
ATOM 5283 O O . PRO B 1 255 ? 3.641 -38.031 3.064 1 95.69 255 PRO B O 1
ATOM 5286 N N . LEU B 1 256 ? 1.688 -37.938 2.066 1 96.81 256 LEU B N 1
ATOM 5287 C CA . LEU B 1 256 ? 2.229 -37.281 0.873 1 96.81 256 LEU B CA 1
ATOM 5288 C C . LEU B 1 256 ? 2.689 -35.875 1.18 1 96.81 256 LEU B C 1
ATOM 5290 O O . LEU B 1 256 ? 3.404 -35.25 0.384 1 96.81 256 LEU B O 1
ATOM 5294 N N . TYR B 1 257 ? 2.324 -35.344 2.391 1 96.19 257 TYR B N 1
ATOM 5295 C CA . TYR B 1 257 ? 2.725 -34 2.795 1 96.19 257 TYR B CA 1
ATOM 5296 C C . TYR B 1 257 ? 3.83 -34.062 3.844 1 96.19 257 TYR B C 1
ATOM 5298 O O . TYR B 1 257 ? 4.25 -33.031 4.363 1 96.19 257 TYR B O 1
ATOM 5306 N N . SER B 1 258 ? 4.379 -35.219 4.133 1 95.44 258 SER B N 1
ATOM 5307 C CA . SER B 1 258 ? 5.242 -35.406 5.289 1 95.44 258 SER B CA 1
ATOM 5308 C C . SER B 1 258 ? 6.527 -34.594 5.168 1 95.44 258 SER B C 1
ATOM 5310 O O . SER B 1 258 ? 7.098 -34.188 6.176 1 95.44 258 SER B O 1
ATOM 5312 N N . ASN B 1 259 ? 6.973 -34.344 3.959 1 94.75 259 ASN B N 1
ATOM 5313 C CA . ASN B 1 259 ? 8.242 -33.625 3.771 1 94.75 259 ASN B CA 1
ATOM 5314 C C . ASN B 1 259 ? 8.023 -32.188 3.367 1 94.75 259 ASN B C 1
ATOM 5316 O O . ASN B 1 259 ? 8.945 -31.516 2.895 1 94.75 259 ASN B O 1
ATOM 5320 N N . ILE B 1 260 ? 6.859 -31.688 3.537 1 95.38 260 ILE B N 1
ATOM 5321 C CA . ILE B 1 260 ? 6.516 -30.328 3.184 1 95.38 260 ILE B CA 1
ATOM 5322 C C . ILE B 1 260 ? 6.414 -29.469 4.449 1 95.38 260 ILE B C 1
ATOM 5324 O O . ILE B 1 260 ? 5.582 -29.734 5.32 1 95.38 260 ILE B O 1
ATOM 5328 N N . PRO B 1 261 ? 7.234 -28.391 4.621 1 96.38 261 PRO B N 1
ATOM 5329 C CA . PRO B 1 261 ? 7.254 -27.594 5.855 1 96.38 261 PRO B CA 1
ATOM 5330 C C . PRO B 1 261 ? 5.891 -26.984 6.191 1 96.38 261 PRO B C 1
ATOM 5332 O O . PRO B 1 261 ? 5.477 -27 7.355 1 96.38 261 PRO B O 1
ATOM 5335 N N . ILE B 1 262 ? 5.164 -26.484 5.199 1 97.56 262 ILE B N 1
ATOM 5336 C CA . ILE B 1 262 ? 3.832 -25.906 5.367 1 97.56 262 ILE B CA 1
ATOM 5337 C C . ILE B 1 262 ? 2.9 -26.438 4.281 1 97.56 262 ILE B C 1
ATOM 5339 O O . ILE B 1 262 ? 2.791 -25.844 3.205 1 97.56 262 ILE B O 1
ATOM 5343 N N . PRO B 1 263 ? 2.219 -27.438 4.5 1 97.25 263 PRO B N 1
ATOM 5344 C CA . PRO B 1 263 ? 1.373 -28.109 3.502 1 97.25 263 PRO B CA 1
ATOM 5345 C C . PRO B 1 263 ? 0.265 -27.188 2.975 1 97.25 263 PRO B C 1
ATOM 5347 O O . PRO B 1 263 ? -0.05 -27.219 1.781 1 97.25 263 PRO B O 1
ATOM 5350 N N . LEU B 1 264 ? -0.348 -26.406 3.895 1 97.81 264 LEU B N 1
ATOM 5351 C CA . LEU B 1 264 ? -1.426 -25.5 3.533 1 97.81 264 LEU B CA 1
ATOM 5352 C C . LEU B 1 264 ? -1.063 -24.062 3.895 1 97.81 264 LEU B C 1
ATOM 5354 O O . LEU B 1 264 ? -1.664 -23.469 4.797 1 97.81 264 LEU B O 1
ATOM 5358 N N . PRO B 1 265 ? -0.25 -23.5 3.113 1 98.12 265 PRO B N 1
ATOM 5359 C CA . PRO B 1 265 ? 0.223 -22.156 3.451 1 98.12 265 PRO B CA 1
ATOM 5360 C C . PRO B 1 265 ? -0.841 -21.094 3.23 1 98.12 265 PRO B C 1
ATOM 5362 O O . PRO B 1 265 ? -1.71 -21.25 2.367 1 98.12 265 PRO B O 1
ATOM 5365 N N . ILE B 1 266 ? -0.845 -20.109 4.035 1 98.69 266 ILE B N 1
ATOM 5366 C CA . ILE B 1 266 ? -1.517 -18.828 3.803 1 98.69 266 ILE B CA 1
ATOM 5367 C C . ILE B 1 266 ? -0.479 -17.719 3.602 1 98.69 266 ILE B C 1
ATOM 5369 O O . ILE B 1 266 ? 0.354 -17.484 4.477 1 98.69 266 ILE B O 1
ATOM 5373 N N . ASN B 1 267 ? -0.508 -17.094 2.451 1 98.56 267 ASN B N 1
ATOM 5374 C CA . ASN B 1 267 ? 0.462 -16.047 2.107 1 98.56 267 ASN B CA 1
ATOM 5375 C C . ASN B 1 267 ? -0.205 -14.688 1.956 1 98.56 267 ASN B C 1
ATOM 5377 O O . ASN B 1 267 ? -1.251 -14.57 1.314 1 98.56 267 ASN B O 1
ATOM 5381 N N . ILE B 1 268 ? 0.338 -13.727 2.639 1 98.69 268 ILE B N 1
ATOM 5382 C CA . ILE B 1 268 ? -0.044 -12.344 2.381 1 98.69 268 ILE B CA 1
ATOM 5383 C C . ILE B 1 268 ? 0.939 -11.711 1.398 1 98.69 268 ILE B C 1
ATOM 5385 O O . ILE B 1 268 ? 2.107 -11.492 1.731 1 98.69 268 ILE B O 1
ATOM 5389 N N . GLY B 1 269 ? 0.413 -11.359 0.237 1 98.56 269 GLY B N 1
ATOM 5390 C CA . GLY B 1 269 ? 1.324 -10.984 -0.832 1 98.56 269 GLY B CA 1
ATOM 5391 C C . GLY B 1 269 ? 1.289 -9.5 -1.151 1 98.56 269 GLY B C 1
ATOM 5392 O O . GLY B 1 269 ? 2.172 -8.992 -1.843 1 98.56 269 GLY B O 1
ATOM 5393 N N . LYS B 1 270 ? 0.288 -8.766 -0.655 1 98.5 270 LYS B N 1
ATOM 5394 C CA . LYS B 1 270 ? 0.153 -7.34 -0.937 1 98.5 270 LYS B CA 1
ATOM 5395 C C . LYS B 1 270 ? -0.488 -6.605 0.237 1 98.5 270 LYS B C 1
ATOM 5397 O O . LYS B 1 270 ? -1.385 -7.141 0.895 1 98.5 270 LYS B O 1
ATOM 5402 N N . ILE B 1 271 ? -0.034 -5.414 0.487 1 98.81 271 ILE B N 1
ATOM 5403 C CA . ILE B 1 271 ? -0.609 -4.535 1.502 1 98.81 271 ILE B CA 1
ATOM 5404 C C . ILE B 1 271 ? -0.597 -3.092 1.004 1 98.81 271 ILE B C 1
ATOM 5406 O O . ILE B 1 271 ? 0.348 -2.668 0.335 1 98.81 271 ILE B O 1
ATOM 5410 N N . ALA B 1 272 ? -1.641 -2.387 1.228 1 98.62 272 ALA B N 1
ATOM 5411 C CA . ALA B 1 272 ? -1.713 -0.975 0.857 1 98.62 272 ALA B CA 1
ATOM 5412 C C . ALA B 1 272 ? -2.717 -0.229 1.73 1 98.62 272 ALA B C 1
ATOM 5414 O O . ALA B 1 272 ? -3.816 -0.727 1.987 1 98.62 272 ALA B O 1
ATOM 5415 N N . GLY B 1 273 ? -2.277 0.933 2.201 1 98.19 273 GLY B N 1
ATOM 5416 C CA . GLY B 1 273 ? -3.217 1.732 2.971 1 98.19 273 GLY B CA 1
ATOM 5417 C C . GLY B 1 273 ? -2.625 3.041 3.459 1 98.19 273 GLY B C 1
ATOM 5418 O O . GLY B 1 273 ? -1.403 3.205 3.482 1 98.19 273 GLY B O 1
ATOM 5419 N N . GLY B 1 274 ? -3.529 3.941 3.838 1 96.94 274 GLY B N 1
ATOM 5420 C CA . GLY B 1 274 ? -3.137 5.285 4.238 1 96.94 274 GLY B CA 1
ATOM 5421 C C . GLY B 1 274 ? -2.934 6.223 3.066 1 96.94 274 GLY B C 1
ATOM 5422 O O . GLY B 1 274 ? -2.572 5.789 1.972 1 96.94 274 GLY B O 1
ATOM 5423 N N . ASN B 1 275 ? -3.164 7.508 3.361 1 93.12 275 ASN B N 1
ATOM 5424 C CA . ASN B 1 275 ? -3.143 8.469 2.262 1 93.12 275 ASN B CA 1
ATOM 5425 C C . ASN B 1 275 ? -2.193 9.633 2.551 1 93.12 275 ASN B C 1
ATOM 5427 O O . ASN B 1 275 ? -1.913 10.445 1.667 1 93.12 275 ASN B O 1
ATOM 5431 N N . TRP B 1 276 ? -1.728 9.719 3.727 1 95.75 276 TRP B N 1
ATOM 5432 C CA . TRP B 1 276 ? -0.948 10.883 4.152 1 95.75 276 TRP B CA 1
ATOM 5433 C C . TRP B 1 276 ? -0.028 10.523 5.312 1 95.75 276 TRP B C 1
ATOM 5435 O O . TRP B 1 276 ? -0.478 9.977 6.324 1 95.75 276 TRP B O 1
ATOM 5445 N N . PRO B 1 277 ? 1.277 10.797 5.211 1 97.12 277 PRO B N 1
ATOM 5446 C CA . PRO B 1 277 ? 2.207 10.422 6.281 1 97.12 277 PRO B CA 1
ATOM 5447 C C . PRO B 1 277 ? 1.834 11.039 7.625 1 97.12 277 PRO B C 1
ATOM 5449 O O . PRO B 1 277 ? 2.043 10.422 8.672 1 97.12 277 PRO B O 1
ATOM 5452 N N . SER B 1 278 ? 1.235 12.203 7.594 1 97.25 278 SER B N 1
ATOM 5453 C CA . SER B 1 278 ? 0.939 12.961 8.805 1 97.25 278 SER B CA 1
ATOM 5454 C C . SER B 1 278 ? -0.492 12.719 9.273 1 97.25 278 SER B C 1
ATOM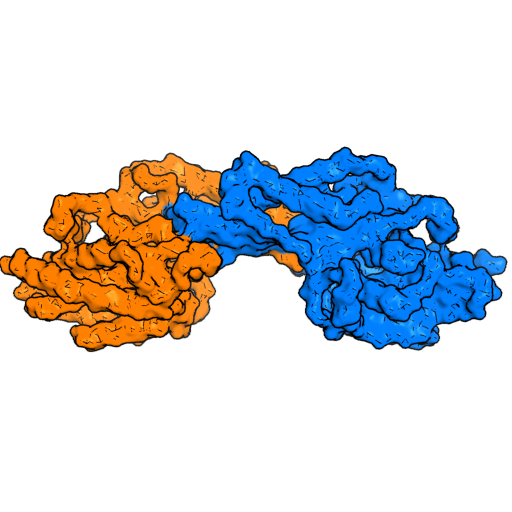 5456 O O . SER B 1 278 ? -1.023 13.477 10.086 1 97.25 278 SER B O 1
ATOM 5458 N N . SER B 1 279 ? -1.161 11.727 8.797 1 97.88 279 SER B N 1
ATOM 5459 C CA . SER B 1 279 ? -2.5 11.344 9.234 1 97.88 279 SER B CA 1
ATOM 5460 C C . SER B 1 279 ? -2.555 9.875 9.641 1 97.88 279 SER B C 1
ATOM 5462 O O . SER B 1 279 ? -1.866 9.039 9.055 1 97.88 279 SER B O 1
ATOM 5464 N N . VAL B 1 280 ? -3.35 9.609 10.648 1 98.31 280 VAL B N 1
ATOM 5465 C CA . VAL B 1 280 ? -3.627 8.227 11.023 1 98.31 280 VAL B CA 1
ATOM 5466 C C . VAL B 1 280 ? -4.41 7.535 9.914 1 98.31 280 VAL B C 1
ATOM 5468 O O . VAL B 1 280 ? -5.434 8.047 9.453 1 98.31 280 VAL B O 1
ATOM 5471 N N . PRO B 1 281 ? -3.891 6.434 9.414 1 98.31 281 PRO B N 1
ATOM 5472 C CA . PRO B 1 281 ? -4.59 5.77 8.312 1 98.31 281 PRO B CA 1
ATOM 5473 C C . PRO B 1 281 ? -5.914 5.145 8.742 1 98.31 281 PRO B C 1
ATOM 5475 O O . PRO B 1 281 ? -5.988 4.516 9.797 1 98.31 281 PRO B O 1
ATOM 5478 N N . ASP B 1 282 ? -6.938 5.289 7.875 1 98.5 282 ASP B N 1
ATOM 5479 C CA . ASP B 1 282 ? -8.258 4.828 8.281 1 98.5 282 ASP B CA 1
ATOM 5480 C C . ASP B 1 282 ? -8.688 3.605 7.465 1 98.5 282 ASP B C 1
ATOM 5482 O O . ASP B 1 282 ? -9.75 3.029 7.711 1 98.5 282 ASP B O 1
ATOM 5486 N N . LEU B 1 283 ? -7.82 3.184 6.566 1 98.56 283 LEU B N 1
ATOM 5487 C CA . LEU B 1 283 ? -8.117 1.99 5.785 1 98.56 283 LEU B CA 1
ATOM 5488 C C . LEU B 1 283 ? -6.84 1.334 5.281 1 98.56 283 LEU B C 1
ATOM 5490 O O . LEU B 1 283 ? -5.949 2.016 4.77 1 98.56 283 LEU B O 1
ATOM 5494 N N . VAL B 1 284 ? -6.723 0.068 5.453 1 98.75 284 VAL B N 1
ATOM 5495 C CA . VAL B 1 284 ? -5.656 -0.751 4.887 1 98.75 284 VAL B CA 1
ATOM 5496 C C . VAL B 1 284 ? -6.254 -1.97 4.188 1 98.75 284 VAL B C 1
ATOM 5498 O O . VAL B 1 284 ? -7.188 -2.59 4.699 1 98.75 284 VAL B O 1
ATOM 5501 N N . THR B 1 285 ? -5.809 -2.252 3.043 1 98.75 285 THR B N 1
ATOM 5502 C CA . THR B 1 285 ? -6.184 -3.455 2.311 1 98.75 285 THR B CA 1
ATOM 5503 C C . THR B 1 285 ? -5.043 -4.469 2.307 1 98.75 285 THR B C 1
ATOM 5505 O O . THR B 1 285 ? -3.895 -4.113 2.027 1 98.75 285 THR B O 1
ATOM 5508 N N . VAL B 1 286 ? -5.344 -5.688 2.637 1 98.75 286 VAL B N 1
ATOM 5509 C CA . VAL B 1 286 ? -4.41 -6.809 2.635 1 98.75 286 VAL B CA 1
ATOM 5510 C C . VAL B 1 286 ? -4.902 -7.887 1.673 1 98.75 286 VAL B C 1
ATOM 5512 O O . VAL B 1 286 ? -6.07 -8.289 1.724 1 98.75 286 VAL B O 1
ATOM 5515 N N . GLU B 1 287 ? -4.066 -8.305 0.759 1 98.75 287 GLU B N 1
ATOM 5516 C CA . GLU B 1 287 ? -4.41 -9.367 -0.18 1 98.75 287 GLU B CA 1
ATOM 5517 C C . GLU B 1 287 ? -3.51 -10.586 0.006 1 98.75 287 GLU B C 1
ATOM 5519 O O . GLU B 1 287 ? -2.299 -10.445 0.195 1 98.75 287 GLU B O 1
ATOM 5524 N N . GLY B 1 288 ? -4.137 -11.742 -0.013 1 98.56 288 GLY B N 1
ATOM 5525 C CA . GLY B 1 288 ? -3.381 -12.969 0.185 1 98.56 288 GLY B CA 1
ATOM 5526 C C . GLY B 1 288 ? -4.016 -14.172 -0.481 1 98.56 288 GLY B C 1
ATOM 5527 O O . GLY B 1 288 ? -4.941 -14.031 -1.284 1 98.56 288 GLY B O 1
ATOM 5528 N N . ARG B 1 289 ? -3.35 -15.297 -0.244 1 98.12 289 ARG B N 1
ATOM 5529 C CA . ARG B 1 289 ? -3.783 -16.594 -0.748 1 98.12 289 ARG B CA 1
ATOM 5530 C C . ARG B 1 289 ? -3.877 -17.625 0.38 1 98.12 289 ARG B C 1
ATOM 5532 O O . ARG B 1 289 ? -2.992 -17.688 1.234 1 98.12 289 ARG B O 1
ATOM 5539 N N . ILE B 1 290 ? -4.969 -18.406 0.381 1 98.75 290 ILE B N 1
ATOM 5540 C CA . ILE B 1 290 ? -5.141 -19.469 1.361 1 98.75 290 ILE B CA 1
ATOM 5541 C C . ILE B 1 290 ? -5.25 -20.812 0.646 1 98.75 290 ILE B C 1
ATOM 5543 O O . ILE B 1 290 ? -6.023 -20.953 -0.305 1 98.75 290 ILE B O 1
ATOM 5547 N N . GLY B 1 291 ? -4.465 -21.75 1.059 1 98.38 291 GLY B N 1
ATOM 5548 C CA . GLY B 1 291 ? -4.488 -23.078 0.47 1 98.38 291 GLY B CA 1
ATOM 5549 C C . GLY B 1 291 ? -5.723 -23.875 0.848 1 98.38 291 GLY B C 1
ATOM 5550 O O . GLY B 1 291 ? -6.211 -23.781 1.977 1 98.38 291 GLY B O 1
ATOM 5551 N N . VAL B 1 292 ? -6.184 -24.672 -0.083 1 97.88 292 VAL B N 1
ATOM 5552 C CA . VAL B 1 292 ? -7.285 -25.609 0.122 1 97.88 292 VAL B CA 1
ATOM 5553 C C . VAL B 1 292 ? -6.781 -27.047 -0.02 1 97.88 292 VAL B C 1
ATOM 5555 O O . VAL B 1 292 ? -6.309 -27.438 -1.089 1 97.88 292 VAL B O 1
ATOM 5558 N N . GLY B 1 293 ? -6.895 -27.828 0.965 1 96.19 293 GLY B N 1
ATOM 5559 C CA . GLY B 1 293 ? -6.434 -29.203 0.917 1 96.19 293 GLY B CA 1
ATOM 5560 C C . GLY B 1 293 ? -7.254 -30.078 -0.011 1 96.19 293 GLY B C 1
ATOM 5561 O O . GLY B 1 293 ? -8.422 -29.781 -0.283 1 96.19 293 GLY B O 1
ATOM 5562 N N . PRO B 1 294 ? -6.633 -31.141 -0.445 1 92.5 294 PRO B N 1
ATOM 5563 C CA . PRO B 1 294 ? -7.336 -32.031 -1.362 1 92.5 294 PRO B CA 1
ATOM 5564 C C . PRO B 1 294 ? -8.578 -32.656 -0.735 1 92.5 294 PRO B C 1
ATOM 5566 O O . PRO B 1 294 ? -9.484 -33.125 -1.452 1 92.5 294 PRO B O 1
ATOM 5569 N N . ASP B 1 295 ? -8.633 -32.688 0.549 1 91.31 295 ASP B N 1
ATOM 5570 C CA . ASP B 1 295 ? -9.758 -33.312 1.238 1 91.31 295 ASP B CA 1
ATOM 5571 C C . ASP B 1 295 ? -10.711 -32.281 1.8 1 91.31 295 ASP B C 1
ATOM 5573 O O . ASP B 1 295 ? -11.602 -32.594 2.594 1 91.31 295 ASP B O 1
ATOM 5577 N N . GLU B 1 296 ? -10.469 -31.047 1.446 1 94.94 296 GLU B N 1
ATOM 5578 C CA . GLU B 1 296 ? -11.32 -29.953 1.887 1 94.94 296 GLU B CA 1
ATOM 5579 C C . GLU B 1 296 ? -12.18 -29.422 0.741 1 94.94 296 GLU B C 1
ATOM 5581 O O . GLU B 1 296 ? -11.859 -29.625 -0.431 1 94.94 296 GLU B O 1
ATOM 5586 N N . THR B 1 297 ? -13.297 -28.812 1.115 1 94.69 297 THR B N 1
ATOM 5587 C CA . THR B 1 297 ? -14.055 -28.062 0.125 1 94.69 297 THR B CA 1
ATOM 5588 C C . THR B 1 297 ? -13.711 -26.578 0.195 1 94.69 297 THR B C 1
ATOM 5590 O O . THR B 1 297 ? -13.227 -26.094 1.224 1 94.69 297 THR B O 1
ATOM 5593 N N . ILE B 1 298 ? -13.977 -25.953 -0.856 1 95.75 298 ILE B N 1
ATOM 5594 C CA . ILE B 1 298 ? -13.758 -24.516 -0.944 1 95.75 298 ILE B CA 1
ATOM 5595 C C . ILE B 1 298 ? -14.57 -23.797 0.131 1 95.75 298 ILE B C 1
ATOM 5597 O O . ILE B 1 298 ? -14.062 -22.922 0.828 1 95.75 298 ILE B O 1
ATOM 5601 N N . GLU B 1 299 ? -15.773 -24.203 0.322 1 97 299 GLU B N 1
ATOM 5602 C CA . GLU B 1 299 ? -16.688 -23.562 1.261 1 97 299 GLU B CA 1
ATOM 5603 C C . GLU B 1 299 ? -16.203 -23.734 2.699 1 97 299 GLU B C 1
ATOM 5605 O O . GLU B 1 299 ? -16.344 -22.812 3.516 1 97 299 GLU B O 1
ATOM 5610 N N . GLU B 1 300 ? -15.672 -24.859 2.977 1 97.62 300 GLU B N 1
ATOM 5611 C CA . GLU B 1 300 ? -15.133 -25.094 4.312 1 97.62 300 GLU B CA 1
ATOM 5612 C C . GLU B 1 300 ? -13.984 -24.141 4.617 1 97.62 300 GLU B C 1
ATOM 5614 O O . GLU B 1 300 ? -13.914 -23.578 5.715 1 97.62 300 GLU B O 1
ATOM 5619 N N . VAL B 1 301 ? -13.125 -23.953 3.707 1 98.44 301 VAL B N 1
ATOM 5620 C CA . VAL B 1 301 ? -11.953 -23.109 3.891 1 98.44 301 VAL B CA 1
ATOM 5621 C C . VAL B 1 301 ? -12.391 -21.641 3.994 1 98.44 301 VAL B C 1
ATOM 5623 O O . VAL B 1 301 ? -11.891 -20.891 4.836 1 98.44 301 VAL B O 1
ATOM 5626 N N . LYS B 1 302 ? -13.336 -21.234 3.146 1 98.38 302 LYS B N 1
ATOM 5627 C CA . LYS B 1 302 ? -13.891 -19.875 3.23 1 98.38 302 LYS B CA 1
ATOM 5628 C C . LYS B 1 302 ? -14.469 -19.609 4.617 1 98.38 302 LYS B C 1
ATOM 5630 O O . LYS B 1 302 ? -14.227 -18.562 5.203 1 98.38 302 LYS B O 1
ATOM 5635 N N . ALA B 1 303 ? -15.18 -20.547 5.145 1 98.56 303 ALA B N 1
ATOM 5636 C CA . ALA B 1 303 ? -15.812 -20.406 6.453 1 98.56 303 ALA B CA 1
ATOM 5637 C C . ALA B 1 303 ? -14.766 -20.328 7.562 1 98.56 303 ALA B C 1
ATOM 5639 O O . ALA B 1 303 ? -14.938 -19.578 8.531 1 98.56 303 ALA B O 1
ATOM 5640 N N . GLU B 1 304 ? -13.719 -21.062 7.434 1 98.44 304 GLU B N 1
ATOM 5641 C CA . GLU B 1 304 ? -12.672 -21.062 8.445 1 98.44 304 GLU B CA 1
ATOM 5642 C C . GLU B 1 304 ? -12.031 -19.672 8.57 1 98.44 304 GLU B C 1
ATOM 5644 O O . GLU B 1 304 ? -11.82 -19.188 9.672 1 98.44 304 GLU B O 1
ATOM 5649 N N . LEU B 1 305 ? -11.727 -19.078 7.422 1 98.75 305 LEU B N 1
ATOM 5650 C CA . LEU B 1 305 ? -11.125 -17.75 7.465 1 98.75 305 LEU B CA 1
ATOM 5651 C C . LEU B 1 305 ? -12.117 -16.734 8 1 98.75 305 LEU B C 1
ATOM 5653 O O . LEU B 1 305 ? -11.766 -15.898 8.836 1 98.75 305 LEU B O 1
ATOM 5657 N N . ALA B 1 306 ? -13.328 -16.812 7.547 1 98.62 306 ALA B N 1
ATOM 5658 C CA . ALA B 1 306 ? -14.359 -15.898 8.016 1 98.62 306 ALA B CA 1
ATOM 5659 C C . ALA B 1 306 ? -14.531 -15.984 9.531 1 98.62 306 ALA B C 1
ATOM 5661 O O . ALA B 1 306 ? -14.594 -14.961 10.211 1 98.62 306 ALA B O 1
ATOM 5662 N N . ASN B 1 307 ? -14.602 -17.188 10 1 98.44 307 ASN B N 1
ATOM 5663 C CA . ASN B 1 307 ? -14.781 -17.406 11.438 1 98.44 307 ASN B CA 1
ATOM 5664 C C . ASN B 1 307 ? -13.594 -16.891 12.234 1 98.44 307 ASN B C 1
ATOM 5666 O O . ASN B 1 307 ? -13.766 -16.344 13.32 1 98.44 307 ASN B O 1
ATOM 5670 N N . LYS B 1 308 ? -12.422 -17.141 11.727 1 98.31 308 LYS B N 1
ATOM 5671 C CA . LYS B 1 308 ? -11.227 -16.641 12.398 1 98.31 308 LYS B CA 1
ATOM 5672 C C . LYS B 1 308 ? -11.25 -15.117 12.516 1 98.31 308 LYS B C 1
ATOM 5674 O O . LYS B 1 308 ? -10.891 -14.57 13.562 1 98.31 308 LYS B O 1
ATOM 5679 N N . LEU B 1 309 ? -11.672 -14.43 11.469 1 98.31 309 LEU B N 1
ATOM 5680 C CA . LEU B 1 309 ? -11.734 -12.969 11.461 1 98.31 309 LEU B CA 1
ATOM 5681 C C . LEU B 1 309 ? -12.781 -12.461 12.445 1 98.31 309 LEU B C 1
ATOM 5683 O O . LEU B 1 309 ? -12.578 -11.445 13.109 1 98.31 309 LEU B O 1
ATOM 5687 N N . VAL B 1 310 ? -13.844 -13.164 12.57 1 97.38 310 VAL B N 1
ATOM 5688 C CA . VAL B 1 310 ? -14.891 -12.797 13.523 1 97.38 310 VAL B CA 1
ATOM 5689 C C . VAL B 1 310 ? -14.352 -12.914 14.953 1 97.38 310 VAL B C 1
ATOM 5691 O O . VAL B 1 310 ? -14.711 -12.125 15.82 1 97.38 310 VAL B O 1
ATOM 5694 N N . SER B 1 311 ? -13.5 -13.836 15.172 1 97.44 311 SER B N 1
ATOM 5695 C CA . SER B 1 311 ? -12.977 -14.086 16.516 1 97.44 311 SER B CA 1
ATOM 5696 C C . SER B 1 311 ? -12.109 -12.922 16.984 1 97.44 311 SER B C 1
ATOM 5698 O O . SER B 1 311 ? -11.836 -12.797 18.188 1 97.44 311 SER B O 1
ATOM 5700 N N . LEU B 1 312 ? -11.711 -12.07 16.094 1 96.62 312 LEU B N 1
ATOM 5701 C CA . LEU B 1 312 ? -10.953 -10.875 16.453 1 96.62 312 LEU B CA 1
ATOM 5702 C C . LEU B 1 312 ? -11.734 -10.016 17.438 1 96.62 312 LEU B C 1
ATOM 5704 O O . LEU B 1 312 ? -11.141 -9.281 18.234 1 96.62 312 LEU B O 1
ATOM 5708 N N . GLN B 1 313 ? -13.031 -10.07 17.328 1 96.12 313 GLN B N 1
ATOM 5709 C CA . GLN B 1 313 ? -13.914 -9.258 18.156 1 96.12 313 GLN B CA 1
ATOM 5710 C C . GLN B 1 313 ? -13.719 -9.57 19.641 1 96.12 313 GLN B C 1
ATOM 5712 O O . GLN B 1 313 ? -13.984 -8.727 20.5 1 96.12 313 GLN B O 1
ATOM 5717 N N . LYS B 1 314 ? -13.242 -10.703 19.969 1 94.69 314 LYS B N 1
ATOM 5718 C CA . LYS B 1 314 ? -13.023 -11.125 21.344 1 94.69 314 LYS B CA 1
ATOM 5719 C C . LYS B 1 314 ? -11.773 -10.477 21.938 1 94.69 314 LYS B C 1
ATOM 5721 O O . LYS B 1 314 ? -11.695 -10.242 23.141 1 94.69 314 LYS B O 1
ATOM 5726 N N . GLU B 1 315 ? -10.828 -10.211 21.109 1 89.88 315 GLU B N 1
ATOM 5727 C CA . GLU B 1 315 ? -9.539 -9.703 21.562 1 89.88 315 GLU B CA 1
ATOM 5728 C C . GLU B 1 315 ? -9.492 -8.18 21.5 1 89.88 315 GLU B C 1
ATOM 5730 O O . GLU B 1 315 ? -8.797 -7.543 22.312 1 89.88 315 GLU B O 1
ATOM 5735 N N . ASP B 1 316 ? -10.141 -7.625 20.594 1 93.94 316 ASP B N 1
ATOM 5736 C CA . ASP B 1 316 ? -10.102 -6.188 20.344 1 93.94 316 ASP B CA 1
ATOM 5737 C C . ASP B 1 316 ? -11.5 -5.648 20.047 1 93.94 316 ASP B C 1
ATOM 5739 O O . ASP B 1 316 ? -12.055 -5.934 18.984 1 93.94 316 ASP B O 1
ATOM 5743 N N . SER B 1 317 ? -12.047 -4.836 20.922 1 95.5 317 SER B N 1
ATOM 5744 C CA . SER B 1 317 ? -13.414 -4.352 20.844 1 95.5 317 SER B CA 1
ATOM 5745 C C . SER B 1 317 ? -13.617 -3.471 19.609 1 95.5 317 SER B C 1
ATOM 5747 O O . SER B 1 317 ? -14.742 -3.268 19.156 1 95.5 317 SER B O 1
ATOM 5749 N N . TRP B 1 318 ? -12.539 -2.965 19.031 1 97.25 318 TRP B N 1
ATOM 5750 C CA . TRP B 1 318 ? -12.633 -2.156 17.828 1 97.25 318 TRP B CA 1
ATOM 5751 C C . TRP B 1 318 ? -13.305 -2.936 16.703 1 97.25 318 TRP B C 1
ATOM 5753 O O . TRP B 1 318 ? -14.078 -2.373 15.922 1 97.25 318 TRP B O 1
ATOM 5763 N N . PHE B 1 319 ? -13.109 -4.238 16.625 1 97.94 319 PHE B N 1
ATOM 5764 C CA . PHE B 1 319 ? -13.562 -5.07 15.516 1 97.94 319 PHE B CA 1
ATOM 5765 C C . PHE B 1 319 ? -15.039 -5.418 15.664 1 97.94 319 PHE B C 1
ATOM 5767 O O . PHE B 1 319 ? -15.648 -5.973 14.75 1 97.94 319 PHE B O 1
ATOM 5774 N N . ILE B 1 320 ? -15.641 -5.152 16.859 1 97.19 320 ILE B N 1
ATOM 5775 C CA . ILE B 1 320 ? -17.078 -5.348 17.016 1 97.19 320 ILE B CA 1
ATOM 5776 C C . ILE B 1 320 ? -17.828 -4.34 16.156 1 97.19 320 ILE B C 1
ATOM 5778 O O . ILE B 1 320 ? -18.719 -4.719 15.383 1 97.19 320 ILE B O 1
ATOM 5782 N N . GLU B 1 321 ? -17.406 -3.082 16.203 1 95.81 321 GLU B N 1
ATOM 5783 C CA . GLU B 1 321 ? -18.094 -2.021 15.469 1 95.81 321 GLU B CA 1
ATOM 5784 C C . GLU B 1 321 ? -17.516 -1.865 14.062 1 95.81 321 GLU B C 1
ATOM 5786 O O . GLU B 1 321 ? -18.172 -1.325 13.172 1 95.81 321 GLU B O 1
ATOM 5791 N N . ASN B 1 322 ? -16.297 -2.281 13.891 1 97.25 322 ASN B N 1
ATOM 5792 C CA . ASN B 1 322 ? -15.586 -2.164 12.617 1 97.25 322 ASN B CA 1
ATOM 5793 C C . ASN B 1 322 ? -15.008 -3.504 12.172 1 97.25 322 ASN B C 1
ATOM 5795 O O . ASN B 1 322 ? -13.789 -3.668 12.094 1 97.25 322 ASN B O 1
ATOM 5799 N N . PRO B 1 323 ? -15.875 -4.422 11.828 1 97.62 323 PRO B N 1
ATOM 5800 C CA . PRO B 1 323 ? -15.383 -5.75 11.445 1 97.62 323 PRO B CA 1
ATOM 5801 C C . PRO B 1 323 ? -14.523 -5.715 10.18 1 97.62 323 PRO B C 1
ATOM 5803 O O . PRO B 1 323 ? -14.703 -4.848 9.328 1 97.62 323 PRO B O 1
ATOM 5806 N N . VAL B 1 324 ? -13.617 -6.637 10.102 1 98.56 324 VAL B N 1
ATOM 5807 C CA . VAL B 1 324 ? -12.812 -6.793 8.898 1 98.56 324 VAL B CA 1
ATOM 5808 C C . VAL B 1 324 ? -13.703 -7.223 7.734 1 98.56 324 VAL B C 1
ATOM 5810 O O . VAL B 1 324 ? -14.531 -8.125 7.879 1 98.56 324 VAL B O 1
ATOM 5813 N N . GLU B 1 325 ? -13.625 -6.543 6.578 1 98.44 325 GLU B N 1
ATOM 5814 C CA . GLU B 1 325 ? -14.336 -6.969 5.379 1 98.44 325 GLU B CA 1
ATOM 5815 C C . GLU B 1 325 ? -13.539 -8.016 4.602 1 98.44 325 GLU B C 1
ATOM 5817 O O . GLU B 1 325 ? -12.367 -7.797 4.289 1 98.44 325 GLU B O 1
ATOM 5822 N N . LEU B 1 326 ? -14.125 -9.133 4.355 1 98.62 326 LEU B N 1
ATOM 5823 C CA . LEU B 1 326 ? -13.516 -10.227 3.607 1 98.62 326 LEU B CA 1
ATOM 5824 C C . LEU B 1 326 ? -14.125 -10.336 2.215 1 98.62 326 LEU B C 1
ATOM 5826 O O . LEU B 1 326 ? -15.352 -10.406 2.072 1 98.62 326 LEU B O 1
ATOM 5830 N N . GLU B 1 327 ? -13.32 -10.281 1.214 1 98.31 327 GLU B N 1
ATOM 5831 C CA . GLU B 1 327 ? -13.742 -10.469 -0.171 1 98.31 327 GLU B CA 1
ATOM 5832 C C . GLU B 1 327 ? -12.938 -11.578 -0.846 1 98.31 327 GLU B C 1
ATOM 5834 O O . GLU B 1 327 ? -11.703 -11.586 -0.781 1 98.31 327 GLU B O 1
ATOM 5839 N N . TRP B 1 328 ? -13.656 -12.531 -1.401 1 97.31 328 TRP B N 1
ATOM 5840 C CA . TRP B 1 328 ? -13.023 -13.523 -2.27 1 97.31 328 TRP B CA 1
ATOM 5841 C C . TRP B 1 328 ? -12.953 -13.016 -3.707 1 97.31 328 TRP B C 1
ATOM 5843 O O . TRP B 1 328 ? -13.977 -12.805 -4.352 1 97.31 328 TRP B O 1
ATOM 5853 N N . PHE B 1 329 ? -11.727 -12.836 -4.23 1 95.06 329 PHE B N 1
ATOM 5854 C CA . PHE B 1 329 ? -11.609 -12.141 -5.504 1 95.06 329 PHE B CA 1
ATOM 5855 C C . PHE B 1 329 ? -10.531 -12.781 -6.371 1 95.06 329 PHE B C 1
ATOM 5857 O O . PHE B 1 329 ? -9.758 -13.617 -5.895 1 95.06 329 PHE B O 1
ATOM 5864 N N . GLY B 1 330 ? -10.539 -12.523 -7.535 1 93.62 330 GLY B N 1
ATOM 5865 C CA . GLY B 1 330 ? -9.375 -12.516 -8.406 1 93.62 330 GLY B CA 1
ATOM 5866 C C . GLY B 1 330 ? -8.992 -13.898 -8.906 1 93.62 330 GLY B C 1
ATOM 5867 O O . GLY B 1 330 ? -8.766 -14.086 -10.102 1 93.62 330 GLY B O 1
ATOM 5868 N N . ALA B 1 331 ? -8.953 -14.93 -7.934 1 96.44 331 ALA B N 1
ATOM 5869 C CA . ALA B 1 331 ? -8.414 -16.203 -8.391 1 96.44 331 ALA B CA 1
ATOM 5870 C C . ALA B 1 331 ? -8.836 -17.344 -7.461 1 96.44 331 ALA B C 1
ATOM 5872 O O . ALA B 1 331 ? -8.977 -17.156 -6.25 1 96.44 331 ALA B O 1
ATOM 5873 N N . ARG B 1 332 ? -8.992 -18.5 -8.102 1 96.62 332 ARG B N 1
ATOM 5874 C CA . ARG B 1 332 ? -9.336 -19.75 -7.41 1 96.62 332 ARG B CA 1
ATOM 5875 C C . ARG B 1 332 ? -8.758 -20.953 -8.141 1 96.62 332 ARG B C 1
ATOM 5877 O O . ARG B 1 332 ? -8.883 -21.062 -9.359 1 96.62 332 ARG B O 1
ATOM 5884 N N . TRP B 1 333 ? -8.094 -21.75 -7.453 1 97.38 333 TRP B N 1
ATOM 5885 C CA . TRP B 1 333 ? -7.641 -23.062 -7.91 1 97.38 333 TRP B CA 1
ATOM 5886 C C . TRP B 1 333 ? -8.344 -24.172 -7.145 1 97.38 333 TRP B C 1
ATOM 5888 O O . TRP B 1 333 ? -8.422 -24.141 -5.914 1 97.38 333 TRP B O 1
ATOM 5898 N N . LEU B 1 334 ? -8.852 -25.109 -7.848 1 97 334 LEU B N 1
ATOM 5899 C CA . LEU B 1 334 ? -9.484 -26.266 -7.207 1 97 334 LEU B CA 1
ATOM 5900 C C . LEU B 1 334 ? -8.453 -27.312 -6.824 1 97 334 LEU B C 1
ATOM 5902 O O . LEU B 1 334 ? -7.492 -27.547 -7.562 1 97 334 LEU B O 1
ATOM 5906 N N . PRO B 1 335 ? -8.648 -27.891 -5.645 1 96.75 335 PRO B N 1
ATOM 5907 C CA . PRO B 1 335 ? -7.801 -29.031 -5.328 1 96.75 335 PRO B CA 1
ATOM 5908 C C . PRO B 1 335 ? -8.125 -30.266 -6.184 1 96.75 335 PRO B C 1
ATOM 5910 O O . PRO B 1 335 ? -9.125 -30.266 -6.906 1 96.75 335 PRO B O 1
ATOM 5913 N N . GLY B 1 336 ? -7.23 -31.25 -6.203 1 94.62 336 GLY B N 1
ATOM 5914 C CA . GLY B 1 336 ? -7.473 -32.469 -6.969 1 94.62 336 GLY B CA 1
ATOM 5915 C C . GLY B 1 336 ? -6.543 -33.594 -6.594 1 94.62 336 GLY B C 1
ATOM 5916 O O . GLY B 1 336 ? -5.484 -33.375 -6.004 1 94.62 336 GLY B O 1
ATOM 5917 N N . SER B 1 337 ? -6.996 -34.781 -6.852 1 95.94 337 SER B N 1
ATOM 5918 C CA . SER B 1 337 ? -6.188 -35.969 -6.637 1 95.94 337 SER B CA 1
ATOM 5919 C C . SER B 1 337 ? -6.656 -37.125 -7.516 1 95.94 337 SER B C 1
ATOM 5921 O O . SER B 1 337 ? -7.785 -37.125 -8.016 1 95.94 337 SER B O 1
ATOM 5923 N N . ILE B 1 338 ? -5.781 -38 -7.785 1 96.5 338 ILE B N 1
ATOM 5924 C CA . ILE B 1 338 ? -6.129 -39.281 -8.406 1 96.5 338 ILE B CA 1
ATOM 5925 C C . ILE B 1 338 ? -5.711 -40.406 -7.496 1 96.5 338 ILE B C 1
ATOM 5927 O O . ILE B 1 338 ? -4.82 -40.25 -6.66 1 96.5 338 ILE B O 1
ATOM 5931 N N . PRO B 1 339 ? -6.375 -41.562 -7.668 1 96.38 339 PRO B N 1
ATOM 5932 C CA . PRO B 1 339 ? -5.938 -42.688 -6.875 1 96.38 339 PRO B CA 1
ATOM 5933 C C . PRO B 1 339 ? -4.484 -43.094 -7.145 1 96.38 339 PRO B C 1
ATOM 5935 O O . PRO B 1 339 ? -4.031 -43.031 -8.289 1 96.38 339 PRO B O 1
ATOM 5938 N N . LEU B 1 340 ? -3.785 -43.531 -6.086 1 96.38 340 LEU B N 1
ATOM 5939 C CA . LEU B 1 340 ? -2.363 -43.812 -6.191 1 96.38 340 LEU B CA 1
ATOM 5940 C C . LEU B 1 340 ? -2.133 -45.062 -7.047 1 96.38 340 LEU B C 1
ATOM 5942 O O . LEU B 1 340 ? -1.012 -45.312 -7.496 1 96.38 340 LEU B O 1
ATOM 5946 N N . ASP B 1 341 ? -3.141 -45.812 -7.277 1 97.06 341 ASP B N 1
ATOM 5947 C CA . ASP B 1 341 ? -3.004 -47.031 -8.086 1 97.06 341 ASP B CA 1
ATOM 5948 C C . ASP B 1 341 ? -3.531 -46.781 -9.5 1 97.06 341 ASP B C 1
ATOM 5950 O O . ASP B 1 341 ? -3.711 -47.75 -10.266 1 97.06 341 ASP B O 1
ATOM 5954 N N . HIS B 1 342 ? -3.855 -45.594 -9.805 1 97.75 342 HIS B N 1
ATOM 5955 C CA . HIS B 1 342 ? -4.352 -45.312 -11.141 1 97.75 342 HIS B CA 1
ATOM 5956 C C . HIS B 1 342 ? -3.35 -45.75 -12.211 1 97.75 342 HIS B C 1
ATOM 5958 O O . HIS B 1 342 ? -2.143 -45.562 -12.039 1 97.75 342 HIS B O 1
ATOM 5964 N N . SER B 1 343 ? -3.787 -46.219 -13.297 1 98.06 343 SER B N 1
ATOM 5965 C CA . SER B 1 343 ? -2.953 -46.781 -14.352 1 98.06 343 SER B CA 1
ATOM 5966 C C . SER B 1 343 ? -2.035 -45.719 -14.961 1 98.06 343 SER B C 1
ATOM 5968 O O . SER B 1 343 ? -0.886 -46.031 -15.297 1 98.06 343 SER B O 1
ATOM 5970 N N . PHE B 1 344 ? -2.51 -44.562 -15.109 1 98.12 344 PHE B N 1
ATOM 5971 C CA . PHE B 1 344 ? -1.693 -43.5 -15.68 1 98.12 344 PHE B CA 1
ATOM 5972 C C . PHE B 1 344 ? -0.485 -43.188 -14.797 1 98.12 344 PHE B C 1
ATOM 5974 O O . PHE B 1 344 ? 0.621 -43 -15.305 1 98.12 344 PHE B O 1
ATOM 5981 N N . LEU B 1 345 ? -0.726 -43.125 -13.516 1 98.31 345 LEU B N 1
ATOM 5982 C CA . LEU B 1 345 ? 0.365 -42.906 -12.57 1 98.31 345 LEU B CA 1
ATOM 5983 C C . LEU B 1 345 ? 1.397 -44.031 -12.664 1 98.31 345 LEU B C 1
ATOM 5985 O O . LEU B 1 345 ? 2.602 -43.781 -12.594 1 98.31 345 LEU B O 1
ATOM 5989 N N . GLN B 1 346 ? 0.953 -45.188 -12.898 1 98.12 346 GLN B N 1
ATOM 5990 C CA . GLN B 1 346 ? 1.843 -46.344 -13.023 1 98.12 346 GLN B CA 1
ATOM 5991 C C . GLN B 1 346 ? 2.691 -46.25 -14.289 1 98.12 346 GLN B C 1
ATOM 5993 O O . GLN B 1 346 ? 3.9 -46.5 -14.258 1 98.12 346 GLN B O 1
ATOM 5998 N N . VAL B 1 347 ? 2.041 -45.906 -15.375 1 98.38 347 VAL B N 1
ATOM 5999 C CA . VAL B 1 347 ? 2.746 -45.781 -16.656 1 98.38 347 VAL B CA 1
ATOM 6000 C C . VAL B 1 347 ? 3.824 -44.688 -16.547 1 98.38 347 VAL B C 1
ATOM 6002 O O . VAL B 1 347 ? 4.965 -44.906 -16.953 1 98.38 347 VAL B O 1
ATOM 6005 N N . LEU B 1 348 ? 3.465 -43.562 -15.969 1 98.69 348 LEU B N 1
ATOM 6006 C CA . LEU B 1 348 ? 4.414 -42.469 -15.797 1 98.69 348 LEU B CA 1
ATOM 6007 C C . LEU B 1 348 ? 5.57 -42.906 -14.891 1 98.69 348 LEU B C 1
ATOM 6009 O O . LEU B 1 348 ? 6.734 -42.656 -15.211 1 98.69 348 LEU B O 1
ATOM 6013 N N . SER B 1 349 ? 5.281 -43.562 -13.766 1 98.62 349 SER B N 1
ATOM 6014 C CA . SER B 1 349 ? 6.289 -43.969 -12.805 1 98.62 349 SER B CA 1
ATOM 6015 C C . SER B 1 349 ? 7.242 -45 -13.414 1 98.62 349 SER B C 1
ATOM 6017 O O . SER B 1 349 ? 8.453 -44.969 -13.172 1 98.62 349 SER B O 1
ATOM 6019 N N . ASN B 1 350 ? 6.719 -45.906 -14.188 1 98.31 350 ASN B N 1
ATOM 6020 C CA . ASN B 1 350 ? 7.543 -46.938 -14.844 1 98.31 350 ASN B CA 1
ATOM 6021 C C . ASN B 1 350 ? 8.508 -46.281 -15.844 1 98.31 350 ASN B C 1
ATOM 6023 O O . ASN B 1 350 ? 9.672 -46.688 -15.922 1 98.31 350 ASN B O 1
ATOM 6027 N N . ASN B 1 351 ? 7.992 -45.406 -16.609 1 98.5 351 ASN B N 1
ATOM 6028 C CA . ASN B 1 351 ? 8.852 -44.75 -17.594 1 98.5 351 ASN B CA 1
ATOM 6029 C C . ASN B 1 351 ? 9.891 -43.844 -16.938 1 98.5 351 ASN B C 1
ATOM 6031 O O . ASN B 1 351 ? 11.008 -43.719 -17.422 1 98.5 351 ASN B O 1
ATOM 6035 N N . TYR B 1 352 ? 9.508 -43.219 -15.766 1 98.62 352 TYR B N 1
ATOM 6036 C CA . TYR B 1 352 ? 10.484 -42.5 -14.953 1 98.62 352 TYR B CA 1
ATOM 6037 C C . TYR B 1 352 ? 11.641 -43.406 -14.555 1 98.62 352 TYR B C 1
ATOM 6039 O O . TYR B 1 352 ? 12.812 -43.031 -14.719 1 98.62 352 TYR B O 1
ATOM 6047 N N . LEU B 1 353 ? 11.289 -44.562 -14.047 1 98.19 353 LEU B N 1
ATOM 6048 C CA . LEU B 1 353 ? 12.273 -45.531 -13.609 1 98.19 353 LEU B CA 1
ATOM 6049 C C . LEU B 1 353 ? 13.141 -46 -14.781 1 98.19 353 LEU B C 1
ATOM 6051 O O . LEU B 1 353 ? 14.352 -46.156 -14.633 1 98.19 353 LEU B O 1
ATOM 6055 N N . ASP B 1 354 ? 12.547 -46.188 -15.883 1 96.94 354 ASP B N 1
ATOM 6056 C CA . ASP B 1 354 ? 13.258 -46.688 -17.062 1 96.94 354 ASP B CA 1
ATOM 6057 C C . ASP B 1 354 ? 14.312 -45.656 -17.516 1 96.94 354 ASP B C 1
ATOM 6059 O O . ASP B 1 354 ? 15.414 -46.031 -17.906 1 96.94 354 ASP B O 1
ATOM 6063 N N . VAL B 1 355 ? 13.945 -44.406 -17.484 1 97.69 355 VAL B N 1
ATOM 6064 C CA . VAL B 1 355 ? 14.805 -43.344 -18 1 97.69 355 VAL B CA 1
ATOM 6065 C C . VAL B 1 355 ? 15.883 -43 -16.969 1 97.69 355 VAL B C 1
ATOM 6067 O O . VAL B 1 355 ? 17.047 -42.844 -17.328 1 97.69 355 VAL B O 1
ATOM 6070 N N . THR B 1 356 ? 15.484 -42.938 -15.703 1 97.69 356 THR B N 1
ATOM 6071 C CA . THR B 1 356 ? 16.391 -42.406 -14.695 1 97.69 356 THR B CA 1
ATOM 6072 C C . THR B 1 356 ? 17.078 -43.531 -13.93 1 97.69 356 THR B C 1
ATOM 6074 O O . THR B 1 356 ? 18.078 -43.281 -13.242 1 97.69 356 THR B O 1
ATOM 6077 N N . LYS B 1 357 ? 16.5 -44.656 -13.93 1 97.5 357 LYS B N 1
ATOM 6078 C CA . LYS B 1 357 ? 16.969 -45.844 -13.203 1 97.5 357 LYS B CA 1
ATOM 6079 C C . LYS B 1 357 ? 16.766 -45.656 -11.703 1 97.5 357 LYS B C 1
ATOM 6081 O O . LYS B 1 357 ? 17.406 -46.344 -10.906 1 97.5 357 LYS B O 1
ATOM 6086 N N . GLU B 1 358 ? 15.914 -44.75 -11.328 1 97.75 358 GLU B N 1
ATOM 6087 C CA . GLU B 1 358 ? 15.508 -44.531 -9.945 1 97.75 358 GLU B CA 1
ATOM 6088 C C . GLU B 1 358 ? 13.984 -44.406 -9.828 1 97.75 358 GLU B C 1
ATOM 6090 O O . GLU B 1 358 ? 13.32 -43.938 -10.75 1 97.75 358 GLU B O 1
ATOM 6095 N N . LYS B 1 359 ? 13.492 -44.812 -8.703 1 97.44 359 LYS B N 1
ATOM 6096 C CA . LYS B 1 359 ? 12.062 -44.656 -8.461 1 97.44 359 LYS B CA 1
ATOM 6097 C C . LYS B 1 359 ? 11.719 -43.188 -8.234 1 97.44 359 LYS B C 1
ATOM 6099 O O . LYS B 1 359 ? 12.469 -42.469 -7.578 1 97.44 359 LYS B O 1
ATOM 6104 N N . PRO B 1 360 ? 10.648 -42.781 -8.789 1 97.75 360 PRO B N 1
ATOM 6105 C CA . PRO B 1 360 ? 10.273 -41.406 -8.547 1 97.75 360 PRO B CA 1
ATOM 6106 C C . PRO B 1 360 ? 9.812 -41.156 -7.109 1 97.75 360 PRO B C 1
ATOM 6108 O O . PRO B 1 360 ? 9.266 -42.062 -6.473 1 97.75 360 PRO B O 1
ATOM 6111 N N . ILE B 1 361 ? 10.055 -40 -6.578 1 97.69 361 ILE B N 1
ATOM 6112 C CA . ILE B 1 361 ? 9.453 -39.531 -5.332 1 97.69 361 ILE B CA 1
ATOM 6113 C C . ILE B 1 361 ? 8.031 -39.062 -5.598 1 97.69 361 ILE B C 1
ATOM 6115 O O . ILE B 1 361 ? 7.797 -38.25 -6.496 1 97.69 361 ILE B O 1
ATOM 6119 N N . VAL B 1 362 ? 7.047 -39.594 -4.922 1 97.88 362 VAL B N 1
ATOM 6120 C CA . VAL B 1 362 ? 5.645 -39.219 -5.047 1 97.88 362 VAL B CA 1
ATOM 6121 C C . VAL B 1 362 ? 5.219 -38.375 -3.842 1 97.88 362 VAL B C 1
ATOM 6123 O O . VAL B 1 362 ? 5.371 -38.812 -2.695 1 97.88 362 VAL B O 1
ATOM 6126 N N . GLU B 1 363 ? 4.742 -37.188 -4 1 97.44 363 GLU B N 1
ATOM 6127 C CA . GLU B 1 363 ? 4.293 -36.281 -2.959 1 97.44 363 GLU B CA 1
ATOM 6128 C C . GLU B 1 363 ? 3.055 -35.5 -3.4 1 97.44 363 GLU B C 1
ATOM 6130 O O . GLU B 1 363 ? 2.51 -35.75 -4.477 1 97.44 363 GLU B O 1
ATOM 6135 N N . ALA B 1 364 ? 2.529 -34.719 -2.504 1 96.56 364 ALA B N 1
ATOM 6136 C CA . ALA B 1 364 ? 1.438 -33.812 -2.818 1 96.56 364 ALA B CA 1
ATOM 6137 C C . ALA B 1 364 ? 1.952 -32.375 -2.98 1 96.56 364 ALA B C 1
ATOM 6139 O O . ALA B 1 364 ? 2.9 -31.969 -2.303 1 96.56 364 ALA B O 1
ATOM 6140 N N . SER B 1 365 ? 1.329 -31.672 -3.836 1 95.62 365 SER B N 1
ATOM 6141 C CA . SER B 1 365 ? 1.751 -30.297 -4.062 1 95.62 365 SER B CA 1
ATOM 6142 C C . SER B 1 365 ? 1.195 -29.359 -2.992 1 95.62 365 SER B C 1
ATOM 6144 O O . SER B 1 365 ? 0.003 -29.406 -2.682 1 95.62 365 SER B O 1
ATOM 6146 N N . PRO B 1 366 ? 1.972 -28.484 -2.457 1 94.69 366 PRO B N 1
ATOM 6147 C CA . PRO B 1 366 ? 1.479 -27.453 -1.535 1 94.69 366 PRO B CA 1
ATOM 6148 C C . PRO B 1 366 ? 0.978 -26.203 -2.256 1 94.69 366 PRO B C 1
ATOM 6150 O O . PRO B 1 366 ? 0.785 -25.156 -1.627 1 94.69 366 PRO B O 1
ATOM 6153 N N . TRP B 1 367 ? 0.871 -26.234 -3.525 1 95.25 367 TRP B N 1
ATOM 6154 C CA . TRP B 1 367 ? 0.37 -25.125 -4.344 1 95.25 367 TRP B CA 1
ATOM 6155 C C . TRP B 1 367 ? -0.67 -25.625 -5.34 1 95.25 367 TRP B C 1
ATOM 6157 O O . TRP B 1 367 ? -0.777 -26.828 -5.594 1 95.25 367 TRP B O 1
ATOM 6167 N N . GLY B 1 368 ? -1.45 -24.688 -5.738 1 95.31 368 GLY B N 1
ATOM 6168 C CA . GLY B 1 368 ? -2.477 -25 -6.719 1 95.31 368 GLY B CA 1
ATOM 6169 C C . GLY B 1 368 ? -1.981 -24.922 -8.148 1 95.31 368 GLY B C 1
ATOM 6170 O O . GLY B 1 368 ? -1.023 -24.203 -8.445 1 95.31 368 GLY B O 1
ATOM 6171 N N . THR B 1 369 ? -2.562 -25.719 -8.984 1 96.75 369 THR B N 1
ATOM 6172 C CA . THR B 1 369 ? -2.342 -25.703 -10.422 1 96.75 369 THR B CA 1
ATOM 6173 C C . THR B 1 369 ? -3.666 -25.812 -11.18 1 96.75 369 THR B C 1
ATOM 6175 O O . THR B 1 369 ? -4.734 -25.828 -10.562 1 96.75 369 THR B O 1
ATOM 6178 N N . ASP B 1 370 ? -3.568 -25.859 -12.469 1 98.06 370 ASP B N 1
ATOM 6179 C CA . ASP B 1 370 ? -4.762 -26.047 -13.289 1 98.06 370 ASP B CA 1
ATOM 6180 C C . ASP B 1 370 ? -5.309 -27.453 -13.141 1 98.06 370 ASP B C 1
ATOM 6182 O O . ASP B 1 370 ? -6.41 -27.766 -13.617 1 98.06 370 ASP B O 1
ATOM 6186 N N . GLY B 1 371 ? -4.574 -28.312 -12.516 1 97.81 371 GLY B N 1
ATOM 6187 C CA . GLY B 1 371 ? -4.957 -29.719 -12.406 1 97.81 371 GLY B CA 1
ATOM 6188 C C . GLY B 1 371 ? -6.309 -29.922 -11.75 1 97.81 371 GLY B C 1
ATOM 6189 O O . GLY B 1 371 ? -7.059 -30.812 -12.133 1 97.81 371 GLY B O 1
ATOM 6190 N N . GLY B 1 372 ? -6.609 -29.078 -10.797 1 96.88 372 GLY B N 1
ATOM 6191 C CA . GLY B 1 372 ? -7.887 -29.188 -10.109 1 96.88 372 GLY B CA 1
ATOM 6192 C C . GLY B 1 372 ? -9.078 -28.984 -11.031 1 96.88 372 GLY B C 1
ATOM 6193 O O . GLY B 1 372 ? -10.133 -29.609 -10.828 1 96.88 372 GLY B O 1
ATOM 6194 N N . LEU B 1 373 ? -8.938 -28.156 -12.008 1 97.56 373 LEU B N 1
ATOM 6195 C CA . LEU B 1 373 ? -10.008 -27.938 -12.977 1 97.56 373 LEU B CA 1
ATOM 6196 C C . LEU B 1 373 ? -10.273 -29.188 -13.789 1 97.56 373 LEU B C 1
ATOM 6198 O O . LEU B 1 373 ? -11.43 -29.562 -14.023 1 97.56 373 LEU B O 1
ATOM 6202 N N . PHE B 1 374 ? -9.219 -29.891 -14.188 1 98.38 374 PHE B N 1
ATOM 6203 C CA . PHE B 1 374 ? -9.367 -31.094 -14.992 1 98.38 374 PHE B CA 1
ATOM 6204 C C . PHE B 1 374 ? -9.977 -32.219 -14.172 1 98.38 374 PHE B C 1
ATOM 6206 O O . PHE B 1 374 ? -10.852 -32.938 -14.656 1 98.38 374 PHE B O 1
ATOM 6213 N N . THR B 1 375 ? -9.508 -32.312 -12.961 1 96.44 375 THR B N 1
ATOM 6214 C CA . THR B 1 375 ? -10 -33.406 -12.117 1 96.44 375 THR B CA 1
ATOM 6215 C C . THR B 1 375 ? -11.461 -33.156 -11.727 1 96.44 375 THR B C 1
ATOM 6217 O O . THR B 1 375 ? -12.281 -34.094 -11.789 1 96.44 375 THR B O 1
ATOM 6220 N N . ASN B 1 376 ? -11.82 -31.938 -11.406 1 94.75 376 ASN B N 1
ATOM 6221 C CA . ASN B 1 376 ? -13.109 -31.688 -10.773 1 94.75 376 ASN B CA 1
ATOM 6222 C C . ASN B 1 376 ? -14.156 -31.234 -11.797 1 94.75 376 ASN B C 1
ATOM 6224 O O . ASN B 1 376 ? -15.352 -31.469 -11.609 1 94.75 376 ASN B O 1
ATOM 6228 N N . VAL B 1 377 ? -13.734 -30.531 -12.805 1 95.5 377 VAL B N 1
ATOM 6229 C CA . VAL B 1 377 ? -14.688 -30 -13.773 1 95.5 377 VAL B CA 1
ATOM 6230 C C . VAL B 1 377 ? -14.805 -30.938 -14.961 1 95.5 377 VAL B C 1
ATOM 6232 O O . VAL B 1 377 ? -15.914 -31.25 -15.406 1 95.5 377 VAL B O 1
ATOM 6235 N N . ALA B 1 378 ? -13.695 -31.469 -15.43 1 97.31 378 ALA B N 1
ATOM 6236 C CA . ALA B 1 378 ? -13.695 -32.312 -16.625 1 97.31 378 ALA B CA 1
ATOM 6237 C C . ALA B 1 378 ? -13.688 -33.781 -16.266 1 97.31 378 ALA B C 1
ATOM 6239 O O . ALA B 1 378 ? -13.922 -34.656 -17.125 1 97.31 378 ALA B O 1
ATOM 6240 N N . ASN B 1 379 ? -13.453 -34.125 -14.992 1 97.19 379 ASN B N 1
ATOM 6241 C CA . ASN B 1 379 ? -13.367 -35.5 -14.516 1 97.19 379 ASN B CA 1
ATOM 6242 C C . ASN B 1 379 ? -12.305 -36.281 -15.273 1 97.19 379 ASN B C 1
ATOM 6244 O O . ASN B 1 379 ? -12.555 -37.406 -15.711 1 97.19 379 ASN B O 1
ATOM 6248 N N . ILE B 1 380 ? -11.203 -35.75 -15.492 1 98.38 380 ILE B N 1
ATOM 6249 C CA . ILE B 1 380 ? -10.07 -36.406 -16.141 1 98.38 380 ILE B CA 1
ATOM 6250 C C . ILE B 1 380 ? -8.945 -36.625 -15.125 1 98.38 380 ILE B C 1
ATOM 6252 O O . ILE B 1 380 ? -8.523 -35.688 -14.453 1 98.38 380 ILE B O 1
ATOM 6256 N N . PRO B 1 381 ? -8.438 -37.844 -14.945 1 98.44 381 PRO B N 1
ATOM 6257 C CA . PRO B 1 381 ? -7.285 -38.062 -14.07 1 98.44 381 PRO B CA 1
ATOM 6258 C C . PRO B 1 381 ? -6.086 -37.188 -14.461 1 98.44 381 PRO B C 1
ATOM 6260 O O . PRO B 1 381 ? -5.691 -37.188 -15.633 1 98.44 381 PRO B O 1
ATOM 6263 N N . THR B 1 382 ? -5.535 -36.5 -13.469 1 98.38 382 THR B N 1
ATOM 6264 C CA . THR B 1 382 ? -4.504 -35.5 -13.742 1 98.38 382 THR B CA 1
ATOM 6265 C C . THR B 1 382 ? -3.303 -35.688 -12.82 1 98.38 382 THR B C 1
ATOM 6267 O O . THR B 1 382 ? -3.467 -35.906 -11.617 1 98.38 382 THR B O 1
ATOM 6270 N N . VAL B 1 383 ? -2.111 -35.688 -13.375 1 98.62 383 VAL B N 1
ATOM 6271 C CA . VAL B 1 383 ? -0.863 -35.781 -12.625 1 98.62 383 VAL B CA 1
ATOM 6272 C C . VAL B 1 383 ? 0.014 -34.562 -12.938 1 98.62 383 VAL B C 1
ATOM 6274 O O . VAL B 1 383 ? 0.038 -34.062 -14.078 1 98.62 383 VAL B O 1
ATOM 6277 N N . VAL B 1 384 ? 0.671 -34.062 -11.906 1 98.5 384 VAL B N 1
ATOM 6278 C CA . VAL B 1 384 ? 1.622 -32.938 -12.047 1 98.5 384 VAL B CA 1
ATOM 6279 C C . VAL B 1 384 ? 3.049 -33.5 -11.945 1 98.5 384 VAL B C 1
ATOM 6281 O O . VAL B 1 384 ? 3.387 -34.188 -10.984 1 98.5 384 VAL B O 1
ATOM 6284 N N . PHE B 1 385 ? 3.842 -33.25 -12.969 1 98.69 385 PHE B N 1
ATOM 6285 C CA . PHE B 1 385 ? 5.223 -33.719 -13.055 1 98.69 385 PHE B CA 1
ATOM 6286 C C . PHE B 1 385 ? 6.016 -32.844 -14.039 1 98.69 385 PHE B C 1
ATOM 6288 O O . PHE B 1 385 ? 5.633 -32.719 -15.203 1 98.69 385 PHE B O 1
ATOM 6295 N N . GLY B 1 386 ? 7.156 -32.312 -13.547 1 98.44 386 GLY B N 1
ATOM 6296 C CA . GLY B 1 386 ? 7.965 -31.516 -14.461 1 98.44 386 GLY B CA 1
ATOM 6297 C C . GLY B 1 386 ? 9.367 -31.234 -13.938 1 98.44 386 GLY B C 1
ATOM 6298 O O . GLY B 1 386 ? 9.695 -31.609 -12.812 1 98.44 386 GLY B O 1
ATOM 6299 N N . PRO B 1 387 ? 10.141 -30.672 -14.742 1 98.5 387 PRO B N 1
ATOM 6300 C CA . PRO B 1 387 ? 11.578 -30.547 -14.484 1 98.5 387 PRO B CA 1
ATOM 6301 C C . PRO B 1 387 ? 11.938 -29.312 -13.656 1 98.5 387 PRO B C 1
ATOM 6303 O O . PRO B 1 387 ? 13.07 -29.203 -13.188 1 98.5 387 PRO B O 1
ATOM 6306 N N . GLY B 1 388 ? 11.07 -28.422 -13.477 1 97.38 388 GLY B N 1
ATOM 6307 C CA . GLY B 1 388 ? 11.422 -27.156 -12.844 1 97.38 388 GLY B CA 1
ATOM 6308 C C . GLY B 1 388 ? 11.812 -27.297 -11.383 1 97.38 388 GLY B C 1
ATOM 6309 O O . GLY B 1 388 ? 11.383 -28.25 -10.719 1 97.38 388 GLY B O 1
ATOM 6310 N N . VAL B 1 389 ? 12.562 -26.312 -10.906 1 97.25 389 VAL B N 1
ATOM 6311 C CA . VAL B 1 389 ? 13.031 -26.234 -9.523 1 97.25 389 VAL B CA 1
ATOM 6312 C C . VAL B 1 389 ? 12.008 -25.5 -8.672 1 97.25 389 VAL B C 1
ATOM 6314 O O . VAL B 1 389 ? 11.812 -24.297 -8.828 1 97.25 389 VAL B O 1
ATOM 6317 N N . THR B 1 390 ? 11.43 -26.172 -7.723 1 96.06 390 THR B N 1
ATOM 6318 C CA . THR B 1 390 ? 10.32 -25.641 -6.938 1 96.06 390 THR B CA 1
ATOM 6319 C C . THR B 1 390 ? 10.758 -24.422 -6.148 1 96.06 390 THR B C 1
ATOM 6321 O O . THR B 1 390 ? 10.047 -23.406 -6.102 1 96.06 390 THR B O 1
ATOM 6324 N N . GLU B 1 391 ? 11.938 -24.406 -5.625 1 95.5 391 GLU B N 1
ATOM 6325 C CA . GLU B 1 391 ? 12.43 -23.406 -4.684 1 95.5 391 GLU B CA 1
ATOM 6326 C C . GLU B 1 391 ? 12.648 -22.062 -5.371 1 95.5 391 GLU B C 1
ATOM 6328 O O . GLU B 1 391 ? 12.703 -21.016 -4.711 1 95.5 391 GLU B O 1
ATOM 6333 N N . VAL B 1 392 ? 12.766 -22.078 -6.68 1 96.88 392 VAL B N 1
ATOM 6334 C CA . VAL B 1 392 ? 13.109 -20.828 -7.34 1 96.88 392 VAL B CA 1
ATOM 6335 C C . VAL B 1 392 ? 11.922 -20.344 -8.172 1 96.88 392 VAL B C 1
ATOM 6337 O O . VAL B 1 392 ? 12.055 -19.406 -8.969 1 96.88 392 VAL B O 1
ATOM 6340 N N . ALA B 1 393 ? 10.766 -21.031 -7.988 1 96.81 393 ALA B N 1
ATOM 6341 C CA . ALA B 1 393 ? 9.547 -20.484 -8.57 1 96.81 393 ALA B CA 1
ATOM 6342 C C . ALA B 1 393 ? 9.18 -19.156 -7.91 1 96.81 393 ALA B C 1
ATOM 6344 O O . ALA B 1 393 ? 9.219 -19.031 -6.688 1 96.81 393 ALA B O 1
ATOM 6345 N N . HIS B 1 394 ? 8.773 -18.141 -8.695 1 96.5 394 HIS B N 1
ATOM 6346 C CA . HIS B 1 394 ? 8.438 -16.797 -8.234 1 96.5 394 HIS B CA 1
ATOM 6347 C C . HIS B 1 394 ? 9.633 -16.141 -7.539 1 96.5 394 HIS B C 1
ATOM 6349 O O . HIS B 1 394 ? 9.469 -15.148 -6.82 1 96.5 394 HIS B O 1
ATOM 6355 N N . TYR B 1 395 ? 10.805 -16.609 -7.727 1 96.19 395 TYR B N 1
ATOM 6356 C CA . TYR B 1 395 ? 12.031 -16.234 -7.039 1 96.19 395 TYR B CA 1
ATOM 6357 C C . TYR B 1 395 ? 12.953 -15.453 -7.969 1 96.19 395 TYR B C 1
ATOM 6359 O O . TYR B 1 395 ? 12.938 -15.656 -9.188 1 96.19 395 TYR B O 1
ATOM 6367 N N . PRO B 1 396 ? 13.68 -14.5 -7.402 1 96.31 396 PRO B N 1
ATOM 6368 C CA . PRO B 1 396 ? 14.727 -13.945 -8.258 1 96.31 396 PRO B CA 1
ATOM 6369 C C . PRO B 1 396 ? 15.75 -14.984 -8.703 1 96.31 396 PRO B C 1
ATOM 6371 O O . PRO B 1 396 ? 16 -15.953 -7.98 1 96.31 396 PRO B O 1
ATOM 6374 N N . ASN B 1 397 ? 16.297 -14.758 -9.859 1 97.5 397 ASN B N 1
ATOM 6375 C CA . ASN B 1 397 ? 17.266 -15.688 -10.43 1 97.5 397 ASN B CA 1
ATOM 6376 C C . ASN B 1 397 ? 16.656 -17.062 -10.664 1 97.5 397 ASN B C 1
ATOM 6378 O O . ASN B 1 397 ? 17.297 -18.094 -10.414 1 97.5 397 ASN B O 1
ATOM 6382 N N . GLU B 1 398 ? 15.438 -17.016 -11 1 98.38 398 GLU B N 1
ATOM 6383 C CA . GLU B 1 398 ? 14.758 -18.234 -11.43 1 98.38 398 GLU B CA 1
ATOM 6384 C C . GLU B 1 398 ? 15.547 -18.953 -12.516 1 98.38 398 GLU B C 1
ATOM 6386 O O . GLU B 1 398 ? 16.125 -18.312 -13.398 1 98.38 398 GLU B O 1
ATOM 6391 N N . TYR B 1 399 ? 15.562 -20.328 -12.445 1 98.69 399 TYR B N 1
ATOM 6392 C CA . TYR B 1 399 ? 16.297 -21.094 -13.445 1 98.69 399 TYR B CA 1
ATOM 6393 C C . TYR B 1 399 ? 15.719 -22.484 -13.594 1 98.69 399 TYR B C 1
ATOM 6395 O O . TYR B 1 399 ? 14.914 -22.922 -12.773 1 98.69 399 TYR B O 1
ATOM 6403 N N . ILE B 1 400 ? 16.062 -23.109 -14.648 1 98.81 400 ILE B N 1
ATOM 6404 C CA . ILE B 1 400 ? 15.82 -24.531 -14.852 1 98.81 400 ILE B CA 1
ATOM 6405 C C . ILE B 1 400 ? 17.125 -25.219 -15.273 1 98.81 400 ILE B C 1
ATOM 6407 O O . ILE B 1 400 ? 17.984 -24.609 -15.906 1 98.81 400 ILE B O 1
ATOM 6411 N N . GLU B 1 401 ? 17.297 -26.422 -14.867 1 98.88 401 GLU B N 1
ATOM 6412 C CA . GLU B 1 401 ? 18.438 -27.203 -15.305 1 98.88 401 GLU B CA 1
ATOM 6413 C C . GLU B 1 401 ? 18.188 -27.875 -16.656 1 98.88 401 GLU B C 1
ATOM 6415 O O . GLU B 1 401 ? 17.203 -28.594 -16.812 1 98.88 401 GLU B O 1
ATOM 6420 N N . ILE B 1 402 ? 19.062 -27.688 -17.562 1 98.88 402 ILE B N 1
ATOM 6421 C CA . ILE B 1 402 ? 18.906 -28.219 -18.906 1 98.88 402 ILE B CA 1
ATOM 6422 C C . ILE B 1 402 ? 18.812 -29.75 -18.859 1 98.88 402 ILE B C 1
ATOM 6424 O O . ILE B 1 402 ? 17.953 -30.344 -19.516 1 98.88 402 ILE B O 1
ATOM 6428 N N . LYS B 1 403 ? 19.625 -30.328 -18.078 1 98.69 403 LYS B N 1
ATOM 6429 C CA . LYS B 1 403 ? 19.656 -31.797 -17.953 1 98.69 403 LYS B CA 1
ATOM 6430 C C . LYS B 1 403 ? 18.297 -32.312 -17.516 1 98.69 403 LYS B C 1
ATOM 6432 O O . LYS B 1 403 ? 17.812 -33.344 -18.031 1 98.69 403 LYS B O 1
ATOM 6437 N N . LYS B 1 404 ? 17.719 -31.656 -16.562 1 98.81 404 LYS B N 1
ATOM 6438 C CA . LYS B 1 404 ? 16.422 -32.094 -16.062 1 98.81 404 LYS B CA 1
ATOM 6439 C C . LYS B 1 404 ? 15.328 -31.859 -17.109 1 98.81 404 LYS B C 1
ATOM 6441 O O . LYS B 1 404 ? 14.391 -32.656 -17.203 1 98.81 404 LYS B O 1
ATOM 6446 N N . MET B 1 405 ? 15.391 -30.766 -17.828 1 98.81 405 MET B N 1
ATOM 6447 C CA . MET B 1 405 ? 14.445 -30.516 -18.906 1 98.81 405 MET B CA 1
ATOM 6448 C C . MET B 1 405 ? 14.484 -31.625 -19.938 1 98.81 405 MET B C 1
ATOM 6450 O O . MET B 1 405 ? 13.438 -32.125 -20.375 1 98.81 405 MET B O 1
ATOM 6454 N N . ILE B 1 406 ? 15.688 -32.094 -20.266 1 98.88 406 ILE B N 1
ATOM 6455 C CA . ILE B 1 406 ? 15.883 -33.156 -21.266 1 98.88 406 ILE B CA 1
ATOM 6456 C C . ILE B 1 406 ? 15.406 -34.469 -20.703 1 98.88 406 ILE B C 1
ATOM 6458 O O . ILE B 1 406 ? 14.75 -35.25 -21.406 1 98.88 406 ILE B O 1
ATOM 6462 N N . GLN B 1 407 ? 15.727 -34.688 -19.484 1 98.81 407 GLN B N 1
ATOM 6463 C CA . GLN B 1 407 ? 15.281 -35.906 -18.828 1 98.81 407 GLN B CA 1
ATOM 6464 C C . GLN B 1 407 ? 13.758 -36 -18.781 1 98.81 407 GLN B C 1
ATOM 6466 O O . GLN B 1 407 ? 13.18 -37.062 -19.047 1 98.81 407 GLN B O 1
ATOM 6471 N N . ALA B 1 408 ? 13.18 -34.906 -18.422 1 98.88 408 ALA B N 1
ATOM 6472 C CA . ALA B 1 408 ? 11.719 -34.875 -18.391 1 98.88 408 ALA B CA 1
ATOM 6473 C C . ALA B 1 408 ? 11.133 -35.156 -19.781 1 98.88 408 ALA B C 1
ATOM 6475 O O . ALA B 1 408 ? 10.133 -35.844 -19.906 1 98.88 408 ALA B O 1
ATOM 6476 N N . ALA B 1 409 ? 11.711 -34.594 -20.812 1 98.94 409 ALA B N 1
ATOM 6477 C CA . ALA B 1 409 ? 11.25 -34.812 -22.172 1 98.94 409 ALA B CA 1
ATOM 6478 C C . ALA B 1 409 ? 11.289 -36.312 -22.516 1 98.94 409 ALA B C 1
ATOM 6480 O O . ALA B 1 409 ? 10.359 -36.844 -23.125 1 98.94 409 ALA B O 1
ATOM 6481 N N . LYS B 1 410 ? 12.336 -37 -22.109 1 98.88 410 LYS B N 1
ATOM 6482 C CA . LYS B 1 410 ? 12.469 -38.438 -22.375 1 98.88 410 LYS B CA 1
ATOM 6483 C C . LYS B 1 410 ? 11.383 -39.219 -21.641 1 98.88 410 LYS B C 1
ATOM 6485 O O . LYS B 1 410 ? 10.773 -40.125 -22.219 1 98.88 410 LYS B O 1
ATOM 6490 N N . ILE B 1 411 ? 11.18 -38.844 -20.422 1 98.88 411 ILE B N 1
ATOM 6491 C CA . ILE B 1 411 ? 10.172 -39.531 -19.609 1 98.88 411 ILE B CA 1
ATOM 6492 C C . ILE B 1 411 ? 8.789 -39.312 -20.234 1 98.88 411 ILE B C 1
ATOM 6494 O O . ILE B 1 411 ? 8.008 -40.281 -20.359 1 98.88 411 ILE B O 1
ATOM 6498 N N . VAL B 1 412 ? 8.492 -38.125 -20.609 1 98.94 412 VAL B N 1
ATOM 6499 C CA . VAL B 1 412 ? 7.203 -37.781 -21.203 1 98.94 412 VAL B CA 1
ATOM 6500 C C . VAL B 1 412 ? 7.035 -38.531 -22.516 1 98.94 412 VAL B C 1
ATOM 6502 O O . VAL B 1 412 ? 5.988 -39.156 -22.766 1 98.94 412 VAL B O 1
ATOM 6505 N N . ALA B 1 413 ? 8.07 -38.531 -23.344 1 98.81 413 ALA B N 1
ATOM 6506 C CA . ALA B 1 413 ? 8 -39.25 -24.625 1 98.81 413 ALA B CA 1
ATOM 6507 C C . ALA B 1 413 ? 7.715 -40.719 -24.422 1 98.81 413 ALA B C 1
ATOM 6509 O O . ALA B 1 413 ? 6.867 -41.312 -25.109 1 98.81 413 ALA B O 1
ATOM 6510 N N . SER B 1 414 ? 8.422 -41.312 -23.484 1 98.56 414 SER B N 1
ATOM 6511 C CA . SER B 1 414 ? 8.219 -42.719 -23.188 1 98.56 414 SER B CA 1
ATOM 6512 C C . SER B 1 414 ? 6.812 -42.969 -22.672 1 98.56 414 SER B C 1
ATOM 6514 O O . SER B 1 414 ? 6.195 -44 -23 1 98.56 414 SER B O 1
ATOM 6516 N N . THR B 1 415 ? 6.363 -42.062 -21.844 1 98.75 415 THR B N 1
ATOM 6517 C CA . THR B 1 415 ? 5.012 -42.188 -21.312 1 98.75 415 THR B CA 1
ATOM 6518 C C . THR B 1 415 ? 3.973 -42.094 -22.422 1 98.75 415 THR B C 1
ATOM 6520 O O . THR B 1 415 ? 2.99 -42.844 -22.422 1 98.75 415 THR B O 1
ATOM 6523 N N . LEU B 1 416 ? 4.188 -41.156 -23.344 1 98.56 416 LEU B N 1
ATOM 6524 C CA . LEU B 1 416 ? 3.281 -41.031 -24.484 1 98.56 416 LEU B CA 1
ATOM 6525 C C . LEU B 1 416 ? 3.256 -42.344 -25.297 1 98.56 416 LEU B C 1
ATOM 6527 O O . LEU B 1 416 ? 2.188 -42.781 -25.703 1 98.56 416 LEU B O 1
ATOM 6531 N N . VAL B 1 417 ? 4.391 -42.938 -25.516 1 98.06 417 VAL B N 1
ATOM 6532 C CA . VAL B 1 417 ? 4.508 -44.156 -26.312 1 98.06 417 VAL B CA 1
ATOM 6533 C C . VAL B 1 417 ? 3.725 -45.281 -25.641 1 98.06 417 VAL B C 1
ATOM 6535 O O . VAL B 1 417 ? 2.969 -46 -26.297 1 98.06 417 VAL B O 1
ATOM 6538 N N . ASP B 1 418 ? 3.869 -45.375 -24.359 1 97.94 418 ASP B N 1
ATOM 6539 C CA . ASP B 1 418 ? 3.246 -46.469 -23.641 1 97.94 418 ASP B CA 1
ATOM 6540 C C . ASP B 1 418 ? 1.762 -46.219 -23.406 1 97.94 418 ASP B C 1
ATOM 6542 O O . ASP B 1 418 ? 0.941 -47.125 -23.469 1 97.94 418 ASP B O 1
ATOM 6546 N N . TRP B 1 419 ? 1.379 -45 -23.062 1 97.94 419 TRP B N 1
ATOM 6547 C CA . TRP B 1 419 ? 0.005 -44.656 -22.719 1 97.94 419 TRP B CA 1
ATOM 6548 C C . TRP B 1 419 ? -0.872 -44.594 -23.953 1 97.94 419 TRP B C 1
ATOM 6550 O O . TRP B 1 419 ? -1.988 -45.125 -23.969 1 97.94 419 TRP B O 1
ATOM 6560 N N . CYS B 1 420 ? -0.356 -43.969 -25.016 1 97.88 420 CYS B N 1
ATOM 6561 C CA . CYS B 1 420 ? -1.116 -43.781 -26.25 1 97.88 420 CYS B CA 1
ATOM 6562 C C . CYS B 1 420 ? -0.958 -45 -27.156 1 97.88 420 CYS B C 1
ATOM 6564 O O . CYS B 1 420 ? -1.746 -45.188 -28.078 1 97.88 420 CYS B O 1
ATOM 6566 N N . LYS B 1 421 ? 0.082 -45.781 -26.953 1 96.25 421 LYS B N 1
ATOM 6567 C CA . LYS B 1 421 ? 0.365 -46.969 -27.719 1 96.25 421 LYS B CA 1
ATOM 6568 C C . LYS B 1 421 ? 0.833 -46.656 -29.141 1 96.25 421 LYS B C 1
ATOM 6570 O O . LYS B 1 421 ? 0.449 -45.625 -29.688 1 96.25 421 LYS B O 1
ATOM 6575 N N . VAL B 1 422 ? 1.598 -47.5 -29.578 1 94.25 422 VAL B N 1
ATOM 6576 C CA . VAL B 1 422 ? 2.135 -47.344 -30.922 1 94.25 422 VAL B CA 1
ATOM 6577 C C . VAL B 1 422 ? 1.276 -48.125 -31.922 1 94.25 422 VAL B C 1
ATOM 6579 O O . VAL B 1 422 ? 0.771 -49.219 -31.594 1 94.25 422 VAL B O 1
ATOM 6582 N N . GLU B 1 423 ? 1.138 -47.562 -33 1 90.12 423 GLU B N 1
ATOM 6583 C CA . GLU B 1 423 ? 0.399 -48.25 -34.062 1 90.12 423 GLU B CA 1
ATOM 6584 C C . GLU B 1 423 ? 1.124 -49.5 -34.5 1 90.12 423 GLU B C 1
ATOM 6586 O O . GLU B 1 423 ? 2.346 -49.5 -34.688 1 90.12 423 GLU B O 1
#

InterPro domains:
  IPR002933 Peptidase M20 [PF01546] (99-416)
  IPR010182 N-formyl-4-amino-5-aminomethyl-2-methylpyrimidine deformylase/Succinyl-diaminopimelate desuccinylase [TIGR01910] (21-411)
  IPR011650 Peptidase M20, dimerisation domain [PF07687] (204-315)
  IPR036264 Bacterial exopeptidase dimerisation domain [SSF55031] (205-308)
  IPR050072 Peptidase M20A family, bacterial cell wall biosynthesis [PTHR43808] (7-420)

pLDDT: mean 97.25, std 2.69, range [64.19, 98.94]